Protein 9A7T (pdb70)

Foldseek 3Di:
DQADWDDFFDPAIFRFNFPFDQLDDFDQLLCLLVVLQVCLVPPLVVVLQVLPAWLAAPVRFKTKHWDDKDWDDWPDDLVVCLVQLHWRWTWIKTWMWMAGPVVRDIDIDIATLDTGWDQDPQSWTQHRNFTWHFFKAKAFAQAKFKDWDQDPVRDIWIKIWGGAPFFWIWIWTADPLLFIWIDTHPWDTAGLVLVVQQQFQFALVSVCVQFPDDDSSVSSVVRHPHRHNQSSLQVVCCRVCVPDDGDSVVSLVVVCQRFVPCSRFFRALRHLVRLQVQLPCLQLLEQFAFQAFWAQPPPRDTLGHHRDTCHPVSSVSCVVSLLVQTQWDWDQRHPHSDRDIAIKRWTKTFQPQDPVRPGIGIQIGRSSDDSVRGTDDPSSSSSSVSQSVSVVSVGHDGDDSLALVRIFIDGPSNVLSVLLSQLVVVQSVQLNVDCVPDDVPPDDPNVSGDSVSNVVSSSCCCPPWPSIGRALVQDLLSNSQSSQKYAQDTPNGDHLVPDDVVQQQDDLLLALFWANQADDPDSCRSRMTGGARQWDADPSRRIWGWWFFQDLVPLFGDSDIDTDGSVRQLVFKEFESPQDADPRRHGPDQWTFTDHNSDTDTDGSNRHGTYHSDPSSNHHLLLQFQFPSVQADSNLSNLLSVFLSQFHFAPDFDDALETASSFLSSQLSSPQFDFDAAWAFFADDDQFKTKGWHWDQDPNDTDTDDIDIDTWDDQDQHPLQFGWGKGAPDDGGDGDHGSRTGIGIGCDDNRGRGRADWFKEWADDDPCLQPDLAKEFACCCQVVSRFKTKGKDKDKDFWFADPQGTKAFALPAPPDDPVLSVQADRRQAGDAFDWAAFFRFHIWMKDFDDDDDDDPVVVVVCVVVVPDDDRIHTPTDTQAHLRTAGFHDKDKDAVVVVRDDDPGTGIMIMTMGMDTDGDDAQFKKAFSSSSIHGHRYYDHQLQAWAAPVGHGGGMYHHNVNPPVRSRCSQLLSFLLQQLSVLVVGRHHAGPPSGQDPVNSQVSCVVSVHDSVQWGWIAGSVPRHTDPDTIRMGIGGMGGGNDGCSQVDADDDDFDADPPQRFFDDDRRRSGDDDDDPVNLVVCVVVVVVVVSVCCQFLVTAPPVLVVQQVVCVVVVHDRDDTDDGSNVVVVVVVCVVVVDPDFDADPVRDTDDPDDPVVVPVPPPPPPVPPDPPCPPDDDDDDDDDDDDDDDD/DDDQDAWEFEPVLLVVLVVVLCCLVPPVLVVLVVQCVVQPVVPDDPPRPSNVVSVVSNVVSVVSNVVSVSNSVRYDYDDDPPDDQADDAQKKWWKAWPPDGDIDIAHEGDPSRADVVVRYHHCPDQVNVQRHGDGQQDWTWTDDPVGITIMGTHDMD

B-factor: mean 0.85, std 0.14, range [0.17, 0.98]

Secondary structure (DSSP, 8-state):
--SEEEEETTTEEEEE---S--SSPPPPTTHHHHHHHHHIIIIIHHHHHHHH--EE-TTS-EEEEEEEEEE---SS-HHHHHHTT---EEEEEEEEEEEETTT--EEEEEEEEEEEEPPPTTS-EEETTEEEEEPEEEEEPSEEEEEEEE-TTS-EEEEEEEE-SBS--EEEEE-TT--EEEEETTSPPEEHHHHHHHHT--SHHHHHHHH---HHHHHHHTT----SHHHHHHHHHHHH-TTS---HHHHHHHHHHHHT-TTT-B-HHHHHHHHHHHH-HHHHHTTPBBSS-EE-TTT--EEE-TT-B--HHHHHHHHHHHHTTTTEEEE---SSS--S-EEEEEEEEE-TT-SSS--EEEEEE-----TT--S--HHHHHHHHHHHHHHHTT-S----SSSTTTEEEE-HHHHHHHHHHHHHHHHHHHHHHHHHHS-TTT--HHHH---HHHHHHHHHHHHH-TTEEEP--SSHHHHHHHHTEEESBSTTSB-TTT--GGGTSPPGGGTTTB-SS---SSTTTTTEEEB-TT-EE-TTS-EEEEEEEEPTTT-BEEEEEEEE-HHHHTTS-EE-TTS-B-TTSBBSSSEEEEEETTEEEEEEGGG--EEES-GGGGS-TTGGGSTTGGGB-HHHHHHHHHHHTTBPPBSS-B--SEE-SHHHHHHHHTS-SEE-SS-EEEEEE-SSEEEEEEEEEETTEEEEEEEEEEE---SEEPTTSBEE--EE---TT-EE-TT-EEEE-TTEETTEE--BEEEEEEE---TTTT-TTEEEEETHHHHTTTT-EEEEEEEEEEEEEETTEE-EE-S--TT--HHHHTTB-TTSBBPTT-EE-TT-EEE-EEEE-------HHHHHHHHHHTPPPPSEEE--EEPPTT--EEEEEEEEEEGGGT----TTEEEEEEEEEEEEE---TT-EEEETTS-EEEEEEEE-GGGS-B-TTSPBPSEEE-GGGTGGGTBTHHHHHHHHHHHHHHHT-EEE--TTSS--HHHHHHHHHHTT--TT-EE--B-TTT-PBPSS-EEEEEEEEEEBS--HHHH----SS--B-TTT-SBPBSGGGT-B----HHHHHHHHHHT-HHHHHHHTTTTTT-HHHHHHHHHHHHHTPPPPPP---HHHHHHHHHHHHTT-----B-TTS-B-----GGGGTGGGGSGGG------------------------/------EEE-HHHHHHHHHHHHHIIIIIHHHHHHHHHHHHTT--STT-HHHHHHHHHHHHHHHHHHHHHHHHHTEEE-----S-SB--TT-EEEEEETTT--EEEEEEE-GGG-BGGGTEEETTSHHHHHHTT-BTT-EEEEEETTEEEEEEEEEE-

Radius of gyration: 45.9 Å; Cα contacts (8 Å, |Δi|>4): 2770; chains: 2; bounding box: 103×199×123 Å

Structure (mmCIF, N/CA/C/O backbone):
data_9A7T
#
_entry.id   9A7T
#
loop_
_entity.id
_entity.type
_entity.pdbx_description
1 POLYMER RPOB_BACSU
2 POLYMER GREA_BACSU
#
loop_
_atom_site.group_PDB
_atom_site.id
_atom_site.type_symbol
_atom_site.label_atom_id
_atom_site.label_alt_id
_atom_site.label_comp_id
_atom_site.label_asym_id
_atom_site.label_entity_id
_atom_site.label_seq_id
_atom_site.pdbx_PDB_ins_code
_atom_site.Cartn_x
_atom_site.Cartn_y
_atom_site.Cartn_z
_atom_site.occupancy
_atom_site.B_iso_or_equiv
_atom_site.auth_seq_id
_atom_site.auth_comp_id
_atom_site.auth_asym_id
_atom_site.auth_atom_id
_atom_site.pdbx_PDB_model_num
ATOM 1 N N . MET A 1 1 ? -21.471 -29.245 21.465 1.000 0.400 1 MET A N 1
ATOM 2 C CA . MET A 1 1 ? -21.105 -27.827 21.298 1.000 0.400 1 MET A CA 1
ATOM 3 C C . MET A 1 1 ? -19.999 -27.786 20.281 1.000 0.400 1 MET A C 1
ATOM 4 O O . MET A 1 1 ? -18.900 -28.241 20.577 1.000 0.400 1 MET A O 1
ATOM 20 N N . THR A 1 2 ? -20.328 -27.327 19.087 1.000 0.580 2 THR A N 1
ATOM 21 C CA . THR A 1 2 ? -19.381 -27.119 17.998 1.000 0.580 2 THR A CA 1
ATOM 22 C C . THR A 1 2 ? -18.776 -25.717 18.156 1.000 0.580 2 THR A C 1
ATOM 23 O O . THR A 1 2 ? -19.512 -24.751 18.349 1.000 0.580 2 THR A O 1
ATOM 34 N N . GLY A 1 3 ? -17.443 -25.602 18.153 1.000 0.670 3 GLY A N 1
ATOM 35 C CA . GLY A 1 3 ? -16.705 -24.345 18.373 1.000 0.670 3 GLY A CA 1
ATOM 36 C C . GLY A 1 3 ? -16.312 -24.046 19.834 1.000 0.670 3 GLY A C 1
ATOM 37 O O . GLY A 1 3 ? -16.837 -24.633 20.780 1.000 0.670 3 GLY A O 1
ATOM 41 N N . GLN A 1 4 ? -15.371 -23.113 20.015 1.000 0.830 4 GLN A N 1
ATOM 42 C CA . GLN A 1 4 ? -14.797 -22.689 21.301 1.000 0.830 4 GLN A CA 1
ATOM 43 C C . GLN A 1 4 ? -15.090 -21.210 21.600 1.000 0.830 4 GLN A C 1
ATOM 44 O O . GLN A 1 4 ? -15.041 -20.364 20.712 1.000 0.830 4 GLN A O 1
ATOM 58 N N . LEU A 1 5 ? -15.401 -20.872 22.854 1.000 0.880 5 LEU A N 1
ATOM 59 C CA . LEU A 1 5 ? -15.647 -19.484 23.267 1.000 0.880 5 LEU A CA 1
ATOM 60 C C . LEU A 1 5 ? -14.321 -18.747 23.479 1.000 0.880 5 LEU A C 1
ATOM 61 O O . LEU A 1 5 ? -13.562 -19.089 24.383 1.000 0.880 5 LEU A O 1
ATOM 77 N N . VAL A 1 6 ? -14.074 -17.714 22.671 1.000 0.890 6 VAL A N 1
ATOM 78 C CA . VAL A 1 6 ? -12.877 -16.865 22.746 1.000 0.890 6 VAL A CA 1
ATOM 79 C C . VAL A 1 6 ? -13.277 -15.451 23.158 1.000 0.890 6 VAL A C 1
ATOM 80 O O . VAL A 1 6 ? -14.223 -14.873 22.615 1.000 0.890 6 VAL A O 1
ATOM 93 N N . GLN A 1 7 ? -12.564 -14.908 24.144 1.000 0.890 7 GLN A N 1
ATOM 94 C CA . GLN A 1 7 ? -12.761 -13.555 24.656 1.000 0.890 7 GLN A CA 1
ATOM 95 C C . GLN A 1 7 ? -11.860 -12.567 23.900 1.000 0.890 7 GLN A C 1
ATOM 96 O O . GLN A 1 7 ? -10.642 -12.722 23.896 1.000 0.890 7 GLN A O 1
ATOM 110 N N . TYR A 1 8 ? -12.455 -11.534 23.301 1.000 0.880 8 TYR A N 1
ATOM 111 C CA . TYR A 1 8 ? -11.773 -10.459 22.578 1.000 0.880 8 TYR A CA 1
ATOM 112 C C . TYR A 1 8 ? -11.939 -9.138 23.342 1.000 0.880 8 TYR A C 1
ATOM 113 O O . TYR A 1 8 ? -13.004 -8.517 23.352 1.000 0.880 8 TYR A O 1
ATOM 131 N N . GLY A 1 9 ? -10.875 -8.717 24.030 1.000 0.840 9 GLY A N 1
ATOM 132 C CA . GLY A 1 9 ? -10.927 -7.568 24.937 1.000 0.840 9 GLY A CA 1
ATOM 133 C C . GLY A 1 9 ? -11.873 -7.795 26.120 1.000 0.840 9 GLY A C 1
ATOM 134 O O . GLY A 1 9 ? -12.095 -8.923 26.557 1.000 0.840 9 GLY A O 1
ATOM 138 N N . ARG A 1 10 ? -12.443 -6.715 26.661 1.000 0.830 10 ARG A N 1
ATOM 139 C CA . ARG A 1 10 ? -13.350 -6.777 27.820 1.000 0.830 10 ARG A CA 1
ATOM 140 C C . ARG A 1 10 ? -14.765 -7.226 27.461 1.000 0.830 10 ARG A C 1
ATOM 141 O O . ARG A 1 10 ? -15.385 -7.965 28.217 1.000 0.830 10 ARG A O 1
ATOM 162 N N . HIS A 1 11 ? -15.297 -6.731 26.350 1.000 0.860 11 HIS A N 1
ATOM 163 C CA . HIS A 1 11 ? -16.740 -6.747 26.112 1.000 0.860 11 HIS A CA 1
ATOM 164 C C . HIS A 1 11 ? -17.195 -7.839 25.151 1.000 0.860 11 HIS A C 1
ATOM 165 O O . HIS A 1 11 ? -18.321 -8.316 25.278 1.000 0.860 11 HIS A O 1
ATOM 179 N N . ARG A 1 12 ? -16.355 -8.237 24.189 1.000 0.890 12 ARG A N 1
ATOM 180 C CA . ARG A 1 12 ? -16.774 -9.166 23.142 1.000 0.890 12 ARG A CA 1
ATOM 181 C C . ARG A 1 12 ? -16.323 -10.584 23.442 1.000 0.890 12 ARG A C 1
ATOM 182 O O . ARG A 1 12 ? -15.144 -10.852 23.646 1.000 0.890 12 ARG A O 1
ATOM 203 N N . GLN A 1 13 ? -17.265 -11.509 23.340 1.000 0.930 13 GLN A N 1
ATOM 204 C CA . GLN A 1 13 ? -16.993 -12.935 23.292 1.000 0.930 13 GLN A CA 1
ATOM 205 C C . GLN A 1 13 ? -17.543 -13.494 21.978 1.000 0.930 13 GLN A C 1
ATOM 206 O O . GLN A 1 13 ? -18.654 -13.139 21.580 1.000 0.930 13 GLN A O 1
ATOM 220 N N . ARG A 1 14 ? -16.777 -14.347 21.291 1.000 0.940 14 ARG A N 1
ATOM 221 C CA . ARG A 1 14 ? -17.215 -15.003 20.050 1.000 0.940 14 ARG A CA 1
ATOM 222 C C . ARG A 1 14 ? -17.081 -16.517 20.156 1.000 0.940 14 ARG A C 1
ATOM 223 O O . ARG A 1 14 ? -16.132 -17.017 20.757 1.000 0.940 14 ARG A O 1
ATOM 244 N N . ARG A 1 15 ? -18.002 -17.253 19.533 1.000 0.940 15 ARG A N 1
ATOM 245 C CA . ARG A 1 15 ? -17.831 -18.684 19.256 1.000 0.940 15 ARG A CA 1
ATOM 246 C C . ARG A 1 15 ? -16.900 -18.818 18.052 1.000 0.940 15 ARG A C 1
ATOM 247 O O . ARG A 1 15 ? -17.303 -18.554 16.923 1.000 0.940 15 ARG A O 1
ATOM 268 N N . SER A 1 16 ? -15.648 -19.158 18.316 1.000 0.930 16 SER A N 1
ATOM 269 C CA . SER A 1 16 ? -14.633 -19.402 17.299 1.000 0.930 16 SER A CA 1
ATOM 270 C C . SER A 1 16 ? -14.701 -20.840 16.790 1.000 0.930 16 SER A C 1
ATOM 271 O O . SER A 1 16 ? -14.791 -21.774 17.589 1.000 0.930 16 SER A O 1
ATOM 279 N N . TYR A 1 17 ? -14.629 -21.019 15.472 1.000 0.920 17 TYR A N 1
ATOM 280 C CA . TYR A 1 17 ? -14.523 -22.333 14.819 1.000 0.920 17 TYR A CA 1
ATOM 281 C C . TYR A 1 17 ? -13.072 -22.741 14.523 1.000 0.920 17 TYR A C 1
ATOM 282 O O . TYR A 1 17 ? -12.850 -23.818 13.975 1.000 0.920 17 TYR A O 1
ATOM 300 N N . ALA A 1 18 ? -12.098 -21.922 14.947 1.000 0.860 18 ALA A N 1
ATOM 301 C CA . ALA A 1 18 ? -10.677 -22.253 14.863 1.000 0.860 18 ALA A CA 1
ATOM 302 C C . ALA A 1 18 ? -10.395 -23.589 15.555 1.000 0.860 18 ALA A C 1
ATOM 303 O O . ALA A 1 18 ? -10.785 -23.774 16.714 1.000 0.860 18 ALA A O 1
ATOM 310 N N . ARG A 1 19 ? -9.699 -24.498 14.871 1.000 0.800 19 ARG A N 1
ATOM 311 C CA . ARG A 1 19 ? -9.288 -25.803 15.418 1.000 0.800 19 ARG A CA 1
ATOM 312 C C . ARG A 1 19 ? -7.803 -25.830 15.747 1.000 0.800 19 ARG A C 1
ATOM 313 O O . ARG A 1 19 ? -7.381 -26.615 16.594 1.000 0.800 19 ARG A O 1
ATOM 334 N N . ILE A 1 20 ? -7.019 -24.985 15.090 1.000 0.760 20 ILE A N 1
ATOM 335 C CA . ILE A 1 20 ? -5.587 -24.861 15.328 1.000 0.760 20 ILE A CA 1
ATOM 336 C C . ILE A 1 20 ? -5.385 -23.897 16.501 1.000 0.760 20 ILE A C 1
ATOM 337 O O . ILE A 1 20 ? -5.868 -22.765 16.484 1.000 0.760 20 ILE A O 1
ATOM 353 N N . SER A 1 21 ? -4.667 -24.333 17.539 1.000 0.710 21 SER A N 1
ATOM 354 C CA . SER A 1 21 ? -4.279 -23.433 18.630 1.000 0.710 21 SER A CA 1
ATOM 355 C C . SER A 1 21 ? -3.281 -22.396 18.114 1.000 0.710 21 SER A C 1
ATOM 356 O O . SER A 1 21 ? -2.262 -22.770 17.526 1.000 0.710 21 SER A O 1
ATOM 364 N N . GLU A 1 22 ? -3.518 -21.112 18.372 1.000 0.720 22 GLU A N 1
ATOM 365 C CA . GLU A 1 22 ? -2.552 -20.062 18.043 1.000 0.720 22 GLU A CA 1
ATOM 366 C C . GLU A 1 22 ? -1.301 -20.191 18.920 1.000 0.720 22 GLU A C 1
ATOM 367 O O . GLU A 1 22 ? -1.303 -19.853 20.099 1.000 0.720 22 GLU A O 1
ATOM 379 N N . VAL A 1 23 ? -0.219 -20.701 18.329 1.000 0.770 23 VAL A N 1
ATOM 380 C CA . VAL A 1 23 ? 1.081 -20.873 19.007 1.000 0.770 23 VAL A CA 1
ATOM 381 C C . VAL A 1 23 ? 1.828 -19.544 19.133 1.000 0.770 23 VAL A C 1
ATOM 382 O O . VAL A 1 23 ? 2.713 -19.387 19.970 1.000 0.770 23 VAL A O 1
ATOM 395 N N . LEU A 1 24 ? 1.480 -18.588 18.274 1.000 0.850 24 LEU A N 1
ATOM 396 C CA . LEU A 1 24 ? 2.079 -17.270 18.216 1.000 0.850 24 LEU A CA 1
ATOM 397 C C . LEU A 1 24 ? 0.975 -16.221 18.144 1.000 0.850 24 LEU A C 1
ATOM 398 O O . LEU A 1 24 ? 0.171 -16.221 17.205 1.000 0.850 24 LEU A O 1
ATOM 414 N N . GLU A 1 25 ? 0.980 -15.305 19.108 1.000 0.830 25 GLU A N 1
ATOM 415 C CA . GLU A 1 25 ? 0.127 -14.123 19.060 1.000 0.830 25 GLU A CA 1
ATOM 416 C C . GLU A 1 25 ? 0.510 -13.225 17.882 1.000 0.830 25 GLU A C 1
ATOM 417 O O . GLU A 1 25 ? 1.672 -13.148 17.467 1.000 0.830 25 GLU A O 1
ATOM 429 N N . LEU A 1 26 ? -0.486 -12.525 17.345 1.000 0.870 26 LEU A N 1
ATOM 430 C CA . LEU A 1 26 ? -0.252 -11.523 16.316 1.000 0.870 26 LEU A CA 1
ATOM 431 C C . LEU A 1 26 ? 0.711 -10.442 16.836 1.000 0.870 26 LEU A C 1
ATOM 432 O O . LEU A 1 26 ? 0.516 -9.925 17.940 1.000 0.870 26 LEU A O 1
ATOM 448 N N . PRO A 1 27 ? 1.741 -10.073 16.055 1.000 0.840 27 PRO A N 1
ATOM 449 C CA . PRO A 1 27 ? 2.628 -8.981 16.426 1.000 0.840 27 PRO A CA 1
ATOM 450 C C . PRO A 1 27 ? 1.880 -7.644 16.366 1.000 0.840 27 PRO A C 1
ATOM 451 O O . PRO A 1 27 ? 0.840 -7.529 15.716 1.000 0.840 27 PRO A O 1
ATOM 462 N N . ASN A 1 28 ? 2.454 -6.608 16.985 1.000 0.880 28 ASN A N 1
ATOM 463 C CA . ASN A 1 28 ? 1.927 -5.251 16.868 1.000 0.880 28 ASN A CA 1
ATOM 464 C C . ASN A 1 28 ? 1.891 -4.834 15.388 1.000 0.880 28 ASN A C 1
ATOM 465 O O . ASN A 1 28 ? 2.924 -4.740 14.715 1.000 0.880 28 ASN A O 1
ATOM 476 N N . LEU A 1 29 ? 0.695 -4.547 14.875 1.000 0.940 29 LEU A N 1
ATOM 477 C CA . LEU A 1 29 ? 0.493 -4.313 13.451 1.000 0.940 29 LEU A CA 1
ATOM 478 C C . LEU A 1 29 ? 1.064 -2.970 12.951 1.000 0.940 29 LEU A C 1
ATOM 479 O O . LEU A 1 29 ? 1.156 -2.774 11.737 1.000 0.940 29 LEU A O 1
ATOM 495 N N . ILE A 1 30 ? 1.520 -2.074 13.831 1.000 0.930 30 ILE A N 1
ATOM 496 C CA . ILE A 1 30 ? 2.225 -0.831 13.457 1.000 0.930 30 ILE A CA 1
ATOM 497 C C . ILE A 1 30 ? 3.737 -0.873 13.716 1.000 0.930 30 ILE A C 1
ATOM 498 O O . ILE A 1 30 ? 4.421 0.125 13.483 1.000 0.930 30 ILE A O 1
ATOM 514 N N . GLU A 1 31 ? 4.281 -2.024 14.133 1.000 0.910 31 GLU A N 1
ATOM 515 C CA . GLU A 1 31 ? 5.714 -2.202 14.416 1.000 0.910 31 GLU A CA 1
ATOM 516 C C . GLU A 1 31 ? 6.601 -1.785 13.229 1.000 0.910 31 GLU A C 1
ATOM 517 O O . GLU A 1 31 ? 7.646 -1.181 13.448 1.000 0.910 31 GLU A O 1
ATOM 529 N N . ILE A 1 32 ? 6.176 -2.021 11.977 1.000 0.910 32 ILE A N 1
ATOM 530 C CA . ILE A 1 32 ? 6.920 -1.620 10.761 1.000 0.910 32 ILE A CA 1
ATOM 531 C C . ILE A 1 32 ? 7.243 -0.115 10.713 1.000 0.910 32 ILE A C 1
ATOM 532 O O . ILE A 1 32 ? 8.316 0.268 10.245 1.000 0.910 32 ILE A O 1
ATOM 548 N N . GLN A 1 33 ? 6.346 0.730 11.234 1.000 0.960 33 GLN A N 1
ATOM 549 C CA . GLN A 1 33 ? 6.555 2.175 11.319 1.000 0.960 33 GLN A CA 1
ATOM 550 C C . GLN A 1 33 ? 7.417 2.517 12.540 1.000 0.960 33 GLN A C 1
ATOM 551 O O . GLN A 1 33 ? 8.470 3.142 12.401 1.000 0.960 33 GLN A O 1
ATOM 565 N N . THR A 1 34 ? 6.985 2.084 13.731 1.000 0.950 34 THR A N 1
ATOM 566 C CA . THR A 1 34 ? 7.566 2.512 15.013 1.000 0.950 34 THR A CA 1
ATOM 567 C C . THR A 1 34 ? 8.988 1.997 15.222 1.000 0.950 34 THR A C 1
ATOM 568 O O . THR A 1 34 ? 9.861 2.779 15.588 1.000 0.950 34 THR A O 1
ATOM 579 N N . SER A 1 35 ? 9.259 0.721 14.928 1.000 0.930 35 SER A N 1
ATOM 580 C CA . SER A 1 35 ? 10.600 0.127 15.057 1.000 0.930 35 SER A CA 1
ATOM 581 C C . SER A 1 35 ? 11.612 0.770 14.110 1.000 0.930 35 SER A C 1
ATOM 582 O O . SER A 1 35 ? 12.720 1.103 14.523 1.000 0.930 35 SER A O 1
ATOM 590 N N . SER A 1 36 ? 11.224 1.012 12.854 1.000 0.940 36 SER A N 1
ATOM 591 C CA . SER A 1 36 ? 12.101 1.631 11.859 1.000 0.940 36 SER A CA 1
ATOM 592 C C . SER A 1 36 ? 12.410 3.088 12.201 1.000 0.940 36 SER A C 1
ATOM 593 O O . SER A 1 36 ? 13.547 3.528 12.032 1.000 0.940 36 SER A O 1
ATOM 601 N N . TYR A 1 37 ? 11.419 3.837 12.692 1.000 0.950 37 TYR A N 1
ATOM 602 C CA . TYR A 1 37 ? 11.633 5.213 13.130 1.000 0.950 37 TYR A CA 1
ATOM 603 C C . TYR A 1 37 ? 12.491 5.287 14.395 1.000 0.950 37 TYR A C 1
ATOM 604 O O . TYR A 1 37 ? 13.396 6.115 14.465 1.000 0.950 37 TYR A O 1
ATOM 622 N N . GLN A 1 38 ? 12.269 4.385 15.355 1.000 0.940 38 GLN A N 1
ATOM 623 C CA . GLN A 1 38 ? 13.093 4.299 16.558 1.000 0.940 38 GLN A CA 1
ATOM 624 C C . GLN A 1 38 ? 14.547 3.941 16.217 1.000 0.940 38 GLN A C 1
ATOM 625 O O . GLN A 1 38 ? 15.459 4.616 16.682 1.000 0.940 38 GLN A O 1
ATOM 639 N N . TRP A 1 39 ? 14.769 2.974 15.317 1.000 0.930 39 TRP A N 1
ATOM 640 C CA . TRP A 1 39 ? 16.102 2.665 14.785 1.000 0.930 39 TRP A CA 1
ATOM 641 C C . TRP A 1 39 ? 16.763 3.888 14.132 1.000 0.930 39 TRP A C 1
ATOM 642 O O . TRP A 1 39 ? 17.950 4.143 14.335 1.000 0.930 39 TRP A O 1
ATOM 663 N N . PHE A 1 40 ? 16.003 4.684 13.374 1.000 0.940 40 PHE A N 1
ATOM 664 C CA . PHE A 1 40 ? 16.529 5.903 12.761 1.000 0.940 40 PHE A CA 1
ATOM 665 C C . PHE A 1 40 ? 16.984 6.935 13.797 1.000 0.940 40 PHE A C 1
ATOM 666 O O . PHE A 1 40 ? 18.016 7.575 13.592 1.000 0.940 40 PHE A O 1
ATOM 683 N N . LEU A 1 41 ? 16.252 7.080 14.903 1.000 0.920 41 LEU A N 1
ATOM 684 C CA . LEU A 1 41 ? 16.690 7.923 16.007 1.000 0.920 41 LEU A CA 1
ATOM 685 C C . LEU A 1 41 ? 17.955 7.341 16.655 1.000 0.920 41 LEU A C 1
ATOM 686 O O . LEU A 1 41 ? 18.984 8.011 16.672 1.000 0.920 41 LEU A O 1
ATOM 702 N N . ASP A 1 42 ? 17.926 6.089 17.108 1.000 0.900 42 ASP A N 1
ATOM 703 C CA . ASP A 1 42 ? 18.994 5.506 17.933 1.000 0.900 42 ASP A CA 1
ATOM 704 C C . ASP A 1 42 ? 20.324 5.299 17.179 1.000 0.900 42 ASP A C 1
ATOM 705 O O . ASP A 1 42 ? 21.397 5.597 17.715 1.000 0.900 42 ASP A O 1
ATOM 714 N N . GLU A 1 43 ? 20.263 4.832 15.928 1.000 0.880 43 GLU A N 1
ATOM 715 C CA . GLU A 1 43 ? 21.435 4.518 15.097 1.000 0.880 43 GLU A CA 1
ATOM 716 C C . GLU A 1 43 ? 21.499 5.365 13.820 1.000 0.880 43 GLU A C 1
ATOM 717 O O . GLU A 1 43 ? 22.556 5.914 13.499 1.000 0.880 43 GLU A O 1
ATOM 729 N N . GLY A 1 44 ? 20.376 5.523 13.110 1.000 0.890 44 GLY A N 1
ATOM 730 C CA . GLY A 1 44 ? 20.364 6.097 11.758 1.000 0.890 44 GLY A CA 1
ATOM 731 C C . GLY A 1 44 ? 20.895 7.535 11.662 1.000 0.890 44 GLY A C 1
ATOM 732 O O . GLY A 1 44 ? 21.619 7.860 10.715 1.000 0.890 44 GLY A O 1
ATOM 736 N N . LEU A 1 45 ? 20.580 8.395 12.637 1.000 0.890 45 LEU A N 1
ATOM 737 C CA . LEU A 1 45 ? 21.118 9.759 12.742 1.000 0.890 45 LEU A CA 1
ATOM 738 C C . LEU A 1 45 ? 22.608 9.772 13.107 1.000 0.890 45 LEU A C 1
ATOM 739 O O . LEU A 1 45 ? 23.369 10.577 12.569 1.000 0.890 45 LEU A O 1
ATOM 755 N N . ARG A 1 46 ? 23.035 8.886 14.012 1.000 0.880 46 ARG A N 1
ATOM 756 C CA . ARG A 1 46 ? 24.408 8.853 14.535 1.000 0.880 46 ARG A CA 1
ATOM 757 C C . ARG A 1 46 ? 25.393 8.371 13.467 1.000 0.880 46 ARG A C 1
ATOM 758 O O . ARG A 1 46 ? 26.426 9.006 13.263 1.000 0.880 46 ARG A O 1
ATOM 779 N N . GLU A 1 47 ? 25.010 7.334 12.721 1.000 0.830 47 GLU A N 1
ATOM 780 C CA . GLU A 1 47 ? 25.744 6.835 11.550 1.000 0.830 47 GLU A CA 1
ATOM 781 C C . GLU A 1 47 ? 25.937 7.951 10.505 1.000 0.830 47 GLU A C 1
ATOM 782 O O . GLU A 1 47 ? 27.000 8.087 9.903 1.000 0.830 47 GLU A O 1
ATOM 794 N N . MET A 1 48 ? 24.948 8.839 10.350 1.000 0.860 48 MET A N 1
ATOM 795 C CA . MET A 1 48 ? 25.034 9.930 9.382 1.000 0.860 48 MET A CA 1
ATOM 796 C C . MET A 1 48 ? 25.999 11.051 9.750 1.000 0.860 48 MET A C 1
ATOM 797 O O . MET A 1 48 ? 26.669 11.605 8.875 1.000 0.860 48 MET A O 1
ATOM 811 N N . PHE A 1 49 ? 26.069 11.402 11.031 1.000 0.880 49 PHE A N 1
ATOM 812 C CA . PHE A 1 49 ? 27.052 12.370 11.501 1.000 0.880 49 PHE A CA 1
ATOM 813 C C . PHE A 1 49 ? 28.476 11.816 11.408 1.000 0.880 49 PHE A C 1
ATOM 814 O O . PHE A 1 49 ? 29.382 12.570 11.052 1.000 0.880 49 PHE A O 1
ATOM 831 N N . GLN A 1 50 ? 28.660 10.512 11.645 1.000 0.830 50 GLN A N 1
ATOM 832 C CA . GLN A 1 50 ? 29.946 9.836 11.463 1.000 0.830 50 GLN A CA 1
ATOM 833 C C . GLN A 1 50 ? 30.394 9.829 9.996 1.000 0.830 50 GLN A C 1
ATOM 834 O O . GLN A 1 50 ? 31.518 10.231 9.726 1.000 0.830 50 GLN A O 1
ATOM 848 N N . ASP A 1 51 ? 29.516 9.483 9.047 1.000 0.780 51 ASP A N 1
ATOM 849 C CA . ASP A 1 51 ? 29.846 9.436 7.607 1.000 0.780 51 ASP A CA 1
ATOM 850 C C . ASP A 1 51 ? 30.353 10.781 7.042 1.000 0.780 51 ASP A C 1
ATOM 851 O O . ASP A 1 51 ? 31.115 10.824 6.071 1.000 0.780 51 ASP A O 1
ATOM 860 N N . ILE A 1 52 ? 29.895 11.900 7.611 1.000 0.800 52 ILE A N 1
ATOM 861 C CA . ILE A 1 52 ? 30.241 13.256 7.153 1.000 0.800 52 ILE A CA 1
ATOM 862 C C . ILE A 1 52 ? 31.419 13.857 7.926 1.000 0.800 52 ILE A C 1
ATOM 863 O O . ILE A 1 52 ? 32.099 14.743 7.407 1.000 0.800 52 ILE A O 1
ATOM 879 N N . SER A 1 53 ? 31.682 13.385 9.142 1.000 0.850 53 SER A N 1
ATOM 880 C CA . SER A 1 53 ? 32.763 13.876 9.990 1.000 0.850 53 SER A CA 1
ATOM 881 C C . SER A 1 53 ? 34.102 13.192 9.653 1.000 0.850 53 SER A C 1
ATOM 882 O O . SER A 1 53 ? 34.134 11.973 9.517 1.000 0.850 53 SER A O 1
ATOM 890 N N . PRO A 1 54 ? 35.233 13.914 9.582 1.000 0.840 54 PRO A N 1
ATOM 891 C CA . PRO A 1 54 ? 35.343 15.366 9.591 1.000 0.840 54 PRO A CA 1
ATOM 892 C C . PRO A 1 54 ? 35.043 15.976 8.212 1.000 0.840 54 PRO A C 1
ATOM 893 O O . PRO A 1 54 ? 35.346 15.401 7.159 1.000 0.840 54 PRO A O 1
ATOM 904 N N . ILE A 1 55 ? 34.511 17.197 8.218 1.000 0.870 55 ILE A N 1
ATOM 905 C CA . ILE A 1 55 ? 34.518 18.068 7.040 1.000 0.870 55 ILE A CA 1
ATOM 906 C C . ILE A 1 55 ? 35.805 18.892 7.092 1.000 0.870 55 ILE A C 1
ATOM 907 O O . ILE A 1 55 ? 35.940 19.765 7.949 1.000 0.870 55 ILE A O 1
ATOM 923 N N . GLU A 1 56 ? 36.734 18.626 6.176 1.000 0.830 56 GLU A N 1
ATOM 924 C CA . GLU A 1 56 ? 37.995 19.367 6.048 1.000 0.830 56 GLU A CA 1
ATOM 925 C C . GLU A 1 56 ? 37.957 20.363 4.878 1.000 0.830 56 GLU A C 1
ATOM 926 O O . GLU A 1 56 ? 37.268 20.148 3.869 1.000 0.830 56 GLU A O 1
ATOM 938 N N . ASP A 1 57 ? 38.708 21.458 5.012 1.000 0.750 57 ASP A N 1
ATOM 939 C CA . ASP A 1 57 ? 38.956 22.385 3.906 1.000 0.750 57 ASP A CA 1
ATOM 940 C C . ASP A 1 57 ? 39.932 21.798 2.859 1.000 0.750 57 ASP A C 1
ATOM 941 O O . ASP A 1 57 ? 40.543 20.749 3.056 1.000 0.750 57 ASP A O 1
ATOM 950 N N . PHE A 1 58 ? 40.091 22.471 1.714 1.000 0.730 58 PHE A N 1
ATOM 951 C CA . PHE A 1 58 ? 40.990 22.013 0.639 1.000 0.730 58 PHE A CA 1
ATOM 952 C C . PHE A 1 58 ? 42.478 22.054 1.005 1.000 0.730 58 PHE A C 1
ATOM 953 O O . PHE A 1 58 ? 43.291 21.403 0.352 1.000 0.730 58 PHE A O 1
ATOM 970 N N . THR A 1 59 ? 42.830 22.852 2.007 1.000 0.720 59 THR A N 1
ATOM 971 C CA . THR A 1 59 ? 44.188 23.034 2.524 1.000 0.720 59 THR A CA 1
ATOM 972 C C . THR A 1 59 ? 44.523 22.091 3.689 1.000 0.720 59 THR A C 1
ATOM 973 O O . THR A 1 59 ? 45.689 21.979 4.046 1.000 0.720 59 THR A O 1
ATOM 984 N N . GLY A 1 60 ? 43.541 21.391 4.267 1.000 0.740 60 GLY A N 1
ATOM 985 C CA . GLY A 1 60 ? 43.660 20.569 5.471 1.000 0.740 60 GLY A CA 1
ATOM 986 C C . GLY A 1 60 ? 43.780 21.339 6.798 1.000 0.740 60 GLY A C 1
ATOM 987 O O . GLY A 1 60 ? 44.017 20.690 7.820 1.000 0.740 60 GLY A O 1
ATOM 991 N N . ASN A 1 61 ? 43.631 22.674 6.813 1.000 0.760 61 ASN A N 1
ATOM 992 C CA . ASN A 1 61 ? 43.909 23.536 7.977 1.000 0.760 61 ASN A CA 1
ATOM 993 C C . ASN A 1 61 ? 42.744 23.595 8.983 1.000 0.760 61 ASN A C 1
ATOM 994 O O . ASN A 1 61 ? 42.971 23.527 10.197 1.000 0.760 61 ASN A O 1
ATOM 1005 N N . LEU A 1 62 ? 41.504 23.703 8.493 1.000 0.830 62 LEU A N 1
ATOM 1006 C CA . LEU A 1 62 ? 40.278 23.646 9.297 1.000 0.830 62 LEU A CA 1
ATOM 1007 C C . LEU A 1 62 ? 39.606 22.271 9.178 1.000 0.830 62 LEU A C 1
ATOM 1008 O O . LEU A 1 62 ? 39.402 21.760 8.076 1.000 0.830 62 LEU A O 1
ATOM 1024 N N . SER A 1 63 ? 39.222 21.702 10.323 1.000 0.860 63 SER A N 1
ATOM 1025 C CA . SER A 1 63 ? 38.454 20.454 10.425 1.000 0.860 63 SER A CA 1
ATOM 1026 C C . SER A 1 63 ? 37.219 20.654 11.306 1.000 0.860 63 SER A C 1
ATOM 1027 O O . SER A 1 63 ? 37.317 21.226 12.394 1.000 0.860 63 SER A O 1
ATOM 1035 N N . LEU A 1 64 ? 36.050 20.212 10.833 1.000 0.880 64 LEU A N 1
ATOM 1036 C CA . LEU A 1 64 ? 34.777 20.279 11.555 1.000 0.880 64 LEU A CA 1
ATOM 1037 C C . LEU A 1 64 ? 34.230 18.877 11.831 1.000 0.880 64 LEU A C 1
ATOM 1038 O O . LEU A 1 64 ? 33.936 18.129 10.899 1.000 0.880 64 LEU A O 1
ATOM 1054 N N . GLU A 1 65 ? 34.030 18.564 13.106 1.000 0.890 65 GLU A N 1
ATOM 1055 C CA . GLU A 1 65 ? 33.578 17.260 13.583 1.000 0.890 65 GLU A CA 1
ATOM 1056 C C . GLU A 1 65 ? 32.190 17.319 14.214 1.000 0.890 65 GLU A C 1
ATOM 1057 O O . GLU A 1 65 ? 31.887 18.217 15.004 1.000 0.890 65 GLU A O 1
ATOM 1069 N N . PHE A 1 66 ? 31.366 16.318 13.913 1.000 0.900 66 PHE A N 1
ATOM 1070 C CA . PHE A 1 66 ? 30.058 16.121 14.534 1.000 0.900 66 PHE A CA 1
ATOM 1071 C C . PHE A 1 66 ? 30.173 15.032 15.602 1.000 0.900 66 PHE A C 1
ATOM 1072 O O . PHE A 1 66 ? 30.516 13.896 15.288 1.000 0.900 66 PHE A O 1
ATOM 1089 N N . ILE A 1 67 ? 29.915 15.384 16.865 1.000 0.830 67 ILE A N 1
ATOM 1090 C CA . ILE A 1 67 ? 30.172 14.502 18.013 1.000 0.830 67 ILE A CA 1
ATOM 1091 C C . ILE A 1 67 ? 28.912 13.740 18.415 1.000 0.830 67 ILE A C 1
ATOM 1092 O O . ILE A 1 67 ? 28.934 12.518 18.524 1.000 0.830 67 ILE A O 1
ATOM 1108 N N . ASP A 1 68 ? 27.831 14.467 18.690 1.000 0.860 68 ASP A N 1
ATOM 1109 C CA . ASP A 1 68 ? 26.592 13.890 19.211 1.000 0.860 68 ASP A CA 1
ATOM 1110 C C . ASP A 1 68 ? 25.402 14.796 18.897 1.000 0.860 68 ASP A C 1
ATOM 1111 O O . ASP A 1 68 ? 25.570 15.933 18.444 1.000 0.860 68 ASP A O 1
ATOM 1120 N N . TYR A 1 69 ? 24.194 14.316 19.159 1.000 0.890 69 TYR A N 1
ATOM 1121 C CA . TYR A 1 69 ? 22.976 15.085 18.966 1.000 0.890 69 TYR A CA 1
ATOM 1122 C C . TYR A 1 69 ? 22.018 14.928 20.151 1.000 0.890 69 TYR A C 1
ATOM 1123 O O . TYR A 1 69 ? 22.126 14.021 20.969 1.000 0.890 69 TYR A O 1
ATOM 1141 N N . SER A 1 70 ? 21.059 15.841 20.249 1.000 0.900 70 SER A N 1
ATOM 1142 C CA . SER A 1 70 ? 19.956 15.773 21.204 1.000 0.900 70 SER A CA 1
ATOM 1143 C C . SER A 1 70 ? 18.671 16.276 20.554 1.000 0.900 70 SER A C 1
ATOM 1144 O O . SER A 1 70 ? 18.686 17.225 19.763 1.000 0.900 70 SER A O 1
ATOM 1152 N N . LEU A 1 71 ? 17.562 15.618 20.887 1.000 0.910 71 LEU A N 1
ATOM 1153 C CA . LEU A 1 71 ? 16.208 16.041 20.546 1.000 0.910 71 LEU A CA 1
ATOM 1154 C C . LEU A 1 71 ? 15.583 16.689 21.777 1.000 0.910 71 LEU A C 1
ATOM 1155 O O . LEU A 1 71 ? 15.611 16.115 22.864 1.000 0.910 71 LEU A O 1
ATOM 1171 N N . GLY A 1 72 ? 15.066 17.903 21.610 1.000 0.910 72 GLY A N 1
ATOM 1172 C CA . GLY A 1 72 ? 14.293 18.558 22.661 1.000 0.910 72 GLY A CA 1
ATOM 1173 C C . GLY A 1 72 ? 12.856 18.045 22.746 1.000 0.910 72 GLY A C 1
ATOM 1174 O O . GLY A 1 72 ? 12.455 17.130 22.031 1.000 0.910 72 GLY A O 1
ATOM 1178 N N . GLU A 1 73 ? 12.073 18.687 23.609 1.000 0.910 73 GLU A N 1
ATOM 1179 C CA . GLU A 1 73 ? 10.631 18.448 23.710 1.000 0.910 73 GLU A CA 1
ATOM 1180 C C . GLU A 1 73 ? 9.880 19.059 22.507 1.000 0.910 73 GLU A C 1
ATOM 1181 O O . GLU A 1 73 ? 10.278 20.127 22.018 1.000 0.910 73 GLU A O 1
ATOM 1193 N N . PRO A 1 74 ? 8.788 18.430 22.030 1.000 0.910 74 PRO A N 1
ATOM 1194 C CA . PRO A 1 74 ? 7.942 18.988 20.978 1.000 0.910 74 PRO A CA 1
ATOM 1195 C C . PRO A 1 74 ? 7.326 20.335 21.382 1.000 0.910 74 PRO A C 1
ATOM 1196 O O . PRO A 1 74 ? 6.899 20.512 22.523 1.000 0.910 74 PRO A O 1
ATOM 1207 N N . LYS A 1 75 ? 7.224 21.276 20.432 1.000 0.840 75 LYS A N 1
ATOM 1208 C CA . LYS A 1 75 ? 6.687 22.630 20.688 1.000 0.840 75 LYS A CA 1
ATOM 1209 C C . LYS A 1 75 ? 5.196 22.621 21.053 1.000 0.840 75 LYS A C 1
ATOM 1210 O O . LYS A 1 75 ? 4.782 23.370 21.933 1.000 0.840 75 LYS A O 1
ATOM 1229 N N . TYR A 1 76 ? 4.414 21.774 20.384 1.000 0.880 76 TYR A N 1
ATOM 1230 C CA . TYR A 1 76 ? 2.974 21.613 20.589 1.000 0.880 76 TYR A CA 1
ATOM 1231 C C . TYR A 1 76 ? 2.623 20.123 20.669 1.000 0.880 76 TYR A C 1
ATOM 1232 O O . TYR A 1 76 ? 3.283 19.313 20.011 1.000 0.880 76 TYR A O 1
ATOM 1250 N N . PRO A 1 77 ? 1.586 19.728 21.429 1.000 0.890 77 PRO A N 1
ATOM 1251 C CA . PRO A 1 77 ? 1.049 18.376 21.350 1.000 0.890 77 PRO A CA 1
ATOM 1252 C C . PRO A 1 77 ? 0.446 18.104 19.960 1.000 0.890 77 PRO A C 1
ATOM 1253 O O . PRO A 1 77 ? 0.179 19.020 19.178 1.000 0.890 77 PRO A O 1
ATOM 1264 N N . VAL A 1 78 ? 0.210 16.826 19.653 1.000 0.910 78 VAL A N 1
ATOM 1265 C CA . VAL A 1 78 ? -0.315 16.369 18.350 1.000 0.910 78 VAL A CA 1
ATOM 1266 C C . VAL A 1 78 ? -1.641 17.055 17.992 1.000 0.910 78 VAL A C 1
ATOM 1267 O O . VAL A 1 78 ? -1.801 17.528 16.871 1.000 0.910 78 VAL A O 1
ATOM 1280 N N . GLU A 1 79 ? -2.574 17.142 18.944 1.000 0.870 79 GLU A N 1
ATOM 1281 C CA . GLU A 1 79 ? -3.904 17.745 18.748 1.000 0.870 79 GLU A CA 1
ATOM 1282 C C . GLU A 1 79 ? -3.815 19.237 18.396 1.000 0.870 79 GLU A C 1
ATOM 1283 O O . GLU A 1 79 ? -4.419 19.681 17.423 1.000 0.870 79 GLU A O 1
ATOM 1295 N N . GLU A 1 80 ? -2.997 19.997 19.128 1.000 0.870 80 GLU A N 1
ATOM 1296 C CA . GLU A 1 80 ? -2.816 21.434 18.890 1.000 0.870 80 GLU A CA 1
ATOM 1297 C C . GLU A 1 80 ? -2.033 21.697 17.594 1.000 0.870 80 GLU A C 1
ATOM 1298 O O . GLU A 1 80 ? -2.276 22.685 16.906 1.000 0.870 80 GLU A O 1
ATOM 1310 N N . SER A 1 81 ? -1.135 20.779 17.212 1.000 0.900 81 SER A N 1
ATOM 1311 C CA . SER A 1 81 ? -0.412 20.863 15.938 1.000 0.900 81 SER A CA 1
ATOM 1312 C C . SER A 1 81 ? -1.353 20.741 14.735 1.000 0.900 81 SER A C 1
ATOM 1313 O O . SER A 1 81 ? -1.183 21.460 13.752 1.000 0.900 81 SER A O 1
ATOM 1321 N N . LYS A 1 82 ? -2.358 19.855 14.836 1.000 0.890 82 LYS A N 1
ATOM 1322 C CA . LYS A 1 82 ? -3.436 19.717 13.846 1.000 0.890 82 LYS A CA 1
ATOM 1323 C C . LYS A 1 82 ? -4.302 20.970 13.784 1.000 0.890 82 LYS A C 1
ATOM 1324 O O . LYS A 1 82 ? -4.552 21.465 12.696 1.000 0.890 82 LYS A O 1
ATOM 1343 N N . GLU A 1 83 ? -4.726 21.502 14.933 1.000 0.840 83 GLU A N 1
ATOM 1344 C CA . GLU A 1 83 ? -5.562 22.712 14.962 1.000 0.840 83 GLU A CA 1
ATOM 1345 C C . GLU A 1 83 ? -4.841 23.946 14.393 1.000 0.840 83 GLU A C 1
ATOM 1346 O O . GLU A 1 83 ? -5.461 24.731 13.680 1.000 0.840 83 GLU A O 1
ATOM 1358 N N . ARG A 1 84 ? -3.543 24.121 14.674 1.000 0.840 84 ARG A N 1
ATOM 1359 C CA . ARG A 1 84 ? -2.757 25.299 14.255 1.000 0.840 84 ARG A CA 1
ATOM 1360 C C . ARG A 1 84 ? -2.114 25.188 12.863 1.000 0.840 84 ARG A C 1
ATOM 1361 O O . ARG A 1 84 ? -1.350 26.072 12.496 1.000 0.840 84 ARG A O 1
ATOM 1382 N N . ASP A 1 85 ? -2.342 24.108 12.116 1.000 0.860 85 ASP A N 1
ATOM 1383 C CA . ASP A 1 85 ? -1.626 23.792 10.865 1.000 0.860 85 ASP A CA 1
ATOM 1384 C C . ASP A 1 85 ? -0.095 23.828 10.963 1.000 0.860 85 ASP A C 1
ATOM 1385 O O . ASP A 1 85 ? 0.624 24.141 10.009 1.000 0.860 85 ASP A O 1
ATOM 1394 N N . VAL A 1 86 ? 0.436 23.444 12.119 1.000 0.890 86 VAL A N 1
ATOM 1395 C CA . VAL A 1 86 ? 1.880 23.348 12.321 1.000 0.890 86 VAL A CA 1
ATOM 1396 C C . VAL A 1 86 ? 2.345 21.908 12.188 1.000 0.890 86 VAL A C 1
ATOM 1397 O O . VAL A 1 86 ? 1.587 20.938 12.240 1.000 0.890 86 VAL A O 1
ATOM 1410 N N . THR A 1 87 ? 3.639 21.764 11.945 1.000 0.930 87 THR A N 1
ATOM 1411 C CA . THR A 1 87 ? 4.269 20.449 11.921 1.000 0.930 87 THR A CA 1
ATOM 1412 C C . THR A 1 87 ? 4.523 19.997 13.357 1.000 0.930 87 THR A C 1
ATOM 1413 O O . THR A 1 87 ? 5.070 20.759 14.154 1.000 0.930 87 THR A O 1
ATOM 1424 N N . TYR A 1 88 ? 4.152 18.760 13.692 1.000 0.960 88 TYR A N 1
ATOM 1425 C CA . TYR A 1 88 ? 4.533 18.157 14.967 1.000 0.960 88 TYR A CA 1
ATOM 1426 C C . TYR A 1 88 ? 6.010 17.763 14.905 1.000 0.960 88 TYR A C 1
ATOM 1427 O O . TYR A 1 88 ? 6.400 16.776 14.276 1.000 0.960 88 TYR A O 1
ATOM 1445 N N . SER A 1 89 ? 6.846 18.591 15.515 1.000 0.940 89 SER A N 1
ATOM 1446 C CA . SER A 1 89 ? 8.299 18.494 15.434 1.000 0.940 89 SER A CA 1
ATOM 1447 C C . SER A 1 89 ? 8.960 18.890 16.746 1.000 0.940 89 SER A C 1
ATOM 1448 O O . SER A 1 89 ? 8.389 19.657 17.526 1.000 0.940 89 SER A O 1
ATOM 1456 N N . ALA A 1 90 ? 10.187 18.415 16.955 1.000 0.940 90 ALA A N 1
ATOM 1457 C CA . ALA A 1 90 ? 11.019 18.816 18.080 1.000 0.940 90 ALA A CA 1
ATOM 1458 C C . ALA A 1 90 ? 12.385 19.345 17.623 1.000 0.940 90 ALA A C 1
ATOM 1459 O O . ALA A 1 90 ? 12.874 18.964 16.555 1.000 0.940 90 ALA A O 1
ATOM 1466 N N . PRO A 1 91 ? 13.021 20.218 18.417 1.000 0.930 91 PRO A N 1
ATOM 1467 C CA . PRO A 1 91 ? 14.253 20.871 18.014 1.000 0.930 91 PRO A CA 1
ATOM 1468 C C . PRO A 1 91 ? 15.429 19.890 18.036 1.000 0.930 91 PRO A C 1
ATOM 1469 O O . PRO A 1 91 ? 15.728 19.292 19.071 1.000 0.930 91 PRO A O 1
ATOM 1480 N N . LEU A 1 92 ? 16.135 19.775 16.908 1.000 0.920 92 LEU A N 1
ATOM 1481 C CA . LEU A 1 92 ? 17.359 18.984 16.788 1.000 0.920 92 LEU A CA 1
ATOM 1482 C C . LEU A 1 92 ? 18.581 19.871 17.061 1.000 0.920 92 LEU A C 1
ATOM 1483 O O . LEU A 1 92 ? 18.813 20.869 16.370 1.000 0.920 92 LEU A O 1
ATOM 1499 N N . ARG A 1 93 ? 19.388 19.506 18.060 1.000 0.930 93 ARG A N 1
ATOM 1500 C CA . ARG A 1 93 ? 20.678 20.147 18.356 1.000 0.930 93 ARG A CA 1
ATOM 1501 C C . ARG A 1 93 ? 21.810 19.159 18.171 1.000 0.930 93 ARG A C 1
ATOM 1502 O O . ARG A 1 93 ? 21.703 18.017 18.602 1.000 0.930 93 ARG A O 1
ATOM 1523 N N . VAL A 1 94 ? 22.893 19.614 17.559 1.000 0.910 94 VAL A N 1
ATOM 1524 C CA . VAL A 1 94 ? 24.067 18.790 17.271 1.000 0.910 94 VAL A CA 1
ATOM 1525 C C . VAL A 1 94 ? 25.293 19.447 17.884 1.000 0.910 94 VAL A C 1
ATOM 1526 O O . VAL A 1 94 ? 25.514 20.642 17.688 1.000 0.910 94 VAL A O 1
ATOM 1539 N N . LYS A 1 95 ? 26.084 18.674 18.626 1.000 0.920 95 LYS A N 1
ATOM 1540 C CA . LYS A 1 95 ? 27.333 19.121 19.235 1.000 0.920 95 LYS A CA 1
ATOM 1541 C C . LYS A 1 95 ? 28.454 19.010 18.214 1.000 0.920 95 LYS A C 1
ATOM 1542 O O . LYS A 1 95 ? 28.803 17.909 17.784 1.000 0.920 95 LYS A O 1
ATOM 1561 N N . VAL A 1 96 ? 29.002 20.153 17.820 1.000 0.910 96 VAL A N 1
ATOM 1562 C CA . VAL A 1 96 ? 29.993 20.268 16.748 1.000 0.910 96 VAL A CA 1
ATOM 1563 C C . VAL A 1 96 ? 31.297 20.824 17.311 1.000 0.910 96 VAL A C 1
ATOM 1564 O O . VAL A 1 96 ? 31.279 21.734 18.141 1.000 0.910 96 VAL A O 1
ATOM 1577 N N . ARG A 1 97 ? 32.430 20.301 16.847 1.000 0.890 97 ARG A N 1
ATOM 1578 C CA . ARG A 1 97 ? 33.779 20.738 17.217 1.000 0.890 97 ARG A CA 1
ATOM 1579 C C . ARG A 1 97 ? 34.529 21.244 15.994 1.000 0.890 97 ARG A C 1
ATOM 1580 O O . ARG A 1 97 ? 34.610 20.548 14.991 1.000 0.890 97 ARG A O 1
ATOM 1601 N N . LEU A 1 98 ? 35.092 22.445 16.083 1.000 0.880 98 LEU A N 1
ATOM 1602 C CA . LEU A 1 98 ? 35.988 23.010 15.073 1.000 0.880 98 LEU A CA 1
ATOM 1603 C C . LEU A 1 98 ? 37.431 22.943 15.577 1.000 0.880 98 LEU A C 1
ATOM 1604 O O . LEU A 1 98 ? 37.728 23.448 16.661 1.000 0.880 98 LEU A O 1
ATOM 1620 N N . ILE A 1 99 ? 38.314 22.353 14.779 1.000 0.870 99 ILE A N 1
ATOM 1621 C CA . ILE A 1 99 ? 39.742 22.204 15.060 1.000 0.870 99 ILE A CA 1
ATOM 1622 C C . ILE A 1 99 ? 40.515 23.014 14.026 1.000 0.870 99 ILE A C 1
ATOM 1623 O O . ILE A 1 99 ? 40.355 22.811 12.821 1.000 0.870 99 ILE A O 1
ATOM 1639 N N . ASN A 1 100 ? 41.378 23.906 14.502 1.000 0.830 100 ASN A N 1
ATOM 1640 C CA . ASN A 1 100 ? 42.341 24.608 13.667 1.000 0.830 100 ASN A CA 1
ATOM 1641 C C . ASN A 1 100 ? 43.735 23.990 13.861 1.000 0.830 100 ASN A C 1
ATOM 1642 O O . ASN A 1 100 ? 44.327 24.094 14.939 1.000 0.830 100 ASN A O 1
ATOM 1653 N N . LYS A 1 101 ? 44.267 23.337 12.822 1.000 0.780 101 LYS A N 1
ATOM 1654 C CA . LYS A 1 101 ? 45.554 22.625 12.896 1.000 0.780 101 LYS A CA 1
ATOM 1655 C C . LYS A 1 101 ? 46.771 23.565 12.911 1.000 0.780 101 LYS A C 1
ATOM 1656 O O . LYS A 1 101 ? 47.808 23.171 13.434 1.000 0.780 101 LYS A O 1
ATOM 1675 N N . GLU A 1 102 ? 46.664 24.793 12.394 1.000 0.750 102 GLU A N 1
ATOM 1676 C CA . GLU A 1 102 ? 47.773 25.767 12.402 1.000 0.750 102 GLU A CA 1
ATOM 1677 C C . GLU A 1 102 ? 47.983 26.402 13.781 1.000 0.750 102 GLU A C 1
ATOM 1678 O O . GLU A 1 102 ? 49.116 26.531 14.246 1.000 0.750 102 GLU A O 1
ATOM 1690 N N . THR A 1 103 ? 46.898 26.803 14.449 1.000 0.770 103 THR A N 1
ATOM 1691 C CA . THR A 1 103 ? 46.964 27.474 15.759 1.000 0.770 103 THR A CA 1
ATOM 1692 C C . THR A 1 103 ? 46.848 26.511 16.940 1.000 0.770 103 THR A C 1
ATOM 1693 O O . THR A 1 103 ? 47.158 26.893 18.068 1.000 0.770 103 THR A O 1
ATOM 1704 N N . GLY A 1 104 ? 46.406 25.270 16.708 1.000 0.780 104 GLY A N 1
ATOM 1705 C CA . GLY A 1 104 ? 46.098 24.296 17.758 1.000 0.780 104 GLY A CA 1
ATOM 1706 C C . GLY A 1 104 ? 44.830 24.620 18.563 1.000 0.780 104 GLY A C 1
ATOM 1707 O O . GLY A 1 104 ? 44.617 24.028 19.620 1.000 0.780 104 GLY A O 1
ATOM 1711 N N . GLU A 1 105 ? 43.998 25.566 18.110 1.000 0.810 105 GLU A N 1
ATOM 1712 C CA . GLU A 1 105 ? 42.778 25.995 18.806 1.000 0.810 105 GLU A CA 1
ATOM 1713 C C . GLU A 1 105 ? 41.597 25.049 18.515 1.000 0.810 105 GLU A C 1
ATOM 1714 O O . GLU A 1 105 ? 41.353 24.666 17.368 1.000 0.810 105 GLU A O 1
ATOM 1726 N N . VAL A 1 106 ? 40.833 24.693 19.555 1.000 0.830 106 VAL A N 1
ATOM 1727 C CA . VAL A 1 106 ? 39.656 23.810 19.469 1.000 0.830 106 VAL A CA 1
ATOM 1728 C C . VAL A 1 106 ? 38.431 24.528 20.045 1.000 0.830 106 VAL A C 1
ATOM 1729 O O . VAL A 1 106 ? 38.487 25.022 21.172 1.000 0.830 106 VAL A O 1
ATOM 1742 N N . LYS A 1 107 ? 37.318 24.585 19.297 1.000 0.860 107 LYS A N 1
ATOM 1743 C CA . LYS A 1 107 ? 36.049 25.217 19.716 1.000 0.860 107 LYS A CA 1
ATOM 1744 C C . LYS A 1 107 ? 34.875 24.243 19.601 1.000 0.860 107 LYS A C 1
ATOM 1745 O O . LYS A 1 107 ? 34.474 23.889 18.493 1.000 0.860 107 LYS A O 1
ATOM 1764 N N . ASP A 1 108 ? 34.284 23.890 20.739 1.000 0.880 108 ASP A N 1
ATOM 1765 C CA . ASP A 1 108 ? 33.062 23.080 20.815 1.000 0.880 108 ASP A CA 1
ATOM 1766 C C . ASP A 1 108 ? 31.831 23.990 20.923 1.000 0.880 108 ASP A C 1
ATOM 1767 O O . ASP A 1 108 ? 31.827 24.959 21.686 1.000 0.880 108 ASP A O 1
ATOM 1776 N N . GLN A 1 109 ? 30.769 23.672 20.184 1.000 0.890 109 GLN A N 1
ATOM 1777 C CA . GLN A 1 109 ? 29.521 24.427 20.222 1.000 0.890 109 GLN A CA 1
ATOM 1778 C C . GLN A 1 109 ? 28.314 23.541 19.892 1.000 0.890 109 GLN A C 1
ATOM 1779 O O . GLN A 1 109 ? 28.368 22.706 18.991 1.000 0.890 109 GLN A O 1
ATOM 1793 N N . ASP A 1 110 ? 27.198 23.769 20.583 1.000 0.890 110 ASP A N 1
ATOM 1794 C CA . ASP A 1 110 ? 25.915 23.173 20.211 1.000 0.890 110 ASP A CA 1
ATOM 1795 C C . ASP A 1 110 ? 25.240 24.013 19.127 1.000 0.890 110 ASP A C 1
ATOM 1796 O O . ASP A 1 110 ? 24.963 25.203 19.305 1.000 0.890 110 ASP A O 1
ATOM 1805 N N . VAL A 1 111 ? 24.947 23.377 17.999 1.000 0.890 111 VAL A N 1
ATOM 1806 C CA . VAL A 1 111 ? 24.352 24.008 16.826 1.000 0.890 111 VAL A CA 1
ATOM 1807 C C . VAL A 1 111 ? 22.922 23.511 16.663 1.000 0.890 111 VAL A C 1
ATOM 1808 O O . VAL A 1 111 ? 22.664 22.314 16.553 1.000 0.890 111 VAL A O 1
ATOM 1821 N N . PHE A 1 112 ? 21.972 24.446 16.652 1.000 0.880 112 PHE A N 1
ATOM 1822 C CA . PHE A 1 112 ? 20.572 24.154 16.353 1.000 0.880 112 PHE A CA 1
ATOM 1823 C C . PHE A 1 112 ? 20.397 23.899 14.852 1.000 0.880 112 PHE A C 1
ATOM 1824 O O . PHE A 1 112 ? 20.663 24.794 14.052 1.000 0.880 112 PHE A O 1
ATOM 1841 N N . MET A 1 113 ? 19.942 22.698 14.485 1.000 0.880 113 MET A N 1
ATOM 1842 C CA . MET A 1 113 ? 19.754 22.259 13.094 1.000 0.880 113 MET A CA 1
ATOM 1843 C C . MET A 1 113 ? 18.354 22.550 12.534 1.000 0.880 113 MET A C 1
ATOM 1844 O O . MET A 1 113 ? 18.144 22.417 11.328 1.000 0.880 113 MET A O 1
ATOM 1858 N N . GLY A 1 114 ? 17.409 22.964 13.380 1.000 0.860 114 GLY A N 1
ATOM 1859 C CA . GLY A 1 114 ? 16.006 23.168 13.022 1.000 0.860 114 GLY A CA 1
ATOM 1860 C C . GLY A 1 114 ? 15.066 22.225 13.768 1.000 0.860 114 GLY A C 1
ATOM 1861 O O . GLY A 1 114 ? 15.502 21.358 14.527 1.000 0.860 114 GLY A O 1
ATOM 1865 N N . ASP A 1 115 ? 13.771 22.400 13.533 1.000 0.890 115 ASP A N 1
ATOM 1866 C CA . ASP A 1 115 ? 12.742 21.515 14.070 1.000 0.890 115 ASP A CA 1
ATOM 1867 C C . ASP A 1 115 ? 12.573 20.291 13.165 1.000 0.890 115 ASP A C 1
ATOM 1868 O O . ASP A 1 115 ? 12.395 20.410 11.949 1.000 0.890 115 ASP A O 1
ATOM 1877 N N . PHE A 1 116 ? 12.657 19.106 13.763 1.000 0.920 116 PHE A N 1
ATOM 1878 C CA . PHE A 1 116 ? 12.613 17.829 13.068 1.000 0.920 116 PHE A CA 1
ATOM 1879 C C . PHE A 1 116 ? 11.270 17.120 13.315 1.000 0.920 116 PHE A C 1
ATOM 1880 O O . PHE A 1 116 ? 10.876 16.987 14.476 1.000 0.920 116 PHE A O 1
ATOM 1897 N N . PRO A 1 117 ? 10.546 16.669 12.269 1.000 0.940 117 PRO A N 1
ATOM 1898 C CA . PRO A 1 117 ? 9.256 15.996 12.424 1.000 0.940 117 PRO A CA 1
ATOM 1899 C C . PRO A 1 117 ? 9.357 14.718 13.259 1.000 0.940 117 PRO A C 1
ATOM 1900 O O . PRO A 1 117 ? 10.205 13.859 12.992 1.000 0.940 117 PRO A O 1
ATOM 1911 N N . ILE A 1 118 ? 8.460 14.581 14.236 1.000 0.940 118 ILE A N 1
ATOM 1912 C CA . ILE A 1 118 ? 8.398 13.410 15.113 1.000 0.940 118 ILE A CA 1
ATOM 1913 C C . ILE A 1 118 ? 7.250 12.488 14.714 1.000 0.940 118 ILE A C 1
ATOM 1914 O O . ILE A 1 118 ? 6.161 12.945 14.366 1.000 0.940 118 ILE A O 1
ATOM 1930 N N . MET A 1 119 ? 7.507 11.178 14.757 1.000 0.970 119 MET A N 1
ATOM 1931 C CA . MET A 1 119 ? 6.466 10.171 14.584 1.000 0.970 119 MET A CA 1
ATOM 1932 C C . MET A 1 119 ? 5.560 10.124 15.819 1.000 0.970 119 MET A C 1
ATOM 1933 O O . MET A 1 119 ? 6.033 10.057 16.949 1.000 0.970 119 MET A O 1
ATOM 1947 N N . THR A 1 120 ? 4.251 10.120 15.602 1.000 0.950 120 THR A N 1
ATOM 1948 C CA . THR A 1 120 ? 3.249 9.967 16.661 1.000 0.950 120 THR A CA 1
ATOM 1949 C C . THR A 1 120 ? 3.211 8.537 17.215 1.000 0.950 120 THR A C 1
ATOM 1950 O O . THR A 1 120 ? 3.591 7.585 16.530 1.000 0.950 120 THR A O 1
ATOM 1961 N N . ASP A 1 121 ? 2.615 8.357 18.402 1.000 0.880 121 ASP A N 1
ATOM 1962 C CA . ASP A 1 121 ? 2.321 7.043 19.011 1.000 0.880 121 ASP A CA 1
ATOM 1963 C C . ASP A 1 121 ? 1.543 6.096 18.060 1.000 0.880 121 ASP A C 1
ATOM 1964 O O . ASP A 1 121 ? 1.579 4.877 18.214 1.000 0.880 121 ASP A O 1
ATOM 1973 N N . THR A 1 122 ? 0.839 6.651 17.064 1.000 0.900 122 THR A N 1
ATOM 1974 C CA . THR A 1 122 ? 0.034 5.932 16.061 1.000 0.900 122 THR A CA 1
ATOM 1975 C C . THR A 1 122 ? 0.800 5.566 14.783 1.000 0.900 122 THR A C 1
ATOM 1976 O O . THR A 1 122 ? 0.197 5.013 13.859 1.000 0.900 122 THR A O 1
ATOM 1987 N N . GLY A 1 123 ? 2.101 5.866 14.694 1.000 0.950 123 GLY A N 1
ATOM 1988 C CA . GLY A 1 123 ? 2.939 5.552 13.531 1.000 0.950 123 GLY A CA 1
ATOM 1989 C C . GLY A 1 123 ? 2.766 6.504 12.338 1.000 0.950 123 GLY A C 1
ATOM 1990 O O . GLY A 1 123 ? 2.909 6.080 11.188 1.000 0.950 123 GLY A O 1
ATOM 1994 N N . THR A 1 124 ? 2.415 7.770 12.592 1.000 0.970 124 THR A N 1
ATOM 1995 C CA . THR A 1 124 ? 2.144 8.808 11.570 1.000 0.970 124 THR A CA 1
ATOM 1996 C C . THR A 1 124 ? 2.931 10.091 11.846 1.000 0.970 124 THR A C 1
ATOM 1997 O O . THR A 1 124 ? 3.637 10.177 12.846 1.000 0.970 124 THR A O 1
ATOM 2008 N N . PHE A 1 125 ? 2.822 11.097 10.980 1.000 0.970 125 PHE A N 1
ATOM 2009 C CA . PHE A 1 125 ? 3.418 12.423 11.165 1.000 0.970 125 PHE A CA 1
ATOM 2010 C C . PHE A 1 125 ? 2.358 13.499 10.963 1.000 0.970 125 PHE A C 1
ATOM 2011 O O . PHE A 1 125 ? 1.529 13.376 10.065 1.000 0.970 125 PHE A O 1
ATOM 2028 N N . ILE A 1 126 ? 2.413 14.582 11.736 1.000 0.970 126 ILE A N 1
ATOM 2029 C CA . ILE A 1 126 ? 1.587 15.768 11.474 1.000 0.970 126 ILE A CA 1
ATOM 2030 C C . ILE A 1 126 ? 2.452 16.784 10.741 1.000 0.970 126 ILE A C 1
ATOM 2031 O O . ILE A 1 126 ? 3.413 17.289 11.317 1.000 0.970 126 ILE A O 1
ATOM 2047 N N . ILE A 1 127 ? 2.138 17.061 9.476 1.000 0.950 127 ILE A N 1
ATOM 2048 C CA . ILE A 1 127 ? 2.877 18.006 8.632 1.000 0.950 127 ILE A CA 1
ATOM 2049 C C . ILE A 1 127 ? 1.914 19.084 8.157 1.000 0.950 127 ILE A C 1
ATOM 2050 O O . ILE A 1 127 ? 1.002 18.792 7.386 1.000 0.950 127 ILE A O 1
ATOM 2066 N N . ASN A 1 128 ? 2.167 20.327 8.565 1.000 0.900 128 ASN A N 1
ATOM 2067 C CA . ASN A 1 128 ? 1.291 21.468 8.289 1.000 0.900 128 ASN A CA 1
ATOM 2068 C C . ASN A 1 128 ? -0.180 21.156 8.641 1.000 0.900 128 ASN A C 1
ATOM 2069 O O . ASN A 1 128 ? -1.050 21.233 7.780 1.000 0.900 128 ASN A O 1
ATOM 2080 N N . GLY A 1 129 ? -0.434 20.660 9.856 1.000 0.890 129 GLY A N 1
ATOM 2081 C CA . GLY A 1 129 ? -1.774 20.267 10.316 1.000 0.890 129 GLY A CA 1
ATOM 2082 C C . GLY A 1 129 ? -2.298 18.927 9.802 1.000 0.890 129 GLY A C 1
ATOM 2083 O O . GLY A 1 129 ? -3.019 18.232 10.515 1.000 0.890 129 GLY A O 1
ATOM 2087 N N . ALA A 1 130 ? -1.897 18.508 8.604 1.000 0.920 130 ALA A N 1
ATOM 2088 C CA . ALA A 1 130 ? -2.383 17.276 8.001 1.000 0.920 130 ALA A CA 1
ATOM 2089 C C . ALA A 1 130 ? -1.661 16.035 8.549 1.000 0.920 130 ALA A C 1
ATOM 2090 O O . ALA A 1 130 ? -0.429 15.989 8.632 1.000 0.920 130 ALA A O 1
ATOM 2097 N N . GLU A 1 131 ? -2.425 14.985 8.857 1.000 0.950 131 GLU A N 1
ATOM 2098 C CA . GLU A 1 131 ? -1.865 13.684 9.222 1.000 0.950 131 GLU A CA 1
ATOM 2099 C C . GLU A 1 131 ? -1.382 12.952 7.966 1.000 0.950 131 GLU A C 1
ATOM 2100 O O . GLU A 1 131 ? -2.128 12.732 7.005 1.000 0.950 131 GLU A O 1
ATOM 2112 N N . ARG A 1 132 ? -0.102 12.590 7.956 1.000 0.970 132 ARG A N 1
ATOM 2113 C CA . ARG A 1 132 ? 0.587 11.947 6.838 1.000 0.970 132 ARG A CA 1
ATOM 2114 C C . ARG A 1 132 ? 1.249 10.658 7.291 1.000 0.970 132 ARG A C 1
ATOM 2115 O O . ARG A 1 132 ? 1.631 10.495 8.449 1.000 0.970 132 ARG A O 1
ATOM 2136 N N . VAL A 1 133 ? 1.423 9.747 6.347 1.000 0.980 133 VAL A N 1
ATOM 2137 C CA . VAL A 1 133 ? 2.099 8.470 6.552 1.000 0.980 133 VAL A CA 1
ATOM 2138 C C . VAL A 1 133 ? 3.197 8.306 5.510 1.000 0.980 133 VAL A C 1
ATOM 2139 O O . VAL A 1 133 ? 3.022 8.645 4.337 1.000 0.980 133 VAL A O 1
ATOM 2152 N N . ILE A 1 134 ? 4.349 7.804 5.948 1.000 0.980 134 ILE A N 1
ATOM 2153 C CA . ILE A 1 134 ? 5.418 7.393 5.041 1.000 0.980 134 ILE A CA 1
ATOM 2154 C C . ILE A 1 134 ? 5.197 5.915 4.733 1.000 0.980 134 ILE A C 1
ATOM 2155 O O . ILE A 1 134 ? 5.203 5.090 5.647 1.000 0.980 134 ILE A O 1
ATOM 2171 N N . VAL A 1 135 ? 4.977 5.591 3.461 1.000 0.970 135 VAL A N 1
ATOM 2172 C CA . VAL A 1 135 ? 4.826 4.203 2.999 1.000 0.970 135 VAL A CA 1
ATOM 2173 C C . VAL A 1 135 ? 6.186 3.558 2.747 1.000 0.970 135 VAL A C 1
ATOM 2174 O O . VAL A 1 135 ? 7.109 4.205 2.248 1.000 0.970 135 VAL A O 1
ATOM 2187 N N . SER A 1 136 ? 6.302 2.268 3.069 1.000 0.960 136 SER A N 1
ATOM 2188 C CA . SER A 1 136 ? 7.544 1.511 2.878 1.000 0.960 136 SER A CA 1
ATOM 2189 C C . SER A 1 136 ? 7.741 1.157 1.402 1.000 0.960 136 SER A C 1
ATOM 2190 O O . SER A 1 136 ? 6.802 0.748 0.713 1.000 0.960 136 SER A O 1
ATOM 2198 N N . GLN A 1 137 ? 8.964 1.313 0.895 1.000 0.950 137 GLN A N 1
ATOM 2199 C CA . GLN A 1 137 ? 9.249 1.154 -0.531 1.000 0.950 137 GLN A CA 1
ATOM 2200 C C . GLN A 1 137 ? 9.929 -0.184 -0.831 1.000 0.950 137 GLN A C 1
ATOM 2201 O O . GLN A 1 137 ? 11.003 -0.459 -0.303 1.000 0.950 137 GLN A O 1
ATOM 2215 N N . LEU A 1 138 ? 9.351 -0.986 -1.726 1.000 0.940 138 LEU A N 1
ATOM 2216 C CA . LEU A 1 138 ? 9.921 -2.247 -2.197 1.000 0.940 138 LEU A CA 1
ATOM 2217 C C . LEU A 1 138 ? 10.889 -1.995 -3.360 1.000 0.940 138 LEU A C 1
ATOM 2218 O O . LEU A 1 138 ? 10.486 -1.581 -4.447 1.000 0.940 138 LEU A O 1
ATOM 2234 N N . VAL A 1 139 ? 12.171 -2.284 -3.153 1.000 0.930 139 VAL A N 1
ATOM 2235 C CA . VAL A 1 139 ? 13.255 -1.993 -4.104 1.000 0.930 139 VAL A CA 1
ATOM 2236 C C . VAL A 1 139 ? 14.182 -3.192 -4.291 1.000 0.930 139 VAL A C 1
ATOM 2237 O O . VAL A 1 139 ? 14.198 -4.114 -3.480 1.000 0.930 139 VAL A O 1
ATOM 2250 N N . ARG A 1 140 ? 15.010 -3.163 -5.338 1.000 0.910 140 ARG A N 1
ATOM 2251 C CA . ARG A 1 140 ? 16.108 -4.130 -5.510 1.000 0.910 140 ARG A CA 1
ATOM 2252 C C . ARG A 1 140 ? 17.201 -3.857 -4.474 1.000 0.910 140 ARG A C 1
ATOM 2253 O O . ARG A 1 140 ? 17.581 -2.698 -4.298 1.000 0.910 140 ARG A O 1
ATOM 2274 N N . SER A 1 141 ? 17.702 -4.890 -3.794 1.000 0.940 141 SER A N 1
ATOM 2275 C CA . SER A 1 141 ? 18.833 -4.716 -2.874 1.000 0.940 141 SER A CA 1
ATOM 2276 C C . SER A 1 141 ? 20.141 -4.478 -3.639 1.000 0.940 141 SER A C 1
ATOM 2277 O O . SER A 1 141 ? 20.334 -5.066 -4.703 1.000 0.940 141 SER A O 1
ATOM 2285 N N . PRO A 1 142 ? 21.068 -3.665 -3.116 1.000 0.940 142 PRO A N 1
ATOM 2286 C CA . PRO A 1 142 ? 22.441 -3.633 -3.606 1.000 0.940 142 PRO A CA 1
ATOM 2287 C C . PRO A 1 142 ? 23.079 -5.030 -3.566 1.000 0.940 142 PRO A C 1
ATOM 2288 O O . PRO A 1 142 ? 22.996 -5.702 -2.540 1.000 0.940 142 PRO A O 1
ATOM 2299 N N . SER A 1 143 ? 23.661 -5.493 -4.675 1.000 0.940 143 SER A N 1
ATOM 2300 C CA . SER A 1 143 ? 24.420 -6.752 -4.773 1.000 0.940 143 SER A CA 1
ATOM 2301 C C . SER A 1 143 ? 24.968 -6.966 -6.194 1.000 0.940 143 SER A C 1
ATOM 2302 O O . SER A 1 143 ? 24.898 -6.070 -7.036 1.000 0.940 143 SER A O 1
ATOM 2310 N N . VAL A 1 144 ? 25.475 -8.171 -6.469 1.000 0.960 144 VAL A N 1
ATOM 2311 C CA . VAL A 1 144 ? 25.734 -8.687 -7.816 1.000 0.960 144 VAL A CA 1
ATOM 2312 C C . VAL A 1 144 ? 24.623 -9.661 -8.196 1.000 0.960 144 VAL A C 1
ATOM 2313 O O . VAL A 1 144 ? 24.369 -10.613 -7.463 1.000 0.960 144 VAL A O 1
ATOM 2326 N N . TYR A 1 145 ? 23.999 -9.448 -9.351 1.000 0.950 145 TYR A N 1
ATOM 2327 C CA . TYR A 1 145 ? 22.952 -10.328 -9.871 1.000 0.950 145 TYR A CA 1
ATOM 2328 C C . TYR A 1 145 ? 23.334 -10.882 -11.227 1.000 0.950 145 TYR A C 1
ATOM 2329 O O . TYR A 1 145 ? 23.803 -10.128 -12.080 1.000 0.950 145 TYR A O 1
ATOM 2347 N N . PHE A 1 146 ? 23.080 -12.169 -11.434 1.000 0.950 146 PHE A N 1
ATOM 2348 C CA . PHE A 1 146 ? 23.332 -12.877 -12.683 1.000 0.950 146 PHE A CA 1
ATOM 2349 C C . PHE A 1 146 ? 22.009 -13.312 -13.308 1.000 0.950 146 PHE A C 1
ATOM 2350 O O . PHE A 1 146 ? 21.110 -13.762 -12.618 1.000 0.950 146 PHE A O 1
ATOM 2367 N N . SER A 1 147 ? 21.871 -13.197 -14.622 1.000 0.910 147 SER A N 1
ATOM 2368 C CA . SER A 1 147 ? 20.617 -13.458 -15.336 1.000 0.910 147 SER A CA 1
ATOM 2369 C C . SER A 1 147 ? 20.888 -14.140 -16.670 1.000 0.910 147 SER A C 1
ATOM 2370 O O . SER A 1 147 ? 21.916 -13.896 -17.306 1.000 0.910 147 SER A O 1
ATOM 2378 N N . GLY A 1 148 ? 19.970 -15.012 -17.088 1.000 0.860 148 GLY A N 1
ATOM 2379 C CA . GLY A 1 148 ? 20.010 -15.640 -18.404 1.000 0.860 148 GLY A CA 1
ATOM 2380 C C . GLY A 1 148 ? 19.480 -14.701 -19.484 1.000 0.860 148 GLY A C 1
ATOM 2381 O O . GLY A 1 148 ? 18.520 -13.964 -19.271 1.000 0.860 148 GLY A O 1
ATOM 2385 N N . LYS A 1 149 ? 20.079 -14.753 -20.670 1.000 0.800 149 LYS A N 1
ATOM 2386 C CA . LYS A 1 149 ? 19.631 -14.010 -21.848 1.000 0.800 149 LYS A CA 1
ATOM 2387 C C . LYS A 1 149 ? 19.600 -14.943 -23.047 1.000 0.800 149 LYS A C 1
ATOM 2388 O O . LYS A 1 149 ? 20.539 -15.699 -23.274 1.000 0.800 149 LYS A O 1
ATOM 2407 N N . VAL A 1 150 ? 18.535 -14.878 -23.836 1.000 0.750 150 VAL A N 1
ATOM 2408 C CA . VAL A 1 150 ? 18.467 -15.572 -25.125 1.000 0.750 150 VAL A CA 1
ATOM 2409 C C . VAL A 1 150 ? 18.642 -14.526 -26.211 1.000 0.750 150 VAL A C 1
ATOM 2410 O O . VAL A 1 150 ? 17.860 -13.579 -26.298 1.000 0.750 150 VAL A O 1
ATOM 2423 N N . ASP A 1 151 ? 19.705 -14.651 -27.001 1.000 0.670 151 ASP A N 1
ATOM 2424 C CA . ASP A 1 151 ? 19.923 -13.740 -28.121 1.000 0.670 151 ASP A CA 1
ATOM 2425 C C . ASP A 1 151 ? 18.987 -14.087 -29.292 1.000 0.670 151 ASP A C 1
ATOM 2426 O O . ASP A 1 151 ? 18.372 -15.154 -29.337 1.000 0.670 151 ASP A O 1
ATOM 2435 N N . LYS A 1 152 ? 18.902 -13.208 -30.292 1.000 0.680 152 LYS A N 1
ATOM 2436 C CA . LYS A 1 152 ? 18.011 -13.366 -31.457 1.000 0.680 152 LYS A CA 1
ATOM 2437 C C . LYS A 1 152 ? 18.226 -14.666 -32.242 1.000 0.680 152 LYS A C 1
ATOM 2438 O O . LYS A 1 152 ? 17.310 -15.127 -32.913 1.000 0.680 152 LYS A O 1
ATOM 2457 N N . ASN A 1 153 ? 19.418 -15.256 -32.149 1.000 0.730 153 ASN A N 1
ATOM 2458 C CA . ASN A 1 153 ? 19.767 -16.525 -32.794 1.000 0.730 153 ASN A CA 1
ATOM 2459 C C . ASN A 1 153 ? 19.424 -17.762 -31.937 1.000 0.730 153 ASN A C 1
ATOM 2460 O O . ASN A 1 153 ? 19.830 -18.869 -32.279 1.000 0.730 153 ASN A O 1
ATOM 2471 N N . GLY A 1 154 ? 18.746 -17.594 -30.798 1.000 0.760 154 GLY A N 1
ATOM 2472 C CA . GLY A 1 154 ? 18.400 -18.682 -29.877 1.000 0.760 154 GLY A CA 1
ATOM 2473 C C . GLY A 1 154 ? 19.561 -19.177 -29.008 1.000 0.760 154 GLY A C 1
ATOM 2474 O O . GLY A 1 154 ? 19.379 -20.093 -28.206 1.000 0.760 154 GLY A O 1
ATOM 2478 N N . LYS A 1 155 ? 20.753 -18.581 -29.132 1.000 0.730 155 LYS A N 1
ATOM 2479 C CA . LYS A 1 155 ? 21.905 -18.915 -28.290 1.000 0.730 155 LYS A CA 1
ATOM 2480 C C . LYS A 1 155 ? 21.675 -18.377 -26.877 1.000 0.730 155 LYS A C 1
ATOM 2481 O O . LYS A 1 155 ? 21.307 -17.211 -26.709 1.000 0.730 155 LYS A O 1
ATOM 2500 N N . LYS A 1 156 ? 21.883 -19.232 -25.874 1.000 0.780 156 LYS A N 1
ATOM 2501 C CA . LYS A 1 156 ? 21.852 -18.838 -24.462 1.000 0.780 156 LYS A CA 1
ATOM 2502 C C . LYS A 1 156 ? 23.146 -18.113 -24.108 1.000 0.780 156 LYS A C 1
ATOM 2503 O O . LYS A 1 156 ? 24.225 -18.592 -24.438 1.000 0.780 156 LYS A O 1
ATOM 2522 N N . GLY A 1 157 ? 23.012 -16.990 -23.423 1.000 0.820 157 GLY A N 1
ATOM 2523 C CA . GLY A 1 157 ? 24.099 -16.236 -22.820 1.000 0.820 157 GLY A CA 1
ATOM 2524 C C . GLY A 1 157 ? 23.698 -15.741 -21.437 1.000 0.820 157 GLY A C 1
ATOM 2525 O O . GLY A 1 157 ? 22.611 -16.045 -20.935 1.000 0.820 157 GLY A O 1
ATOM 2529 N N . PHE A 1 158 ? 24.581 -14.950 -20.838 1.000 0.890 158 PHE A N 1
ATOM 2530 C CA . PHE A 1 158 ? 24.375 -14.391 -19.507 1.000 0.890 158 PHE A CA 1
ATOM 2531 C C . PHE A 1 158 ? 24.625 -12.888 -19.480 1.000 0.890 158 PHE A C 1
ATOM 2532 O O . PHE A 1 158 ? 25.398 -12.334 -20.271 1.000 0.890 158 PHE A O 1
ATOM 2549 N N . THR A 1 159 ? 23.960 -12.244 -18.531 1.000 0.920 159 THR A N 1
ATOM 2550 C CA . THR A 1 159 ? 24.149 -10.848 -18.152 1.000 0.920 159 THR A CA 1
ATOM 2551 C C . THR A 1 159 ? 24.284 -10.751 -16.648 1.000 0.920 159 THR A C 1
ATOM 2552 O O . THR A 1 159 ? 23.655 -11.510 -15.911 1.000 0.920 159 THR A O 1
ATOM 2563 N N . ALA A 1 160 ? 25.087 -9.810 -16.176 1.000 0.940 160 ALA A N 1
ATOM 2564 C CA . ALA A 1 160 ? 25.209 -9.557 -14.754 1.000 0.940 160 ALA A CA 1
ATOM 2565 C C . ALA A 1 160 ? 25.297 -8.071 -14.452 1.000 0.940 160 ALA A C 1
ATOM 2566 O O . ALA A 1 160 ? 25.717 -7.280 -15.291 1.000 0.940 160 ALA A O 1
ATOM 2573 N N . THR A 1 161 ? 24.872 -7.697 -13.250 1.000 0.930 161 THR A N 1
ATOM 2574 C CA . THR A 1 161 ? 24.799 -6.298 -12.825 1.000 0.930 161 THR A CA 1
ATOM 2575 C C . THR A 1 161 ? 25.286 -6.190 -11.388 1.000 0.930 161 THR A C 1
ATOM 2576 O O . THR A 1 161 ? 24.693 -6.798 -10.497 1.000 0.930 161 THR A O 1
ATOM 2587 N N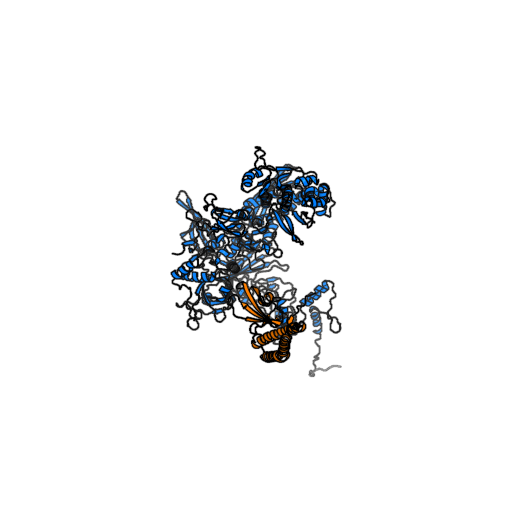 . VAL A 1 162 ? 26.343 -5.413 -11.156 1.000 0.950 162 VAL A N 1
ATOM 2588 C CA . VAL A 1 162 ? 26.773 -4.987 -9.821 1.000 0.950 162 VAL A CA 1
ATOM 2589 C C . VAL A 1 162 ? 26.092 -3.660 -9.513 1.000 0.950 162 VAL A C 1
ATOM 2590 O O . VAL A 1 162 ? 26.382 -2.635 -10.138 1.000 0.950 162 VAL A O 1
ATOM 2603 N N . ILE A 1 163 ? 25.163 -3.698 -8.563 1.000 0.920 163 ILE A N 1
ATOM 2604 C CA . ILE A 1 163 ? 24.301 -2.580 -8.192 1.000 0.920 163 ILE A CA 1
ATOM 2605 C C . ILE A 1 163 ? 24.702 -2.094 -6.795 1.000 0.920 163 ILE A C 1
ATOM 2606 O O . ILE A 1 163 ? 24.485 -2.820 -5.823 1.000 0.920 163 ILE A O 1
ATOM 2622 N N . PRO A 1 164 ? 25.246 -0.874 -6.658 1.000 0.920 164 PRO A N 1
ATOM 2623 C CA . PRO A 1 164 ? 25.454 -0.250 -5.358 1.000 0.920 164 PRO A CA 1
ATOM 2624 C C . PRO A 1 164 ? 24.181 0.392 -4.799 1.000 0.920 164 PRO A C 1
ATOM 2625 O O . PRO A 1 164 ? 23.199 0.592 -5.514 1.000 0.920 164 PRO A O 1
ATOM 2636 N N . ASN A 1 165 ? 24.216 0.785 -3.523 1.000 0.860 165 ASN A N 1
ATOM 2637 C CA . ASN A 1 165 ? 23.222 1.705 -2.964 1.000 0.860 165 ASN A CA 1
ATOM 2638 C C . ASN A 1 165 ? 23.400 3.104 -3.578 1.000 0.860 165 ASN A C 1
ATOM 2639 O O . ASN A 1 165 ? 22.439 3.770 -3.966 1.000 0.860 165 ASN A O 1
ATOM 2650 N N . ARG A 1 166 ? 24.663 3.518 -3.731 1.000 0.840 166 ARG A N 1
ATOM 2651 C CA . ARG A 1 166 ? 25.081 4.742 -4.410 1.000 0.840 166 ARG A CA 1
ATOM 2652 C C . ARG A 1 166 ? 26.445 4.528 -5.056 1.000 0.840 166 ARG A C 1
ATOM 2653 O O . ARG A 1 166 ? 27.382 4.120 -4.389 1.000 0.840 166 ARG A O 1
ATOM 2674 N N . GLY A 1 167 ? 26.576 4.835 -6.339 1.000 0.870 167 GLY A N 1
ATOM 2675 C CA . GLY A 1 167 ? 27.849 4.699 -7.045 1.000 0.870 167 GLY A CA 1
ATOM 2676 C C . GLY A 1 167 ? 27.661 4.331 -8.509 1.000 0.870 167 GLY A C 1
ATOM 2677 O O . GLY A 1 167 ? 26.537 4.279 -9.016 1.000 0.870 167 GLY A O 1
ATOM 2681 N N . ALA A 1 168 ? 28.780 4.085 -9.186 1.000 0.890 168 ALA A N 1
ATOM 2682 C CA . ALA A 1 168 ? 28.790 3.621 -10.565 1.000 0.890 168 ALA A CA 1
ATOM 2683 C C . ALA A 1 168 ? 28.372 2.147 -10.657 1.000 0.890 168 ALA A C 1
ATOM 2684 O O . ALA A 1 168 ? 28.698 1.333 -9.799 1.000 0.890 168 ALA A O 1
ATOM 2691 N N . TRP A 1 169 ? 27.655 1.794 -11.715 1.000 0.910 169 TRP A N 1
ATOM 2692 C CA . TRP A 1 169 ? 27.236 0.413 -11.946 1.000 0.910 169 TRP A CA 1
ATOM 2693 C C . TRP A 1 169 ? 28.290 -0.325 -12.771 1.000 0.910 169 TRP A C 1
ATOM 2694 O O . TRP A 1 169 ? 28.993 0.294 -13.575 1.000 0.910 169 TRP A O 1
ATOM 2715 N N . LEU A 1 170 ? 28.380 -1.641 -12.591 1.000 0.940 170 LEU A N 1
ATOM 2716 C CA . LEU A 1 170 ? 29.109 -2.518 -13.508 1.000 0.940 170 LEU A CA 1
ATOM 2717 C C . LEU A 1 170 ? 28.125 -3.493 -14.132 1.000 0.940 170 LEU A C 1
ATOM 2718 O O . LEU A 1 170 ? 27.400 -4.179 -13.417 1.000 0.940 170 LEU A O 1
ATOM 2734 N N . GLU A 1 171 ? 28.106 -3.559 -15.457 1.000 0.940 171 GLU A N 1
ATOM 2735 C CA . GLU A 1 171 ? 27.235 -4.475 -16.191 1.000 0.940 171 GLU A CA 1
ATOM 2736 C C . GLU A 1 171 ? 28.088 -5.382 -17.068 1.000 0.940 171 GLU A C 1
ATOM 2737 O O . GLU A 1 171 ? 28.842 -4.889 -17.907 1.000 0.940 171 GLU A O 1
ATOM 2749 N N . TYR A 1 172 ? 27.962 -6.693 -16.890 1.000 0.950 172 TYR A N 1
ATOM 2750 C CA . TYR A 1 172 ? 28.625 -7.694 -17.719 1.000 0.950 172 TYR A CA 1
ATOM 2751 C C . TYR A 1 172 ? 27.634 -8.272 -18.724 1.000 0.950 172 TYR A C 1
ATOM 2752 O O . TYR A 1 172 ? 26.476 -8.536 -18.392 1.000 0.950 172 TYR A O 1
ATOM 2770 N N . GLU A 1 173 ? 28.083 -8.497 -19.953 1.000 0.910 173 GLU A N 1
ATOM 2771 C CA . GLU A 1 173 ? 27.286 -9.168 -20.978 1.000 0.910 173 GLU A CA 1
ATOM 2772 C C . GLU A 1 173 ? 28.154 -10.018 -21.906 1.000 0.910 173 GLU A C 1
ATOM 2773 O O . GLU A 1 173 ? 29.346 -9.762 -22.075 1.000 0.910 173 GLU A O 1
ATOM 2785 N N . THR A 1 174 ? 27.530 -11.009 -22.543 1.000 0.880 174 THR A N 1
ATOM 2786 C CA . THR A 1 174 ? 28.121 -11.819 -23.620 1.000 0.880 174 THR A CA 1
ATOM 2787 C C . THR A 1 174 ? 27.548 -11.418 -24.978 1.000 0.880 174 THR A C 1
ATOM 2788 O O . THR A 1 174 ? 26.356 -11.114 -25.090 1.000 0.880 174 THR A O 1
ATOM 2799 N N . ASP A 1 175 ? 28.395 -11.389 -26.012 1.000 0.810 175 ASP A N 1
ATOM 2800 C CA . ASP A 1 175 ? 27.954 -11.239 -27.404 1.000 0.810 175 ASP A CA 1
ATOM 2801 C C . ASP A 1 175 ? 27.824 -12.595 -28.125 1.000 0.810 175 ASP A C 1
ATOM 2802 O O . ASP A 1 175 ? 28.128 -13.654 -27.580 1.000 0.810 175 ASP A O 1
ATOM 2811 N N . ALA A 1 176 ? 27.369 -12.570 -29.379 1.000 0.780 176 ALA A N 1
ATOM 2812 C CA . ALA A 1 176 ? 27.174 -13.777 -30.182 1.000 0.780 176 ALA A CA 1
ATOM 2813 C C . ALA A 1 176 ? 28.472 -14.542 -30.532 1.000 0.780 176 ALA A C 1
ATOM 2814 O O . ALA A 1 176 ? 28.395 -15.714 -30.909 1.000 0.780 176 ALA A O 1
ATOM 2821 N N . LYS A 1 177 ? 29.639 -13.890 -30.445 1.000 0.810 177 LYS A N 1
ATOM 2822 C CA . LYS A 1 177 ? 30.982 -14.457 -30.643 1.000 0.810 177 LYS A CA 1
ATOM 2823 C C . LYS A 1 177 ? 31.639 -14.881 -29.328 1.000 0.810 177 LYS A C 1
ATOM 2824 O O . LYS A 1 177 ? 32.846 -15.104 -29.310 1.000 0.810 177 LYS A O 1
ATOM 2843 N N . ASP A 1 178 ? 30.865 -14.987 -28.250 1.000 0.860 178 ASP A N 1
ATOM 2844 C CA . ASP A 1 178 ? 31.334 -15.458 -26.947 1.000 0.860 178 ASP A CA 1
ATOM 2845 C C . ASP A 1 178 ? 32.395 -14.546 -26.307 1.000 0.860 178 ASP A C 1
ATOM 2846 O O . ASP A 1 178 ? 33.191 -14.987 -25.480 1.000 0.860 178 ASP A O 1
ATOM 2855 N N . VAL A 1 179 ? 32.391 -13.255 -26.663 1.000 0.900 179 VAL A N 1
ATOM 2856 C CA . VAL A 1 179 ? 33.244 -12.236 -26.039 1.000 0.900 179 VAL A CA 1
ATOM 2857 C C . VAL A 1 179 ? 32.535 -11.636 -24.825 1.000 0.900 179 VAL A C 1
ATOM 2858 O O . VAL A 1 179 ? 31.365 -11.246 -24.908 1.000 0.900 179 VAL A O 1
ATOM 2871 N N . VAL A 1 180 ? 33.253 -11.525 -23.704 1.000 0.930 180 VAL A N 1
ATOM 2872 C CA . VAL A 1 180 ? 32.733 -10.944 -22.461 1.000 0.930 180 VAL A CA 1
ATOM 2873 C C . VAL A 1 180 ? 33.016 -9.445 -22.416 1.000 0.930 180 VAL A C 1
ATOM 2874 O O . VAL A 1 180 ? 34.166 -9.000 -22.426 1.000 0.930 180 VAL A O 1
ATOM 2887 N N . TYR A 1 181 ? 31.952 -8.652 -22.328 1.000 0.930 181 TYR A N 1
ATOM 2888 C CA . TYR A 1 181 ? 32.007 -7.197 -22.250 1.000 0.930 181 TYR A CA 1
ATOM 2889 C C . TYR A 1 181 ? 31.623 -6.688 -20.859 1.000 0.930 181 TYR A C 1
ATOM 2890 O O . TYR A 1 181 ? 30.798 -7.284 -20.174 1.000 0.930 181 TYR A O 1
ATOM 2908 N N . VAL A 1 182 ? 32.170 -5.531 -20.483 1.000 0.940 182 VAL A N 1
ATOM 2909 C CA . VAL A 1 182 ? 31.767 -4.721 -19.331 1.000 0.940 182 VAL A CA 1
ATOM 2910 C C . VAL A 1 182 ? 31.305 -3.333 -19.780 1.000 0.940 182 VAL A C 1
ATOM 2911 O O . VAL A 1 182 ? 31.923 -2.706 -20.647 1.000 0.940 182 VAL A O 1
ATOM 2924 N N . ARG A 1 183 ? 30.229 -2.820 -19.181 1.000 0.930 183 ARG A N 1
ATOM 2925 C CA . ARG A 1 183 ? 29.936 -1.383 -19.126 1.000 0.930 183 ARG A CA 1
ATOM 2926 C C . ARG A 1 183 ? 30.263 -0.850 -17.747 1.000 0.930 183 ARG A C 1
ATOM 2927 O O . ARG A 1 183 ? 29.808 -1.380 -16.737 1.000 0.930 183 ARG A O 1
ATOM 2948 N N . ILE A 1 184 ? 31.035 0.226 -17.743 1.000 0.880 184 ILE A N 1
ATOM 2949 C CA . ILE A 1 184 ? 31.352 0.999 -16.550 1.000 0.880 184 ILE A CA 1
ATOM 2950 C C . ILE A 1 184 ? 30.384 2.177 -16.545 1.000 0.880 184 ILE A C 1
ATOM 2951 O O . ILE A 1 184 ? 30.527 3.084 -17.368 1.000 0.880 184 ILE A O 1
ATOM 2967 N N . ASP A 1 185 ? 29.395 2.162 -15.651 1.000 0.770 185 ASP A N 1
ATOM 2968 C CA . ASP A 1 185 ? 28.306 3.145 -15.623 1.000 0.770 185 ASP A CA 1
ATOM 2969 C C . ASP A 1 185 ? 27.583 3.197 -16.993 1.000 0.770 185 ASP A C 1
ATOM 2970 O O . ASP A 1 185 ? 27.494 2.195 -17.702 1.000 0.770 185 ASP A O 1
ATOM 2979 N N . ARG A 1 186 ? 27.067 4.347 -17.427 1.000 0.730 186 ARG A N 1
ATOM 2980 C CA . ARG A 1 186 ? 26.329 4.489 -18.701 1.000 0.730 186 ARG A CA 1
ATOM 2981 C C . ARG A 1 186 ? 27.213 4.607 -19.952 1.000 0.730 186 ARG A C 1
ATOM 2982 O O . ARG A 1 186 ? 26.852 5.301 -20.904 1.000 0.730 186 ARG A O 1
ATOM 3003 N N . THR A 1 187 ? 28.379 3.966 -19.965 1.000 0.790 187 THR A N 1
ATOM 3004 C CA . THR A 1 187 ? 29.324 4.039 -21.091 1.000 0.790 187 THR A CA 1
ATOM 3005 C C . THR A 1 187 ? 29.083 2.960 -22.150 1.000 0.790 187 THR A C 1
ATOM 3006 O O . THR A 1 187 ? 28.269 2.045 -22.006 1.000 0.790 187 THR A O 1
ATOM 3017 N N . ARG A 1 188 ? 29.794 3.069 -23.280 1.000 0.800 188 ARG A N 1
ATOM 3018 C CA . ARG A 1 188 ? 29.870 1.983 -24.266 1.000 0.800 188 ARG A CA 1
ATOM 3019 C C . ARG A 1 188 ? 30.691 0.817 -23.698 1.000 0.800 188 ARG A C 1
ATOM 3020 O O . ARG A 1 188 ? 31.620 1.018 -22.927 1.000 0.800 188 ARG A O 1
ATOM 3041 N N . LYS A 1 189 ? 30.392 -0.385 -24.175 1.000 0.880 189 LYS A N 1
ATOM 3042 C CA . LYS A 1 189 ? 31.002 -1.666 -23.781 1.000 0.880 189 LYS A CA 1
ATOM 3043 C C . LYS A 1 189 ? 32.497 -1.787 -24.113 1.000 0.880 189 LYS A C 1
ATOM 3044 O O . LYS A 1 189 ? 32.907 -1.398 -25.209 1.000 0.880 189 LYS A O 1
ATOM 3063 N N . LEU A 1 190 ? 33.283 -2.345 -23.196 1.000 0.920 190 LEU A N 1
ATOM 3064 C CA . LEU A 1 190 ? 34.713 -2.674 -23.320 1.000 0.920 190 LEU A CA 1
ATOM 3065 C C . LEU A 1 190 ? 34.916 -4.173 -23.045 1.000 0.920 190 LEU A C 1
ATOM 3066 O O . LEU A 1 190 ? 34.111 -4.726 -22.299 1.000 0.920 190 LEU A O 1
ATOM 3082 N N . PRO A 1 191 ? 35.929 -4.847 -23.616 1.000 0.940 191 PRO A N 1
ATOM 3083 C CA . PRO A 1 191 ? 36.283 -6.201 -23.189 1.000 0.940 191 PRO A CA 1
ATOM 3084 C C . PRO A 1 191 ? 36.518 -6.237 -21.673 1.000 0.940 191 PRO A C 1
ATOM 3085 O O . PRO A 1 191 ? 37.127 -5.319 -21.121 1.000 0.940 191 PRO A O 1
ATOM 3096 N N . VAL A 1 192 ? 36.032 -7.272 -20.982 1.000 0.950 192 VAL A N 1
ATOM 3097 C CA . VAL A 1 192 ? 36.151 -7.368 -19.511 1.000 0.950 192 VAL A CA 1
ATOM 3098 C C . VAL A 1 192 ? 37.619 -7.373 -19.048 1.000 0.950 192 VAL A C 1
ATOM 3099 O O . VAL A 1 192 ? 37.924 -6.905 -17.953 1.000 0.950 192 VAL A O 1
ATOM 3112 N N . THR A 1 193 ? 38.539 -7.837 -19.903 1.000 0.950 193 THR A N 1
ATOM 3113 C CA . THR A 1 193 ? 39.992 -7.860 -19.667 1.000 0.950 193 THR A CA 1
ATOM 3114 C C . THR A 1 193 ? 40.594 -6.462 -19.552 1.000 0.950 193 THR A C 1
ATOM 3115 O O . THR A 1 193 ? 41.533 -6.290 -18.781 1.000 0.950 193 THR A O 1
ATOM 3126 N N . VAL A 1 194 ? 39.997 -5.443 -20.187 1.000 0.940 194 VAL A N 1
ATOM 3127 C CA . VAL A 1 194 ? 40.418 -4.038 -20.033 1.000 0.940 194 VAL A CA 1
ATOM 3128 C C . VAL A 1 194 ? 40.255 -3.591 -18.581 1.000 0.940 194 VAL A C 1
ATOM 3129 O O . VAL A 1 194 ? 41.109 -2.899 -18.034 1.000 0.940 194 VAL A O 1
ATOM 3142 N N . LEU A 1 195 ? 39.182 -4.027 -17.917 1.000 0.940 195 LEU A N 1
ATOM 3143 C CA . LEU A 1 195 ? 38.971 -3.715 -16.507 1.000 0.940 195 LEU A CA 1
ATOM 3144 C C . LEU A 1 195 ? 39.973 -4.457 -15.608 1.000 0.940 195 LEU A C 1
ATOM 3145 O O . LEU A 1 195 ? 40.513 -3.849 -14.690 1.000 0.940 195 LEU A O 1
ATOM 3161 N N . LEU A 1 196 ? 40.269 -5.732 -15.885 1.000 0.940 196 LEU A N 1
ATOM 3162 C CA . LEU A 1 196 ? 41.292 -6.492 -15.147 1.000 0.940 196 LEU A CA 1
ATOM 3163 C C . LEU A 1 196 ? 42.691 -5.878 -15.319 1.000 0.940 196 LEU A C 1
ATOM 3164 O O . LEU A 1 196 ? 43.423 -5.728 -14.338 1.000 0.940 196 LEU A O 1
ATOM 3180 N N . ARG A 1 197 ? 43.031 -5.425 -16.532 1.000 0.940 197 ARG A N 1
ATOM 3181 C CA . ARG A 1 197 ? 44.266 -4.668 -16.775 1.000 0.940 197 ARG A CA 1
ATOM 3182 C C . ARG A 1 197 ? 44.285 -3.353 -16.011 1.000 0.940 197 ARG A C 1
ATOM 3183 O O . ARG A 1 197 ? 45.287 -3.038 -15.378 1.000 0.940 197 ARG A O 1
ATOM 3204 N N . ALA A 1 198 ? 43.181 -2.608 -16.001 1.000 0.930 198 ALA A N 1
ATOM 3205 C CA . ALA A 1 198 ? 43.091 -1.356 -15.251 1.000 0.930 198 ALA A CA 1
ATOM 3206 C C . ALA A 1 198 ? 43.219 -1.552 -13.727 1.000 0.930 198 ALA A C 1
ATOM 3207 O O . ALA A 1 198 ? 43.713 -0.660 -13.035 1.000 0.930 198 ALA A O 1
ATOM 3214 N N . LEU A 1 199 ? 42.840 -2.725 -13.203 1.000 0.930 199 LEU A N 1
ATOM 3215 C CA . LEU A 1 199 ? 43.062 -3.101 -11.802 1.000 0.930 199 LEU A CA 1
ATOM 3216 C C . LEU A 1 199 ? 44.542 -3.402 -11.480 1.000 0.930 199 LEU A C 1
ATOM 3217 O O . LEU A 1 199 ? 44.922 -3.258 -10.325 1.000 0.930 199 LEU A O 1
ATOM 3233 N N . GLY A 1 200 ? 45.385 -3.752 -12.464 1.000 0.920 200 GLY A N 1
ATOM 3234 C CA . GLY A 1 200 ? 46.831 -3.986 -12.287 1.000 0.920 200 GLY A CA 1
ATOM 3235 C C . GLY A 1 200 ? 47.352 -5.351 -12.748 1.000 0.920 200 GLY A C 1
ATOM 3236 O O . GLY A 1 200 ? 48.509 -5.670 -12.485 1.000 0.920 200 GLY A O 1
ATOM 3240 N N . PHE A 1 201 ? 46.530 -6.148 -13.437 1.000 0.920 201 PHE A N 1
ATOM 3241 C CA . PHE A 1 201 ? 46.951 -7.398 -14.085 1.000 0.920 201 PHE A CA 1
ATOM 3242 C C . PHE A 1 201 ? 47.325 -7.108 -15.534 1.000 0.920 201 PHE A C 1
ATOM 3243 O O . PHE A 1 201 ? 46.490 -7.191 -16.431 1.000 0.920 201 PHE A O 1
ATOM 3260 N N . GLY A 1 202 ? 48.557 -6.655 -15.746 1.000 0.870 202 GLY A N 1
ATOM 3261 C CA . GLY A 1 202 ? 48.955 -6.016 -16.994 1.000 0.870 202 GLY A CA 1
ATOM 3262 C C . GLY A 1 202 ? 49.088 -6.971 -18.175 1.000 0.870 202 GLY A C 1
ATOM 3263 O O . GLY A 1 202 ? 48.768 -6.561 -19.289 1.000 0.870 202 GLY A O 1
ATOM 3267 N N . SER A 1 203 ? 49.560 -8.203 -17.962 1.000 0.890 203 SER A N 1
ATOM 3268 C CA . SER A 1 203 ? 49.818 -9.180 -19.032 1.000 0.890 203 SER A CA 1
ATOM 3269 C C . SER A 1 203 ? 48.697 -10.214 -19.188 1.000 0.890 203 SER A C 1
ATOM 3270 O O . SER A 1 203 ? 48.072 -10.625 -18.213 1.000 0.890 203 SER A O 1
ATOM 3278 N N . ASP A 1 204 ? 48.486 -10.706 -20.411 1.000 0.910 204 ASP A N 1
ATOM 3279 C CA . ASP A 1 204 ? 47.524 -11.776 -20.725 1.000 0.910 204 ASP A CA 1
ATOM 3280 C C . ASP A 1 204 ? 47.764 -13.018 -19.867 1.000 0.910 204 ASP A C 1
ATOM 3281 O O . ASP A 1 204 ? 46.817 -13.664 -19.424 1.000 0.910 204 ASP A O 1
ATOM 3290 N N . GLN A 1 205 ? 49.040 -13.321 -19.603 1.000 0.880 205 GLN A N 1
ATOM 3291 C CA . GLN A 1 205 ? 49.447 -14.472 -18.810 1.000 0.880 205 GLN A CA 1
ATOM 3292 C C . GLN A 1 205 ? 49.007 -14.340 -17.348 1.000 0.880 205 GLN A C 1
ATOM 3293 O O . GLN A 1 205 ? 48.453 -15.287 -16.803 1.000 0.880 205 GLN A O 1
ATOM 3307 N N . GLU A 1 206 ? 49.170 -13.163 -16.735 1.000 0.880 206 GLU A N 1
ATOM 3308 C CA . GLU A 1 206 ? 48.663 -12.898 -15.379 1.000 0.880 206 GLU A CA 1
ATOM 3309 C C . GLU A 1 206 ? 47.134 -13.035 -15.310 1.000 0.880 206 GLU A C 1
ATOM 3310 O O . GLU A 1 206 ? 46.605 -13.577 -14.340 1.000 0.880 206 GLU A O 1
ATOM 3322 N N . ILE A 1 207 ? 46.414 -12.583 -16.344 1.000 0.910 207 ILE A N 1
ATOM 3323 C CA . ILE A 1 207 ? 44.948 -12.694 -16.426 1.000 0.910 207 ILE A CA 1
ATOM 3324 C C . ILE A 1 207 ? 44.503 -14.159 -16.598 1.000 0.910 207 ILE A C 1
ATOM 3325 O O . ILE A 1 207 ? 43.540 -14.589 -15.953 1.000 0.910 207 ILE A O 1
ATOM 3341 N N . LEU A 1 208 ? 45.202 -14.931 -17.440 1.000 0.890 208 LEU A N 1
ATOM 3342 C CA . LEU A 1 208 ? 44.979 -16.367 -17.647 1.000 0.890 208 LEU A CA 1
ATOM 3343 C C . LEU A 1 208 ? 45.237 -17.169 -16.368 1.000 0.890 208 LEU A C 1
ATOM 3344 O O . LEU A 1 208 ? 44.441 -18.043 -16.030 1.000 0.890 208 LEU A O 1
ATOM 3360 N N . ASP A 1 209 ? 46.291 -16.840 -15.625 1.000 0.850 209 ASP A N 1
ATOM 3361 C CA . ASP A 1 209 ? 46.594 -17.479 -14.342 1.000 0.850 209 ASP A CA 1
ATOM 3362 C C . ASP A 1 209 ? 45.550 -17.137 -13.267 1.000 0.850 209 ASP A C 1
ATOM 3363 O O . ASP A 1 209 ? 45.244 -17.970 -12.406 1.000 0.850 209 ASP A O 1
ATOM 3372 N N . LEU A 1 210 ? 44.970 -15.932 -13.332 1.000 0.870 210 LEU A N 1
ATOM 3373 C CA . LEU A 1 210 ? 43.935 -15.469 -12.413 1.000 0.870 210 LEU A CA 1
ATOM 3374 C C . LEU A 1 210 ? 42.614 -16.232 -12.609 1.000 0.870 210 LEU A C 1
ATOM 3375 O O . LEU A 1 210 ? 42.188 -16.956 -11.709 1.000 0.870 210 LEU A O 1
ATOM 3391 N N . ILE A 1 211 ? 41.962 -16.092 -13.770 1.000 0.870 211 ILE A N 1
ATOM 3392 C CA . ILE A 1 211 ? 40.619 -16.656 -14.049 1.000 0.870 211 ILE A CA 1
ATOM 3393 C C . ILE A 1 211 ? 40.696 -18.152 -14.419 1.000 0.870 211 ILE A C 1
ATOM 3394 O O . ILE A 1 211 ? 39.731 -18.894 -14.211 1.000 0.870 211 ILE A O 1
ATOM 3410 N N . GLY A 1 212 ? 41.853 -18.612 -14.905 1.000 0.810 212 GLY A N 1
ATOM 3411 C CA . GLY A 1 212 ? 42.045 -19.926 -15.513 1.000 0.810 212 GLY A CA 1
ATOM 3412 C C . GLY A 1 212 ? 41.811 -19.890 -17.027 1.000 0.810 212 GLY A C 1
ATOM 3413 O O . GLY A 1 212 ? 40.996 -19.119 -17.537 1.000 0.810 212 GLY A O 1
ATOM 3417 N N . GLU A 1 213 ? 42.526 -20.739 -17.760 1.000 0.780 213 GLU A N 1
ATOM 3418 C CA . GLU A 1 213 ? 42.507 -20.757 -19.222 1.000 0.780 213 GLU A CA 1
ATOM 3419 C C . GLU A 1 213 ? 41.198 -21.347 -19.780 1.000 0.780 213 GLU A C 1
ATOM 3420 O O . GLU A 1 213 ? 40.837 -22.494 -19.511 1.000 0.780 213 GLU A O 1
ATOM 3432 N N . ASN A 1 214 ? 40.465 -20.555 -20.570 1.000 0.780 214 ASN A N 1
ATOM 3433 C CA . ASN A 1 214 ? 39.223 -20.975 -21.223 1.000 0.780 214 ASN A CA 1
ATOM 3434 C C . ASN A 1 214 ? 38.974 -20.218 -22.548 1.000 0.780 214 ASN A C 1
ATOM 3435 O O . ASN A 1 214 ? 39.611 -19.200 -22.830 1.000 0.780 214 ASN A O 1
ATOM 3446 N N . GLU A 1 215 ? 38.046 -20.724 -23.369 1.000 0.830 215 GLU A N 1
ATOM 3447 C CA . GLU A 1 215 ? 37.754 -20.198 -24.713 1.000 0.830 215 GLU A CA 1
ATOM 3448 C C . GLU A 1 215 ? 37.121 -18.795 -24.683 1.000 0.830 215 GLU A C 1
ATOM 3449 O O . GLU A 1 215 ? 37.564 -17.913 -25.419 1.000 0.830 215 GLU A O 1
ATOM 3461 N N . TYR A 1 216 ? 36.164 -18.546 -23.776 1.000 0.880 216 TYR A N 1
ATOM 3462 C CA . TYR A 1 216 ? 35.524 -17.232 -23.592 1.000 0.880 216 TYR A CA 1
ATOM 3463 C C . TYR A 1 216 ? 36.547 -16.141 -23.242 1.000 0.880 216 TYR A C 1
ATOM 3464 O O . TYR A 1 216 ? 36.461 -15.006 -23.715 1.000 0.880 216 TYR A O 1
ATOM 3482 N N . LEU A 1 217 ? 37.544 -16.481 -22.423 1.000 0.900 217 LEU A N 1
ATOM 3483 C CA . LEU A 1 217 ? 38.601 -15.573 -21.998 1.000 0.900 217 LEU A CA 1
ATOM 3484 C C . LEU A 1 217 ? 39.594 -15.295 -23.132 1.000 0.900 217 LEU A C 1
ATOM 3485 O O . LEU A 1 217 ? 39.905 -14.129 -23.357 1.000 0.900 217 LEU A O 1
ATOM 3501 N N . ARG A 1 218 ? 40.036 -16.315 -23.888 1.000 0.900 218 ARG A N 1
ATOM 3502 C CA . ARG A 1 218 ? 40.869 -16.112 -25.092 1.000 0.900 218 ARG A CA 1
ATOM 3503 C C . ARG A 1 218 ? 40.154 -15.254 -26.141 1.000 0.900 218 ARG A C 1
ATOM 3504 O O . ARG A 1 218 ? 40.735 -14.272 -26.587 1.000 0.900 218 ARG A O 1
ATOM 3525 N N . ASN A 1 219 ? 38.880 -15.539 -26.448 1.000 0.910 219 ASN A N 1
ATOM 3526 C CA . ASN A 1 219 ? 38.061 -14.722 -27.361 1.000 0.910 219 ASN A CA 1
ATOM 3527 C C . ASN A 1 219 ? 37.971 -13.259 -26.890 1.000 0.910 219 ASN A C 1
ATOM 3528 O O . ASN A 1 219 ? 37.916 -12.335 -27.704 1.000 0.910 219 ASN A O 1
ATOM 3539 N N . THR A 1 220 ? 37.965 -13.045 -25.569 1.000 0.930 220 THR A N 1
ATOM 3540 C CA . THR A 1 220 ? 37.955 -11.707 -24.970 1.000 0.930 220 THR A CA 1
ATOM 3541 C C . THR A 1 220 ? 39.325 -11.013 -25.044 1.000 0.930 220 THR A C 1
ATOM 3542 O O . THR A 1 220 ? 39.345 -9.843 -25.427 1.000 0.930 220 THR A O 1
ATOM 3553 N N . LEU A 1 221 ? 40.447 -11.707 -24.771 1.000 0.920 221 LEU A N 1
ATOM 3554 C CA . LEU A 1 221 ? 41.827 -11.194 -24.909 1.000 0.920 221 LEU A CA 1
ATOM 3555 C C . LEU A 1 221 ? 42.171 -10.837 -26.364 1.000 0.920 221 LEU A C 1
ATOM 3556 O O . LEU A 1 221 ? 42.704 -9.763 -26.608 1.000 0.920 221 LEU A O 1
ATOM 3572 N N . ASP A 1 222 ? 41.764 -11.651 -27.343 1.000 0.910 222 ASP A N 1
ATOM 3573 C CA . ASP A 1 222 ? 41.955 -11.365 -28.778 1.000 0.910 222 ASP A CA 1
ATOM 3574 C C . ASP A 1 222 ? 41.239 -10.080 -29.238 1.000 0.910 222 ASP A C 1
ATOM 3575 O O . ASP A 1 222 ? 41.583 -9.490 -30.271 1.000 0.910 222 ASP A O 1
ATOM 3584 N N . LYS A 1 223 ? 40.201 -9.654 -28.499 1.000 0.910 223 LYS A N 1
ATOM 3585 C CA . LYS A 1 223 ? 39.486 -8.392 -28.731 1.000 0.910 223 LYS A CA 1
ATOM 3586 C C . LYS A 1 223 ? 39.920 -7.225 -27.869 1.000 0.910 223 LYS A C 1
ATOM 3587 O O . LYS A 1 223 ? 39.449 -6.106 -28.104 1.000 0.910 223 LYS A O 1
ATOM 3606 N N . ASP A 1 224 ? 40.812 -7.469 -26.932 1.000 0.890 224 ASP A N 1
ATOM 3607 C CA . ASP A 1 224 ? 41.447 -6.446 -26.137 1.000 0.890 224 ASP A CA 1
ATOM 3608 C C . ASP A 1 224 ? 42.609 -5.831 -26.924 1.000 0.890 224 ASP A C 1
ATOM 3609 O O . ASP A 1 224 ? 43.620 -6.473 -27.184 1.000 0.890 224 ASP A O 1
ATOM 3618 N N . ASN A 1 225 ? 42.468 -4.568 -27.327 1.000 0.870 225 ASN A N 1
ATOM 3619 C CA . ASN A 1 225 ? 43.534 -3.858 -28.042 1.000 0.870 225 ASN A CA 1
ATOM 3620 C C . ASN A 1 225 ? 44.585 -3.259 -27.088 1.000 0.870 225 ASN A C 1
ATOM 3621 O O . ASN A 1 225 ? 45.519 -2.587 -27.537 1.000 0.870 225 ASN A O 1
ATOM 3632 N N . THR A 1 226 ? 44.419 -3.439 -25.778 1.000 0.860 226 THR A N 1
ATOM 3633 C CA . THR A 1 226 ? 45.328 -2.909 -24.765 1.000 0.860 226 THR A CA 1
ATOM 3634 C C . THR A 1 226 ? 46.352 -3.980 -24.394 1.000 0.860 226 THR A C 1
ATOM 3635 O O . THR A 1 226 ? 46.002 -5.116 -24.114 1.000 0.860 226 THR A O 1
ATOM 3646 N N . GLU A 1 227 ? 47.643 -3.636 -24.431 1.000 0.830 227 GLU A N 1
ATOM 3647 C CA . GLU A 1 227 ? 48.748 -4.587 -24.181 1.000 0.830 227 GLU A CA 1
ATOM 3648 C C . GLU A 1 227 ? 49.277 -4.521 -22.734 1.000 0.830 227 GLU A C 1
ATOM 3649 O O . GLU A 1 227 ? 50.056 -5.374 -22.317 1.000 0.830 227 GLU A O 1
ATOM 3661 N N . ASN A 1 228 ? 48.919 -3.473 -21.982 1.000 0.870 228 ASN A N 1
ATOM 3662 C CA . ASN A 1 228 ? 49.393 -3.207 -20.623 1.000 0.870 228 ASN A CA 1
ATOM 3663 C C . ASN A 1 228 ? 48.405 -2.325 -19.831 1.000 0.870 228 ASN A C 1
ATOM 3664 O O . ASN A 1 228 ? 47.479 -1.735 -20.394 1.000 0.870 228 ASN A O 1
ATOM 3675 N N . SER A 1 229 ? 48.621 -2.225 -18.517 1.000 0.910 229 SER A N 1
ATOM 3676 C CA . SER A 1 229 ? 47.766 -1.488 -17.572 1.000 0.910 229 SER A CA 1
ATOM 3677 C C . SER A 1 229 ? 47.598 -0.004 -17.942 1.000 0.910 229 SER A C 1
ATOM 3678 O O . SER A 1 229 ? 46.484 0.519 -17.886 1.000 0.910 229 SER A O 1
ATOM 3686 N N . ASP A 1 230 ? 48.675 0.654 -18.393 1.000 0.900 230 ASP A N 1
ATOM 3687 C CA . ASP A 1 230 ? 48.676 2.076 -18.780 1.000 0.900 230 ASP A CA 1
ATOM 3688 C C . ASP A 1 230 ? 47.716 2.352 -19.943 1.000 0.900 230 ASP A C 1
ATOM 3689 O O . ASP A 1 230 ? 46.915 3.291 -19.894 1.000 0.900 230 ASP A O 1
ATOM 3698 N N . LYS A 1 231 ? 47.757 1.507 -20.984 1.000 0.920 231 LYS A N 1
ATOM 3699 C CA . LYS A 1 231 ? 46.828 1.604 -22.117 1.000 0.920 231 LYS A CA 1
ATOM 3700 C C . LYS A 1 231 ? 45.383 1.339 -21.682 1.000 0.920 231 LYS A C 1
ATOM 3701 O O . LYS A 1 231 ? 44.496 2.075 -22.104 1.000 0.920 231 LYS A O 1
ATOM 3720 N N . ALA A 1 232 ? 45.138 0.351 -20.816 1.000 0.930 232 ALA A N 1
ATOM 3721 C CA . ALA A 1 232 ? 43.793 0.036 -20.322 1.000 0.930 232 ALA A CA 1
ATOM 3722 C C . ALA A 1 232 ? 43.168 1.183 -19.513 1.000 0.930 232 ALA A C 1
ATOM 3723 O O . ALA A 1 232 ? 41.989 1.502 -19.677 1.000 0.930 232 ALA A O 1
ATOM 3730 N N . LEU A 1 233 ? 43.973 1.852 -18.686 1.000 0.930 233 LEU A N 1
ATOM 3731 C CA . LEU A 1 233 ? 43.552 3.027 -17.929 1.000 0.930 233 LEU A CA 1
ATOM 3732 C C . LEU A 1 233 ? 43.174 4.196 -18.837 1.000 0.930 233 LEU A C 1
ATOM 3733 O O . LEU A 1 233 ? 42.106 4.789 -18.660 1.000 0.930 233 LEU A O 1
ATOM 3749 N N . LEU A 1 234 ? 44.024 4.502 -19.821 1.000 0.910 234 LEU A N 1
ATOM 3750 C CA . LEU A 1 234 ? 43.749 5.540 -20.815 1.000 0.910 234 LEU A CA 1
ATOM 3751 C C . LEU A 1 234 ? 42.455 5.242 -21.583 1.000 0.910 234 LEU A C 1
ATOM 3752 O O . LEU A 1 234 ? 41.618 6.132 -21.728 1.000 0.910 234 LEU A O 1
ATOM 3768 N N . GLU A 1 235 ? 42.245 3.991 -21.998 1.000 0.880 235 GLU A N 1
ATOM 3769 C CA . GLU A 1 235 ? 41.064 3.597 -22.771 1.000 0.880 235 GLU A CA 1
ATOM 3770 C C . GLU A 1 235 ? 39.752 3.683 -21.958 1.000 0.880 235 GLU A C 1
ATOM 3771 O O . GLU A 1 235 ? 38.721 4.118 -22.484 1.000 0.880 235 GLU A O 1
ATOM 3783 N N . ILE A 1 236 ? 39.767 3.363 -20.654 1.000 0.890 236 ILE A N 1
ATOM 3784 C CA . ILE A 1 236 ? 38.621 3.603 -19.753 1.000 0.890 236 ILE A CA 1
ATOM 3785 C C . ILE A 1 236 ? 38.404 5.108 -19.514 1.000 0.890 236 ILE A C 1
ATOM 3786 O O . ILE A 1 236 ? 37.255 5.567 -19.518 1.000 0.890 236 ILE A O 1
ATOM 3802 N N . TYR A 1 237 ? 39.475 5.890 -19.317 1.000 0.880 237 TYR A N 1
ATOM 3803 C CA . TYR A 1 237 ? 39.376 7.335 -19.078 1.000 0.880 237 TYR A CA 1
ATOM 3804 C C . TYR A 1 237 ? 38.778 8.073 -20.285 1.000 0.880 237 TYR A C 1
ATOM 3805 O O . TYR A 1 237 ? 37.824 8.832 -20.103 1.000 0.880 237 TYR A O 1
ATOM 3823 N N . GLU A 1 238 ? 39.226 7.782 -21.514 1.000 0.850 238 GLU A N 1
ATOM 3824 C CA . GLU A 1 238 ? 38.654 8.358 -22.746 1.000 0.850 238 GLU A CA 1
ATOM 3825 C C . GLU A 1 238 ? 37.152 8.062 -22.897 1.000 0.850 238 GLU A C 1
ATOM 3826 O O . GLU A 1 238 ? 36.384 8.905 -23.364 1.000 0.850 238 GLU A O 1
ATOM 3838 N N . ARG A 1 239 ? 36.689 6.882 -22.464 1.000 0.830 239 ARG A N 1
ATOM 3839 C CA . ARG A 1 239 ? 35.262 6.510 -22.488 1.000 0.830 239 ARG A CA 1
ATOM 3840 C C . ARG A 1 239 ? 34.431 7.266 -21.458 1.000 0.830 239 ARG A C 1
ATOM 3841 O O . ARG A 1 239 ? 33.267 7.565 -21.726 1.000 0.830 239 ARG A O 1
ATOM 3862 N N . LEU A 1 240 ? 34.997 7.516 -20.280 1.000 0.830 240 LEU A N 1
ATOM 3863 C CA . LEU A 1 240 ? 34.317 8.185 -19.171 1.000 0.830 240 LEU A CA 1
ATOM 3864 C C . LEU A 1 240 ? 34.302 9.708 -19.326 1.000 0.830 240 LEU A C 1
ATOM 3865 O O . LEU A 1 240 ? 33.312 10.343 -18.956 1.000 0.830 240 LEU A O 1
ATOM 3881 N N . ARG A 1 241 ? 35.386 10.294 -19.846 1.000 0.830 241 ARG A N 1
ATOM 3882 C CA . ARG A 1 241 ? 35.563 11.741 -20.032 1.000 0.830 241 ARG A CA 1
ATOM 3883 C C . ARG A 1 241 ? 36.118 12.065 -21.428 1.000 0.830 241 ARG A C 1
ATOM 3884 O O . ARG A 1 241 ? 37.258 12.501 -21.546 1.000 0.830 241 ARG A O 1
ATOM 3905 N N . PRO A 1 242 ? 35.307 11.955 -22.495 1.000 0.750 242 PRO A N 1
ATOM 3906 C CA . PRO A 1 242 ? 35.784 12.100 -23.876 1.000 0.750 242 PRO A CA 1
ATOM 3907 C C . PRO A 1 242 ? 36.299 13.502 -24.253 1.000 0.750 242 PRO A C 1
ATOM 3908 O O . PRO A 1 242 ? 36.862 13.670 -25.328 1.000 0.750 242 PRO A O 1
ATOM 3919 N N . GLY A 1 243 ? 36.072 14.522 -23.420 1.000 0.750 243 GLY A N 1
ATOM 3920 C CA . GLY A 1 243 ? 36.511 15.899 -23.674 1.000 0.750 243 GLY A CA 1
ATOM 3921 C C . GLY A 1 243 ? 37.792 16.320 -22.946 1.000 0.750 243 GLY A C 1
ATOM 3922 O O . GLY A 1 243 ? 38.261 17.429 -23.184 1.000 0.750 243 GLY A O 1
ATOM 3926 N N . GLU A 1 244 ? 38.342 15.490 -22.052 1.000 0.780 244 GLU A N 1
ATOM 3927 C CA . GLU A 1 244 ? 39.539 15.819 -21.268 1.000 0.780 244 GLU A CA 1
ATOM 3928 C C . GLU A 1 244 ? 40.764 15.075 -21.818 1.000 0.780 244 GLU A C 1
ATOM 3929 O O . GLU A 1 244 ? 40.664 13.901 -22.176 1.000 0.780 244 GLU A O 1
ATOM 3941 N N . PRO A 1 245 ? 41.932 15.732 -21.899 1.000 0.810 245 PRO A N 1
ATOM 3942 C CA . PRO A 1 245 ? 43.144 15.081 -22.371 1.000 0.810 245 PRO A CA 1
ATOM 3943 C C . PRO A 1 245 ? 43.530 13.920 -21.433 1.000 0.810 245 PRO A C 1
ATOM 3944 O O . PRO A 1 245 ? 43.572 14.117 -20.214 1.000 0.810 245 PRO A O 1
ATOM 3955 N N . PRO A 1 246 ? 43.832 12.723 -21.968 1.000 0.790 246 PRO A N 1
ATOM 3956 C CA . PRO A 1 246 ? 44.013 11.535 -21.148 1.000 0.790 246 PRO A CA 1
ATOM 3957 C C . PRO A 1 246 ? 45.457 11.434 -20.625 1.000 0.790 246 PRO A C 1
ATOM 3958 O O . PRO A 1 246 ? 46.419 11.381 -21.391 1.000 0.790 246 PRO A O 1
ATOM 3969 N N . THR A 1 247 ? 45.615 11.388 -19.300 1.000 0.890 247 THR A N 1
ATOM 3970 C CA . THR A 1 247 ? 46.875 11.056 -18.611 1.000 0.890 247 THR A CA 1
ATOM 3971 C C . THR A 1 247 ? 46.644 9.865 -17.682 1.000 0.890 247 THR A C 1
ATOM 3972 O O . THR A 1 247 ? 45.555 9.706 -17.130 1.000 0.890 247 THR A O 1
ATOM 3983 N N . VAL A 1 248 ? 47.661 9.019 -17.491 1.000 0.890 248 VAL A N 1
ATOM 3984 C CA . VAL A 1 248 ? 47.542 7.802 -16.664 1.000 0.890 248 VAL A CA 1
ATOM 3985 C C . VAL A 1 248 ? 47.218 8.139 -15.198 1.000 0.890 248 VAL A C 1
ATOM 3986 O O . VAL A 1 248 ? 46.414 7.448 -14.581 1.000 0.890 248 VAL A O 1
ATOM 3999 N N . GLU A 1 249 ? 47.753 9.240 -14.655 1.000 0.880 249 GLU A N 1
ATOM 4000 C CA . GLU A 1 249 ? 47.427 9.709 -13.295 1.000 0.880 249 GLU A CA 1
ATOM 4001 C C . GLU A 1 249 ? 45.954 10.121 -13.142 1.000 0.880 249 GLU A C 1
ATOM 4002 O O . GLU A 1 249 ? 45.290 9.689 -12.198 1.000 0.880 249 GLU A O 1
ATOM 4014 N N . ASN A 1 250 ? 45.404 10.899 -14.085 1.000 0.880 250 ASN A N 1
ATOM 4015 C CA . ASN A 1 250 ? 43.986 11.274 -14.048 1.000 0.880 250 ASN A CA 1
ATOM 4016 C C . ASN A 1 250 ? 43.083 10.053 -14.235 1.000 0.880 250 ASN A C 1
ATOM 4017 O O . ASN A 1 250 ? 42.025 9.970 -13.610 1.000 0.880 250 ASN A O 1
ATOM 4028 N N . ALA A 1 251 ? 43.507 9.099 -15.070 1.000 0.900 251 ALA A N 1
ATOM 4029 C CA . ALA A 1 251 ? 42.820 7.830 -15.241 1.000 0.900 251 ALA A CA 1
ATOM 4030 C C . ALA A 1 251 ? 42.775 7.031 -13.933 1.000 0.900 251 ALA A C 1
ATOM 4031 O O . ALA A 1 251 ? 41.683 6.627 -13.529 1.000 0.900 251 ALA A O 1
ATOM 4038 N N . LYS A 1 252 ? 43.915 6.881 -13.235 1.000 0.900 252 LYS A N 1
ATOM 4039 C CA . LYS A 1 252 ? 43.978 6.217 -11.924 1.000 0.900 252 LYS A CA 1
ATOM 4040 C C . LYS A 1 252 ? 43.077 6.903 -10.898 1.000 0.900 252 LYS A C 1
ATOM 4041 O O . LYS A 1 252 ? 42.204 6.257 -10.327 1.000 0.900 252 LYS A O 1
ATOM 4060 N N . SER A 1 253 ? 43.226 8.218 -10.728 1.000 0.880 253 SER A N 1
ATOM 4061 C CA . SER A 1 253 ? 42.452 9.000 -9.753 1.000 0.880 253 SER A CA 1
ATOM 4062 C C . SER A 1 253 ? 40.942 8.974 -10.036 1.000 0.880 253 SER A C 1
ATOM 4063 O O . SER A 1 253 ? 40.117 8.908 -9.120 1.000 0.880 253 SER A O 1
ATOM 4071 N N . LEU A 1 254 ? 40.542 8.979 -11.313 1.000 0.860 254 LEU A N 1
ATOM 4072 C CA . LEU A 1 254 ? 39.130 8.912 -11.685 1.000 0.860 254 LEU A CA 1
ATOM 4073 C C . LEU A 1 254 ? 38.511 7.551 -11.352 1.000 0.860 254 LEU A C 1
ATOM 4074 O O . LEU A 1 254 ? 37.376 7.514 -10.876 1.000 0.860 254 LEU A O 1
ATOM 4090 N N . LEU A 1 255 ? 39.219 6.457 -11.637 1.000 0.890 255 LEU A N 1
ATOM 4091 C CA . LEU A 1 255 ? 38.747 5.096 -11.373 1.000 0.890 255 LEU A CA 1
ATOM 4092 C C . LEU A 1 255 ? 38.664 4.826 -9.870 1.000 0.890 255 LEU A C 1
ATOM 4093 O O . LEU A 1 255 ? 37.638 4.334 -9.400 1.000 0.890 255 LEU A O 1
ATOM 4109 N N . ASP A 1 256 ? 39.694 5.236 -9.133 1.000 0.890 256 ASP A N 1
ATOM 4110 C CA . ASP A 1 256 ? 39.759 5.126 -7.679 1.000 0.890 256 ASP A CA 1
ATOM 4111 C C . ASP A 1 256 ? 38.609 5.883 -7.006 1.000 0.890 256 ASP A C 1
ATOM 4112 O O . ASP A 1 256 ? 37.758 5.292 -6.336 1.000 0.890 256 ASP A O 1
ATOM 4121 N N . SER A 1 257 ? 38.451 7.167 -7.346 1.000 0.860 257 SER A N 1
ATOM 4122 C CA . SER A 1 257 ? 37.338 7.971 -6.834 1.000 0.860 257 SER A CA 1
ATOM 4123 C C . SER A 1 257 ? 35.950 7.464 -7.258 1.000 0.860 257 SER A C 1
ATOM 4124 O O . SER A 1 257 ? 34.949 7.828 -6.646 1.000 0.860 257 SER A O 1
ATOM 4132 N N . ARG A 1 258 ? 35.826 6.656 -8.320 1.000 0.860 258 ARG A N 1
ATOM 4133 C CA . ARG A 1 258 ? 34.526 6.124 -8.768 1.000 0.860 258 ARG A CA 1
ATOM 4134 C C . ARG A 1 258 ? 34.100 4.859 -8.043 1.000 0.860 258 ARG A C 1
ATOM 4135 O O . ARG A 1 258 ? 32.893 4.673 -7.912 1.000 0.860 258 ARG A O 1
ATOM 4156 N N . PHE A 1 259 ? 35.037 3.997 -7.661 1.000 0.910 259 PHE A N 1
ATOM 4157 C CA . PHE A 1 259 ? 34.738 2.660 -7.138 1.000 0.910 259 PHE A CA 1
ATOM 4158 C C . PHE A 1 259 ? 35.261 2.434 -5.725 1.000 0.910 259 PHE A C 1
ATOM 4159 O O . PHE A 1 259 ? 34.568 1.819 -4.922 1.000 0.910 259 PHE A O 1
ATOM 4176 N N . PHE A 1 260 ? 36.448 2.942 -5.411 1.000 0.910 260 PHE A N 1
ATOM 4177 C CA . PHE A 1 260 ? 37.145 2.608 -4.174 1.000 0.910 260 PHE A CA 1
ATOM 4178 C C . PHE A 1 260 ? 37.051 3.716 -3.121 1.000 0.910 260 PHE A C 1
ATOM 4179 O O . PHE A 1 260 ? 37.218 3.421 -1.945 1.000 0.910 260 PHE A O 1
ATOM 4196 N N . ASP A 1 261 ? 36.673 4.942 -3.493 1.000 0.860 261 ASP A N 1
ATOM 4197 C CA . ASP A 1 261 ? 36.368 6.012 -2.532 1.000 0.860 261 ASP A CA 1
ATOM 4198 C C . ASP A 1 261 ? 35.043 5.742 -1.779 1.000 0.860 261 ASP A C 1
ATOM 4199 O O . ASP A 1 261 ? 33.966 5.813 -2.393 1.000 0.860 261 ASP A O 1
ATOM 4208 N N . PRO A 1 262 ? 35.078 5.525 -0.446 1.000 0.830 262 PRO A N 1
ATOM 4209 C CA . PRO A 1 262 ? 33.890 5.254 0.367 1.000 0.830 262 PRO A CA 1
ATOM 4210 C C . PRO A 1 262 ? 32.850 6.383 0.360 1.000 0.830 262 PRO A C 1
ATOM 4211 O O . PRO A 1 262 ? 31.659 6.145 0.561 1.000 0.830 262 PRO A O 1
ATOM 4222 N N . LYS A 1 263 ? 33.250 7.636 0.106 1.000 0.740 263 LYS A N 1
ATOM 4223 C CA . LYS A 1 263 ? 32.309 8.768 0.048 1.000 0.740 263 LYS A CA 1
ATOM 4224 C C . LYS A 1 263 ? 31.516 8.797 -1.255 1.000 0.740 263 LYS A C 1
ATOM 4225 O O . LYS A 1 263 ? 30.427 9.382 -1.295 1.000 0.740 263 LYS A O 1
ATOM 4244 N N . ARG A 1 264 ? 32.044 8.192 -2.322 1.000 0.800 264 ARG A N 1
ATOM 4245 C CA . ARG A 1 264 ? 31.430 8.183 -3.658 1.000 0.800 264 ARG A CA 1
ATOM 4246 C C . ARG A 1 264 ? 30.764 6.863 -4.005 1.000 0.800 264 ARG A C 1
ATOM 4247 O O . ARG A 1 264 ? 29.721 6.892 -4.663 1.000 0.800 264 ARG A O 1
ATOM 4268 N N . TYR A 1 265 ? 31.329 5.749 -3.554 1.000 0.900 265 TYR A N 1
ATOM 4269 C CA . TYR A 1 265 ? 30.783 4.418 -3.758 1.000 0.900 265 TYR A CA 1
ATOM 4270 C C . TYR A 1 265 ? 30.381 3.796 -2.423 1.000 0.900 265 TYR A C 1
ATOM 4271 O O . TYR A 1 265 ? 31.202 3.622 -1.532 1.000 0.900 265 TYR A O 1
ATOM 4289 N N . ASP A 1 266 ? 29.115 3.418 -2.311 1.000 0.880 266 ASP A N 1
ATOM 4290 C CA . ASP A 1 266 ? 28.532 2.850 -1.106 1.000 0.880 266 ASP A CA 1
ATOM 4291 C C . ASP A 1 266 ? 27.544 1.727 -1.466 1.000 0.880 266 ASP A C 1
ATOM 4292 O O . ASP A 1 266 ? 26.602 1.903 -2.247 1.000 0.880 266 ASP A O 1
ATOM 4301 N N . LEU A 1 267 ? 27.769 0.551 -0.892 1.000 0.920 267 LEU A N 1
ATOM 4302 C CA . LEU A 1 267 ? 26.920 -0.636 -0.948 1.000 0.920 267 LEU A CA 1
ATOM 4303 C C . LEU A 1 267 ? 25.890 -0.655 0.191 1.000 0.920 267 LEU A C 1
ATOM 4304 O O . LEU A 1 267 ? 24.920 -1.413 0.112 1.000 0.920 267 LEU A O 1
ATOM 4320 N N . ALA A 1 268 ? 26.088 0.163 1.228 1.000 0.860 268 ALA A N 1
ATOM 4321 C CA . ALA A 1 268 ? 25.479 0.037 2.547 1.000 0.860 268 ALA A CA 1
ATOM 4322 C C . ALA A 1 268 ? 25.728 -1.344 3.198 1.000 0.860 268 ALA A C 1
ATOM 4323 O O . ALA A 1 268 ? 26.264 -2.271 2.582 1.000 0.860 268 ALA A O 1
ATOM 4330 N N . ASN A 1 269 ? 25.280 -1.511 4.448 1.000 0.860 269 ASN A N 1
ATOM 4331 C CA . ASN A 1 269 ? 25.410 -2.780 5.188 1.000 0.860 269 ASN A CA 1
ATOM 4332 C C . ASN A 1 269 ? 24.766 -3.948 4.428 1.000 0.860 269 ASN A C 1
ATOM 4333 O O . ASN A 1 269 ? 25.296 -5.054 4.375 1.000 0.860 269 ASN A O 1
ATOM 4344 N N . VAL A 1 270 ? 23.634 -3.675 3.776 1.000 0.910 270 VAL A N 1
ATOM 4345 C CA . VAL A 1 270 ? 22.931 -4.639 2.926 1.000 0.910 270 VAL A CA 1
ATOM 4346 C C . VAL A 1 270 ? 23.790 -5.141 1.783 1.000 0.910 270 VAL A C 1
ATOM 4347 O O . VAL A 1 270 ? 23.827 -6.346 1.542 1.000 0.910 270 VAL A O 1
ATOM 4360 N N . GLY A 1 271 ? 24.426 -4.233 1.042 1.000 0.940 271 GLY A N 1
ATOM 4361 C CA . GLY A 1 271 ? 25.147 -4.625 -0.154 1.000 0.940 271 GLY A CA 1
ATOM 4362 C C . GLY A 1 271 ? 26.387 -5.425 0.194 1.000 0.940 271 GLY A C 1
ATOM 4363 O O . GLY A 1 271 ? 26.605 -6.460 -0.427 1.000 0.940 271 GLY A O 1
ATOM 4367 N N . ARG A 1 272 ? 27.128 -5.032 1.240 1.000 0.940 272 ARG A N 1
ATOM 4368 C CA . ARG A 1 272 ? 28.259 -5.817 1.763 1.000 0.940 272 ARG A CA 1
ATOM 4369 C C . ARG A 1 272 ? 27.815 -7.214 2.205 1.000 0.940 272 ARG A C 1
ATOM 4370 O O . ARG A 1 272 ? 28.370 -8.201 1.721 1.000 0.940 272 ARG A O 1
ATOM 4391 N N . TYR A 1 273 ? 26.758 -7.304 3.018 1.000 0.930 273 TYR A N 1
ATOM 4392 C CA . TYR A 1 273 ? 26.170 -8.578 3.447 1.000 0.930 273 TYR A CA 1
ATOM 4393 C C . TYR A 1 273 ? 25.798 -9.470 2.250 1.000 0.930 273 TYR A C 1
ATOM 4394 O O . TYR A 1 273 ? 26.202 -10.633 2.172 1.000 0.930 273 TYR A O 1
ATOM 4412 N N . LYS A 1 274 ? 25.074 -8.922 1.268 1.000 0.930 274 LYS A N 1
ATOM 4413 C CA . LYS A 1 274 ? 24.617 -9.671 0.090 1.000 0.930 274 LYS A CA 1
ATOM 4414 C C . LYS A 1 274 ? 25.759 -10.085 -0.830 1.000 0.930 274 LYS A C 1
ATOM 4415 O O . LYS A 1 274 ? 25.750 -11.216 -1.309 1.000 0.930 274 LYS A O 1
ATOM 4434 N N . ILE A 1 275 ? 26.714 -9.195 -1.098 1.000 0.940 275 ILE A N 1
ATOM 4435 C CA . ILE A 1 275 ? 27.867 -9.489 -1.957 1.000 0.940 275 ILE A CA 1
ATOM 4436 C C . ILE A 1 275 ? 28.704 -10.613 -1.350 1.000 0.940 275 ILE A C 1
ATOM 4437 O O . ILE A 1 275 ? 28.967 -11.590 -2.047 1.000 0.940 275 ILE A O 1
ATOM 4453 N N . ASN A 1 276 ? 29.041 -10.545 -0.058 1.000 0.930 276 ASN A N 1
ATOM 4454 C CA . ASN A 1 276 ? 29.779 -11.618 0.613 1.000 0.930 276 ASN A CA 1
ATOM 4455 C C . ASN A 1 276 ? 29.022 -12.948 0.538 1.000 0.930 276 ASN A C 1
ATOM 4456 O O . ASN A 1 276 ? 29.603 -13.967 0.174 1.000 0.930 276 ASN A O 1
ATOM 4467 N N . LYS A 1 277 ? 27.707 -12.936 0.798 1.000 0.890 277 LYS A N 1
ATOM 4468 C CA . LYS A 1 277 ? 26.866 -14.140 0.743 1.000 0.890 277 LYS A CA 1
ATOM 4469 C C . LYS A 1 277 ? 26.791 -14.737 -0.671 1.000 0.890 277 LYS A C 1
ATOM 4470 O O . LYS A 1 277 ? 26.898 -15.951 -0.819 1.000 0.890 277 LYS A O 1
ATOM 4489 N N . LYS A 1 278 ? 26.632 -13.910 -1.715 1.000 0.910 278 LYS A N 1
ATOM 4490 C CA . LYS A 1 278 ? 26.525 -14.359 -3.120 1.000 0.910 278 LYS A CA 1
ATOM 4491 C C . LYS A 1 278 ? 27.868 -14.801 -3.707 1.000 0.910 278 LYS A C 1
ATOM 4492 O O . LYS A 1 278 ? 27.909 -15.795 -4.430 1.000 0.910 278 LYS A O 1
ATOM 4511 N N . LEU A 1 279 ? 28.950 -14.073 -3.421 1.000 0.930 279 LEU A N 1
ATOM 4512 C CA . LEU A 1 279 ? 30.291 -14.374 -3.935 1.000 0.930 279 LEU A CA 1
ATOM 4513 C C . LEU A 1 279 ? 31.008 -15.467 -3.132 1.000 0.930 279 LEU A C 1
ATOM 4514 O O . LEU A 1 279 ? 32.019 -15.992 -3.612 1.000 0.930 279 LEU A O 1
ATOM 4530 N N . HIS A 1 280 ? 30.470 -15.869 -1.975 1.000 0.880 280 HIS A N 1
ATOM 4531 C CA . HIS A 1 280 ? 30.970 -17.006 -1.211 1.000 0.880 280 HIS A CA 1
ATOM 4532 C C . HIS A 1 280 ? 31.081 -18.256 -2.092 1.000 0.880 280 HIS A C 1
ATOM 4533 O O . HIS A 1 280 ? 30.166 -18.630 -2.830 1.000 0.880 280 HIS A O 1
ATOM 4547 N N . ILE A 1 281 ? 32.214 -18.942 -2.008 1.000 0.870 281 ILE A N 1
ATOM 4548 C CA . ILE A 1 281 ? 32.509 -20.076 -2.886 1.000 0.870 281 ILE A CA 1
ATOM 4549 C C . ILE A 1 281 ? 31.668 -21.325 -2.584 1.000 0.870 281 ILE A C 1
ATOM 4550 O O . ILE A 1 281 ? 31.438 -22.113 -3.498 1.000 0.870 281 ILE A O 1
ATOM 4566 N N . LYS A 1 282 ? 31.150 -21.501 -1.353 1.000 0.820 282 LYS A N 1
ATOM 4567 C CA . LYS A 1 282 ? 30.461 -22.746 -0.934 1.000 0.820 282 LYS A CA 1
ATOM 4568 C C . LYS A 1 282 ? 29.401 -23.241 -1.927 1.000 0.820 282 LYS A C 1
ATOM 4569 O O . LYS A 1 282 ? 29.403 -24.413 -2.279 1.000 0.820 282 LYS A O 1
ATOM 4588 N N . ASN A 1 283 ? 28.523 -22.351 -2.403 1.000 0.810 283 ASN A N 1
ATOM 4589 C CA . ASN A 1 283 ? 27.397 -22.733 -3.261 1.000 0.810 283 ASN A CA 1
ATOM 4590 C C . ASN A 1 283 ? 27.876 -23.110 -4.665 1.000 0.810 283 ASN A C 1
ATOM 4591 O O . ASN A 1 283 ? 27.324 -24.016 -5.274 1.000 0.810 283 ASN A O 1
ATOM 4602 N N . ARG A 1 284 ? 28.936 -22.453 -5.158 1.000 0.880 284 ARG A N 1
ATOM 4603 C CA . ARG A 1 284 ? 29.561 -22.792 -6.444 1.000 0.880 284 ARG A CA 1
ATOM 4604 C C . ARG A 1 284 ? 30.336 -24.106 -6.392 1.000 0.880 284 ARG A C 1
ATOM 4605 O O . ARG A 1 284 ? 30.452 -24.756 -7.419 1.000 0.880 284 ARG A O 1
ATOM 4626 N N . LEU A 1 285 ? 30.863 -24.493 -5.230 1.000 0.890 285 LEU A N 1
ATOM 4627 C CA . LEU A 1 285 ? 31.617 -25.741 -5.053 1.000 0.890 285 LEU A CA 1
ATOM 4628 C C . LEU A 1 285 ? 30.736 -26.973 -4.859 1.000 0.890 285 LEU A C 1
ATOM 4629 O O . LEU A 1 285 ? 31.199 -28.099 -5.037 1.000 0.890 285 LEU A O 1
ATOM 4645 N N . PHE A 1 286 ? 29.477 -26.773 -4.491 1.000 0.860 286 PHE A N 1
ATOM 4646 C CA . PHE A 1 286 ? 28.540 -27.860 -4.282 1.000 0.860 286 PHE A CA 1
ATOM 4647 C C . PHE A 1 286 ? 28.391 -28.729 -5.546 1.000 0.860 286 PHE A C 1
ATOM 4648 O O . PHE A 1 286 ? 28.193 -28.213 -6.646 1.000 0.860 286 PHE A O 1
ATOM 4665 N N . ASN A 1 287 ? 28.491 -30.055 -5.380 1.000 0.850 287 ASN A N 1
ATOM 4666 C CA . ASN A 1 287 ? 28.486 -31.066 -6.448 1.000 0.850 287 ASN A CA 1
ATOM 4667 C C . ASN A 1 287 ? 29.599 -30.921 -7.509 1.000 0.850 287 ASN A C 1
ATOM 4668 O O . ASN A 1 287 ? 29.539 -31.594 -8.538 1.000 0.850 287 ASN A O 1
ATOM 4679 N N . GLN A 1 288 ? 30.635 -30.109 -7.270 1.000 0.890 288 GLN A N 1
ATOM 4680 C CA . GLN A 1 288 ? 31.772 -29.980 -8.187 1.000 0.890 288 GLN A CA 1
ATOM 4681 C C . GLN A 1 288 ? 32.891 -30.974 -7.861 1.000 0.890 288 GLN A C 1
ATOM 4682 O O . GLN A 1 288 ? 33.099 -31.355 -6.705 1.000 0.890 288 GLN A O 1
ATOM 4696 N N . ARG A 1 289 ? 33.637 -31.386 -8.894 1.000 0.890 289 ARG A N 1
ATOM 4697 C CA . ARG A 1 289 ? 34.794 -32.283 -8.763 1.000 0.890 289 ARG A CA 1
ATOM 4698 C C . ARG A 1 289 ? 36.077 -31.474 -8.568 1.000 0.890 289 ARG A C 1
ATOM 4699 O O . ARG A 1 289 ? 36.454 -30.702 -9.449 1.000 0.890 289 ARG A O 1
ATOM 4720 N N . LEU A 1 290 ? 36.772 -31.686 -7.452 1.000 0.910 290 LEU A N 1
ATOM 4721 C CA . LEU A 1 290 ? 38.016 -30.984 -7.115 1.000 0.910 290 LEU A CA 1
ATOM 4722 C C . LEU A 1 290 ? 39.157 -31.316 -8.084 1.000 0.910 290 LEU A C 1
ATOM 4723 O O . LEU A 1 290 ? 39.415 -32.485 -8.375 1.000 0.910 290 LEU A O 1
ATOM 4739 N N . ALA A 1 291 ? 39.882 -30.293 -8.540 1.000 0.890 291 ALA A N 1
ATOM 4740 C CA . ALA A 1 291 ? 41.071 -30.441 -9.387 1.000 0.890 291 ALA A CA 1
ATOM 4741 C C . ALA A 1 291 ? 42.400 -30.314 -8.613 1.000 0.890 291 ALA A C 1
ATOM 4742 O O . ALA A 1 291 ? 43.471 -30.560 -9.176 1.000 0.890 291 ALA A O 1
ATOM 4749 N N . GLU A 1 292 ? 42.339 -30.000 -7.320 1.000 0.870 292 GLU A N 1
ATOM 4750 C CA . GLU A 1 292 ? 43.461 -29.968 -6.381 1.000 0.870 292 GLU A CA 1
ATOM 4751 C C . GLU A 1 292 ? 43.073 -30.627 -5.052 1.000 0.870 292 GLU A C 1
ATOM 4752 O O . GLU A 1 292 ? 41.902 -30.900 -4.804 1.000 0.870 292 GLU A O 1
ATOM 4764 N N . THR A 1 293 ? 44.059 -30.909 -4.209 1.000 0.870 293 THR A N 1
ATOM 4765 C CA . THR A 1 293 ? 43.828 -31.464 -2.873 1.000 0.870 293 THR A CA 1
ATOM 4766 C C . THR A 1 293 ? 43.669 -30.320 -1.881 1.000 0.870 293 THR A C 1
ATOM 4767 O O . THR A 1 293 ? 44.529 -29.441 -1.821 1.000 0.870 293 THR A O 1
ATOM 4778 N N . LEU A 1 294 ? 42.602 -30.347 -1.085 1.000 0.870 294 LEU A N 1
ATOM 4779 C CA . LEU A 1 294 ? 42.389 -29.387 -0.007 1.000 0.870 294 LEU A CA 1
ATOM 4780 C C . LEU A 1 294 ? 43.054 -29.903 1.268 1.000 0.870 294 LEU A C 1
ATOM 4781 O O . LEU A 1 294 ? 42.753 -31.002 1.741 1.000 0.870 294 LEU A O 1
ATOM 4797 N N . VAL A 1 295 ? 43.963 -29.100 1.810 1.000 0.820 295 VAL A N 1
ATOM 4798 C CA . VAL A 1 295 ? 44.774 -29.437 2.982 1.000 0.820 295 VAL A CA 1
ATOM 4799 C C . VAL A 1 295 ? 44.630 -28.326 4.013 1.000 0.820 295 VAL A C 1
ATOM 4800 O O . VAL A 1 295 ? 44.587 -27.149 3.650 1.000 0.820 295 VAL A O 1
ATOM 4813 N N . ASP A 1 296 ? 44.568 -28.701 5.286 1.000 0.770 296 ASP A N 1
ATOM 4814 C CA . ASP A 1 296 ? 44.618 -27.752 6.395 1.000 0.770 296 ASP A CA 1
ATOM 4815 C C . ASP A 1 296 ? 46.032 -27.134 6.511 1.000 0.770 296 ASP A C 1
ATOM 4816 O O . ASP A 1 296 ? 47.007 -27.881 6.657 1.000 0.770 296 ASP A O 1
ATOM 4825 N N . PRO A 1 297 ? 46.180 -25.795 6.459 1.000 0.690 297 PRO A N 1
ATOM 4826 C CA . PRO A 1 297 ? 47.477 -25.139 6.586 1.000 0.690 297 PRO A CA 1
ATOM 4827 C C . PRO A 1 297 ? 48.141 -25.338 7.955 1.000 0.690 297 PRO A C 1
ATOM 4828 O O . PRO A 1 297 ? 49.371 -25.305 8.028 1.000 0.690 297 PRO A O 1
ATOM 4839 N N . GLU A 1 298 ? 47.361 -25.507 9.031 1.000 0.710 298 GLU A N 1
ATOM 4840 C CA . GLU A 1 298 ? 47.892 -25.637 10.393 1.000 0.710 298 GLU A CA 1
ATOM 4841 C C . GLU A 1 298 ? 48.316 -27.073 10.717 1.000 0.710 298 GLU A C 1
ATOM 4842 O O . GLU A 1 298 ? 49.389 -27.287 11.287 1.000 0.710 298 GLU A O 1
ATOM 4854 N N . THR A 1 299 ? 47.500 -28.067 10.355 1.000 0.770 299 THR A N 1
ATOM 4855 C CA . THR A 1 299 ? 47.734 -29.475 10.734 1.000 0.770 299 THR A CA 1
ATOM 4856 C C . THR A 1 299 ? 48.351 -30.332 9.628 1.000 0.770 299 THR A C 1
ATOM 4857 O O . THR A 1 299 ? 48.926 -31.383 9.920 1.000 0.770 299 THR A O 1
ATOM 4868 N N . GLY A 1 300 ? 48.254 -29.913 8.362 1.000 0.770 300 GLY A N 1
ATOM 4869 C CA . GLY A 1 300 ? 48.631 -30.724 7.203 1.000 0.770 300 GLY A CA 1
ATOM 4870 C C . GLY A 1 300 ? 47.661 -31.874 6.895 1.000 0.770 300 GLY A C 1
ATOM 4871 O O . GLY A 1 300 ? 47.988 -32.730 6.070 1.000 0.770 300 GLY A O 1
ATOM 4875 N N . GLU A 1 301 ? 46.490 -31.930 7.546 1.000 0.780 301 GLU A N 1
ATOM 4876 C CA . GLU A 1 301 ? 45.484 -32.973 7.321 1.000 0.780 301 GLU A CA 1
ATOM 4877 C C . GLU A 1 301 ? 44.795 -32.808 5.952 1.000 0.780 301 GLU A C 1
ATOM 4878 O O . GLU A 1 301 ? 44.423 -31.704 5.543 1.000 0.780 301 GLU A O 1
ATOM 4890 N N . ILE A 1 302 ? 44.632 -33.922 5.224 1.000 0.790 302 ILE A N 1
ATOM 4891 C CA . ILE A 1 302 ? 43.945 -33.959 3.926 1.000 0.790 302 ILE A CA 1
ATOM 4892 C C . ILE A 1 302 ? 42.432 -33.982 4.177 1.000 0.790 302 ILE A C 1
ATOM 4893 O O . ILE A 1 302 ? 41.888 -34.999 4.601 1.000 0.790 302 ILE A O 1
ATOM 4909 N N . LEU A 1 303 ? 41.753 -32.870 3.888 1.000 0.800 303 LEU A N 1
ATOM 4910 C CA . LEU A 1 303 ? 40.303 -32.723 4.066 1.000 0.800 303 LEU A CA 1
ATOM 4911 C C . LEU A 1 303 ? 39.511 -33.283 2.877 1.000 0.800 303 LEU A C 1
ATOM 4912 O O . LEU A 1 303 ? 38.463 -33.901 3.067 1.000 0.800 303 LEU A O 1
ATOM 4928 N N . ALA A 1 304 ? 40.006 -33.052 1.657 1.000 0.860 304 ALA A N 1
ATOM 4929 C CA . ALA A 1 304 ? 39.417 -33.567 0.423 1.000 0.860 304 ALA A CA 1
ATOM 4930 C C . ALA A 1 304 ? 40.491 -33.796 -0.648 1.000 0.860 304 ALA A C 1
ATOM 4931 O O . ALA A 1 304 ? 41.341 -32.935 -0.888 1.000 0.860 304 ALA A O 1
ATOM 4938 N N . GLU A 1 305 ? 40.449 -34.952 -1.308 1.000 0.850 305 GLU A N 1
ATOM 4939 C CA . GLU A 1 305 ? 41.427 -35.325 -2.332 1.000 0.850 305 GLU A CA 1
ATOM 4940 C C . GLU A 1 305 ? 41.060 -34.815 -3.729 1.000 0.850 305 GLU A C 1
ATOM 4941 O O . GLU A 1 305 ? 39.891 -34.625 -4.085 1.000 0.850 305 GLU A O 1
ATOM 4953 N N . LYS A 1 306 ? 42.089 -34.661 -4.571 1.000 0.860 306 LYS A N 1
ATOM 4954 C CA . LYS A 1 306 ? 41.913 -34.395 -5.999 1.000 0.860 306 LYS A CA 1
ATOM 4955 C C . LYS A 1 306 ? 41.045 -35.482 -6.647 1.000 0.860 306 LYS A C 1
ATOM 4956 O O . LYS A 1 306 ? 41.345 -36.668 -6.558 1.000 0.860 306 LYS A O 1
ATOM 4975 N N . GLY A 1 307 ? 40.010 -35.063 -7.374 1.000 0.840 307 GLY A N 1
ATOM 4976 C CA . GLY A 1 307 ? 39.053 -35.940 -8.053 1.000 0.840 307 GLY A CA 1
ATOM 4977 C C . GLY A 1 307 ? 37.797 -36.257 -7.238 1.000 0.840 307 GLY A C 1
ATOM 4978 O O . GLY A 1 307 ? 36.860 -36.834 -7.791 1.000 0.840 307 GLY A O 1
ATOM 4982 N N . GLN A 1 308 ? 37.737 -35.854 -5.968 1.000 0.860 308 GLN A N 1
ATOM 4983 C CA . GLN A 1 308 ? 36.564 -36.040 -5.120 1.000 0.860 308 GLN A CA 1
ATOM 4984 C C . GLN A 1 308 ? 35.447 -35.053 -5.492 1.000 0.860 308 GLN A C 1
ATOM 4985 O O . GLN A 1 308 ? 35.708 -33.893 -5.818 1.000 0.860 308 GLN A O 1
ATOM 4999 N N . ILE A 1 309 ? 34.197 -35.523 -5.451 1.000 0.870 309 ILE A N 1
ATOM 5000 C CA . ILE A 1 309 ? 33.005 -34.684 -5.626 1.000 0.870 309 ILE A CA 1
ATOM 5001 C C . ILE A 1 309 ? 32.598 -34.131 -4.259 1.000 0.870 309 ILE A C 1
ATOM 5002 O O . ILE A 1 309 ? 32.416 -34.897 -3.310 1.000 0.870 309 ILE A O 1
ATOM 5018 N N . LEU A 1 310 ? 32.440 -32.810 -4.165 1.000 0.870 310 LEU A N 1
ATOM 5019 C CA . LEU A 1 310 ? 31.990 -32.125 -2.952 1.000 0.870 310 LEU A CA 1
ATOM 5020 C C . LEU A 1 310 ? 30.466 -32.234 -2.794 1.000 0.870 310 LEU A C 1
ATOM 5021 O O . LEU A 1 310 ? 29.712 -31.316 -3.122 1.000 0.870 310 LEU A O 1
ATOM 5037 N N . ASP A 1 311 ? 30.011 -33.380 -2.288 1.000 0.810 311 ASP A N 1
ATOM 5038 C CA . ASP A 1 311 ? 28.620 -33.570 -1.868 1.000 0.810 311 ASP A CA 1
ATOM 5039 C C . ASP A 1 311 ? 28.283 -32.747 -0.607 1.000 0.810 311 ASP A C 1
ATOM 5040 O O . ASP A 1 311 ? 29.153 -32.139 0.017 1.000 0.810 311 ASP A O 1
ATOM 5049 N N . ARG A 1 312 ? 27.010 -32.739 -0.190 1.000 0.760 312 ARG A N 1
ATOM 5050 C CA . ARG A 1 312 ? 26.549 -31.908 0.941 1.000 0.760 312 ARG A CA 1
ATOM 5051 C C . ARG A 1 312 ? 27.277 -32.234 2.255 1.000 0.760 312 ARG A C 1
ATOM 5052 O O . ARG A 1 312 ? 27.656 -31.321 2.975 1.000 0.760 312 ARG A O 1
ATOM 5073 N N . ARG A 1 313 ? 27.545 -33.518 2.537 1.000 0.730 313 ARG A N 1
ATOM 5074 C CA . ARG A 1 313 ? 28.239 -33.959 3.766 1.000 0.730 313 ARG A CA 1
ATOM 5075 C C . ARG A 1 313 ? 29.713 -33.570 3.774 1.000 0.730 313 ARG A C 1
ATOM 5076 O O . ARG A 1 313 ? 30.239 -33.163 4.808 1.000 0.730 313 ARG A O 1
ATOM 5097 N N . THR A 1 314 ? 30.382 -33.744 2.640 1.000 0.810 314 THR A N 1
ATOM 5098 C CA . THR A 1 314 ? 31.798 -33.415 2.477 1.000 0.810 314 THR A CA 1
ATOM 5099 C C . THR A 1 314 ? 31.974 -31.902 2.524 1.000 0.810 314 THR A C 1
ATOM 5100 O O . THR A 1 314 ? 32.851 -31.419 3.230 1.000 0.810 314 THR A O 1
ATOM 5111 N N . LEU A 1 315 ? 31.092 -31.148 1.857 1.000 0.810 315 LEU A N 1
ATOM 5112 C CA . LEU A 1 315 ? 31.104 -29.687 1.870 1.000 0.810 315 LEU A CA 1
ATOM 5113 C C . LEU A 1 315 ? 30.885 -29.125 3.285 1.000 0.810 315 LEU A C 1
ATOM 5114 O O . LEU A 1 315 ? 31.652 -28.262 3.695 1.000 0.810 315 LEU A O 1
ATOM 5130 N N . ASP A 1 316 ? 29.919 -29.646 4.053 1.000 0.770 316 ASP A N 1
ATOM 5131 C CA . ASP A 1 316 ? 29.676 -29.221 5.444 1.000 0.770 316 ASP A CA 1
ATOM 5132 C C . ASP A 1 316 ? 30.870 -29.523 6.363 1.000 0.770 316 ASP A C 1
ATOM 5133 O O . ASP A 1 316 ? 31.195 -28.726 7.240 1.000 0.770 316 ASP A O 1
ATOM 5142 N N . LYS A 1 317 ? 31.566 -30.650 6.146 1.000 0.780 317 LYS A N 1
ATOM 5143 C CA . LYS A 1 317 ? 32.816 -30.958 6.861 1.000 0.780 317 LYS A CA 1
ATOM 5144 C C . LYS A 1 317 ? 33.938 -29.968 6.540 1.000 0.780 317 LYS A C 1
ATOM 5145 O O . LYS A 1 317 ? 34.725 -29.653 7.424 1.000 0.780 317 LYS A O 1
ATOM 5164 N N . VAL A 1 318 ? 34.034 -29.511 5.291 1.000 0.820 318 VAL A N 1
ATOM 5165 C CA . VAL A 1 318 ? 35.114 -28.638 4.801 1.000 0.820 318 VAL A CA 1
ATOM 5166 C C . VAL A 1 318 ? 34.789 -27.143 4.999 1.000 0.820 318 VAL A C 1
ATOM 5167 O O . VAL A 1 318 ? 35.710 -26.332 5.061 1.000 0.820 318 VAL A O 1
ATOM 5180 N N . LEU A 1 319 ? 33.512 -26.764 5.169 1.000 0.820 319 LEU A N 1
ATOM 5181 C CA . LEU A 1 319 ? 33.030 -25.378 5.323 1.000 0.820 319 LEU A CA 1
ATOM 5182 C C . LEU A 1 319 ? 33.771 -24.554 6.388 1.000 0.820 319 LEU A C 1
ATOM 5183 O O . LEU A 1 319 ? 34.247 -23.472 6.045 1.000 0.820 319 LEU A O 1
ATOM 5199 N N . PRO A 1 320 ? 33.936 -25.049 7.634 1.000 0.820 320 PRO A N 1
ATOM 5200 C CA . PRO A 1 320 ? 34.614 -24.289 8.682 1.000 0.820 320 PRO A CA 1
ATOM 5201 C C . PRO A 1 320 ? 36.066 -23.979 8.310 1.000 0.820 320 PRO A C 1
ATOM 5202 O O . PRO A 1 320 ? 36.591 -22.938 8.678 1.000 0.820 320 PRO A O 1
ATOM 5213 N N . TYR A 1 321 ? 36.711 -24.867 7.546 1.000 0.820 321 TYR A N 1
ATOM 5214 C CA . TYR A 1 321 ? 38.086 -24.696 7.079 1.000 0.820 321 TYR A CA 1
ATOM 5215 C C . TYR A 1 321 ? 38.185 -23.768 5.855 1.000 0.820 321 TYR A C 1
ATOM 5216 O O . TYR A 1 321 ? 39.196 -23.086 5.682 1.000 0.820 321 TYR A O 1
ATOM 5234 N N . LEU A 1 322 ? 37.137 -23.702 5.018 1.000 0.820 322 LEU A N 1
ATOM 5235 C CA . LEU A 1 322 ? 37.030 -22.706 3.942 1.000 0.820 322 LEU A CA 1
ATOM 5236 C C . LEU A 1 322 ? 36.929 -21.294 4.513 1.000 0.820 322 LEU A C 1
ATOM 5237 O O . LEU A 1 322 ? 37.571 -20.388 3.989 1.000 0.820 322 LEU A O 1
ATOM 5253 N N . GLU A 1 323 ? 36.169 -21.117 5.591 1.000 0.790 323 GLU A N 1
ATOM 5254 C CA . GLU A 1 323 ? 36.051 -19.835 6.294 1.000 0.790 323 GLU A CA 1
ATOM 5255 C C . GLU A 1 323 ? 37.343 -19.471 7.066 1.000 0.790 323 GLU A C 1
ATOM 5256 O O . GLU A 1 323 ? 37.598 -18.291 7.285 1.000 0.790 323 GLU A O 1
ATOM 5268 N N . ASN A 1 324 ? 38.212 -20.447 7.384 1.000 0.770 324 ASN A N 1
ATOM 5269 C CA . ASN A 1 324 ? 39.472 -20.270 8.135 1.000 0.770 324 ASN A CA 1
ATOM 5270 C C . ASN A 1 324 ? 40.763 -20.158 7.283 1.000 0.770 324 ASN A C 1
ATOM 5271 O O . ASN A 1 324 ? 41.861 -20.304 7.817 1.000 0.770 324 ASN A O 1
ATOM 5282 N N . GLY A 1 325 ? 40.679 -19.907 5.969 1.000 0.780 325 GLY A N 1
ATOM 5283 C CA . GLY A 1 325 ? 41.857 -19.546 5.156 1.000 0.780 325 GLY A CA 1
ATOM 5284 C C . GLY A 1 325 ? 42.273 -20.523 4.045 1.000 0.780 325 GLY A C 1
ATOM 5285 O O . GLY A 1 325 ? 43.230 -20.242 3.316 1.000 0.780 325 GLY A O 1
ATOM 5289 N N . ILE A 1 326 ? 41.579 -21.650 3.842 1.000 0.820 326 ILE A N 1
ATOM 5290 C CA . ILE A 1 326 ? 41.885 -22.552 2.713 1.000 0.820 326 ILE A CA 1
ATOM 5291 C C . ILE A 1 326 ? 41.653 -21.845 1.376 1.000 0.820 326 ILE A C 1
ATOM 5292 O O . ILE A 1 326 ? 40.596 -21.266 1.129 1.000 0.820 326 ILE A O 1
ATOM 5308 N N . GLY A 1 327 ? 42.636 -21.933 0.481 1.000 0.840 327 GLY A N 1
ATOM 5309 C CA . GLY A 1 327 ? 42.574 -21.309 -0.842 1.000 0.840 327 GLY A CA 1
ATOM 5310 C C . GLY A 1 327 ? 42.820 -19.798 -0.828 1.000 0.840 327 GLY A C 1
ATOM 5311 O O . GLY A 1 327 ? 42.748 -19.176 -1.888 1.000 0.840 327 GLY A O 1
ATOM 5315 N N . PHE A 1 328 ? 43.128 -19.196 0.328 1.000 0.890 328 PHE A N 1
ATOM 5316 C CA . PHE A 1 328 ? 43.429 -17.769 0.413 1.000 0.890 328 PHE A CA 1
ATOM 5317 C C . PHE A 1 328 ? 44.780 -17.479 -0.240 1.000 0.890 328 PHE A C 1
ATOM 5318 O O . PHE A 1 328 ? 45.792 -18.124 0.039 1.000 0.890 328 PHE A O 1
ATOM 5335 N N . ARG A 1 329 ? 44.797 -16.491 -1.131 1.000 0.870 329 ARG A N 1
ATOM 5336 C CA . ARG A 1 329 ? 45.986 -16.022 -1.835 1.000 0.870 329 ARG A CA 1
ATOM 5337 C C . ARG A 1 329 ? 46.034 -14.510 -1.793 1.000 0.870 329 ARG A C 1
ATOM 5338 O O . ARG A 1 329 ? 45.036 -13.837 -2.049 1.000 0.870 329 ARG A O 1
ATOM 5359 N N . LYS A 1 330 ? 47.230 -14.004 -1.519 1.000 0.900 330 LYS A N 1
ATOM 5360 C CA . LYS A 1 330 ? 47.551 -12.589 -1.632 1.000 0.900 330 LYS A CA 1
ATOM 5361 C C . LYS A 1 330 ? 48.121 -12.323 -3.014 1.000 0.900 330 LYS A C 1
ATOM 5362 O O . LYS A 1 330 ? 49.113 -12.939 -3.409 1.000 0.900 330 LYS A O 1
ATOM 5381 N N . LEU A 1 331 ? 47.457 -11.441 -3.743 1.000 0.880 331 LEU A N 1
ATOM 5382 C CA . LEU A 1 331 ? 47.877 -10.957 -5.047 1.000 0.880 331 LEU A CA 1
ATOM 5383 C C . LEU A 1 331 ? 48.399 -9.531 -4.915 1.000 0.880 331 LEU A C 1
ATOM 5384 O O . LEU A 1 331 ? 47.897 -8.750 -4.109 1.000 0.880 331 LEU A O 1
ATOM 5400 N N . TYR A 1 332 ? 49.389 -9.211 -5.744 1.000 0.880 332 TYR A N 1
ATOM 5401 C CA . TYR A 1 332 ? 50.064 -7.916 -5.776 1.000 0.880 332 TYR A CA 1
ATOM 5402 C C . TYR A 1 332 ? 49.956 -7.343 -7.194 1.000 0.880 332 TYR A C 1
ATOM 5403 O O . TYR A 1 332 ? 50.859 -7.567 -8.006 1.000 0.880 332 TYR A O 1
ATOM 5421 N N . PRO A 1 333 ? 48.829 -6.687 -7.530 1.000 0.850 333 PRO A N 1
ATOM 5422 C CA . PRO A 1 333 ? 48.661 -6.021 -8.817 1.000 0.850 333 PRO A CA 1
ATOM 5423 C C . PRO A 1 333 ? 49.737 -4.946 -8.987 1.000 0.850 333 PRO A C 1
ATOM 5424 O O . PRO A 1 333 ? 50.199 -4.367 -8.006 1.000 0.850 333 PRO A O 1
ATOM 5435 N N . ASN A 1 334 ? 50.153 -4.667 -10.223 1.000 0.820 334 ASN A N 1
ATOM 5436 C CA . ASN A 1 334 ? 51.212 -3.693 -10.472 1.000 0.820 334 ASN A CA 1
ATOM 5437 C C . ASN A 1 334 ? 50.898 -2.788 -11.666 1.000 0.820 334 ASN A C 1
ATOM 5438 O O . ASN A 1 334 ? 50.382 -3.216 -12.698 1.000 0.820 334 ASN A O 1
ATOM 5449 N N . GLY A 1 335 ? 51.202 -1.498 -11.520 1.000 0.780 335 GLY A N 1
ATOM 5450 C CA . GLY A 1 335 ? 50.962 -0.475 -12.548 1.000 0.780 335 GLY A CA 1
ATOM 5451 C C . GLY A 1 335 ? 49.493 -0.065 -12.747 1.000 0.780 335 GLY A C 1
ATOM 5452 O O . GLY A 1 335 ? 49.234 0.946 -13.391 1.000 0.780 335 GLY A O 1
ATOM 5456 N N . GLY A 1 336 ? 48.527 -0.790 -12.176 1.000 0.870 336 GLY A N 1
ATOM 5457 C CA . GLY A 1 336 ? 47.101 -0.444 -12.226 1.000 0.870 336 GLY A CA 1
ATOM 5458 C C . GLY A 1 336 ? 46.666 0.566 -11.163 1.000 0.870 336 GLY A C 1
ATOM 5459 O O . GLY A 1 336 ? 47.492 1.205 -10.514 1.000 0.870 336 GLY A O 1
ATOM 5463 N N . VAL A 1 337 ? 45.350 0.713 -10.989 1.000 0.870 337 VAL A N 1
ATOM 5464 C CA . VAL A 1 337 ? 44.741 1.552 -9.933 1.000 0.870 337 VAL A CA 1
ATOM 5465 C C . VAL A 1 337 ? 45.014 1.012 -8.533 1.000 0.870 337 VAL A C 1
ATOM 5466 O O . VAL A 1 337 ? 45.171 1.796 -7.606 1.000 0.870 337 VAL A O 1
ATOM 5479 N N . VAL A 1 338 ? 45.070 -0.310 -8.379 1.000 0.840 338 VAL A N 1
ATOM 5480 C CA . VAL A 1 338 ? 45.263 -0.950 -7.079 1.000 0.840 338 VAL A CA 1
ATOM 5481 C C . VAL A 1 338 ? 46.758 -1.038 -6.789 1.000 0.840 338 VAL A C 1
ATOM 5482 O O . VAL A 1 338 ? 47.488 -1.707 -7.518 1.000 0.840 338 VAL A O 1
ATOM 5495 N N . GLU A 1 339 ? 47.204 -0.347 -5.743 1.000 0.760 339 GLU A N 1
ATOM 5496 C CA . GLU A 1 339 ? 48.592 -0.408 -5.255 1.000 0.760 339 GLU A CA 1
ATOM 5497 C C . GLU A 1 339 ? 48.737 -1.328 -4.031 1.000 0.760 339 GLU A C 1
ATOM 5498 O O . GLU A 1 339 ? 49.830 -1.828 -3.761 1.000 0.760 339 GLU A O 1
ATOM 5510 N N . ASP A 1 340 ? 47.628 -1.594 -3.333 1.000 0.800 340 ASP A N 1
ATOM 5511 C CA . ASP A 1 340 ? 47.580 -2.431 -2.135 1.000 0.800 340 ASP A CA 1
ATOM 5512 C C . ASP A 1 340 ? 47.429 -3.927 -2.444 1.000 0.800 340 ASP A C 1
ATOM 5513 O O . ASP A 1 340 ? 47.044 -4.350 -3.540 1.000 0.800 340 ASP A O 1
ATOM 5522 N N . GLU A 1 341 ? 47.715 -4.755 -1.438 1.000 0.870 341 GLU A N 1
ATOM 5523 C CA . GLU A 1 341 ? 47.526 -6.199 -1.542 1.000 0.870 341 GLU A CA 1
ATOM 5524 C C . GLU A 1 341 ? 46.044 -6.580 -1.678 1.000 0.870 341 GLU A C 1
ATOM 5525 O O . GLU A 1 341 ? 45.169 -6.056 -0.989 1.000 0.870 341 GLU A O 1
ATOM 5537 N N . VAL A 1 342 ? 45.761 -7.548 -2.552 1.000 0.900 342 VAL A N 1
ATOM 5538 C CA . VAL A 1 342 ? 44.405 -8.061 -2.773 1.000 0.900 342 VAL A CA 1
ATOM 5539 C C . VAL A 1 342 ? 44.312 -9.492 -2.266 1.000 0.900 342 VAL A C 1
ATOM 5540 O O . VAL A 1 342 ? 45.026 -10.376 -2.746 1.000 0.900 342 VAL A O 1
ATOM 5553 N N . THR A 1 343 ? 43.398 -9.735 -1.323 1.000 0.920 343 THR A N 1
ATOM 5554 C CA . THR A 1 343 ? 43.128 -11.079 -0.796 1.000 0.920 343 THR A CA 1
ATOM 5555 C C . THR A 1 343 ? 41.952 -11.702 -1.532 1.000 0.920 343 THR A C 1
ATOM 5556 O O . THR A 1 343 ? 40.852 -11.154 -1.557 1.000 0.920 343 THR A O 1
ATOM 5567 N N . LEU A 1 344 ? 42.194 -12.863 -2.132 1.000 0.930 344 LEU A N 1
ATOM 5568 C CA . LEU A 1 344 ? 41.178 -13.671 -2.796 1.000 0.930 344 LEU A CA 1
ATOM 5569 C C . LEU A 1 344 ? 41.196 -15.084 -2.239 1.000 0.930 344 LEU A C 1
ATOM 5570 O O . LEU A 1 344 ? 42.238 -15.576 -1.812 1.000 0.930 344 LEU A O 1
ATOM 5586 N N . GLN A 1 345 ? 40.060 -15.763 -2.326 1.000 0.920 345 GLN A N 1
ATOM 5587 C CA . GLN A 1 345 ? 39.976 -17.196 -2.090 1.000 0.920 345 GLN A CA 1
ATOM 5588 C C . GLN A 1 345 ? 39.752 -17.897 -3.423 1.000 0.920 345 GLN A C 1
ATOM 5589 O O . GLN A 1 345 ? 38.783 -17.591 -4.110 1.000 0.920 345 GLN A O 1
ATOM 5603 N N . SER A 1 346 ? 40.628 -18.818 -3.806 1.000 0.920 346 SER A N 1
ATOM 5604 C CA . SER A 1 346 ? 40.543 -19.524 -5.085 1.000 0.920 346 SER A CA 1
ATOM 5605 C C . SER A 1 346 ? 40.661 -21.027 -4.878 1.000 0.920 346 SER A C 1
ATOM 5606 O O . SER A 1 346 ? 41.567 -21.477 -4.177 1.000 0.920 346 SER A O 1
ATOM 5614 N N . ILE A 1 347 ? 39.749 -21.788 -5.487 1.000 0.910 347 ILE A N 1
ATOM 5615 C CA . ILE A 1 347 ? 39.763 -23.255 -5.502 1.000 0.910 347 ILE A CA 1
ATOM 5616 C C . ILE A 1 347 ? 39.560 -23.758 -6.928 1.000 0.910 347 ILE A C 1
ATOM 5617 O O . ILE A 1 347 ? 38.688 -23.280 -7.658 1.000 0.910 347 ILE A O 1
ATOM 5633 N N . LYS A 1 348 ? 40.362 -24.745 -7.325 1.000 0.910 348 LYS A N 1
ATOM 5634 C CA . LYS A 1 348 ? 40.333 -25.350 -8.656 1.000 0.910 348 LYS A CA 1
ATOM 5635 C C . LYS A 1 348 ? 39.381 -26.534 -8.726 1.000 0.910 348 LYS A C 1
ATOM 5636 O O . LYS A 1 348 ? 39.453 -27.469 -7.925 1.000 0.910 348 LYS A O 1
ATOM 5655 N N . ILE A 1 349 ? 38.560 -26.554 -9.766 1.000 0.910 349 ILE A N 1
ATOM 5656 C CA . ILE A 1 349 ? 37.642 -27.658 -10.068 1.000 0.910 349 ILE A CA 1
ATOM 5657 C C . ILE A 1 349 ? 37.762 -28.074 -11.536 1.000 0.910 349 ILE A C 1
ATOM 5658 O O . ILE A 1 349 ? 38.274 -27.320 -12.367 1.000 0.910 349 ILE A O 1
ATOM 5674 N N . PHE A 1 350 ? 37.288 -29.277 -11.852 1.000 0.880 350 PHE A N 1
ATOM 5675 C CA . PHE A 1 350 ? 37.114 -29.719 -13.236 1.000 0.880 350 PHE A CA 1
ATOM 5676 C C . PHE A 1 350 ? 35.821 -29.141 -13.812 1.000 0.880 350 PHE A C 1
ATOM 5677 O O . PHE A 1 350 ? 34.781 -29.191 -13.154 1.000 0.880 350 PHE A O 1
ATOM 5694 N N . ALA A 1 351 ? 35.883 -28.610 -15.032 1.000 0.850 351 ALA A N 1
ATOM 5695 C CA . ALA A 1 351 ? 34.719 -28.038 -15.694 1.000 0.850 351 ALA A CA 1
ATOM 5696 C C . ALA A 1 351 ? 33.664 -29.129 -15.987 1.000 0.850 351 ALA A C 1
ATOM 5697 O O . ALA A 1 351 ? 33.995 -30.134 -16.617 1.000 0.850 351 ALA A O 1
ATOM 5704 N N . PRO A 1 352 ? 32.391 -28.950 -15.587 1.000 0.820 352 PRO A N 1
ATOM 5705 C CA . PRO A 1 352 ? 31.357 -29.966 -15.794 1.000 0.820 352 PRO A CA 1
ATOM 5706 C C . PRO A 1 352 ? 30.852 -30.021 -17.246 1.000 0.820 352 PRO A C 1
ATOM 5707 O O . PRO A 1 352 ? 30.304 -31.038 -17.661 1.000 0.820 352 PRO A O 1
ATOM 5718 N N . THR A 1 353 ? 31.031 -28.946 -18.026 1.000 0.740 353 THR A N 1
ATOM 5719 C CA . THR A 1 353 ? 30.710 -28.902 -19.467 1.000 0.740 353 THR A CA 1
ATOM 5720 C C . THR A 1 353 ? 31.760 -29.565 -20.360 1.000 0.740 353 THR A C 1
ATOM 5721 O O . THR A 1 353 ? 31.486 -29.769 -21.541 1.000 0.740 353 THR A O 1
ATOM 5732 N N . ASP A 1 354 ? 32.948 -29.878 -19.836 1.000 0.710 354 ASP A N 1
ATOM 5733 C CA . ASP A 1 354 ? 34.015 -30.516 -20.607 1.000 0.710 354 ASP A CA 1
ATOM 5734 C C . ASP A 1 354 ? 33.821 -32.041 -20.657 1.000 0.710 354 ASP A C 1
ATOM 5735 O O . ASP A 1 354 ? 33.709 -32.707 -19.627 1.000 0.710 354 ASP A O 1
ATOM 5744 N N . GLN A 1 355 ? 33.782 -32.604 -21.865 1.000 0.630 355 GLN A N 1
ATOM 5745 C CA . GLN A 1 355 ? 33.578 -34.039 -22.077 1.000 0.630 355 GLN A CA 1
ATOM 5746 C C . GLN A 1 355 ? 34.845 -34.865 -21.847 1.000 0.630 355 GLN A C 1
ATOM 5747 O O . GLN A 1 355 ? 34.735 -36.019 -21.432 1.000 0.630 355 GLN A O 1
ATOM 5761 N N . GLU A 1 356 ? 36.031 -34.308 -22.111 1.000 0.630 356 GLU A N 1
ATOM 5762 C CA . GLU A 1 356 ? 37.304 -35.004 -21.865 1.000 0.630 356 GLU A CA 1
ATOM 5763 C C . GLU A 1 356 ? 37.667 -34.986 -20.370 1.000 0.630 356 GLU A C 1
ATOM 5764 O O . GLU A 1 356 ? 38.395 -35.853 -19.884 1.000 0.630 356 GLU A O 1
ATOM 5776 N N . GLY A 1 357 ? 37.066 -34.062 -19.610 1.000 0.660 357 GLY A N 1
ATOM 5777 C CA . GLY A 1 357 ? 37.171 -33.979 -18.157 1.000 0.660 357 GLY A CA 1
ATOM 5778 C C . GLY A 1 357 ? 38.548 -33.527 -17.676 1.000 0.660 357 GLY A C 1
ATOM 5779 O O . GLY A 1 357 ? 38.913 -33.821 -16.531 1.000 0.660 357 GLY A O 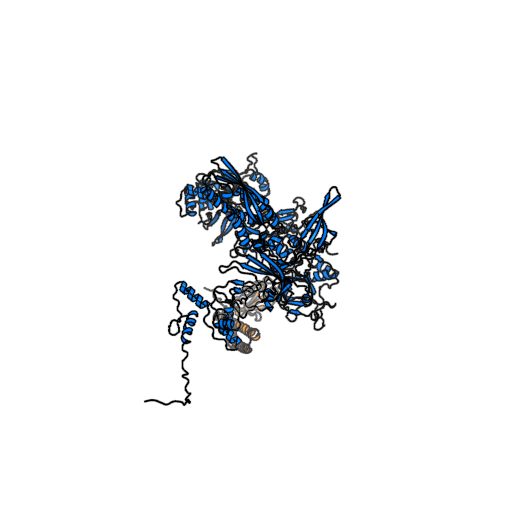1
ATOM 5783 N N . GLU A 1 358 ? 39.298 -32.841 -18.539 1.000 0.680 358 GLU A N 1
ATOM 5784 C CA . GLU A 1 358 ? 40.653 -32.354 -18.280 1.000 0.680 358 GLU A CA 1
ATOM 5785 C C . GLU A 1 358 ? 40.696 -30.846 -18.033 1.000 0.680 358 GLU A C 1
ATOM 5786 O O . GLU A 1 358 ? 41.612 -30.366 -17.361 1.000 0.680 358 GLU A O 1
ATOM 5798 N N . GLN A 1 359 ? 39.708 -30.090 -18.510 1.000 0.790 359 GLN A N 1
ATOM 5799 C CA . GLN A 1 359 ? 39.710 -28.644 -18.366 1.000 0.790 359 GLN A CA 1
ATOM 5800 C C . GLN A 1 359 ? 39.534 -28.223 -16.898 1.000 0.790 359 GLN A C 1
ATOM 5801 O O . GLN A 1 359 ? 38.553 -28.568 -16.232 1.000 0.790 359 GLN A O 1
ATOM 5815 N N . VAL A 1 360 ? 40.495 -27.440 -16.397 1.000 0.840 360 VAL A N 1
ATOM 5816 C CA . VAL A 1 360 ? 40.523 -26.909 -15.027 1.000 0.840 360 VAL A CA 1
ATOM 5817 C C . VAL A 1 360 ? 40.110 -25.443 -15.030 1.000 0.840 360 VAL A C 1
ATOM 5818 O O . VAL A 1 360 ? 40.649 -24.641 -15.787 1.000 0.840 360 VAL A O 1
ATOM 5831 N N . ILE A 1 361 ? 39.198 -25.083 -14.135 1.000 0.860 361 ILE A N 1
ATOM 5832 C CA . ILE A 1 361 ? 38.719 -23.710 -13.946 1.000 0.860 361 ILE A CA 1
ATOM 5833 C C . ILE A 1 361 ? 38.921 -23.270 -12.491 1.000 0.860 361 ILE A C 1
ATOM 5834 O O . ILE A 1 361 ? 38.894 -24.097 -11.573 1.000 0.860 361 ILE A O 1
ATOM 5850 N N . ASN A 1 362 ? 39.122 -21.965 -12.277 1.000 0.910 362 ASN A N 1
ATOM 5851 C CA . ASN A 1 362 ? 39.271 -21.377 -10.946 1.000 0.910 362 ASN A CA 1
ATOM 5852 C C . ASN A 1 362 ? 37.916 -20.839 -10.453 1.000 0.910 362 ASN A C 1
ATOM 5853 O O . ASN A 1 362 ? 37.273 -20.018 -11.116 1.000 0.910 362 ASN A O 1
ATOM 5864 N N . VAL A 1 363 ? 37.492 -21.266 -9.264 1.000 0.930 363 VAL A N 1
ATOM 5865 C CA . VAL A 1 363 ? 36.350 -20.687 -8.545 1.000 0.930 363 VAL A CA 1
ATOM 5866 C C . VAL A 1 363 ? 36.888 -19.694 -7.524 1.000 0.930 363 VAL A C 1
ATOM 5867 O O . VAL A 1 363 ? 37.512 -20.099 -6.544 1.000 0.930 363 VAL A O 1
ATOM 5880 N N . ILE A 1 364 ? 36.652 -18.399 -7.757 1.000 0.940 364 ILE A N 1
ATOM 5881 C CA . ILE A 1 364 ? 37.220 -17.313 -6.944 1.000 0.940 364 ILE A CA 1
ATOM 5882 C C . ILE A 1 364 ? 36.131 -16.598 -6.145 1.000 0.940 364 ILE A C 1
ATOM 5883 O O . ILE A 1 364 ? 35.154 -16.123 -6.728 1.000 0.940 364 ILE A O 1
ATOM 5899 N N . GLY A 1 365 ? 36.305 -16.492 -4.831 1.000 0.930 365 GLY A N 1
ATOM 5900 C CA . GLY A 1 365 ? 35.521 -15.650 -3.926 1.000 0.930 365 GLY A CA 1
ATOM 5901 C C . GLY A 1 365 ? 36.336 -14.488 -3.356 1.000 0.930 365 GLY A C 1
ATOM 5902 O O . GLY A 1 365 ? 37.568 -14.471 -3.410 1.000 0.930 365 GLY A O 1
ATOM 5906 N N . ASN A 1 366 ? 35.635 -13.526 -2.761 1.000 0.930 366 ASN A N 1
ATOM 5907 C CA . ASN A 1 366 ? 36.188 -12.252 -2.293 1.000 0.930 366 ASN A CA 1
ATOM 5908 C C . ASN A 1 366 ? 36.838 -12.317 -0.895 1.000 0.930 366 ASN A C 1
ATOM 5909 O O . ASN A 1 366 ? 37.029 -11.275 -0.281 1.000 0.930 366 ASN A O 1
ATOM 5920 N N . ALA A 1 367 ? 37.139 -13.516 -0.381 1.000 0.910 367 ALA A N 1
ATOM 5921 C CA . ALA A 1 367 ? 37.765 -13.737 0.929 1.000 0.910 367 ALA A CA 1
ATOM 5922 C C . ALA A 1 367 ? 37.021 -13.124 2.145 1.000 0.910 367 ALA A C 1
ATOM 5923 O O . ALA A 1 367 ? 37.653 -12.785 3.137 1.000 0.910 367 ALA A O 1
ATOM 5930 N N . TYR A 1 368 ? 35.684 -13.022 2.077 1.000 0.840 368 TYR A N 1
ATOM 5931 C CA . TYR A 1 368 ? 34.792 -12.616 3.180 1.000 0.840 368 TYR A CA 1
ATOM 5932 C C . TYR A 1 368 ? 35.150 -11.273 3.843 1.000 0.840 368 TYR A C 1
ATOM 5933 O O . TYR A 1 368 ? 35.516 -11.193 5.012 1.000 0.840 368 TYR A O 1
ATOM 5951 N N . ILE A 1 369 ? 35.013 -10.199 3.068 1.000 0.880 369 ILE A N 1
ATOM 5952 C CA . ILE A 1 369 ? 35.339 -8.829 3.486 1.000 0.880 369 ILE A CA 1
ATOM 5953 C C . ILE A 1 369 ? 34.527 -8.398 4.714 1.000 0.880 369 ILE A C 1
ATOM 5954 O O . ILE A 1 369 ? 33.326 -8.651 4.784 1.000 0.880 369 ILE A O 1
ATOM 5970 N N . GLU A 1 370 ? 35.163 -7.697 5.650 1.000 0.870 370 GLU A N 1
ATOM 5971 C CA . GLU A 1 370 ? 34.532 -7.206 6.879 1.000 0.870 370 GLU A CA 1
ATOM 5972 C C . GLU A 1 370 ? 33.309 -6.309 6.611 1.000 0.870 370 GLU A C 1
ATOM 5973 O O . GLU A 1 370 ? 33.234 -5.588 5.612 1.000 0.870 370 GLU A O 1
ATOM 5985 N N . GLU A 1 371 ? 32.335 -6.338 7.527 1.000 0.850 371 GLU A N 1
ATOM 5986 C CA . GLU A 1 371 ? 31.083 -5.576 7.388 1.000 0.850 371 GLU A CA 1
ATOM 5987 C C . GLU A 1 371 ? 31.301 -4.052 7.377 1.000 0.850 371 GLU A C 1
ATOM 5988 O O . GLU A 1 371 ? 30.493 -3.322 6.805 1.000 0.850 371 GLU A O 1
ATOM 6000 N N . GLU A 1 372 ? 32.400 -3.572 7.963 1.000 0.830 372 GLU A N 1
ATOM 6001 C CA . GLU A 1 372 ? 32.745 -2.148 8.046 1.000 0.830 372 GLU A CA 1
ATOM 6002 C C . GLU A 1 372 ? 33.091 -1.541 6.673 1.000 0.830 372 GLU A C 1
ATOM 6003 O O . GLU A 1 372 ? 32.864 -0.351 6.440 1.000 0.830 372 GLU A O 1
ATOM 6015 N N . ILE A 1 373 ? 33.584 -2.355 5.730 1.000 0.890 373 ILE A N 1
ATOM 6016 C CA . ILE A 1 373 ? 33.975 -1.913 4.386 1.000 0.890 373 ILE A CA 1
ATOM 6017 C C . ILE A 1 373 ? 32.738 -1.870 3.481 1.000 0.890 373 ILE A C 1
ATOM 6018 O O . ILE A 1 373 ? 32.311 -2.878 2.912 1.000 0.890 373 ILE A O 1
ATOM 6034 N N . LYS A 1 374 ? 32.154 -0.680 3.312 1.000 0.870 374 LYS A N 1
ATOM 6035 C CA . LYS A 1 374 ? 30.901 -0.486 2.555 1.000 0.870 374 LYS A CA 1
ATOM 6036 C C . LYS A 1 374 ? 31.089 -0.109 1.084 1.000 0.870 374 LYS A C 1
ATOM 6037 O O . LYS A 1 374 ? 30.125 -0.111 0.332 1.000 0.870 374 LYS A O 1
ATOM 6056 N N . ASN A 1 375 ? 32.289 0.201 0.628 1.000 0.890 375 ASN A N 1
ATOM 6057 C CA . ASN A 1 375 ? 32.608 0.391 -0.789 1.000 0.890 375 ASN A CA 1
ATOM 6058 C C . ASN A 1 375 ? 32.877 -0.955 -1.479 1.000 0.890 375 ASN A C 1
ATOM 6059 O O . ASN A 1 375 ? 33.158 -1.957 -0.819 1.000 0.890 375 ASN A O 1
ATOM 6070 N N . ILE A 1 376 ? 32.790 -0.994 -2.811 1.000 0.940 376 ILE A N 1
ATOM 6071 C CA . ILE A 1 376 ? 33.226 -2.169 -3.574 1.000 0.940 376 ILE A CA 1
ATOM 6072 C C . ILE A 1 376 ? 34.749 -2.266 -3.520 1.000 0.940 376 ILE A C 1
ATOM 6073 O O . ILE A 1 376 ? 35.441 -1.256 -3.571 1.000 0.940 376 ILE A O 1
ATOM 6089 N N . THR A 1 377 ? 35.277 -3.479 -3.434 1.000 0.940 377 THR A N 1
ATOM 6090 C CA . THR A 1 377 ? 36.723 -3.726 -3.397 1.000 0.940 377 THR A CA 1
ATOM 6091 C C . THR A 1 377 ? 37.210 -4.363 -4.701 1.000 0.940 377 THR A C 1
ATOM 6092 O O . THR A 1 377 ? 36.411 -4.942 -5.448 1.000 0.940 377 THR A O 1
ATOM 6103 N N . PRO A 1 378 ? 38.525 -4.343 -4.985 1.000 0.930 378 PRO A N 1
ATOM 6104 C CA . PRO A 1 378 ? 39.087 -5.099 -6.105 1.000 0.930 378 PRO A CA 1
ATOM 6105 C C . PRO A 1 378 ? 38.732 -6.593 -6.045 1.000 0.930 378 PRO A C 1
ATOM 6106 O O . PRO A 1 378 ? 38.474 -7.211 -7.078 1.000 0.930 378 PRO A O 1
ATOM 6117 N N . ALA A 1 379 ? 38.647 -7.159 -4.836 1.000 0.940 379 ALA A N 1
ATOM 6118 C CA . ALA A 1 379 ? 38.282 -8.553 -4.615 1.000 0.940 379 ALA A CA 1
ATOM 6119 C C . ALA A 1 379 ? 36.831 -8.861 -5.021 1.000 0.940 379 ALA A C 1
ATOM 6120 O O . ALA A 1 379 ? 36.578 -9.896 -5.643 1.000 0.940 379 ALA A O 1
ATOM 6127 N N . ASP A 1 380 ? 35.891 -7.953 -4.741 1.000 0.960 380 ASP A N 1
ATOM 6128 C CA . ASP A 1 380 ? 34.498 -8.068 -5.189 1.000 0.960 380 ASP A CA 1
ATOM 6129 C C . ASP A 1 380 ? 34.402 -8.051 -6.725 1.000 0.960 380 ASP A C 1
ATOM 6130 O O . ASP A 1 380 ? 33.680 -8.862 -7.311 1.000 0.960 380 ASP A O 1
ATOM 6139 N N . ILE A 1 381 ? 35.173 -7.173 -7.388 1.000 0.950 381 ILE A N 1
ATOM 6140 C CA . ILE A 1 381 ? 35.193 -7.063 -8.856 1.000 0.950 381 ILE A CA 1
ATOM 6141 C C . ILE A 1 381 ? 35.736 -8.352 -9.476 1.000 0.950 381 ILE A C 1
ATOM 6142 O O . ILE A 1 381 ? 35.043 -8.970 -10.285 1.000 0.950 381 ILE A O 1
ATOM 6158 N N . ILE A 1 382 ? 36.925 -8.805 -9.067 1.000 0.950 382 ILE A N 1
ATOM 6159 C CA . ILE A 1 382 ? 37.550 -10.025 -9.609 1.000 0.950 382 ILE A CA 1
ATOM 6160 C C . ILE A 1 382 ? 36.644 -11.241 -9.379 1.000 0.950 382 ILE A C 1
ATOM 6161 O O . ILE A 1 382 ? 36.416 -12.037 -10.292 1.000 0.950 382 ILE A O 1
ATOM 6177 N N . SER A 1 383 ? 36.066 -11.360 -8.185 1.000 0.950 383 SER A N 1
ATOM 6178 C CA . SER A 1 383 ? 35.192 -12.481 -7.832 1.000 0.950 383 SER A CA 1
ATOM 6179 C C . SER A 1 383 ? 33.874 -12.468 -8.612 1.000 0.950 383 SER A C 1
ATOM 6180 O O . SER A 1 383 ? 33.407 -13.527 -9.028 1.000 0.950 383 SER A O 1
ATOM 6188 N N . SER A 1 384 ? 33.286 -11.293 -8.871 1.000 0.960 384 SER A N 1
ATOM 6189 C CA . SER A 1 384 ? 32.081 -11.169 -9.707 1.000 0.960 384 SER A CA 1
ATOM 6190 C C . SER A 1 384 ? 32.337 -11.536 -11.176 1.000 0.960 384 SER A C 1
ATOM 6191 O O . SER A 1 384 ? 31.512 -12.225 -11.781 1.000 0.960 384 SER A O 1
ATOM 6199 N N . ILE A 1 385 ? 33.506 -11.168 -11.724 1.000 0.950 385 ILE A N 1
ATOM 6200 C CA . ILE A 1 385 ? 33.947 -11.570 -13.069 1.000 0.950 385 ILE A CA 1
ATOM 6201 C C . ILE A 1 385 ? 34.195 -13.085 -13.107 1.000 0.950 385 ILE A C 1
ATOM 6202 O O . ILE A 1 385 ? 33.746 -13.756 -14.034 1.000 0.950 385 ILE A O 1
ATOM 6218 N N . SER A 1 386 ? 34.838 -13.652 -12.081 1.000 0.940 386 SER A N 1
ATOM 6219 C CA . SER A 1 386 ? 35.027 -15.104 -11.958 1.000 0.940 386 SER A CA 1
ATOM 6220 C C . SER A 1 386 ? 33.694 -15.854 -11.919 1.000 0.940 386 SER A C 1
ATOM 6221 O O . SER A 1 386 ? 33.532 -16.817 -12.663 1.000 0.940 386 SER A O 1
ATOM 6229 N N . TYR A 1 387 ? 32.718 -15.395 -11.126 1.000 0.960 387 TYR A N 1
ATOM 6230 C CA . TYR A 1 387 ? 31.377 -15.993 -11.077 1.000 0.960 387 TYR A CA 1
ATOM 6231 C C . TYR A 1 387 ? 30.712 -15.970 -12.460 1.000 0.960 387 TYR A C 1
ATOM 6232 O O . TYR A 1 387 ? 30.129 -16.965 -12.886 1.000 0.960 387 TYR A O 1
ATOM 6250 N N . PHE A 1 388 ? 30.852 -14.860 -13.191 1.000 0.940 388 PHE A N 1
ATOM 6251 C CA . PHE A 1 388 ? 30.335 -14.737 -14.551 1.000 0.940 388 PHE A CA 1
ATOM 6252 C C . PHE A 1 388 ? 30.960 -15.766 -15.514 1.000 0.940 388 PHE A C 1
ATOM 6253 O O . PHE A 1 388 ? 30.225 -16.442 -16.231 1.000 0.940 388 PHE A O 1
ATOM 6270 N N . PHE A 1 389 ? 32.290 -15.951 -15.500 1.000 0.920 389 PHE A N 1
ATOM 6271 C CA . PHE A 1 389 ? 32.949 -17.007 -16.288 1.000 0.920 389 PHE A CA 1
ATOM 6272 C C . PHE A 1 389 ? 32.569 -18.418 -15.821 1.000 0.920 389 PHE A C 1
ATOM 6273 O O . PHE A 1 389 ? 32.391 -19.305 -16.649 1.000 0.920 389 PHE A O 1
ATOM 6290 N N . ASN A 1 390 ? 32.399 -18.643 -14.515 1.000 0.920 390 ASN A N 1
ATOM 6291 C CA . ASN A 1 390 ? 31.960 -19.935 -13.982 1.000 0.920 390 ASN A CA 1
ATOM 6292 C C . ASN A 1 390 ? 30.561 -20.323 -14.510 1.000 0.920 390 ASN A C 1
ATOM 6293 O O . ASN A 1 390 ? 30.376 -21.465 -14.933 1.000 0.920 390 ASN A O 1
ATOM 6304 N N . LEU A 1 391 ? 29.616 -19.377 -14.588 1.000 0.910 391 LEU A N 1
ATOM 6305 C CA . LEU A 1 391 ? 28.276 -19.590 -15.163 1.000 0.910 391 LEU A CA 1
ATOM 6306 C C . LEU A 1 391 ? 28.326 -20.069 -16.623 1.000 0.910 391 LEU A C 1
ATOM 6307 O O . LEU A 1 391 ? 27.529 -20.922 -17.014 1.000 0.910 391 LEU A O 1
ATOM 6323 N N . LEU A 1 392 ? 29.293 -19.583 -17.415 1.000 0.870 392 LEU A N 1
ATOM 6324 C CA . LEU A 1 392 ? 29.505 -20.011 -18.808 1.000 0.870 392 LEU A CA 1
ATOM 6325 C C . LEU A 1 392 ? 29.955 -21.480 -18.931 1.000 0.870 392 LEU A C 1
ATOM 6326 O O . LEU A 1 392 ? 29.761 -22.093 -19.979 1.000 0.870 392 LEU A O 1
ATOM 6342 N N . HIS A 1 393 ? 30.495 -22.053 -17.853 1.000 0.870 393 HIS A N 1
ATOM 6343 C CA . HIS A 1 393 ? 30.836 -23.473 -17.719 1.000 0.870 393 HIS A CA 1
ATOM 6344 C C . HIS A 1 393 ? 29.788 -24.266 -16.918 1.000 0.870 393 HIS A C 1
ATOM 6345 O O . HIS A 1 393 ? 30.030 -25.416 -16.559 1.000 0.870 393 HIS A O 1
ATOM 6359 N N . GLY A 1 394 ? 28.631 -23.665 -16.613 1.000 0.860 394 GLY A N 1
ATOM 6360 C CA . GLY A 1 394 ? 27.557 -24.306 -15.850 1.000 0.860 394 GLY A CA 1
ATOM 6361 C C . GLY A 1 394 ? 27.829 -24.432 -14.347 1.000 0.860 394 GLY A C 1
ATOM 6362 O O . GLY A 1 394 ? 27.257 -25.308 -13.704 1.000 0.860 394 GLY A O 1
ATOM 6366 N N . VAL A 1 395 ? 28.704 -23.593 -13.784 1.000 0.900 395 VAL A N 1
ATOM 6367 C CA . VAL A 1 395 ? 29.010 -23.558 -12.346 1.000 0.900 395 VAL A CA 1
ATOM 6368 C C . VAL A 1 395 ? 28.455 -22.275 -11.724 1.000 0.900 395 VAL A C 1
ATOM 6369 O O . VAL A 1 395 ? 28.868 -21.173 -12.080 1.000 0.900 395 VAL A O 1
ATOM 6382 N N . GLY A 1 396 ? 27.567 -22.416 -10.740 1.000 0.890 396 GLY A N 1
ATOM 6383 C CA . GLY A 1 396 ? 26.832 -21.303 -10.128 1.000 0.890 396 GLY A CA 1
ATOM 6384 C C . GLY A 1 396 ? 25.440 -21.111 -10.733 1.000 0.890 396 GLY A C 1
ATOM 6385 O O . GLY A 1 396 ? 25.092 -21.752 -11.720 1.000 0.890 396 GLY A O 1
ATOM 6389 N N . ASP A 1 397 ? 24.654 -20.218 -10.130 1.000 0.890 397 ASP A N 1
ATOM 6390 C CA . ASP A 1 397 ? 23.230 -20.046 -10.429 1.000 0.890 397 ASP A CA 1
ATOM 6391 C C . ASP A 1 397 ? 22.900 -18.599 -10.808 1.000 0.890 397 ASP A C 1
ATOM 6392 O O . ASP A 1 397 ? 23.487 -17.634 -10.295 1.000 0.890 397 ASP A O 1
ATOM 6401 N N . THR A 1 398 ? 21.910 -18.458 -11.686 1.000 0.920 398 THR A N 1
ATOM 6402 C CA . THR A 1 398 ? 21.262 -17.176 -11.964 1.000 0.920 398 THR A CA 1
ATOM 6403 C C . THR A 1 398 ? 20.364 -16.758 -10.804 1.000 0.920 398 THR A C 1
ATOM 6404 O O . THR A 1 398 ? 19.908 -17.586 -10.021 1.000 0.920 398 THR A O 1
ATOM 6415 N N . ASP A 1 399 ? 20.084 -15.467 -10.718 1.000 0.930 399 ASP A N 1
ATOM 6416 C CA . ASP A 1 399 ? 19.278 -14.849 -9.679 1.000 0.930 399 ASP A CA 1
ATOM 6417 C C . ASP A 1 399 ? 17.940 -14.383 -10.244 1.000 0.930 399 ASP A C 1
ATOM 6418 O O . ASP A 1 399 ? 17.880 -13.743 -11.296 1.000 0.930 399 ASP A O 1
ATOM 6427 N N . ASP A 1 400 ? 16.874 -14.651 -9.498 1.000 0.910 400 ASP A N 1
ATOM 6428 C CA . ASP A 1 400 ? 15.571 -14.048 -9.741 1.000 0.910 400 ASP A CA 1
ATOM 6429 C C . ASP A 1 400 ? 15.471 -12.713 -8.991 1.000 0.910 400 ASP A C 1
ATOM 6430 O O . ASP A 1 400 ? 15.624 -12.643 -7.768 1.000 0.910 400 ASP A O 1
ATOM 6439 N N . ILE A 1 401 ? 15.237 -11.634 -9.730 1.000 0.890 401 ILE A N 1
ATOM 6440 C CA . ILE A 1 401 ? 15.120 -10.282 -9.183 1.000 0.890 401 ILE A CA 1
ATOM 6441 C C . ILE A 1 401 ? 13.837 -10.107 -8.370 1.000 0.890 401 ILE A C 1
ATOM 6442 O O . ILE A 1 401 ? 13.827 -9.272 -7.466 1.000 0.890 401 ILE A O 1
ATOM 6458 N N . ASP A 1 402 ? 12.776 -10.850 -8.678 1.000 0.910 402 ASP A N 1
ATOM 6459 C CA . ASP A 1 402 ? 11.480 -10.721 -8.017 1.000 0.910 402 ASP A CA 1
ATOM 6460 C C . ASP A 1 402 ? 11.384 -11.541 -6.728 1.000 0.910 402 ASP A C 1
ATOM 6461 O O . ASP A 1 402 ? 10.564 -11.238 -5.857 1.000 0.910 402 ASP A O 1
ATOM 6470 N N . HIS A 1 403 ? 12.319 -12.471 -6.522 1.000 0.950 403 HIS A N 1
ATOM 6471 C CA . HIS A 1 403 ? 12.481 -13.182 -5.262 1.000 0.950 403 HIS A CA 1
ATOM 6472 C C . HIS A 1 403 ? 12.710 -12.208 -4.088 1.000 0.950 403 HIS A C 1
ATOM 6473 O O . HIS A 1 403 ? 13.624 -11.376 -4.104 1.000 0.950 403 HIS A O 1
ATOM 6487 N N . LEU A 1 404 ? 11.932 -12.337 -3.004 1.000 0.960 404 LEU A N 1
ATOM 6488 C CA . LEU A 1 404 ? 12.023 -11.446 -1.830 1.000 0.960 404 LEU A CA 1
ATOM 6489 C C . LEU A 1 404 ? 13.334 -11.576 -1.034 1.000 0.960 404 LEU A C 1
ATOM 6490 O O . LEU A 1 404 ? 13.591 -10.775 -0.144 1.000 0.960 404 LEU A O 1
ATOM 6506 N N . GLY A 1 405 ? 14.202 -12.530 -1.372 1.000 0.950 405 GLY A N 1
ATOM 6507 C CA . GLY A 1 405 ? 15.595 -12.559 -0.903 1.000 0.950 405 GLY A CA 1
ATOM 6508 C C . GLY A 1 405 ? 16.513 -11.561 -1.632 1.000 0.950 405 GLY A C 1
ATOM 6509 O O . GLY A 1 405 ? 17.645 -11.335 -1.207 1.000 0.950 405 GLY A O 1
ATOM 6513 N N . ASN A 1 406 ? 16.046 -10.970 -2.737 1.000 0.950 406 ASN A N 1
ATOM 6514 C CA . ASN A 1 406 ? 16.753 -9.995 -3.582 1.000 0.950 406 ASN A CA 1
ATOM 6515 C C . ASN A 1 406 ? 16.034 -8.632 -3.653 1.000 0.950 406 ASN A C 1
ATOM 6516 O O . ASN A 1 406 ? 16.603 -7.638 -4.123 1.000 0.950 406 ASN A O 1
ATOM 6527 N N . ARG A 1 407 ? 14.795 -8.559 -3.151 1.000 0.940 407 ARG A N 1
ATOM 6528 C CA . ARG A 1 407 ? 14.055 -7.307 -2.943 1.000 0.940 407 ARG A CA 1
ATOM 6529 C C . ARG A 1 407 ? 13.956 -7.003 -1.459 1.000 0.940 407 ARG A C 1
ATOM 6530 O O . ARG A 1 407 ? 13.563 -7.850 -0.669 1.000 0.940 407 ARG A O 1
ATOM 6551 N N . ARG A 1 408 ? 14.278 -5.768 -1.094 1.000 0.930 408 ARG A N 1
ATOM 6552 C CA . ARG A 1 408 ? 14.189 -5.266 0.280 1.000 0.930 408 ARG A CA 1
ATOM 6553 C C . ARG A 1 408 ? 13.197 -4.116 0.371 1.000 0.930 408 ARG A C 1
ATOM 6554 O O . ARG A 1 408 ? 12.937 -3.428 -0.617 1.000 0.930 408 ARG A O 1
ATOM 6575 N N . LEU A 1 409 ? 12.690 -3.881 1.568 1.000 0.940 409 LEU A N 1
ATOM 6576 C CA . LEU A 1 409 ? 11.946 -2.693 1.938 1.000 0.940 409 LEU A CA 1
ATOM 6577 C C . LEU A 1 409 ? 12.891 -1.618 2.468 1.000 0.940 409 LEU A C 1
ATOM 6578 O O . LEU A 1 409 ? 13.687 -1.866 3.372 1.000 0.940 409 LEU A O 1
ATOM 6594 N N . ARG A 1 410 ? 12.754 -0.405 1.932 1.000 0.940 410 ARG A N 1
ATOM 6595 C CA . ARG A 1 410 ? 13.195 0.811 2.616 1.000 0.940 410 ARG A CA 1
ATOM 6596 C C . ARG A 1 410 ? 12.035 1.312 3.456 1.000 0.940 410 ARG A C 1
ATOM 6597 O O . ARG A 1 410 ? 11.063 1.855 2.922 1.000 0.940 410 ARG A O 1
ATOM 6618 N N . SER A 1 411 ? 12.135 1.073 4.753 1.000 0.940 411 SER A N 1
ATOM 6619 C CA . SER A 1 411 ? 11.148 1.506 5.739 1.000 0.940 411 SER A CA 1
ATOM 6620 C C . SER A 1 411 ? 11.319 2.993 6.077 1.000 0.940 411 SER A C 1
ATOM 6621 O O . SER A 1 411 ? 12.240 3.662 5.598 1.000 0.940 411 SER A O 1
ATOM 6629 N N . VAL A 1 412 ? 10.421 3.527 6.908 1.000 0.950 412 VAL A N 1
ATOM 6630 C CA . VAL A 1 412 ? 10.332 4.963 7.231 1.000 0.950 412 VAL A CA 1
ATOM 6631 C C . VAL A 1 412 ? 11.659 5.566 7.684 1.000 0.950 412 VAL A C 1
ATOM 6632 O O . VAL A 1 412 ? 12.046 6.626 7.189 1.000 0.950 412 VAL A O 1
ATOM 6645 N N . GLY A 1 413 ? 12.365 4.888 8.589 1.000 0.940 413 GLY A N 1
ATOM 6646 C CA . GLY A 1 413 ? 13.629 5.368 9.136 1.000 0.940 413 GLY A CA 1
ATOM 6647 C C . GLY A 1 413 ? 14.704 5.549 8.068 1.000 0.940 413 GLY A C 1
ATOM 6648 O O . GLY A 1 413 ? 15.349 6.589 8.010 1.000 0.940 413 GLY A O 1
ATOM 6652 N N . GLU A 1 414 ? 14.842 4.589 7.154 1.000 0.920 414 GLU A N 1
ATOM 6653 C CA . GLU A 1 414 ? 15.819 4.658 6.063 1.000 0.920 414 GLU A CA 1
ATOM 6654 C C . GLU A 1 414 ? 15.433 5.692 4.994 1.000 0.920 414 GLU A C 1
ATOM 6655 O O . GLU A 1 414 ? 16.294 6.376 4.435 1.000 0.920 414 GLU A O 1
ATOM 6667 N N . LEU A 1 415 ? 14.139 5.840 4.692 1.000 0.940 415 LEU A N 1
ATOM 6668 C CA . LEU A 1 415 ? 13.669 6.874 3.766 1.000 0.940 415 LEU A CA 1
ATOM 6669 C C . LEU A 1 415 ? 13.980 8.280 4.302 1.000 0.940 415 LEU A C 1
ATOM 6670 O O . LEU A 1 415 ? 14.448 9.129 3.540 1.000 0.940 415 LEU A O 1
ATOM 6686 N N . LEU A 1 416 ? 13.795 8.505 5.608 1.000 0.950 416 LEU A N 1
ATOM 6687 C CA . LEU A 1 416 ? 14.186 9.750 6.274 1.000 0.950 416 LEU A CA 1
ATOM 6688 C C . LEU A 1 416 ? 15.705 9.913 6.339 1.000 0.950 416 LEU A C 1
ATOM 6689 O O . LEU A 1 416 ? 16.206 10.988 6.011 1.000 0.950 416 LEU A O 1
ATOM 6705 N N . GLN A 1 417 ? 16.442 8.853 6.679 1.000 0.910 417 GLN A N 1
ATOM 6706 C CA . GLN A 1 417 ? 17.905 8.861 6.709 1.000 0.910 417 GLN A CA 1
ATOM 6707 C C . GLN A 1 417 ? 18.488 9.278 5.356 1.000 0.910 417 GLN A C 1
ATOM 6708 O O . GLN A 1 417 ? 19.366 10.135 5.301 1.000 0.910 417 GLN A O 1
ATOM 6722 N N . ASN A 1 418 ? 17.964 8.738 4.253 1.000 0.890 418 ASN A N 1
ATOM 6723 C CA . ASN A 1 418 ? 18.395 9.098 2.903 1.000 0.890 418 ASN A CA 1
ATOM 6724 C C . ASN A 1 418 ? 18.154 10.578 2.580 1.000 0.890 418 ASN A C 1
ATOM 6725 O O . ASN A 1 418 ? 18.997 11.217 1.950 1.000 0.890 418 ASN A O 1
ATOM 6736 N N . GLN A 1 419 ? 17.032 11.149 3.017 1.000 0.910 419 GLN A N 1
ATOM 6737 C CA . GLN A 1 419 ? 16.767 12.573 2.797 1.000 0.910 419 GLN A CA 1
ATOM 6738 C C . GLN A 1 419 ? 17.644 13.458 3.668 1.000 0.910 419 GLN A C 1
ATOM 6739 O O . GLN A 1 419 ? 18.223 14.426 3.174 1.000 0.910 419 GLN A O 1
ATOM 6753 N N . PHE A 1 420 ? 17.829 13.075 4.930 1.000 0.910 420 PHE A N 1
ATOM 6754 C CA . PHE A 1 420 ? 18.742 13.759 5.833 1.000 0.910 420 PHE A CA 1
ATOM 6755 C C . PHE A 1 420 ? 20.177 13.746 5.283 1.000 0.910 420 PHE A C 1
ATOM 6756 O O . PHE A 1 420 ? 20.821 14.793 5.241 1.000 0.910 420 PHE A O 1
ATOM 6773 N N . ARG A 1 421 ? 20.634 12.609 4.732 1.000 0.890 421 ARG A N 1
ATOM 6774 C CA . ARG A 1 421 ? 21.917 12.456 4.022 1.000 0.890 421 ARG A CA 1
ATOM 6775 C C . ARG A 1 421 ? 22.076 13.475 2.900 1.000 0.890 421 ARG A C 1
ATOM 6776 O O . ARG A 1 421 ? 23.087 14.167 2.832 1.000 0.890 421 ARG A O 1
ATOM 6797 N N . ILE A 1 422 ? 21.072 13.593 2.029 1.000 0.880 422 ILE A N 1
ATOM 6798 C CA . ILE A 1 422 ? 21.080 14.553 0.915 1.000 0.880 422 ILE A CA 1
ATOM 6799 C C . ILE A 1 422 ? 21.178 15.988 1.446 1.000 0.880 422 ILE A C 1
ATOM 6800 O O . ILE A 1 422 ? 21.971 16.783 0.934 1.000 0.880 422 ILE A O 1
ATOM 6816 N N . GLY A 1 423 ? 20.399 16.317 2.478 1.000 0.920 423 GLY A N 1
ATOM 6817 C CA . GLY A 1 423 ? 20.435 17.612 3.147 1.000 0.920 423 GLY A CA 1
ATOM 6818 C C . GLY A 1 423 ? 21.813 17.951 3.720 1.000 0.920 423 GLY A C 1
ATOM 6819 O O . GLY A 1 423 ? 22.330 19.046 3.479 1.000 0.920 423 GLY A O 1
ATOM 6823 N N . LEU A 1 424 ? 22.438 16.998 4.416 1.000 0.900 424 LEU A N 1
ATOM 6824 C CA . LEU A 1 424 ? 23.769 17.165 4.993 1.000 0.900 424 LEU A CA 1
ATOM 6825 C C . LEU A 1 424 ? 24.869 17.243 3.920 1.000 0.900 424 LEU A C 1
ATOM 6826 O O . LEU A 1 424 ? 25.729 18.111 4.021 1.000 0.900 424 LEU A O 1
ATOM 6842 N N . SER A 1 425 ? 24.829 16.436 2.851 1.000 0.860 425 SER A N 1
ATOM 6843 C CA . SER A 1 425 ? 25.789 16.552 1.736 1.000 0.860 425 SER A CA 1
ATOM 6844 C C . SER A 1 425 ? 25.688 17.905 1.017 1.000 0.860 425 SER A C 1
ATOM 6845 O O . SER A 1 425 ? 26.698 18.470 0.594 1.000 0.860 425 SER A O 1
ATOM 6853 N N . ARG A 1 426 ? 24.478 18.477 0.894 1.000 0.900 426 ARG A N 1
ATOM 6854 C CA . ARG A 1 426 ? 24.300 19.850 0.382 1.000 0.900 426 ARG A CA 1
ATOM 6855 C C . ARG A 1 426 ? 24.882 20.888 1.352 1.000 0.900 426 ARG A C 1
ATOM 6856 O O . ARG A 1 426 ? 25.472 21.865 0.899 1.000 0.900 426 ARG A O 1
ATOM 6877 N N . MET A 1 427 ? 24.730 20.678 2.661 1.000 0.910 427 MET A N 1
ATOM 6878 C CA . MET A 1 427 ? 25.306 21.541 3.698 1.000 0.910 427 MET A CA 1
ATOM 6879 C C . MET A 1 427 ? 26.842 21.476 3.727 1.000 0.910 427 MET A C 1
ATOM 6880 O O . MET A 1 427 ? 27.472 22.527 3.798 1.000 0.910 427 MET A O 1
ATOM 6894 N N . GLU A 1 428 ? 27.450 20.291 3.611 1.000 0.880 428 GLU A N 1
ATOM 6895 C CA . GLU A 1 428 ? 28.910 20.093 3.586 1.000 0.880 428 GLU A CA 1
ATOM 6896 C C . GLU A 1 428 ? 29.582 20.975 2.530 1.000 0.880 428 GLU A C 1
ATOM 6897 O O . GLU A 1 428 ? 30.580 21.643 2.803 1.000 0.880 428 GLU A O 1
ATOM 6909 N N . ARG A 1 429 ? 29.002 21.028 1.326 1.000 0.860 429 ARG A N 1
ATOM 6910 C CA . ARG A 1 429 ? 29.531 21.831 0.220 1.000 0.860 429 ARG A CA 1
ATOM 6911 C C . ARG A 1 429 ? 29.616 23.318 0.579 1.000 0.860 429 ARG A C 1
ATOM 6912 O O . ARG A 1 429 ? 30.604 23.967 0.250 1.000 0.860 429 ARG A O 1
ATOM 6933 N N . VAL A 1 430 ? 28.620 23.824 1.309 1.000 0.870 430 VAL A N 1
ATOM 6934 C CA . VAL A 1 430 ? 28.582 25.208 1.810 1.000 0.870 430 VAL A CA 1
ATOM 6935 C C . VAL A 1 430 ? 29.591 25.419 2.937 1.000 0.870 430 VAL A C 1
ATOM 6936 O O . VAL A 1 430 ? 30.242 26.460 2.978 1.000 0.870 430 VAL A O 1
ATOM 6949 N N . VAL A 1 431 ? 29.740 24.445 3.840 1.000 0.890 431 VAL A N 1
ATOM 6950 C CA . VAL A 1 431 ? 30.732 24.501 4.925 1.000 0.890 431 VAL A CA 1
ATOM 6951 C C . VAL A 1 431 ? 32.146 24.622 4.343 1.000 0.890 431 VAL A C 1
ATOM 6952 O O . VAL A 1 431 ? 32.873 25.532 4.738 1.000 0.890 431 VAL A O 1
ATOM 6965 N N . ARG A 1 432 ? 32.507 23.803 3.342 1.000 0.840 432 ARG A N 1
ATOM 6966 C CA . ARG A 1 432 ? 33.817 23.879 2.662 1.000 0.840 432 ARG A CA 1
ATOM 6967 C C . ARG A 1 432 ? 34.031 25.199 1.918 1.000 0.840 432 ARG A C 1
ATOM 6968 O O . ARG A 1 432 ? 35.108 25.790 2.008 1.000 0.840 432 ARG A O 1
ATOM 6989 N N . GLU A 1 433 ? 33.008 25.686 1.209 1.000 0.820 433 GLU A N 1
ATOM 6990 C CA . GLU A 1 433 ? 33.068 27.002 0.552 1.000 0.820 433 GLU A CA 1
ATOM 6991 C C . GLU A 1 433 ? 33.335 28.121 1.569 1.000 0.820 433 GLU A C 1
ATOM 6992 O O . GLU A 1 433 ? 34.146 29.009 1.317 1.000 0.820 433 GLU A O 1
ATOM 7004 N N . ARG A 1 434 ? 32.714 28.062 2.753 1.000 0.830 434 ARG A N 1
ATOM 7005 C CA . ARG A 1 434 ? 32.891 29.075 3.804 1.000 0.830 434 ARG A CA 1
ATOM 7006 C C . ARG A 1 434 ? 34.236 29.005 4.505 1.000 0.830 434 ARG A C 1
ATOM 7007 O O . ARG A 1 434 ? 34.799 30.061 4.783 1.000 0.830 434 ARG A O 1
ATOM 7028 N N . MET A 1 435 ? 34.755 27.803 4.747 1.000 0.830 435 MET A N 1
ATOM 7029 C CA . MET A 1 435 ? 36.105 27.624 5.290 1.000 0.830 435 MET A CA 1
ATOM 7030 C C . MET A 1 435 ? 37.174 28.263 4.389 1.000 0.830 435 MET A C 1
ATOM 7031 O O . MET A 1 435 ? 38.184 28.727 4.895 1.000 0.830 435 MET A O 1
ATOM 7045 N N . SER A 1 436 ? 36.927 28.352 3.076 1.000 0.770 436 SER A N 1
ATOM 7046 C CA . SER A 1 436 ? 37.877 28.907 2.099 1.000 0.770 436 SER A CA 1
ATOM 7047 C C . SER A 1 436 ? 37.849 30.446 1.979 1.000 0.770 436 SER A C 1
ATOM 7048 O O . SER A 1 436 ? 38.807 31.027 1.477 1.000 0.770 436 SER A O 1
ATOM 7056 N N . ILE A 1 437 ? 36.752 31.117 2.376 1.000 0.730 437 ILE A N 1
ATOM 7057 C CA . ILE A 1 437 ? 36.530 32.573 2.178 1.000 0.730 437 ILE A CA 1
ATOM 7058 C C . ILE A 1 437 ? 36.720 33.373 3.477 1.000 0.730 437 ILE A C 1
ATOM 7059 O O . ILE A 1 437 ? 37.051 34.559 3.433 1.000 0.730 437 ILE A O 1
ATOM 7075 N N . GLN A 1 438 ? 36.453 32.761 4.632 1.000 0.680 438 GLN A N 1
ATOM 7076 C CA . GLN A 1 438 ? 36.475 33.456 5.917 1.000 0.680 438 GLN A CA 1
ATOM 7077 C C . GLN A 1 438 ? 37.869 33.515 6.545 1.000 0.680 438 GLN A C 1
ATOM 7078 O O . GLN A 1 438 ? 38.731 32.681 6.295 1.000 0.680 438 GLN A O 1
ATOM 7092 N N . ASP A 1 439 ? 38.062 34.521 7.393 1.000 0.660 439 ASP A N 1
ATOM 7093 C CA . ASP A 1 439 ? 39.321 34.788 8.083 1.000 0.660 439 ASP A CA 1
ATOM 7094 C C . ASP A 1 439 ? 39.573 33.737 9.184 1.000 0.660 439 ASP A C 1
ATOM 7095 O O . ASP A 1 439 ? 38.776 33.609 10.121 1.000 0.660 439 ASP A O 1
ATOM 7104 N N . THR A 1 440 ? 40.676 32.984 9.091 1.000 0.640 440 THR A N 1
ATOM 7105 C CA . THR A 1 440 ? 40.938 31.762 9.888 1.000 0.640 440 THR A CA 1
ATOM 7106 C C . THR A 1 440 ? 40.902 31.980 11.401 1.000 0.640 440 THR A C 1
ATOM 7107 O O . THR A 1 440 ? 40.586 31.055 12.149 1.000 0.640 440 THR A O 1
ATOM 7118 N N . ASN A 1 441 ? 41.170 33.200 11.871 1.000 0.640 441 ASN A N 1
ATOM 7119 C CA . ASN A 1 441 ? 41.249 33.515 13.299 1.000 0.640 441 ASN A CA 1
ATOM 7120 C C . ASN A 1 441 ? 39.891 33.808 13.971 1.000 0.640 441 ASN A C 1
ATOM 7121 O O . ASN A 1 441 ? 39.796 33.726 15.195 1.000 0.640 441 ASN A O 1
ATOM 7132 N N . THR A 1 442 ? 38.833 34.163 13.226 1.000 0.680 442 THR A N 1
ATOM 7133 C CA . THR A 1 442 ? 37.531 34.570 13.817 1.000 0.680 442 THR A CA 1
ATOM 7134 C C . THR A 1 442 ? 36.382 33.589 13.585 1.000 0.680 442 THR A C 1
ATOM 7135 O O . THR A 1 442 ? 35.279 33.820 14.078 1.000 0.680 442 THR A O 1
ATOM 7146 N N . ILE A 1 443 ? 36.628 32.467 12.911 1.000 0.740 443 ILE A N 1
ATOM 7147 C CA . ILE A 1 443 ? 35.592 31.491 12.566 1.000 0.740 443 ILE A CA 1
ATOM 7148 C C . ILE A 1 443 ? 35.036 30.772 13.803 1.000 0.740 443 ILE A C 1
ATOM 7149 O O . ILE A 1 443 ? 35.755 30.372 14.727 1.000 0.740 443 ILE A O 1
ATOM 7165 N N . THR A 1 444 ? 33.720 30.570 13.779 1.000 0.810 444 THR A N 1
ATOM 7166 C CA . THR A 1 444 ? 32.966 29.737 14.722 1.000 0.810 444 THR A CA 1
ATOM 7167 C C . THR A 1 444 ? 32.169 28.666 13.964 1.000 0.810 444 THR A C 1
ATOM 7168 O O . THR A 1 444 ? 31.762 28.914 12.823 1.000 0.810 444 THR A O 1
ATOM 7179 N N . PRO A 1 445 ? 31.880 27.495 14.570 1.000 0.830 445 PRO A N 1
ATOM 7180 C CA . PRO A 1 445 ? 31.058 26.450 13.944 1.000 0.830 445 PRO A CA 1
ATOM 7181 C C . PRO A 1 445 ? 29.717 26.979 13.408 1.000 0.830 445 PRO A C 1
ATOM 7182 O O . PRO A 1 445 ? 29.311 26.669 12.287 1.000 0.830 445 PRO A O 1
ATOM 7193 N N . GLN A 1 446 ? 29.055 27.846 14.180 1.000 0.820 446 GLN A N 1
ATOM 7194 C CA . GLN A 1 446 ? 27.747 28.413 13.844 1.000 0.820 446 GLN A CA 1
ATOM 7195 C C . GLN A 1 446 ? 27.769 29.339 12.614 1.000 0.820 446 GLN A C 1
ATOM 7196 O O . GLN A 1 446 ? 26.762 29.472 11.923 1.000 0.820 446 GLN A O 1
ATOM 7210 N N . GLN A 1 447 ? 28.909 29.967 12.312 1.000 0.810 447 GLN A N 1
ATOM 7211 C CA . GLN A 1 447 ? 29.081 30.766 11.095 1.000 0.810 447 GLN A CA 1
ATOM 7212 C C . GLN A 1 447 ? 29.355 29.900 9.860 1.000 0.810 447 GLN A C 1
ATOM 7213 O O . GLN A 1 447 ? 28.988 30.291 8.750 1.000 0.810 447 GLN A O 1
ATOM 7227 N N . LEU A 1 448 ? 29.967 28.724 10.025 1.000 0.850 448 LEU A N 1
ATOM 7228 C CA . LEU A 1 448 ? 30.200 27.784 8.924 1.000 0.850 448 LEU A CA 1
ATOM 7229 C C . LEU A 1 448 ? 28.922 27.036 8.537 1.000 0.850 448 LEU A C 1
ATOM 7230 O O . LEU A 1 448 ? 28.679 26.790 7.356 1.000 0.850 448 LEU A O 1
ATOM 7246 N N . ILE A 1 449 ? 28.081 26.714 9.518 1.000 0.860 449 ILE A N 1
ATOM 7247 C CA . ILE A 1 449 ? 26.895 25.889 9.302 1.000 0.860 449 ILE A CA 1
ATOM 7248 C C . ILE A 1 449 ? 25.725 26.729 8.784 1.000 0.860 449 ILE A C 1
ATOM 7249 O O . ILE A 1 449 ? 25.295 27.711 9.387 1.000 0.860 449 ILE A O 1
ATOM 7265 N N . ASN A 1 450 ? 25.171 26.302 7.650 1.000 0.840 450 ASN A N 1
ATOM 7266 C CA . ASN A 1 450 ? 23.895 26.785 7.142 1.000 0.840 450 ASN A CA 1
ATOM 7267 C C . ASN A 1 450 ? 22.894 25.634 7.146 1.000 0.840 450 ASN A C 1
ATOM 7268 O O . ASN A 1 450 ? 23.033 24.688 6.379 1.000 0.840 450 ASN A O 1
ATOM 7279 N N . ILE A 1 451 ? 21.863 25.752 7.973 1.000 0.870 451 ILE A N 1
ATOM 7280 C CA . ILE A 1 451 ? 20.859 24.706 8.195 1.000 0.870 451 ILE A CA 1
ATOM 7281 C C . ILE A 1 451 ? 19.831 24.572 7.061 1.000 0.870 451 ILE A C 1
ATOM 7282 O O . ILE A 1 451 ? 19.168 23.542 6.948 1.000 0.870 451 ILE A O 1
ATOM 7298 N N . ARG A 1 452 ? 19.687 25.590 6.192 1.000 0.900 452 ARG A N 1
ATOM 7299 C CA . ARG A 1 452 ? 18.664 25.607 5.124 1.000 0.900 452 ARG A CA 1
ATOM 7300 C C . ARG A 1 452 ? 18.642 24.343 4.245 1.000 0.900 452 ARG A C 1
ATOM 7301 O O . ARG A 1 452 ? 17.538 23.872 3.989 1.000 0.900 452 ARG A O 1
ATOM 7322 N N . PRO A 1 453 ? 19.775 23.776 3.780 1.000 0.920 453 PRO A N 1
ATOM 7323 C CA . PRO A 1 453 ? 19.764 22.595 2.915 1.000 0.920 453 PRO A CA 1
ATOM 7324 C C . PRO A 1 453 ? 19.197 21.341 3.590 1.000 0.920 453 PRO A C 1
ATOM 7325 O O . PRO A 1 453 ? 18.493 20.570 2.938 1.000 0.920 453 PRO A O 1
ATOM 7336 N N . VAL A 1 454 ? 19.460 21.165 4.890 1.000 0.910 454 VAL A N 1
ATOM 7337 C CA . VAL A 1 454 ? 18.959 20.033 5.683 1.000 0.910 454 VAL A CA 1
ATOM 7338 C C . VAL A 1 454 ? 17.446 20.146 5.842 1.000 0.910 454 VAL A C 1
ATOM 7339 O O . VAL A 1 454 ? 16.716 19.248 5.425 1.000 0.910 454 VAL A O 1
ATOM 7352 N N . ILE A 1 455 ? 16.955 21.294 6.319 1.000 0.900 455 ILE A N 1
ATOM 7353 C CA . ILE A 1 455 ? 15.514 21.538 6.494 1.000 0.900 455 ILE A CA 1
ATOM 7354 C C . ILE A 1 455 ? 14.768 21.440 5.158 1.000 0.900 455 ILE A C 1
ATOM 7355 O O . ILE A 1 455 ? 13.698 20.835 5.091 1.000 0.900 455 ILE A O 1
ATOM 7371 N N . ALA A 1 456 ? 15.332 22.008 4.087 1.000 0.920 456 ALA A N 1
ATOM 7372 C CA . ALA A 1 456 ? 14.729 21.959 2.761 1.000 0.920 456 ALA A CA 1
ATOM 7373 C C . ALA A 1 456 ? 14.528 20.514 2.286 1.000 0.920 456 ALA A C 1
ATOM 7374 O O . ALA A 1 456 ? 13.439 20.204 1.823 1.000 0.920 456 ALA A O 1
ATOM 7381 N N . SER A 1 457 ? 15.515 19.624 2.467 1.000 0.930 457 SER A N 1
ATOM 7382 C CA . SER A 1 457 ? 15.398 18.213 2.053 1.000 0.930 457 SER A CA 1
ATOM 7383 C C . SER A 1 457 ? 14.251 17.469 2.750 1.000 0.930 457 SER A C 1
ATOM 7384 O O . SER A 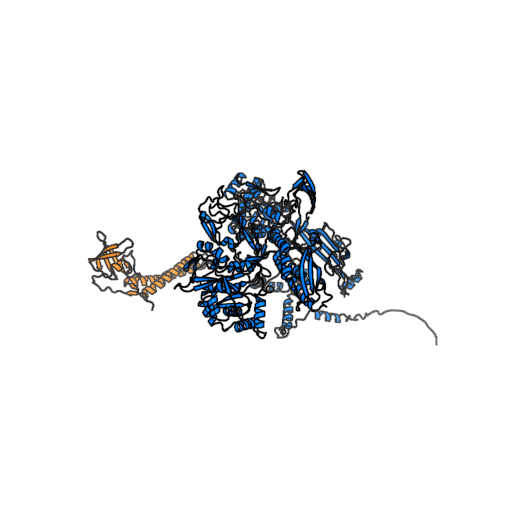1 457 ? 13.508 16.728 2.109 1.000 0.930 457 SER A O 1
ATOM 7392 N N . ILE A 1 458 ? 14.045 17.727 4.045 1.000 0.940 458 ILE A N 1
ATOM 7393 C CA . ILE A 1 458 ? 12.973 17.103 4.828 1.000 0.940 458 ILE A CA 1
ATOM 7394 C C . ILE A 1 458 ? 11.605 17.685 4.450 1.000 0.940 458 ILE A C 1
ATOM 7395 O O . ILE A 1 458 ? 10.662 16.929 4.211 1.000 0.940 458 ILE A O 1
ATOM 7411 N N . LYS A 1 459 ? 11.490 19.016 4.322 1.000 0.920 459 LYS A N 1
ATOM 7412 C CA . LYS A 1 459 ? 10.250 19.664 3.855 1.000 0.920 459 LYS A CA 1
ATOM 7413 C C . LYS A 1 459 ? 9.865 19.222 2.443 1.000 0.920 459 LYS A C 1
ATOM 7414 O O . LYS A 1 459 ? 8.692 18.969 2.184 1.000 0.920 459 LYS A O 1
ATOM 7433 N N . GLU A 1 460 ? 10.838 19.116 1.544 1.000 0.920 460 GLU A N 1
ATOM 7434 C CA . GLU A 1 460 ? 10.638 18.687 0.159 1.000 0.920 460 GLU A CA 1
ATOM 7435 C C . GLU A 1 460 ? 10.183 17.221 0.103 1.000 0.920 460 GLU A C 1
ATOM 7436 O O . GLU A 1 460 ? 9.239 16.905 -0.625 1.000 0.920 460 GLU A O 1
ATOM 7448 N N . PHE A 1 461 ? 10.750 16.346 0.943 1.000 0.950 461 PHE A N 1
ATOM 7449 C CA . PHE A 1 461 ? 10.298 14.960 1.069 1.000 0.950 461 PHE A CA 1
ATOM 7450 C C . PHE A 1 461 ? 8.834 14.870 1.499 1.000 0.950 461 PHE A C 1
ATOM 7451 O O . PHE A 1 461 ? 8.034 14.264 0.789 1.000 0.950 461 PHE A O 1
ATOM 7468 N N . PHE A 1 462 ? 8.449 15.506 2.608 1.000 0.950 462 PHE A N 1
ATOM 7469 C CA . PHE A 1 462 ? 7.058 15.431 3.048 1.000 0.950 462 PHE A CA 1
ATOM 7470 C C . PHE A 1 462 ? 6.098 16.117 2.070 1.000 0.950 462 PHE A C 1
ATOM 7471 O O . PHE A 1 462 ? 4.995 15.615 1.878 1.000 0.950 462 PHE A O 1
ATOM 7488 N N . GLY A 1 463 ? 6.507 17.221 1.435 1.000 0.900 463 GLY A N 1
ATOM 7489 C CA . GLY A 1 463 ? 5.665 18.009 0.536 1.000 0.900 463 GLY A CA 1
ATOM 7490 C C . GLY A 1 463 ? 5.449 17.402 -0.853 1.000 0.900 463 GLY A C 1
ATOM 7491 O O . GLY A 1 463 ? 4.344 17.507 -1.378 1.000 0.900 463 GLY A O 1
ATOM 7495 N N . SER A 1 464 ? 6.470 16.767 -1.442 1.000 0.840 464 SER A N 1
ATOM 7496 C CA . SER A 1 464 ? 6.473 16.380 -2.867 1.000 0.840 464 SER A CA 1
ATOM 7497 C C . SER A 1 464 ? 6.769 14.901 -3.145 1.000 0.840 464 SER A C 1
ATOM 7498 O O . SER A 1 464 ? 6.573 14.434 -4.269 1.000 0.840 464 SER A O 1
ATOM 7506 N N . SER A 1 465 ? 7.208 14.128 -2.146 1.000 0.900 465 SER A N 1
ATOM 7507 C CA . SER A 1 465 ? 7.483 12.702 -2.339 1.000 0.900 465 SER A CA 1
ATOM 7508 C C . SER A 1 465 ? 6.196 11.891 -2.460 1.000 0.900 465 SER A C 1
ATOM 7509 O O . SER A 1 465 ? 5.327 11.949 -1.596 1.000 0.900 465 SER A O 1
ATOM 7517 N N . GLN A 1 466 ? 6.134 11.016 -3.466 1.000 0.930 466 GLN A N 1
ATOM 7518 C CA . GLN A 1 466 ? 5.069 10.013 -3.614 1.000 0.930 466 GLN A CA 1
ATOM 7519 C C . GLN A 1 466 ? 5.027 9.001 -2.452 1.000 0.930 466 GLN A C 1
ATOM 7520 O O . GLN A 1 466 ? 4.026 8.305 -2.275 1.000 0.930 466 GLN A O 1
ATOM 7534 N N . LEU A 1 467 ? 6.112 8.906 -1.672 1.000 0.950 467 LEU A N 1
ATOM 7535 C CA . LEU A 1 467 ? 6.200 8.055 -0.483 1.000 0.950 467 LEU A CA 1
ATOM 7536 C C . LEU A 1 467 ? 5.638 8.734 0.778 1.000 0.950 467 LEU A C 1
ATOM 7537 O O . LEU A 1 467 ? 5.392 8.044 1.759 1.000 0.950 467 LEU A O 1
ATOM 7553 N N . SER A 1 468 ? 5.417 10.056 0.759 1.000 0.960 468 SER A N 1
ATOM 7554 C CA . SER A 1 468 ? 4.772 10.819 1.839 1.000 0.960 468 SER A CA 1
ATOM 7555 C C . SER A 1 468 ? 3.317 11.112 1.469 1.000 0.960 468 SER A C 1
ATOM 7556 O O . SER A 1 468 ? 3.003 12.084 0.771 1.000 0.960 468 SER A O 1
ATOM 7564 N N . GLN A 1 469 ? 2.409 10.258 1.931 1.000 0.970 469 GLN A N 1
ATOM 7565 C CA . GLN A 1 469 ? 1.000 10.287 1.537 1.000 0.970 469 GLN A CA 1
ATOM 7566 C C . GLN A 1 469 ? 0.139 10.907 2.642 1.000 0.970 469 GLN A C 1
ATOM 7567 O O . GLN A 1 469 ? 0.471 10.813 3.823 1.000 0.970 469 GLN A O 1
ATOM 7581 N N . PHE A 1 470 ? -0.968 11.553 2.268 1.000 0.970 470 PHE A N 1
ATOM 7582 C CA . PHE A 1 470 ? -2.013 11.895 3.236 1.000 0.970 470 PHE A CA 1
ATOM 7583 C C . PHE A 1 470 ? -2.598 10.603 3.805 1.000 0.970 470 PHE A C 1
ATOM 7584 O O . PHE A 1 470 ? -2.892 9.675 3.050 1.000 0.970 470 PHE A O 1
ATOM 7601 N N . MET A 1 471 ? -2.739 10.534 5.127 1.000 0.970 471 MET A N 1
ATOM 7602 C CA . MET A 1 471 ? -3.269 9.355 5.802 1.000 0.970 471 MET A CA 1
ATOM 7603 C C . MET A 1 471 ? -4.688 9.038 5.307 1.000 0.970 471 MET A C 1
ATOM 7604 O O . MET A 1 471 ? -5.515 9.941 5.175 1.000 0.970 471 MET A O 1
ATOM 7618 N N . ASP A 1 472 ? -4.969 7.757 5.048 1.000 0.960 472 ASP A N 1
ATOM 7619 C CA . ASP A 1 472 ? -6.282 7.294 4.569 1.000 0.960 472 ASP A CA 1
ATOM 7620 C C . ASP A 1 472 ? -7.180 7.080 5.786 1.000 0.960 472 ASP A C 1
ATOM 7621 O O . ASP A 1 472 ? -7.252 5.984 6.331 1.000 0.960 472 ASP A O 1
ATOM 7630 N N . GLN A 1 473 ? -7.806 8.164 6.242 1.000 0.950 473 GLN A N 1
ATOM 7631 C CA . GLN A 1 473 ? -8.651 8.192 7.439 1.000 0.950 473 GLN A CA 1
ATOM 7632 C C . GLN A 1 473 ? -10.132 7.984 7.119 1.000 0.950 473 GLN A C 1
ATOM 7633 O O . GLN A 1 473 ? -11.012 8.554 7.763 1.000 0.950 473 GLN A O 1
ATOM 7647 N N . THR A 1 474 ? -10.425 7.180 6.094 1.000 0.950 474 THR A N 1
ATOM 7648 C CA . THR A 1 474 ? -11.810 6.805 5.792 1.000 0.950 474 THR A CA 1
ATOM 7649 C C . THR A 1 474 ? -12.395 6.007 6.962 1.000 0.950 474 THR A C 1
ATOM 7650 O O . THR A 1 474 ? -13.486 6.317 7.434 1.000 0.950 474 THR A O 1
ATOM 7661 N N . ASN A 1 475 ? -11.639 5.033 7.482 1.000 0.970 475 ASN A N 1
ATOM 7662 C CA . ASN A 1 475 ? -11.959 4.245 8.673 1.000 0.970 475 ASN A CA 1
ATOM 7663 C C . ASN A 1 475 ? -10.675 3.640 9.298 1.000 0.970 475 ASN A C 1
ATOM 7664 O O . ASN A 1 475 ? -9.622 3.663 8.655 1.000 0.970 475 ASN A O 1
ATOM 7675 N N . PRO A 1 476 ? -10.735 3.046 10.507 1.000 0.970 476 PRO A N 1
ATOM 7676 C CA . PRO A 1 476 ? -9.555 2.500 11.188 1.000 0.970 476 PRO A CA 1
ATOM 7677 C C . PRO A 1 476 ? -8.802 1.422 10.397 1.000 0.970 476 PRO A C 1
ATOM 7678 O O . PRO A 1 476 ? -7.577 1.325 10.474 1.000 0.970 476 PRO A O 1
ATOM 7689 N N . LEU A 1 477 ? -9.514 0.605 9.614 1.000 0.970 477 LEU A N 1
ATOM 7690 C CA . LEU A 1 477 ? -8.890 -0.428 8.788 1.000 0.970 477 LEU A CA 1
ATOM 7691 C C . LEU A 1 477 ? -8.124 0.190 7.611 1.000 0.970 477 LEU A C 1
ATOM 7692 O O . LEU A 1 477 ? -7.038 -0.279 7.263 1.000 0.970 477 LEU A O 1
ATOM 7708 N N . ALA A 1 478 ? -8.667 1.255 7.014 1.000 0.970 478 ALA A N 1
ATOM 7709 C CA . ALA A 1 478 ? -8.002 2.040 5.981 1.000 0.970 478 ALA A CA 1
ATOM 7710 C C . ALA A 1 478 ? -6.702 2.664 6.514 1.000 0.970 478 ALA A C 1
ATOM 7711 O O . ALA A 1 478 ? -5.661 2.544 5.870 1.000 0.970 478 ALA A O 1
ATOM 7718 N N . GLU A 1 479 ? -6.724 3.208 7.733 1.000 0.960 479 GLU A N 1
ATOM 7719 C CA . GLU A 1 479 ? -5.540 3.756 8.402 1.000 0.960 479 GLU A CA 1
ATOM 7720 C C . GLU A 1 479 ? -4.470 2.688 8.659 1.000 0.960 479 GLU A C 1
ATOM 7721 O O . GLU A 1 479 ? -3.288 2.884 8.355 1.000 0.960 479 GLU A O 1
ATOM 7733 N N . LEU A 1 480 ? -4.877 1.537 9.200 1.000 0.970 480 LEU A N 1
ATOM 7734 C CA . LEU A 1 480 ? -3.973 0.433 9.513 1.000 0.970 480 LEU A CA 1
ATOM 7735 C C . LEU A 1 480 ? -3.309 -0.140 8.254 1.000 0.970 480 LEU A C 1
ATOM 7736 O O . LEU A 1 480 ? -2.088 -0.296 8.199 1.000 0.970 480 LEU A O 1
ATOM 7752 N N . THR A 1 481 ? -4.106 -0.428 7.224 1.000 0.970 481 THR A N 1
ATOM 7753 C CA . THR A 1 481 ? -3.593 -0.920 5.936 1.000 0.970 481 THR A CA 1
ATOM 7754 C C . THR A 1 481 ? -2.691 0.103 5.258 1.000 0.970 481 THR A C 1
ATOM 7755 O O . THR A 1 481 ? -1.680 -0.281 4.675 1.000 0.970 481 THR A O 1
ATOM 7766 N N . HIS A 1 482 ? -2.976 1.403 5.385 1.000 0.970 482 HIS A N 1
ATOM 7767 C CA . HIS A 1 482 ? -2.108 2.445 4.839 1.000 0.970 482 HIS A CA 1
ATOM 7768 C C . HIS A 1 482 ? -0.731 2.469 5.525 1.000 0.970 482 HIS A C 1
ATOM 7769 O O . HIS A 1 482 ? 0.285 2.572 4.841 1.000 0.970 482 HIS A O 1
ATOM 7783 N N . LYS A 1 483 ? -0.672 2.268 6.850 1.000 0.970 483 LYS A N 1
ATOM 7784 C CA . LYS A 1 483 ? 0.586 2.134 7.614 1.000 0.970 483 LYS A CA 1
ATOM 7785 C C . LYS A 1 483 ? 1.384 0.866 7.282 1.000 0.970 483 LYS A C 1
ATOM 7786 O O . LYS A 1 483 ? 2.598 0.855 7.458 1.000 0.970 483 LYS A O 1
ATOM 7805 N N . ARG A 1 484 ? 0.727 -0.184 6.775 1.000 0.970 484 ARG A N 1
ATOM 7806 C CA . ARG A 1 484 ? 1.346 -1.460 6.351 1.000 0.970 484 ARG A CA 1
ATOM 7807 C C . ARG A 1 484 ? 1.517 -1.592 4.833 1.000 0.970 484 ARG A C 1
ATOM 7808 O O . ARG A 1 484 ? 1.833 -2.679 4.343 1.000 0.970 484 ARG A O 1
ATOM 7829 N N . ARG A 1 485 ? 1.292 -0.513 4.080 1.000 0.970 485 ARG A N 1
ATOM 7830 C CA . ARG A 1 485 ? 1.362 -0.510 2.616 1.000 0.970 485 ARG A CA 1
ATOM 7831 C C . ARG A 1 485 ? 2.810 -0.537 2.131 1.000 0.970 485 ARG A C 1
ATOM 7832 O O . ARG A 1 485 ? 3.656 0.232 2.590 1.000 0.970 485 ARG A O 1
ATOM 7853 N N . LEU A 1 486 ? 3.052 -1.385 1.139 1.000 0.970 486 LEU A N 1
ATOM 7854 C CA . LEU A 1 486 ? 4.311 -1.553 0.428 1.000 0.970 486 LEU A CA 1
ATOM 7855 C C . LEU A 1 486 ? 4.138 -1.053 -1.009 1.000 0.970 486 LEU A C 1
ATOM 7856 O O . LEU A 1 486 ? 3.154 -1.386 -1.670 1.000 0.970 486 LEU A O 1
ATOM 7872 N N . SER A 1 487 ? 5.080 -0.252 -1.502 1.000 0.950 487 SER A N 1
ATOM 7873 C CA . SER A 1 487 ? 5.021 0.320 -2.854 1.000 0.950 487 SER A CA 1
ATOM 7874 C C . SER A 1 487 ? 6.301 0.040 -3.631 1.000 0.950 487 SER A C 1
ATOM 7875 O O . SER A 1 487 ? 7.385 0.399 -3.180 1.000 0.950 487 SER A O 1
ATOM 7883 N N . ALA A 1 488 ? 6.189 -0.524 -4.834 1.000 0.940 488 ALA A N 1
ATOM 7884 C CA . ALA A 1 488 ? 7.313 -0.655 -5.770 1.000 0.940 488 ALA A CA 1
ATOM 7885 C C . ALA A 1 488 ? 7.646 0.660 -6.514 1.000 0.940 488 ALA A C 1
ATOM 7886 O O . ALA A 1 488 ? 8.631 0.747 -7.255 1.000 0.940 488 ALA A O 1
ATOM 7893 N N . LEU A 1 489 ? 6.801 1.680 -6.343 1.000 0.910 489 LEU A N 1
ATOM 7894 C CA . LEU A 1 489 ? 6.865 2.961 -7.041 1.000 0.910 489 LEU A CA 1
ATOM 7895 C C . LEU A 1 489 ? 7.592 4.037 -6.226 1.000 0.910 489 LEU A C 1
ATOM 7896 O O . LEU A 1 489 ? 7.866 3.879 -5.035 1.000 0.910 489 LEU A O 1
ATOM 7912 N N . GLY A 1 490 ? 7.858 5.166 -6.877 1.000 0.870 490 GLY A N 1
ATOM 7913 C CA . GLY A 1 490 ? 8.435 6.361 -6.265 1.000 0.870 490 GLY A CA 1
ATOM 7914 C C . GLY A 1 490 ? 9.934 6.523 -6.533 1.000 0.870 490 GLY A C 1
ATOM 7915 O O . GLY A 1 490 ? 10.545 5.701 -7.222 1.000 0.870 490 GLY A O 1
ATOM 7919 N N . PRO A 1 491 ? 10.553 7.598 -6.012 1.000 0.830 491 PRO A N 1
ATOM 7920 C CA . PRO A 1 491 ? 11.968 7.887 -6.235 1.000 0.830 491 PRO A CA 1
ATOM 7921 C C . PRO A 1 491 ? 12.860 6.729 -5.773 1.000 0.830 491 PRO A C 1
ATOM 7922 O O . PRO A 1 491 ? 12.687 6.219 -4.672 1.000 0.830 491 PRO A O 1
ATOM 7933 N N . GLY A 1 492 ? 13.802 6.294 -6.614 1.000 0.760 492 GLY A N 1
ATOM 7934 C CA . GLY A 1 492 ? 14.665 5.136 -6.333 1.000 0.760 492 GLY A CA 1
ATOM 7935 C C . GLY A 1 492 ? 14.017 3.763 -6.562 1.000 0.760 492 GLY A C 1
ATOM 7936 O O . GLY A 1 492 ? 14.724 2.759 -6.470 1.000 0.760 492 GLY A O 1
ATOM 7940 N N . GLY A 1 493 ? 12.719 3.723 -6.873 1.000 0.800 493 GLY A N 1
ATOM 7941 C CA . GLY A 1 493 ? 11.993 2.549 -7.348 1.000 0.800 493 GLY A CA 1
ATOM 7942 C C . GLY A 1 493 ? 11.743 2.611 -8.856 1.000 0.800 493 GLY A C 1
ATOM 7943 O O . GLY A 1 493 ? 12.485 3.246 -9.611 1.000 0.800 493 GLY A O 1
ATOM 7947 N N . LEU A 1 494 ? 10.682 1.944 -9.305 1.000 0.820 494 LEU A N 1
ATOM 7948 C CA . LEU A 1 494 ? 10.267 1.957 -10.706 1.000 0.820 494 LEU A CA 1
ATOM 7949 C C . LEU A 1 494 ? 9.254 3.076 -10.970 1.000 0.820 494 LEU A C 1
ATOM 7950 O O . LEU A 1 494 ? 8.500 3.488 -10.088 1.000 0.820 494 LEU A O 1
ATOM 7966 N N . THR A 1 495 ? 9.194 3.547 -12.217 1.000 0.810 495 THR A N 1
ATOM 7967 C CA . THR A 1 495 ? 8.038 4.323 -12.679 1.000 0.810 495 THR A CA 1
ATOM 7968 C C . THR A 1 495 ? 6.926 3.370 -13.104 1.000 0.810 495 THR A C 1
ATOM 7969 O O . THR A 1 495 ? 7.188 2.287 -13.628 1.000 0.810 495 THR A O 1
ATOM 7980 N N . ARG A 1 496 ? 5.670 3.785 -12.912 1.000 0.840 496 ARG A N 1
ATOM 7981 C CA . ARG A 1 496 ? 4.487 2.958 -13.201 1.000 0.840 496 ARG A CA 1
ATOM 7982 C C . ARG A 1 496 ? 4.439 2.453 -14.647 1.000 0.840 496 ARG A C 1
ATOM 7983 O O . ARG A 1 496 ? 4.057 1.312 -14.872 1.000 0.840 496 ARG A O 1
ATOM 8004 N N . GLU A 1 497 ? 4.833 3.292 -15.604 1.000 0.790 497 GLU A N 1
ATOM 8005 C CA . GLU A 1 497 ? 4.855 2.960 -17.039 1.000 0.790 497 GLU A CA 1
ATOM 8006 C C . GLU A 1 497 ? 6.004 2.022 -17.423 1.000 0.790 497 GLU A C 1
ATOM 8007 O O . GLU A 1 497 ? 5.875 1.257 -18.371 1.000 0.790 497 GLU A O 1
ATOM 8019 N N . ARG A 1 498 ? 7.131 2.062 -16.697 1.000 0.780 498 ARG A N 1
ATOM 8020 C CA . ARG A 1 498 ? 8.282 1.183 -16.963 1.000 0.780 498 ARG A CA 1
ATOM 8021 C C . ARG A 1 498 ? 8.174 -0.181 -16.293 1.000 0.780 498 ARG A C 1
ATOM 8022 O O . ARG A 1 498 ? 8.898 -1.090 -16.686 1.000 0.780 498 ARG A O 1
ATOM 8043 N N . ALA A 1 499 ? 7.338 -0.317 -15.267 1.000 0.790 499 ALA A N 1
ATOM 8044 C CA . ALA A 1 499 ? 7.148 -1.580 -14.571 1.000 0.790 499 ALA A CA 1
ATOM 8045 C C . ALA A 1 499 ? 6.288 -2.536 -15.418 1.000 0.790 499 ALA A C 1
ATOM 8046 O O . ALA A 1 499 ? 5.068 -2.360 -15.519 1.000 0.790 499 ALA A O 1
ATOM 8053 N N . GLY A 1 500 ? 6.945 -3.531 -16.024 1.000 0.810 500 GLY A N 1
ATOM 8054 C CA . GLY A 1 500 ? 6.300 -4.610 -16.777 1.000 0.810 500 GLY A CA 1
ATOM 8055 C C . GLY A 1 500 ? 5.417 -5.509 -15.905 1.000 0.810 500 GLY A C 1
ATOM 8056 O O . GLY A 1 500 ? 5.365 -5.343 -14.686 1.000 0.810 500 GLY A O 1
ATOM 8060 N N . MET A 1 501 ? 4.720 -6.461 -16.533 1.000 0.830 501 MET A N 1
ATOM 8061 C CA . MET A 1 501 ? 3.807 -7.378 -15.830 1.000 0.830 501 MET A CA 1
ATOM 8062 C C . MET A 1 501 ? 4.525 -8.329 -14.865 1.000 0.830 501 MET A C 1
ATOM 8063 O O . MET A 1 501 ? 3.986 -8.616 -13.808 1.000 0.830 501 MET A O 1
ATOM 8077 N N . GLU A 1 502 ? 5.769 -8.706 -15.160 1.000 0.830 502 GLU A N 1
ATOM 8078 C CA . GLU A 1 502 ? 6.588 -9.622 -14.343 1.000 0.830 502 GLU A CA 1
ATOM 8079 C C . GLU A 1 502 ? 6.710 -9.152 -12.882 1.000 0.830 502 GLU A C 1
ATOM 8080 O O . GLU A 1 502 ? 6.568 -9.928 -11.947 1.000 0.830 502 GLU A O 1
ATOM 8092 N N . VAL A 1 503 ? 6.859 -7.837 -12.684 1.000 0.860 503 VAL A N 1
ATOM 8093 C CA . VAL A 1 503 ? 6.991 -7.212 -11.356 1.000 0.860 503 VAL A CA 1
ATOM 8094 C C . VAL A 1 503 ? 5.646 -7.110 -10.623 1.000 0.860 503 VAL A C 1
ATOM 8095 O O . VAL A 1 503 ? 5.624 -6.873 -9.415 1.000 0.860 503 VAL A O 1
ATOM 8108 N N . ARG A 1 504 ? 4.529 -7.203 -11.357 1.000 0.900 504 ARG A N 1
ATOM 8109 C CA . ARG A 1 504 ? 3.157 -7.079 -10.837 1.000 0.900 504 ARG A CA 1
ATOM 8110 C C . ARG A 1 504 ? 2.586 -8.426 -10.409 1.000 0.900 504 ARG A C 1
ATOM 8111 O O . ARG A 1 504 ? 1.702 -8.455 -9.554 1.000 0.900 504 ARG A O 1
ATOM 8132 N N . ASP A 1 505 ? 3.064 -9.504 -11.014 1.000 0.910 505 ASP A N 1
ATOM 8133 C CA . ASP A 1 505 ? 2.618 -10.851 -10.701 1.000 0.910 505 ASP A CA 1
ATOM 8134 C C . ASP A 1 505 ? 3.042 -11.272 -9.287 1.000 0.910 505 ASP A C 1
ATOM 8135 O O . ASP A 1 505 ? 4.018 -10.792 -8.702 1.000 0.910 505 ASP A O 1
ATOM 8144 N N . VAL A 1 506 ? 2.264 -12.181 -8.700 1.000 0.920 506 VAL A N 1
ATOM 8145 C CA . VAL A 1 506 ? 2.553 -12.719 -7.371 1.000 0.920 506 VAL A CA 1
ATOM 8146 C C . VAL A 1 506 ? 3.666 -13.756 -7.482 1.000 0.920 506 VAL A C 1
ATOM 8147 O O . VAL A 1 506 ? 3.486 -14.811 -8.085 1.000 0.920 506 VAL A O 1
ATOM 8160 N N . HIS A 1 507 ? 4.794 -13.485 -6.833 1.000 0.930 507 HIS A N 1
ATOM 8161 C CA . HIS A 1 507 ? 5.898 -14.426 -6.715 1.000 0.930 507 HIS A CA 1
ATOM 8162 C C . HIS A 1 507 ? 5.682 -15.397 -5.536 1.000 0.930 507 HIS A C 1
ATOM 8163 O O . HIS A 1 507 ? 5.133 -15.001 -4.505 1.000 0.930 507 HIS A O 1
ATOM 8177 N N . TYR A 1 508 ? 6.142 -16.656 -5.624 1.000 0.930 508 TYR A N 1
ATOM 8178 C CA . TYR A 1 508 ? 5.914 -17.657 -4.562 1.000 0.930 508 TYR A CA 1
ATOM 8179 C C . TYR A 1 508 ? 6.492 -17.224 -3.204 1.000 0.930 508 TYR A C 1
ATOM 8180 O O . TYR A 1 508 ? 5.903 -17.490 -2.156 1.000 0.930 508 TYR A O 1
ATOM 8198 N N . SER A 1 509 ? 7.605 -16.481 -3.218 1.000 0.950 509 SER A N 1
ATOM 8199 C CA . SER A 1 509 ? 8.242 -15.954 -2.007 1.000 0.950 509 SER A CA 1
ATOM 8200 C C . SER A 1 509 ? 7.395 -14.904 -1.279 1.000 0.950 509 SER A C 1
ATOM 8201 O O . SER A 1 509 ? 7.726 -14.546 -0.151 1.000 0.950 509 SER A O 1
ATOM 8209 N N . HIS A 1 510 ? 6.330 -14.372 -1.901 1.000 0.960 510 HIS A N 1
ATOM 8210 C CA . HIS A 1 510 ? 5.388 -13.455 -1.246 1.000 0.960 510 HIS A CA 1
ATOM 8211 C C . HIS A 1 510 ? 4.633 -14.129 -0.096 1.000 0.960 510 HIS A C 1
ATOM 8212 O O . HIS A 1 510 ? 4.159 -13.427 0.798 1.000 0.960 510 HIS A O 1
ATOM 8226 N N . TYR A 1 511 ? 4.543 -15.464 -0.090 1.000 0.950 511 TYR A N 1
ATOM 8227 C CA . TYR A 1 511 ? 3.880 -16.218 0.967 1.000 0.950 511 TYR A CA 1
ATOM 8228 C C . TYR A 1 511 ? 4.384 -15.793 2.349 1.000 0.950 511 TYR A C 1
ATOM 8229 O O . TYR A 1 511 ? 5.587 -15.699 2.586 1.000 0.950 511 TYR A O 1
ATOM 8247 N N . GLY A 1 512 ? 3.454 -15.494 3.257 1.000 0.950 512 GLY A N 1
ATOM 8248 C CA . GLY A 1 512 ? 3.798 -15.090 4.618 1.000 0.950 512 GLY A CA 1
ATOM 8249 C C . GLY A 1 512 ? 4.381 -13.679 4.763 1.000 0.950 512 GLY A C 1
ATOM 8250 O O . GLY A 1 512 ? 4.618 -13.258 5.895 1.000 0.950 512 GLY A O 1
ATOM 8254 N N . ARG A 1 513 ? 4.630 -12.961 3.656 1.000 0.970 513 ARG A N 1
ATOM 8255 C CA . ARG A 1 513 ? 5.393 -11.699 3.604 1.000 0.970 513 ARG A CA 1
ATOM 8256 C C . ARG A 1 513 ? 4.580 -10.547 3.021 1.000 0.970 513 ARG A C 1
ATOM 8257 O O . ARG A 1 513 ? 4.444 -9.505 3.661 1.000 0.970 513 ARG A O 1
ATOM 8278 N N . MET A 1 514 ? 4.030 -10.728 1.823 1.000 0.970 514 MET A N 1
ATOM 8279 C CA . MET A 1 514 ? 3.148 -9.766 1.160 1.000 0.970 514 MET A CA 1
ATOM 8280 C C . MET A 1 514 ? 1.825 -10.433 0.803 1.000 0.970 514 MET A C 1
ATOM 8281 O O . MET A 1 514 ? 1.812 -11.527 0.242 1.000 0.970 514 MET A O 1
ATOM 8295 N N . CYS A 1 515 ? 0.712 -9.750 1.069 1.000 0.970 515 CYS A N 1
ATOM 8296 C CA . CYS A 1 515 ? -0.604 -10.277 0.740 1.000 0.970 515 CYS A CA 1
ATOM 8297 C C . CYS A 1 515 ? -0.764 -10.396 -0.789 1.000 0.970 515 CYS A C 1
ATOM 8298 O O . CYS A 1 515 ? -0.649 -9.379 -1.483 1.000 0.970 515 CYS A O 1
ATOM 8306 N N . PRO A 1 516 ? -1.057 -11.598 -1.323 1.000 0.960 516 PRO A N 1
ATOM 8307 C CA . PRO A 1 516 ? -1.240 -11.808 -2.759 1.000 0.960 516 PRO A CA 1
ATOM 8308 C C . PRO A 1 516 ? -2.617 -11.348 -3.269 1.000 0.960 516 PRO A C 1
ATOM 8309 O O . PRO A 1 516 ? -2.842 -11.332 -4.473 1.000 0.960 516 PRO A O 1
ATOM 8320 N N . ILE A 1 517 ? -3.537 -10.989 -2.367 1.000 0.960 517 ILE A N 1
ATOM 8321 C CA . ILE A 1 517 ? -4.921 -10.607 -2.689 1.000 0.960 517 ILE A CA 1
ATOM 8322 C C . ILE A 1 517 ? -5.089 -9.082 -2.679 1.000 0.960 517 ILE A C 1
ATOM 8323 O O . ILE A 1 517 ? -5.695 -8.508 -3.578 1.000 0.960 517 ILE A O 1
ATOM 8339 N N . GLU A 1 518 ? -4.568 -8.402 -1.655 1.000 0.960 518 GLU A N 1
ATOM 8340 C CA . GLU A 1 518 ? -4.800 -6.967 -1.470 1.000 0.960 518 GLU A CA 1
ATOM 8341 C C . GLU A 1 518 ? -3.882 -6.121 -2.364 1.000 0.960 518 GLU A C 1
ATOM 8342 O O . GLU A 1 518 ? -2.693 -5.952 -2.089 1.000 0.960 518 GLU A O 1
ATOM 8354 N N . THR A 1 519 ? -4.460 -5.534 -3.412 1.000 0.950 519 THR A N 1
ATOM 8355 C CA . THR A 1 519 ? -3.803 -4.568 -4.300 1.000 0.950 519 THR A CA 1
ATOM 8356 C C . THR A 1 519 ? -4.855 -3.646 -4.954 1.000 0.950 519 THR A C 1
ATOM 8357 O O . THR A 1 519 ? -6.031 -4.018 -5.026 1.000 0.950 519 THR A O 1
ATOM 8368 N N . PRO A 1 520 ? -4.516 -2.419 -5.402 1.000 0.930 520 PRO A N 1
ATOM 8369 C CA . PRO A 1 520 ? -5.482 -1.538 -6.060 1.000 0.930 520 PRO A CA 1
ATOM 8370 C C . PRO A 1 520 ? -6.016 -2.111 -7.383 1.000 0.930 520 PRO A C 1
ATOM 8371 O O . PRO A 1 520 ? -5.246 -2.617 -8.190 1.000 0.930 520 PRO A O 1
ATOM 8382 N N . GLU A 1 521 ? -7.309 -1.914 -7.662 1.000 0.900 521 GLU A N 1
ATOM 8383 C CA . GLU A 1 521 ? -7.956 -2.327 -8.930 1.000 0.900 521 GLU A CA 1
ATOM 8384 C C . GLU A 1 521 ? -7.484 -1.525 -10.163 1.000 0.900 521 GLU A C 1
ATOM 8385 O O . GLU A 1 521 ? -7.728 -1.914 -11.300 1.000 0.900 521 GLU A O 1
ATOM 8397 N N . GLY A 1 522 ? -6.849 -0.369 -9.955 1.000 0.860 522 GLY A N 1
ATOM 8398 C CA . GLY A 1 522 ? -6.422 0.530 -11.029 1.000 0.860 522 GLY A CA 1
ATOM 8399 C C . GLY A 1 522 ? -5.085 0.144 -11.685 1.000 0.860 522 GLY A C 1
ATOM 8400 O O . GLY A 1 522 ? -4.567 -0.954 -11.500 1.000 0.860 522 GLY A O 1
ATOM 8404 N N . PRO A 1 523 ? -4.418 1.084 -12.382 1.000 0.880 523 PRO A N 1
ATOM 8405 C CA . PRO A 1 523 ? -3.155 0.824 -13.085 1.000 0.880 523 PRO A CA 1
ATOM 8406 C C . PRO A 1 523 ? -1.966 0.501 -12.159 1.000 0.880 523 PRO A C 1
ATOM 8407 O O . PRO A 1 523 ? -0.866 0.244 -12.649 1.000 0.880 523 PRO A O 1
ATOM 8418 N N . ASN A 1 524 ? -2.171 0.523 -10.839 1.000 0.920 524 ASN A N 1
ATOM 8419 C CA . ASN A 1 524 ? -1.189 0.160 -9.817 1.000 0.920 524 ASN A CA 1
ATOM 8420 C C . ASN A 1 524 ? -1.341 -1.294 -9.328 1.000 0.920 524 ASN A C 1
ATOM 8421 O O . ASN A 1 524 ? -0.677 -1.654 -8.357 1.000 0.920 524 ASN A O 1
ATOM 8432 N N . ILE A 1 525 ? -2.193 -2.108 -9.963 1.000 0.930 525 ILE A N 1
ATOM 8433 C CA . ILE A 1 525 ? -2.353 -3.529 -9.633 1.000 0.930 525 ILE A CA 1
ATOM 8434 C C . ILE A 1 525 ? -0.989 -4.238 -9.626 1.000 0.930 525 ILE A C 1
ATOM 8435 O O . ILE A 1 525 ? -0.180 -4.039 -10.541 1.000 0.930 525 ILE A O 1
ATOM 8451 N N . GLY A 1 526 ? -0.705 -4.964 -8.544 1.000 0.930 526 GLY A N 1
ATOM 8452 C CA . GLY A 1 526 ? 0.568 -5.652 -8.297 1.000 0.930 526 GLY A CA 1
ATOM 8453 C C . GLY A 1 526 ? 1.763 -4.751 -7.947 1.000 0.930 526 GLY A C 1
ATOM 8454 O O . GLY A 1 526 ? 2.802 -5.244 -7.530 1.000 0.930 526 GLY A O 1
ATOM 8458 N N . LEU A 1 527 ? 1.650 -3.423 -8.094 1.000 0.940 527 LEU A N 1
ATOM 8459 C CA . LEU A 1 527 ? 2.718 -2.465 -7.752 1.000 0.940 527 LEU A CA 1
ATOM 8460 C C . LEU A 1 527 ? 2.599 -1.918 -6.327 1.000 0.940 527 LEU A C 1
ATOM 8461 O O . LEU A 1 527 ? 3.554 -1.339 -5.800 1.000 0.940 527 LEU A O 1
ATOM 8477 N N . ILE A 1 528 ? 1.409 -2.038 -5.744 1.000 0.960 528 ILE A N 1
ATOM 8478 C CA . ILE A 1 528 ? 1.098 -1.653 -4.372 1.000 0.960 528 ILE A CA 1
ATOM 8479 C C . ILE A 1 528 ? 0.472 -2.864 -3.691 1.000 0.960 528 ILE A C 1
ATOM 8480 O O . ILE A 1 528 ? -0.531 -3.392 -4.175 1.000 0.960 528 ILE A O 1
ATOM 8496 N N . ASN A 1 529 ? 1.036 -3.252 -2.554 1.000 0.940 529 ASN A N 1
ATOM 8497 C CA . ASN A 1 529 ? 0.619 -4.410 -1.769 1.000 0.940 529 ASN A CA 1
ATOM 8498 C C . ASN A 1 529 ? 0.547 -4.030 -0.287 1.000 0.940 529 ASN A C 1
ATOM 8499 O O . ASN A 1 529 ? 0.975 -2.945 0.116 1.000 0.940 529 ASN A O 1
ATOM 8510 N N . SER A 1 530 ? 0.042 -4.944 0.532 1.000 0.960 530 SER A N 1
ATOM 8511 C CA . SER A 1 530 ? 0.007 -4.799 1.988 1.000 0.960 530 SER A CA 1
ATOM 8512 C C . SER A 1 530 ? 0.835 -5.897 2.650 1.000 0.960 530 SER A C 1
ATOM 8513 O O . SER A 1 530 ? 0.795 -7.057 2.231 1.000 0.960 530 SER A O 1
ATOM 8521 N N . LEU A 1 531 ? 1.593 -5.530 3.686 1.000 0.970 531 LEU A N 1
ATOM 8522 C CA . LEU A 1 531 ? 2.394 -6.467 4.470 1.000 0.970 531 LEU A CA 1
ATOM 8523 C C . LEU A 1 531 ? 1.486 -7.507 5.146 1.000 0.970 531 LEU A C 1
ATOM 8524 O O . LEU A 1 531 ? 0.482 -7.144 5.774 1.000 0.970 531 LEU A O 1
ATOM 8540 N N . SER A 1 532 ? 1.852 -8.786 5.049 1.000 0.960 532 SER A N 1
ATOM 8541 C CA . SER A 1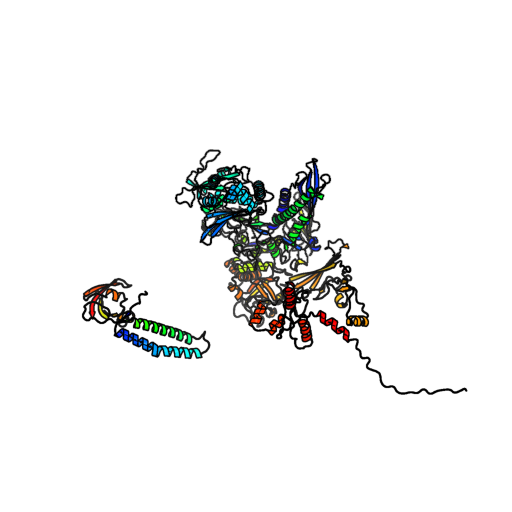 532 ? 1.098 -9.876 5.676 1.000 0.960 532 SER A CA 1
ATOM 8542 C C . SER A 1 532 ? 1.099 -9.761 7.202 1.000 0.960 532 SER A C 1
ATOM 8543 O O . SER A 1 532 ? 1.968 -9.125 7.796 1.000 0.960 532 SER A O 1
ATOM 8551 N N . SER A 1 533 ? 0.094 -10.337 7.855 1.000 0.920 533 SER A N 1
ATOM 8552 C CA . SER A 1 533 ? -0.225 -10.099 9.272 1.000 0.920 533 SER A CA 1
ATOM 8553 C C . SER A 1 533 ? 0.908 -10.446 10.255 1.000 0.920 533 SER A C 1
ATOM 8554 O O . SER A 1 533 ? 1.190 -9.647 11.144 1.000 0.920 533 SER A O 1
ATOM 8562 N N . TYR A 1 534 ? 1.614 -11.564 10.058 1.000 0.940 534 TYR A N 1
ATOM 8563 C CA . TYR A 1 534 ? 2.728 -12.005 10.921 1.000 0.940 534 TYR A CA 1
ATOM 8564 C C . TYR A 1 534 ? 4.123 -11.565 10.452 1.000 0.940 534 TYR A C 1
ATOM 8565 O O . TYR A 1 534 ? 5.113 -11.827 11.135 1.000 0.940 534 TYR A O 1
ATOM 8583 N N . ALA A 1 535 ? 4.219 -10.944 9.277 1.000 0.960 535 ALA A N 1
ATOM 8584 C CA . ALA A 1 535 ? 5.498 -10.586 8.686 1.000 0.960 535 ALA A CA 1
ATOM 8585 C C . ALA A 1 535 ? 6.193 -9.464 9.470 1.000 0.960 535 ALA A C 1
ATOM 8586 O O . ALA A 1 535 ? 5.545 -8.526 9.952 1.000 0.960 535 ALA A O 1
ATOM 8593 N N . LYS A 1 536 ? 7.523 -9.534 9.530 1.000 0.940 536 LYS A N 1
ATOM 8594 C CA . LYS A 1 536 ? 8.398 -8.508 10.109 1.000 0.940 536 LYS A CA 1
ATOM 8595 C C . LYS A 1 536 ? 9.455 -8.071 9.107 1.000 0.940 536 LYS A C 1
ATOM 8596 O O . LYS A 1 536 ? 9.678 -8.737 8.104 1.000 0.940 536 LYS A O 1
ATOM 8615 N N . VAL A 1 537 ? 10.088 -6.933 9.366 1.000 0.940 537 VAL A N 1
ATOM 8616 C CA . VAL A 1 537 ? 11.186 -6.417 8.542 1.000 0.940 537 VAL A CA 1
ATOM 8617 C C . VAL A 1 537 ? 12.447 -6.413 9.389 1.000 0.940 537 VAL A C 1
ATOM 8618 O O . VAL A 1 537 ? 12.447 -5.854 10.484 1.000 0.940 537 VAL A O 1
ATOM 8631 N N . ASN A 1 538 ? 13.511 -7.039 8.899 1.000 0.900 538 ASN A N 1
ATOM 8632 C CA . ASN A 1 538 ? 14.772 -7.108 9.629 1.000 0.900 538 ASN A CA 1
ATOM 8633 C C . ASN A 1 538 ? 15.642 -5.861 9.432 1.000 0.900 538 ASN A C 1
ATOM 8634 O O . ASN A 1 538 ? 15.315 -4.966 8.650 1.000 0.900 538 ASN A O 1
ATOM 8645 N N . ARG A 1 539 ? 16.802 -5.823 10.103 1.000 0.860 539 ARG A N 1
ATOM 8646 C CA . ARG A 1 539 ? 17.755 -4.696 10.036 1.000 0.860 539 ARG A CA 1
ATOM 8647 C C . ARG A 1 539 ? 18.259 -4.375 8.623 1.000 0.860 539 ARG A C 1
ATOM 8648 O O . ARG A 1 539 ? 18.673 -3.257 8.348 1.000 0.860 539 ARG A O 1
ATOM 8669 N N . PHE A 1 540 ? 18.236 -5.357 7.724 1.000 0.920 540 PHE A N 1
ATOM 8670 C CA . PHE A 1 540 ? 18.651 -5.219 6.329 1.000 0.920 540 PHE A CA 1
ATOM 8671 C C . PHE A 1 540 ? 17.477 -4.833 5.408 1.000 0.920 540 PHE A C 1
ATOM 8672 O O . PHE A 1 540 ? 17.664 -4.601 4.215 1.000 0.920 540 PHE A O 1
ATOM 8689 N N . GLY A 1 541 ? 16.254 -4.729 5.930 1.000 0.940 541 GLY A N 1
ATOM 8690 C CA . GLY A 1 541 ? 15.052 -4.426 5.158 1.000 0.940 541 GLY A CA 1
ATOM 8691 C C . GLY A 1 541 ? 14.425 -5.635 4.458 1.000 0.940 541 GLY A C 1
ATOM 8692 O O . GLY A 1 541 ? 13.519 -5.450 3.653 1.000 0.940 541 GLY A O 1
ATOM 8696 N N . PHE A 1 542 ? 14.873 -6.866 4.707 1.000 0.970 542 PHE A N 1
ATOM 8697 C CA . PHE A 1 542 ? 14.208 -8.052 4.159 1.000 0.970 542 PHE A CA 1
ATOM 8698 C C . PHE A 1 542 ? 12.995 -8.426 5.006 1.000 0.970 542 PHE A C 1
ATOM 8699 O O . PHE A 1 542 ? 12.994 -8.244 6.225 1.000 0.970 542 PHE A O 1
ATOM 8716 N N . ILE A 1 543 ? 11.956 -8.932 4.341 1.000 0.970 543 ILE A N 1
ATOM 8717 C CA . ILE A 1 543 ? 10.736 -9.368 5.014 1.000 0.970 543 ILE A CA 1
ATOM 8718 C C . ILE A 1 543 ? 10.945 -10.794 5.521 1.000 0.970 543 ILE A C 1
ATOM 8719 O O . ILE A 1 543 ? 11.254 -11.707 4.751 1.000 0.970 543 ILE A O 1
ATOM 8735 N N . GLU A 1 544 ? 10.745 -10.975 6.814 1.000 0.970 544 GLU A N 1
ATOM 8736 C CA . GLU A 1 544 ? 10.829 -12.252 7.502 1.000 0.970 544 GLU A CA 1
ATOM 8737 C C . GLU A 1 544 ? 9.442 -12.739 7.898 1.000 0.970 544 GLU A C 1
ATOM 8738 O O . GLU A 1 544 ? 8.546 -11.956 8.233 1.000 0.970 544 GLU A O 1
ATOM 8750 N N . THR A 1 545 ? 9.294 -14.057 7.898 1.000 0.960 545 THR A N 1
ATOM 8751 C CA . THR A 1 545 ? 8.064 -14.746 8.278 1.000 0.960 545 THR A CA 1
ATOM 8752 C C . THR A 1 545 ? 8.394 -15.775 9.357 1.000 0.960 545 THR A C 1
ATOM 8753 O O . THR A 1 545 ? 9.411 -16.461 9.235 1.000 0.960 545 THR A O 1
ATOM 8764 N N . PRO A 1 546 ? 7.581 -15.888 10.420 1.000 0.960 546 PRO A N 1
ATOM 8765 C CA . PRO A 1 546 ? 7.825 -16.851 11.487 1.000 0.960 546 PRO A CA 1
ATOM 8766 C C . PRO A 1 546 ? 7.468 -18.275 11.060 1.000 0.960 546 PRO A C 1
ATOM 8767 O O . PRO A 1 546 ? 6.421 -18.497 10.462 1.000 0.960 546 PRO A O 1
ATOM 8778 N N . TYR A 1 547 ? 8.279 -19.251 11.450 1.000 0.960 547 TYR A N 1
ATOM 8779 C CA . TYR A 1 547 ? 8.004 -20.672 11.244 1.000 0.960 547 TYR A CA 1
ATOM 8780 C C . TYR A 1 547 ? 8.341 -21.473 12.506 1.000 0.960 547 TYR A C 1
ATOM 8781 O O . TYR A 1 547 ? 9.267 -21.126 13.240 1.000 0.960 547 TYR A O 1
ATOM 8799 N N . ARG A 1 548 ? 7.607 -22.560 12.776 1.000 0.930 548 ARG A N 1
ATOM 8800 C CA . ARG A 1 548 ? 7.931 -23.503 13.861 1.000 0.930 548 ARG A CA 1
ATOM 8801 C C . ARG A 1 548 ? 8.959 -24.506 13.380 1.000 0.930 548 ARG A C 1
ATOM 8802 O O . ARG A 1 548 ? 8.729 -25.179 12.377 1.000 0.930 548 ARG A O 1
ATOM 8823 N N . ARG A 1 549 ? 10.062 -24.648 14.109 1.000 0.930 549 ARG A N 1
ATOM 8824 C CA . ARG A 1 549 ? 11.114 -25.603 13.757 1.000 0.930 549 ARG A CA 1
ATOM 8825 C C . ARG A 1 549 ? 10.697 -27.032 14.091 1.000 0.930 549 ARG A C 1
ATOM 8826 O O . ARG A 1 549 ? 10.225 -27.289 15.202 1.000 0.930 549 ARG A O 1
ATOM 8847 N N . VAL A 1 550 ? 10.922 -27.958 13.167 1.000 0.910 550 VAL A N 1
ATOM 8848 C CA . VAL A 1 550 ? 10.812 -29.403 13.393 1.000 0.910 550 VAL A CA 1
ATOM 8849 C C . VAL A 1 550 ? 12.186 -29.942 13.790 1.000 0.910 550 VAL A C 1
ATOM 8850 O O . VAL A 1 550 ? 13.210 -29.570 13.218 1.000 0.910 550 VAL A O 1
ATOM 8863 N N . ASP A 1 551 ? 12.228 -30.779 14.820 1.000 0.880 551 ASP A N 1
ATOM 8864 C CA . ASP A 1 551 ? 13.456 -31.427 15.268 1.000 0.880 551 ASP A CA 1
ATOM 8865 C C . ASP A 1 551 ? 13.859 -32.551 14.285 1.000 0.880 551 ASP A C 1
ATOM 8866 O O . ASP A 1 551 ? 13.048 -33.450 14.046 1.000 0.880 551 ASP A O 1
ATOM 8875 N N . PRO A 1 552 ? 15.085 -32.553 13.725 1.000 0.790 552 PRO A N 1
ATOM 8876 C CA . PRO A 1 552 ? 15.488 -33.527 12.712 1.000 0.790 552 PRO A CA 1
ATOM 8877 C C . PRO A 1 552 ? 15.715 -34.951 13.246 1.000 0.790 552 PRO A C 1
ATOM 8878 O O . PRO A 1 552 ? 15.655 -35.898 12.462 1.000 0.790 552 PRO A O 1
ATOM 8889 N N . GLU A 1 553 ? 15.984 -35.141 14.544 1.000 0.800 553 GLU A N 1
ATOM 8890 C CA . GLU A 1 553 ? 16.215 -36.482 15.111 1.000 0.800 553 GLU A CA 1
ATOM 8891 C C . GLU A 1 553 ? 14.906 -37.187 15.466 1.000 0.800 553 GLU A C 1
ATOM 8892 O O . GLU A 1 553 ? 14.763 -38.397 15.278 1.000 0.800 553 GLU A O 1
ATOM 8904 N N . THR A 1 554 ? 13.943 -36.425 15.986 1.000 0.810 554 THR A N 1
ATOM 8905 C CA . THR A 1 554 ? 12.658 -36.971 16.441 1.000 0.810 554 THR A CA 1
ATOM 8906 C C . THR A 1 554 ? 11.522 -36.767 15.437 1.000 0.810 554 THR A C 1
ATOM 8907 O O . THR A 1 554 ? 10.519 -37.476 15.518 1.000 0.810 554 THR A O 1
ATOM 8918 N N . GLY A 1 555 ? 11.657 -35.826 14.493 1.000 0.800 555 GLY A N 1
ATOM 8919 C CA . GLY A 1 555 ? 10.605 -35.417 13.554 1.000 0.800 555 GLY A CA 1
ATOM 8920 C C . GLY A 1 555 ? 9.458 -34.638 14.208 1.000 0.800 555 GLY A C 1
ATOM 8921 O O . GLY A 1 555 ? 8.383 -34.525 13.619 1.000 0.800 555 GLY A O 1
ATOM 8925 N N . LYS A 1 556 ? 9.650 -34.154 15.444 1.000 0.870 556 LYS A N 1
ATOM 8926 C CA . LYS A 1 556 ? 8.620 -33.469 16.240 1.000 0.870 556 LYS A CA 1
ATOM 8927 C C . LYS A 1 556 ? 8.657 -31.963 16.032 1.000 0.870 556 LYS A C 1
ATOM 8928 O O . LYS A 1 556 ? 9.725 -31.352 16.037 1.000 0.870 556 LYS A O 1
ATOM 8947 N N . VAL A 1 557 ? 7.486 -31.345 15.913 1.000 0.900 557 VAL A N 1
ATOM 8948 C CA . VAL A 1 557 ? 7.347 -29.890 15.824 1.000 0.900 557 VAL A CA 1
ATOM 8949 C C . VAL A 1 557 ? 7.598 -29.273 17.197 1.000 0.900 557 VAL A C 1
ATOM 8950 O O . VAL A 1 557 ? 6.865 -29.511 18.157 1.000 0.900 557 VAL A O 1
ATOM 8963 N N . THR A 1 558 ? 8.628 -28.439 17.300 1.000 0.870 558 THR A N 1
ATOM 8964 C CA . THR A 1 558 ? 9.029 -27.825 18.570 1.000 0.870 558 THR A CA 1
ATOM 8965 C C . THR A 1 558 ? 8.189 -26.586 18.902 1.000 0.870 558 THR A C 1
ATOM 8966 O O . THR A 1 558 ? 7.410 -26.081 18.085 1.000 0.870 558 THR A O 1
ATOM 8977 N N . GLY A 1 559 ? 8.339 -26.078 20.128 1.000 0.850 559 GLY A N 1
ATOM 8978 C CA . GLY A 1 559 ? 7.825 -24.761 20.521 1.000 0.850 559 GLY A CA 1
ATOM 8979 C C . GLY A 1 559 ? 8.702 -23.590 20.054 1.000 0.850 559 GLY A C 1
ATOM 8980 O O . GLY A 1 559 ? 8.384 -22.444 20.353 1.000 0.850 559 GLY A O 1
ATOM 8984 N N . ARG A 1 560 ? 9.819 -23.853 19.357 1.000 0.900 560 ARG A N 1
ATOM 8985 C CA . ARG A 1 560 ? 10.741 -22.820 18.880 1.000 0.900 560 ARG A CA 1
ATOM 8986 C C . ARG A 1 560 ? 10.239 -22.228 17.567 1.000 0.900 560 ARG A C 1
ATOM 8987 O O . ARG A 1 560 ? 9.931 -22.959 16.625 1.000 0.900 560 ARG A O 1
ATOM 9008 N N . ILE A 1 561 ? 10.216 -20.901 17.517 1.000 0.940 561 ILE A N 1
ATOM 9009 C CA . ILE A 1 561 ? 9.820 -20.127 16.346 1.000 0.940 561 ILE A CA 1
ATOM 9010 C C . ILE A 1 561 ? 11.049 -19.384 15.839 1.000 0.940 561 ILE A C 1
ATOM 9011 O O . ILE A 1 561 ? 11.641 -18.604 16.582 1.000 0.940 561 ILE A O 1
ATOM 9027 N N . ASP A 1 562 ? 11.418 -19.629 14.587 1.000 0.950 562 ASP A N 1
ATOM 9028 C CA . ASP A 1 562 ? 12.496 -18.920 13.904 1.000 0.950 562 ASP A CA 1
ATOM 9029 C C . ASP A 1 562 ? 11.871 -18.046 12.797 1.000 0.950 562 ASP A C 1
ATOM 9030 O O . ASP A 1 562 ? 10.993 -18.492 12.056 1.000 0.950 562 ASP A O 1
ATOM 9039 N N . TYR A 1 563 ? 12.276 -16.777 12.718 1.000 0.960 563 TYR A N 1
ATOM 9040 C CA . TYR A 1 563 ? 11.892 -15.876 11.629 1.000 0.960 563 TYR A CA 1
ATOM 9041 C C . TYR A 1 563 ? 12.878 -16.065 10.480 1.000 0.960 563 TYR A C 1
ATOM 9042 O O . TYR A 1 563 ? 14.075 -15.888 10.681 1.000 0.960 563 TYR A O 1
ATOM 9060 N N . LEU A 1 564 ? 12.378 -16.443 9.302 1.000 0.970 564 LEU A N 1
ATOM 9061 C CA . LEU A 1 564 ? 13.216 -16.751 8.143 1.000 0.970 564 LEU A CA 1
ATOM 9062 C C . LEU A 1 564 ? 13.019 -15.728 7.027 1.000 0.970 564 LEU A C 1
ATOM 9063 O O . LEU A 1 564 ? 11.884 -15.387 6.653 1.000 0.970 564 LEU A O 1
ATOM 9079 N N . THR A 1 565 ? 14.126 -15.290 6.431 1.000 0.960 565 THR A N 1
ATOM 9080 C CA . THR A 1 565 ? 14.093 -14.564 5.158 1.000 0.960 565 THR A CA 1
ATOM 9081 C C . THR A 1 565 ? 13.741 -15.519 4.011 1.000 0.960 565 THR A C 1
ATOM 9082 O O . THR A 1 565 ? 13.834 -16.741 4.139 1.000 0.960 565 THR A O 1
ATOM 9093 N N . ALA A 1 566 ? 13.302 -14.980 2.870 1.000 0.960 566 ALA A N 1
ATOM 9094 C CA . ALA A 1 566 ? 12.871 -15.808 1.738 1.000 0.960 566 ALA A CA 1
ATOM 9095 C C . ALA A 1 566 ? 13.995 -16.715 1.195 1.000 0.960 566 ALA A C 1
ATOM 9096 O O . ALA A 1 566 ? 13.751 -17.852 0.816 1.000 0.960 566 ALA A O 1
ATOM 9103 N N . ASP A 1 567 ? 15.238 -16.234 1.183 1.000 0.900 567 ASP A N 1
ATOM 9104 C CA . ASP A 1 567 ? 16.413 -16.998 0.748 1.000 0.900 567 ASP A CA 1
ATOM 9105 C C . ASP A 1 567 ? 16.830 -18.097 1.736 1.000 0.900 567 ASP A C 1
ATOM 9106 O O . ASP A 1 567 ? 17.434 -19.092 1.336 1.000 0.900 567 ASP A O 1
ATOM 9115 N N . GLU A 1 568 ? 16.517 -17.934 3.022 1.000 0.900 568 GLU A N 1
ATOM 9116 C CA . GLU A 1 568 ? 16.709 -18.983 4.021 1.000 0.900 568 GLU A CA 1
ATOM 9117 C C . GLU A 1 568 ? 15.634 -20.062 3.895 1.000 0.900 568 GLU A C 1
ATOM 9118 O O . GLU A 1 568 ? 15.987 -21.241 3.855 1.000 0.900 568 GLU A O 1
ATOM 9130 N N . GLU A 1 569 ? 14.362 -19.663 3.761 1.000 0.930 569 GLU A N 1
ATOM 9131 C CA . GLU A 1 569 ? 13.216 -20.559 3.540 1.000 0.930 569 GLU A CA 1
ATOM 9132 C C . GLU A 1 569 ? 13.433 -21.495 2.344 1.000 0.930 569 GLU A C 1
ATOM 9133 O O . GLU A 1 569 ? 13.148 -22.683 2.447 1.000 0.930 569 GLU A O 1
ATOM 9145 N N . ASP A 1 570 ? 14.023 -21.002 1.252 1.000 0.910 570 ASP A N 1
ATOM 9146 C CA . ASP A 1 570 ? 14.317 -21.775 0.035 1.000 0.910 570 ASP A CA 1
ATOM 9147 C C . ASP A 1 570 ? 15.242 -22.995 0.240 1.000 0.910 570 ASP A C 1
ATOM 9148 O O . ASP A 1 570 ? 15.401 -23.821 -0.670 1.000 0.910 570 ASP A O 1
ATOM 9157 N N . ASN A 1 571 ? 15.877 -23.118 1.411 1.000 0.840 571 ASN A N 1
ATOM 9158 C CA . ASN A 1 571 ? 16.706 -24.269 1.780 1.000 0.840 571 ASN A CA 1
ATOM 9159 C C . ASN A 1 571 ? 15.943 -25.349 2.552 1.000 0.840 571 ASN A C 1
ATOM 9160 O O . ASN A 1 571 ? 16.500 -26.433 2.742 1.000 0.840 571 ASN A O 1
ATOM 9171 N N . TYR A 1 572 ? 14.722 -25.051 2.996 1.000 0.890 572 TYR A N 1
ATOM 9172 C CA . TYR A 1 572 ? 13.947 -25.864 3.922 1.000 0.890 572 TYR A CA 1
ATOM 9173 C C . TYR A 1 572 ? 12.612 -26.290 3.319 1.000 0.890 572 TYR A C 1
ATOM 9174 O O . TYR A 1 572 ? 12.037 -25.623 2.459 1.000 0.890 572 TYR A O 1
ATOM 9192 N N . VAL A 1 573 ? 12.103 -27.421 3.798 1.000 0.930 573 VAL A N 1
ATOM 9193 C CA . VAL A 1 573 ? 10.761 -27.896 3.462 1.000 0.930 573 VAL A CA 1
ATOM 9194 C C . VAL A 1 573 ? 9.788 -27.457 4.549 1.000 0.930 573 VAL A C 1
ATOM 9195 O O . VAL A 1 573 ? 9.941 -27.826 5.718 1.000 0.930 573 VAL A O 1
ATOM 9208 N N . VAL A 1 574 ? 8.771 -26.690 4.155 1.000 0.940 574 VAL A N 1
ATOM 9209 C CA . VAL A 1 574 ? 7.805 -26.088 5.082 1.000 0.940 574 VAL A CA 1
ATOM 9210 C C . VAL A 1 574 ? 6.455 -26.791 4.972 1.000 0.940 574 VAL A C 1
ATOM 9211 O O . VAL A 1 574 ? 5.802 -26.730 3.930 1.000 0.940 574 VAL A O 1
ATOM 9224 N N . ALA A 1 575 ? 6.021 -27.457 6.040 1.000 0.930 575 ALA A N 1
ATOM 9225 C CA . ALA A 1 575 ? 4.687 -28.040 6.148 1.000 0.930 575 ALA A CA 1
ATOM 9226 C C . ALA A 1 575 ? 3.614 -26.968 6.381 1.000 0.930 575 ALA A C 1
ATOM 9227 O O . ALA A 1 575 ? 3.839 -25.973 7.073 1.000 0.930 575 ALA A O 1
ATOM 9234 N N . GLN A 1 576 ? 2.418 -27.205 5.846 1.000 0.880 576 GLN A N 1
ATOM 9235 C CA . GLN A 1 576 ? 1.273 -26.326 6.078 1.000 0.880 576 GLN A CA 1
ATOM 9236 C C . GLN A 1 576 ? 0.798 -26.363 7.540 1.000 0.880 576 GLN A C 1
ATOM 9237 O O . GLN A 1 576 ? 0.875 -27.396 8.207 1.000 0.880 576 GLN A O 1
ATOM 9251 N N . ALA A 1 577 ? 0.224 -25.253 8.014 1.000 0.850 577 ALA A N 1
ATOM 9252 C CA . ALA A 1 577 ? -0.242 -25.090 9.398 1.000 0.850 577 ALA A CA 1
ATOM 9253 C C . ALA A 1 577 ? -1.340 -26.095 9.803 1.000 0.850 577 ALA A C 1
ATOM 9254 O O . ALA A 1 577 ? -1.521 -26.404 10.975 1.000 0.850 577 ALA A O 1
ATOM 9261 N N . ASN A 1 578 ? -2.072 -26.603 8.818 1.000 0.790 578 ASN A N 1
ATOM 9262 C CA . ASN A 1 578 ? -3.200 -27.520 8.931 1.000 0.790 578 ASN A CA 1
ATOM 9263 C C . ASN A 1 578 ? -2.787 -29.012 8.930 1.000 0.790 578 ASN A C 1
ATOM 9264 O O . ASN A 1 578 ? -3.660 -29.883 8.989 1.000 0.790 578 ASN A O 1
ATOM 9275 N N . ALA A 1 579 ? -1.485 -29.331 8.902 1.000 0.850 579 ALA A N 1
ATOM 9276 C CA . ALA A 1 579 ? -0.987 -30.687 9.145 1.000 0.850 579 ALA A CA 1
ATOM 9277 C C . ALA A 1 579 ? -1.292 -31.130 10.589 1.000 0.850 579 ALA A C 1
ATOM 9278 O O . ALA A 1 579 ? -1.063 -30.387 11.542 1.000 0.850 579 ALA A O 1
ATOM 9285 N N . ARG A 1 580 ? -1.820 -32.347 10.768 1.000 0.830 580 ARG A N 1
ATOM 9286 C CA . ARG A 1 580 ? -2.267 -32.818 12.087 1.000 0.830 580 ARG A CA 1
ATOM 9287 C C . ARG A 1 580 ? -1.086 -33.247 12.952 1.000 0.830 580 ARG A C 1
ATOM 9288 O O . ARG A 1 580 ? -0.270 -34.069 12.529 1.000 0.830 580 ARG A O 1
ATOM 9309 N N . LEU A 1 581 ? -1.058 -32.737 14.178 1.000 0.850 581 LEU A N 1
ATOM 9310 C CA . LEU A 1 581 ? -0.068 -33.064 15.200 1.000 0.850 581 LEU A CA 1
ATOM 9311 C C . LEU A 1 581 ? -0.726 -33.840 16.347 1.000 0.850 581 LEU A C 1
ATOM 9312 O O . LEU A 1 581 ? -1.889 -33.589 16.665 1.000 0.850 581 LEU A O 1
ATOM 9328 N N . ASP A 1 582 ? 0.007 -34.775 16.947 1.000 0.820 582 ASP A N 1
ATOM 9329 C CA . ASP A 1 582 ? -0.371 -35.423 18.205 1.000 0.820 582 ASP A CA 1
ATOM 9330 C C . ASP A 1 582 ? -0.053 -34.539 19.430 1.000 0.820 582 ASP A C 1
ATOM 9331 O O . ASP A 1 582 ? 0.530 -33.458 19.304 1.000 0.820 582 ASP A O 1
ATOM 9340 N N . ASP A 1 583 ? -0.416 -35.005 20.630 1.000 0.790 583 ASP A N 1
ATOM 9341 C CA . ASP A 1 583 ? -0.185 -34.282 21.893 1.000 0.790 583 ASP A CA 1
ATOM 9342 C C . ASP A 1 583 ? 1.313 -34.058 22.202 1.000 0.790 583 ASP A C 1
ATOM 9343 O O . ASP A 1 583 ? 1.663 -33.160 22.970 1.000 0.790 583 ASP A O 1
ATOM 9352 N N . GLU A 1 584 ? 2.213 -34.855 21.609 1.000 0.810 584 GLU A N 1
ATOM 9353 C CA . GLU A 1 584 ? 3.669 -34.719 21.741 1.000 0.810 584 GLU A CA 1
ATOM 9354 C C . GLU A 1 584 ? 4.305 -33.879 20.612 1.000 0.810 584 GLU A C 1
ATOM 9355 O O . GLU A 1 584 ? 5.531 -33.723 20.583 1.000 0.810 584 GLU A O 1
ATOM 9367 N N . GLY A 1 585 ? 3.503 -33.330 19.691 1.000 0.830 585 GLY A N 1
ATOM 9368 C CA . GLY A 1 585 ? 3.944 -32.519 18.556 1.000 0.830 585 GLY A CA 1
ATOM 9369 C C . GLY A 1 585 ? 4.474 -33.312 17.357 1.000 0.830 585 GLY A C 1
ATOM 9370 O O . GLY A 1 585 ? 5.087 -32.716 16.470 1.000 0.830 585 GLY A O 1
ATOM 9374 N N . ALA A 1 586 ? 4.284 -34.631 17.299 1.000 0.850 586 ALA A N 1
ATOM 9375 C CA . ALA A 1 586 ? 4.630 -35.438 16.134 1.000 0.850 586 ALA A CA 1
ATOM 9376 C C . ALA A 1 586 ? 3.514 -35.399 15.083 1.000 0.850 586 ALA A C 1
ATOM 9377 O O . ALA A 1 586 ? 2.326 -35.379 15.403 1.000 0.850 586 ALA A O 1
ATOM 9384 N N . PHE A 1 587 ? 3.894 -35.418 13.808 1.000 0.880 587 PHE A N 1
ATOM 9385 C CA . PHE A 1 587 ? 2.929 -35.521 12.717 1.000 0.880 587 PHE A CA 1
ATOM 9386 C C . PHE A 1 587 ? 2.210 -36.874 12.741 1.000 0.880 587 PHE A C 1
ATOM 9387 O O . PHE A 1 587 ? 2.856 -37.925 12.790 1.000 0.880 587 PHE A O 1
ATOM 9404 N N . ILE A 1 588 ? 0.877 -36.838 12.676 1.000 0.850 588 ILE A N 1
ATOM 9405 C CA . ILE A 1 588 ? 0.027 -38.040 12.667 1.000 0.850 588 ILE A CA 1
ATOM 9406 C C . ILE A 1 588 ? 0.052 -38.708 11.290 1.000 0.850 588 ILE A C 1
ATOM 9407 O O . ILE A 1 588 ? 0.152 -39.931 11.182 1.000 0.850 588 ILE A O 1
ATOM 9423 N N . ASP A 1 589 ? -0.049 -37.898 10.238 1.000 0.850 589 ASP A N 1
ATOM 9424 C CA . ASP A 1 589 ? -0.055 -38.365 8.859 1.000 0.850 589 ASP A CA 1
ATOM 9425 C C . ASP A 1 589 ? 1.382 -38.593 8.371 1.000 0.850 589 ASP A C 1
ATOM 9426 O O . ASP A 1 589 ? 2.270 -37.763 8.565 1.000 0.850 589 ASP A O 1
ATOM 9435 N N . ASP A 1 590 ? 1.616 -39.716 7.693 1.000 0.830 590 ASP A N 1
ATOM 9436 C CA . ASP A 1 590 ? 2.946 -40.049 7.165 1.000 0.830 590 ASP A CA 1
ATOM 9437 C C . ASP A 1 590 ? 3.318 -39.183 5.950 1.000 0.830 590 ASP A C 1
ATOM 9438 O O . ASP A 1 590 ? 4.489 -38.876 5.711 1.000 0.830 590 ASP A O 1
ATOM 9447 N N . SER A 1 591 ? 2.298 -38.806 5.174 1.000 0.870 591 SER A N 1
ATOM 9448 C CA . SER A 1 591 ? 2.398 -37.997 3.960 1.000 0.870 591 SER A CA 1
ATOM 9449 C C . SER A 1 591 ? 1.890 -36.588 4.235 1.000 0.870 591 SER A C 1
ATOM 9450 O O . SER A 1 591 ? 0.692 -36.381 4.418 1.000 0.870 591 SER A O 1
ATOM 9458 N N . ILE A 1 592 ? 2.803 -35.621 4.246 1.000 0.880 592 ILE A N 1
ATOM 9459 C CA . ILE A 1 592 ? 2.525 -34.237 4.633 1.000 0.880 592 ILE A CA 1
ATOM 9460 C C . ILE A 1 592 ? 2.594 -33.345 3.399 1.000 0.880 592 ILE A C 1
ATOM 9461 O O . ILE A 1 592 ? 3.545 -33.417 2.618 1.000 0.880 592 ILE A O 1
ATOM 9477 N N . VAL A 1 593 ? 1.589 -32.485 3.236 1.000 0.880 593 VAL A N 1
ATOM 9478 C CA . VAL A 1 593 ? 1.601 -31.427 2.222 1.000 0.880 593 VAL A CA 1
ATOM 9479 C C . VAL A 1 593 ? 2.566 -30.333 2.671 1.000 0.880 593 VAL A C 1
ATOM 9480 O O . VAL A 1 593 ? 2.384 -29.724 3.729 1.000 0.880 593 VAL A O 1
ATOM 9493 N N . ALA A 1 594 ? 3.586 -30.086 1.860 1.000 0.900 594 ALA A N 1
ATOM 9494 C CA . ALA A 1 594 ? 4.631 -29.117 2.140 1.000 0.900 594 ALA A CA 1
ATOM 9495 C C . ALA A 1 594 ? 4.950 -28.256 0.911 1.000 0.900 594 ALA A C 1
ATOM 9496 O O . ALA A 1 594 ? 4.598 -28.591 -0.222 1.000 0.900 594 ALA A O 1
ATOM 9503 N N . ARG A 1 595 ? 5.639 -27.139 1.144 1.000 0.910 595 ARG A N 1
ATOM 9504 C CA . ARG A 1 595 ? 6.245 -26.303 0.106 1.000 0.910 595 ARG A CA 1
ATOM 9505 C C . ARG A 1 595 ? 7.756 -26.460 0.101 1.000 0.910 595 ARG A C 1
ATOM 9506 O O . ARG A 1 595 ? 8.384 -26.512 1.158 1.000 0.910 595 ARG A O 1
ATOM 9527 N N . PHE A 1 596 ? 8.323 -26.459 -1.099 1.000 0.880 596 PHE A N 1
ATOM 9528 C CA . PHE A 1 596 ? 9.758 -26.339 -1.328 1.000 0.880 596 PHE A CA 1
ATOM 9529 C C . PHE A 1 596 ? 9.992 -25.510 -2.596 1.000 0.880 596 PHE A C 1
ATOM 9530 O O . PHE A 1 596 ? 9.512 -25.886 -3.662 1.000 0.880 596 PHE A O 1
ATOM 9547 N N . ARG A 1 597 ? 10.688 -24.368 -2.483 1.000 0.820 597 ARG A N 1
ATOM 9548 C CA . ARG A 1 597 ? 10.963 -23.437 -3.604 1.000 0.820 597 ARG A CA 1
ATOM 9549 C C . ARG A 1 597 ? 9.730 -23.102 -4.461 1.000 0.820 597 ARG A C 1
ATOM 9550 O O . ARG A 1 597 ? 9.769 -23.137 -5.687 1.000 0.820 597 ARG A O 1
ATOM 9571 N N . GLY A 1 598 ? 8.605 -22.837 -3.798 1.000 0.760 598 GLY A N 1
ATOM 9572 C CA . GLY A 1 598 ? 7.341 -22.474 -4.444 1.000 0.760 598 GLY A CA 1
ATOM 9573 C C . GLY A 1 598 ? 6.492 -23.638 -4.964 1.000 0.760 598 GLY A C 1
ATOM 9574 O O . GLY A 1 598 ? 5.306 -23.435 -5.216 1.000 0.760 598 GLY A O 1
ATOM 9578 N N . GLU A 1 599 ? 7.031 -24.856 -5.061 1.000 0.840 599 GLU A N 1
ATOM 9579 C CA . GLU A 1 599 ? 6.250 -26.029 -5.460 1.000 0.840 599 GLU A CA 1
ATOM 9580 C C . GLU A 1 599 ? 5.560 -26.684 -4.257 1.000 0.840 599 GLU A C 1
ATOM 9581 O O . GLU A 1 599 ? 6.189 -27.013 -3.245 1.000 0.840 599 GLU A O 1
ATOM 9593 N N . ASN A 1 600 ? 4.250 -26.914 -4.386 1.000 0.830 600 ASN A N 1
ATOM 9594 C CA . ASN A 1 600 ? 3.486 -27.726 -3.442 1.000 0.830 600 ASN A CA 1
ATOM 9595 C C . ASN A 1 600 ? 3.755 -29.208 -3.724 1.000 0.830 600 ASN A C 1
ATOM 9596 O O . ASN A 1 600 ? 3.398 -29.721 -4.785 1.000 0.830 600 ASN A O 1
ATOM 9607 N N . THR A 1 601 ? 4.356 -29.908 -2.766 1.000 0.840 601 THR A N 1
ATOM 9608 C CA . THR A 1 601 ? 4.700 -31.330 -2.874 1.000 0.840 601 THR A CA 1
ATOM 9609 C C . THR A 1 601 ? 4.221 -32.103 -1.650 1.000 0.840 601 THR A C 1
ATOM 9610 O O . THR A 1 601 ? 3.963 -31.543 -0.587 1.000 0.840 601 THR A O 1
ATOM 9621 N N . VAL A 1 602 ? 4.068 -33.417 -1.801 1.000 0.880 602 VAL A N 1
ATOM 9622 C CA . VAL A 1 602 ? 3.763 -34.315 -0.684 1.000 0.880 602 VAL A CA 1
ATOM 9623 C C . VAL A 1 602 ? 5.042 -35.050 -0.314 1.000 0.880 602 VAL A C 1
ATOM 9624 O O . VAL A 1 602 ? 5.635 -35.727 -1.155 1.000 0.880 602 VAL A O 1
ATOM 9637 N N . VAL A 1 603 ? 5.479 -34.915 0.934 1.000 0.860 603 VAL A N 1
ATOM 9638 C CA . VAL A 1 603 ? 6.723 -35.514 1.433 1.000 0.860 603 VAL A CA 1
ATOM 9639 C C . VAL A 1 603 ? 6.460 -36.395 2.647 1.000 0.860 603 VAL A C 1
ATOM 9640 O O . VAL A 1 603 ? 5.483 -36.212 3.369 1.000 0.860 603 VAL A O 1
ATOM 9653 N N . SER A 1 604 ? 7.355 -37.355 2.890 1.000 0.860 604 SER A N 1
ATOM 9654 C CA . SER A 1 604 ? 7.334 -38.114 4.142 1.000 0.860 604 SER A CA 1
ATOM 9655 C C . SER A 1 604 ? 7.638 -37.193 5.321 1.000 0.860 604 SER A C 1
ATOM 9656 O O . SER A 1 604 ? 8.533 -36.351 5.193 1.000 0.860 604 SER A O 1
ATOM 9664 N N . ARG A 1 605 ? 7.042 -37.448 6.488 1.000 0.800 605 ARG A N 1
ATOM 9665 C CA . ARG A 1 605 ? 7.293 -36.690 7.732 1.000 0.800 605 ARG A CA 1
ATOM 9666 C C . ARG A 1 605 ? 8.774 -36.443 8.065 1.000 0.800 605 ARG A C 1
ATOM 9667 O O . ARG A 1 605 ? 9.128 -35.403 8.600 1.000 0.800 605 ARG A O 1
ATOM 9688 N N . ASN A 1 606 ? 9.653 -37.366 7.675 1.000 0.800 606 ASN A N 1
ATOM 9689 C CA . ASN A 1 606 ? 11.096 -37.332 7.947 1.000 0.800 606 ASN A CA 1
ATOM 9690 C C . ASN A 1 606 ? 11.861 -36.266 7.139 1.000 0.800 606 ASN A C 1
ATOM 9691 O O . ASN A 1 606 ? 13.068 -36.127 7.314 1.000 0.800 606 ASN A O 1
ATOM 9702 N N . ARG A 1 607 ? 11.202 -35.606 6.178 1.000 0.860 607 ARG A N 1
ATOM 9703 C CA . ARG A 1 607 ? 11.796 -34.580 5.306 1.000 0.860 607 ARG A CA 1
ATOM 9704 C C . ARG A 1 607 ? 11.319 -33.159 5.618 1.000 0.860 607 ARG A C 1
ATOM 9705 O O . ARG A 1 607 ? 11.719 -32.251 4.905 1.000 0.860 607 ARG A O 1
ATOM 9726 N N . VAL A 1 608 ? 10.444 -32.969 6.604 1.000 0.920 608 VAL A N 1
ATOM 9727 C CA . VAL A 1 608 ? 9.912 -31.646 6.961 1.000 0.920 608 VAL A CA 1
ATOM 9728 C C . VAL A 1 608 ? 10.858 -30.962 7.951 1.000 0.920 608 VAL A C 1
ATOM 9729 O O . VAL A 1 608 ? 11.169 -31.544 8.987 1.000 0.920 608 VAL A O 1
ATOM 9742 N N . ASP A 1 609 ? 11.276 -29.729 7.657 1.000 0.920 609 ASP A N 1
ATOM 9743 C CA . ASP A 1 609 ? 12.197 -28.950 8.503 1.000 0.920 609 ASP A CA 1
ATOM 9744 C C . ASP A 1 609 ? 11.464 -27.896 9.346 1.000 0.920 609 ASP A C 1
ATOM 9745 O O . ASP A 1 609 ? 11.841 -27.607 10.484 1.000 0.920 609 ASP A O 1
ATOM 9754 N N . TYR A 1 610 ? 10.405 -27.316 8.781 1.000 0.940 610 TYR A N 1
ATOM 9755 C CA . TYR A 1 610 ? 9.611 -26.258 9.396 1.000 0.940 610 TYR A CA 1
ATOM 9756 C C . TYR A 1 610 ? 8.120 -26.470 9.156 1.000 0.940 610 TYR A C 1
ATOM 9757 O O . TYR A 1 610 ? 7.708 -27.214 8.270 1.000 0.940 610 TYR A O 1
ATOM 9775 N N . MET A 1 611 ? 7.303 -25.784 9.943 1.000 0.930 611 MET A N 1
ATOM 9776 C CA . MET A 1 611 ? 5.856 -25.733 9.785 1.000 0.930 611 MET A CA 1
ATOM 9777 C C . MET A 1 611 ? 5.372 -24.286 9.909 1.000 0.930 611 MET A C 1
ATOM 9778 O O . MET A 1 611 ? 5.876 -23.535 10.749 1.000 0.930 611 MET A O 1
ATOM 9792 N N . ASP A 1 612 ? 4.391 -23.901 9.092 1.000 0.930 612 ASP A N 1
ATOM 9793 C CA . ASP A 1 612 ? 3.700 -22.611 9.213 1.000 0.930 612 ASP A CA 1
ATOM 9794 C C . ASP A 1 612 ? 3.143 -22.445 10.649 1.000 0.930 612 ASP A C 1
ATOM 9795 O O . ASP A 1 612 ? 2.566 -23.375 11.219 1.000 0.930 612 ASP A O 1
ATOM 9804 N N . VAL A 1 613 ? 3.291 -21.262 11.259 1.000 0.910 613 VAL A N 1
ATOM 9805 C CA . VAL A 1 613 ? 2.729 -20.997 12.606 1.000 0.910 613 VAL A CA 1
ATOM 9806 C C . VAL A 1 613 ? 1.214 -20.813 12.572 1.000 0.910 613 VAL A C 1
ATOM 9807 O O . VAL A 1 613 ? 0.553 -21.037 13.585 1.000 0.910 613 VAL A O 1
ATOM 9820 N N . SER A 1 614 ? 0.663 -20.357 11.442 1.000 0.870 614 SER A N 1
ATOM 9821 C CA . SER A 1 614 ? -0.764 -20.067 11.310 1.000 0.870 614 SER A CA 1
ATOM 9822 C C . SER A 1 614 ? -1.210 -20.030 9.842 1.000 0.870 614 SER A C 1
ATOM 9823 O O . SER A 1 614 ? -0.491 -19.476 9.009 1.000 0.870 614 SER A O 1
ATOM 9831 N N . PRO A 1 615 ? -2.434 -20.487 9.514 1.000 0.860 615 PRO A N 1
ATOM 9832 C CA . PRO A 1 615 ? -3.019 -20.320 8.176 1.000 0.860 615 PRO A CA 1
ATOM 9833 C C . PRO A 1 615 ? -3.152 -18.848 7.758 1.000 0.860 615 PRO A C 1
ATOM 9834 O O . PRO A 1 615 ? -3.092 -18.499 6.580 1.000 0.860 615 PRO A O 1
ATOM 9845 N N . LYS A 1 616 ? -3.283 -17.950 8.742 1.000 0.830 616 LYS A N 1
ATOM 9846 C CA . LYS A 1 616 ? -3.476 -16.511 8.532 1.000 0.830 616 LYS A CA 1
ATOM 9847 C C . LYS A 1 616 ? -2.218 -15.805 8.019 1.000 0.830 616 LYS A C 1
ATOM 9848 O O . LYS A 1 616 ? -2.302 -14.654 7.601 1.000 0.830 616 LYS A O 1
ATOM 9867 N N . GLN A 1 617 ? -1.052 -16.459 8.036 1.000 0.880 617 GLN A N 1
ATOM 9868 C CA . GLN A 1 617 ? 0.219 -15.832 7.656 1.000 0.880 617 GLN A CA 1
ATOM 9869 C C . GLN A 1 617 ? 0.220 -15.245 6.244 1.000 0.880 617 GLN A C 1
ATOM 9870 O O . GLN A 1 617 ? 0.941 -14.285 6.001 1.000 0.880 617 GLN A O 1
ATOM 9884 N N . VAL A 1 618 ? -0.583 -15.775 5.319 1.000 0.890 618 VAL A N 1
ATOM 9885 C CA . VAL A 1 618 ? -0.624 -15.309 3.922 1.000 0.890 618 VAL A CA 1
ATOM 9886 C C . VAL A 1 618 ? -1.300 -13.948 3.771 1.000 0.890 618 VAL A C 1
ATOM 9887 O O . VAL A 1 618 ? -0.938 -13.178 2.882 1.000 0.890 618 VAL A O 1
ATOM 9900 N N . VAL A 1 619 ? -2.265 -13.625 4.629 1.000 0.950 619 VAL A N 1
ATOM 9901 C CA . VAL A 1 619 ? -3.192 -12.508 4.414 1.000 0.950 619 VAL A CA 1
ATOM 9902 C C . VAL A 1 619 ? -2.783 -11.234 5.156 1.000 0.950 619 VAL A C 1
ATOM 9903 O O . VAL A 1 619 ? -2.165 -11.264 6.225 1.000 0.950 619 VAL A O 1
ATOM 9916 N N . SER A 1 620 ? -3.149 -10.085 4.585 1.000 0.960 620 SER A N 1
ATOM 9917 C CA . SER A 1 620 ? -3.085 -8.772 5.240 1.000 0.960 620 SER A CA 1
ATOM 9918 C C . SER A 1 620 ? -4.209 -8.592 6.267 1.000 0.960 620 SER A C 1
ATOM 9919 O O . SER A 1 620 ? -5.155 -9.375 6.298 1.000 0.960 620 SER A O 1
ATOM 9927 N N . ALA A 1 621 ? -4.158 -7.517 7.062 1.000 0.950 621 ALA A N 1
ATOM 9928 C CA . ALA A 1 621 ? -5.195 -7.207 8.051 1.000 0.950 621 ALA A CA 1
ATOM 9929 C C . ALA A 1 621 ? -6.607 -7.070 7.438 1.000 0.950 621 ALA A C 1
ATOM 9930 O O . ALA A 1 621 ? -7.545 -7.656 7.963 1.000 0.950 621 ALA A O 1
ATOM 9937 N N . ALA A 1 622 ? -6.771 -6.365 6.308 1.000 0.970 622 ALA A N 1
ATOM 9938 C CA . ALA A 1 622 ? -8.090 -6.205 5.678 1.000 0.970 622 ALA A CA 1
ATOM 9939 C C . ALA A 1 622 ? -8.611 -7.494 5.035 1.000 0.970 622 ALA A C 1
ATOM 9940 O O . ALA A 1 622 ? -9.796 -7.806 5.144 1.000 0.970 622 ALA A O 1
ATOM 9947 N N . THR A 1 623 ? -7.722 -8.261 4.402 1.000 0.970 623 THR A N 1
ATOM 9948 C CA . THR A 1 623 ? -8.090 -9.553 3.808 1.000 0.970 623 THR A CA 1
ATOM 9949 C C . THR A 1 623 ? -8.447 -10.571 4.897 1.000 0.970 623 THR A C 1
ATOM 9950 O O . THR A 1 623 ? -9.389 -11.338 4.739 1.000 0.970 623 THR A O 1
ATOM 9961 N N . ALA A 1 624 ? -7.766 -10.523 6.047 1.000 0.960 624 ALA A N 1
ATOM 9962 C CA . ALA A 1 624 ? -8.059 -11.355 7.212 1.000 0.960 624 ALA A CA 1
ATOM 9963 C C . ALA A 1 624 ? -9.410 -11.044 7.885 1.000 0.960 624 ALA A C 1
ATOM 9964 O O . ALA A 1 624 ? -9.863 -11.848 8.693 1.000 0.960 624 ALA A O 1
ATOM 9971 N N . CYS A 1 625 ? -10.059 -9.915 7.575 1.000 0.970 625 CYS A N 1
ATOM 9972 C CA . CYS A 1 625 ? -11.391 -9.550 8.082 1.000 0.970 625 CYS A CA 1
ATOM 9973 C C . CYS A 1 625 ? -12.553 -10.062 7.203 1.000 0.970 625 CYS A C 1
ATOM 9974 O O . CYS A 1 625 ? -13.716 -9.775 7.495 1.000 0.970 625 CYS A O 1
ATOM 9982 N N . ILE A 1 626 ? -12.261 -10.795 6.121 1.000 0.980 626 ILE A N 1
ATOM 9983 C CA . ILE A 1 626 ? -13.267 -11.413 5.246 1.000 0.980 626 ILE A CA 1
ATOM 9984 C C . ILE A 1 626 ? -13.546 -12.835 5.768 1.000 0.980 626 ILE A C 1
ATOM 9985 O O . ILE A 1 626 ? -12.706 -13.708 5.562 1.000 0.980 626 ILE A O 1
ATOM 10001 N N . PRO A 1 627 ? -14.665 -13.109 6.471 1.000 0.970 627 PRO A N 1
ATOM 10002 C CA . PRO A 1 627 ? -15.017 -14.484 6.842 1.000 0.970 627 PRO A CA 1
ATOM 10003 C C . PRO A 1 627 ? -15.247 -15.316 5.574 1.000 0.970 627 PRO A C 1
ATOM 10004 O O . PRO A 1 627 ? -15.659 -14.759 4.570 1.000 0.970 627 PRO A O 1
ATOM 10015 N N . PHE A 1 628 ? -14.991 -16.628 5.592 1.000 0.960 628 PHE A N 1
ATOM 10016 C CA . PHE A 1 628 ? -15.153 -17.512 4.416 1.000 0.960 628 PHE A CA 1
ATOM 10017 C C . PHE A 1 628 ? -14.378 -17.071 3.161 1.000 0.960 628 PHE A C 1
ATOM 10018 O O . PHE A 1 628 ? -14.813 -17.325 2.038 1.000 0.960 628 PHE A O 1
ATOM 10035 N N . LEU A 1 629 ? -13.227 -16.415 3.340 1.000 0.960 629 LEU A N 1
ATOM 10036 C CA . LEU A 1 629 ? -12.353 -15.972 2.248 1.000 0.960 629 LEU A CA 1
ATOM 10037 C C . LEU A 1 629 ? -12.003 -17.113 1.282 1.000 0.960 629 LEU A C 1
ATOM 10038 O O . LEU A 1 629 ? -11.984 -16.919 0.074 1.000 0.960 629 LEU A O 1
ATOM 10054 N N . GLU A 1 630 ? -11.744 -18.307 1.811 1.000 0.920 630 GLU A N 1
ATOM 10055 C CA . GLU A 1 630 ? -11.445 -19.525 1.056 1.000 0.920 630 GLU A CA 1
ATOM 10056 C C . GLU A 1 630 ? -12.573 -19.986 0.111 1.000 0.920 630 GLU A C 1
ATOM 10057 O O . GLU A 1 630 ? -12.325 -20.803 -0.775 1.000 0.920 630 GLU A O 1
ATOM 10069 N N . ASN A 1 631 ? -13.797 -19.469 0.275 1.000 0.940 631 ASN A N 1
ATOM 10070 C CA . ASN A 1 631 ? -14.953 -19.741 -0.585 1.000 0.940 631 ASN A CA 1
ATOM 10071 C C . ASN A 1 631 ? -15.192 -18.651 -1.648 1.000 0.940 631 ASN A C 1
ATOM 10072 O O . ASN A 1 631 ? -16.165 -18.749 -2.407 1.000 0.940 631 ASN A O 1
ATOM 10083 N N . ASP A 1 632 ? -14.330 -17.633 -1.705 1.000 0.940 632 ASP A N 1
ATOM 10084 C CA . ASP A 1 632 ? -14.364 -16.568 -2.701 1.000 0.940 632 ASP A CA 1
ATOM 10085 C C . ASP A 1 632 ? -13.199 -16.671 -3.686 1.000 0.940 632 ASP A C 1
ATOM 10086 O O . ASP A 1 632 ? -12.059 -16.954 -3.317 1.000 0.940 632 ASP A O 1
ATOM 10095 N N . ASP A 1 633 ? -13.464 -16.345 -4.952 1.000 0.940 633 ASP A N 1
ATOM 10096 C CA . ASP A 1 633 ? -12.400 -16.119 -5.926 1.000 0.940 633 ASP A CA 1
ATOM 10097 C C . ASP A 1 633 ? -11.519 -14.923 -5.535 1.000 0.940 633 ASP A C 1
ATOM 10098 O O . ASP A 1 633 ? -11.994 -13.896 -5.034 1.000 0.940 633 ASP A O 1
ATOM 10107 N N . SER A 1 634 ? -10.227 -15.018 -5.849 1.000 0.910 634 SER A N 1
ATOM 10108 C CA . SER A 1 634 ? -9.226 -14.007 -5.503 1.000 0.910 634 SER A CA 1
ATOM 10109 C C . SER A 1 634 ? -9.554 -12.621 -6.069 1.000 0.910 634 SER A C 1
ATOM 10110 O O . SER A 1 634 ? -9.323 -11.622 -5.386 1.000 0.910 634 SER A O 1
ATOM 10118 N N . ASN A 1 635 ? -10.178 -12.527 -7.251 1.000 0.920 635 ASN A N 1
ATOM 10119 C CA . ASN A 1 635 ? -10.617 -11.240 -7.802 1.000 0.920 635 ASN A CA 1
ATOM 10120 C C . ASN A 1 635 ? -11.691 -10.575 -6.930 1.000 0.920 635 ASN A C 1
ATOM 10121 O O . ASN A 1 635 ? -11.690 -9.354 -6.743 1.000 0.920 635 ASN A O 1
ATOM 10132 N N . ARG A 1 636 ? -12.625 -11.363 -6.385 1.000 0.940 636 ARG A N 1
ATOM 10133 C CA . ARG A 1 636 ? -13.690 -10.855 -5.512 1.000 0.940 636 ARG A CA 1
ATOM 10134 C C . ARG A 1 636 ? -13.190 -10.572 -4.109 1.000 0.940 636 ARG A C 1
ATOM 10135 O O . ARG A 1 636 ? -13.563 -9.538 -3.556 1.000 0.940 636 ARG A O 1
ATOM 10156 N N . ALA A 1 637 ? -12.293 -11.403 -3.594 1.000 0.960 637 ALA A N 1
ATOM 10157 C CA . ALA A 1 637 ? -11.596 -11.156 -2.341 1.000 0.960 637 ALA A CA 1
ATOM 10158 C C . ALA A 1 637 ? -10.790 -9.842 -2.378 1.000 0.960 637 ALA A C 1
ATOM 10159 O O . ALA A 1 637 ? -10.862 -9.044 -1.442 1.000 0.960 637 ALA A O 1
ATOM 10166 N N . LEU A 1 638 ? -10.098 -9.559 -3.491 1.000 0.960 638 LEU A N 1
ATOM 10167 C CA . LEU A 1 638 ? -9.392 -8.293 -3.727 1.000 0.960 638 LEU A CA 1
ATOM 10168 C C . LEU A 1 638 ? -10.352 -7.103 -3.651 1.000 0.960 638 LEU A C 1
ATOM 10169 O O . LEU A 1 638 ? -10.087 -6.128 -2.941 1.000 0.960 638 LEU A O 1
ATOM 10185 N N . MET A 1 639 ? -11.492 -7.185 -4.349 1.000 0.960 639 MET A N 1
ATOM 10186 C CA . MET A 1 639 ? -12.525 -6.146 -4.280 1.000 0.960 639 MET A CA 1
ATOM 10187 C C . MET A 1 639 ? -13.070 -5.998 -2.855 1.000 0.960 639 MET A C 1
ATOM 10188 O O . MET A 1 639 ? -13.218 -4.878 -2.375 1.000 0.960 639 MET A O 1
ATOM 10202 N N . GLY A 1 640 ? -13.319 -7.106 -2.156 1.000 0.970 640 GLY A N 1
ATOM 10203 C CA . GLY A 1 640 ? -13.773 -7.133 -0.768 1.000 0.970 640 GLY A CA 1
ATOM 10204 C C . GLY A 1 640 ? -12.838 -6.387 0.185 1.000 0.970 640 GLY A C 1
ATOM 10205 O O . GLY A 1 640 ? -13.279 -5.519 0.942 1.000 0.970 640 GLY A O 1
ATOM 10209 N N . ALA A 1 641 ? -11.531 -6.647 0.098 1.000 0.970 641 ALA A N 1
ATOM 10210 C CA . ALA A 1 641 ? -10.517 -5.948 0.887 1.000 0.970 641 ALA A CA 1
ATOM 10211 C C . ALA A 1 641 ? -10.466 -4.446 0.550 1.000 0.970 641 ALA A C 1
ATOM 10212 O O . ALA A 1 641 ? -10.459 -3.605 1.452 1.000 0.970 641 ALA A O 1
ATOM 10219 N N . ASN A 1 642 ? -10.501 -4.083 -0.740 1.000 0.960 642 ASN A N 1
ATOM 10220 C CA . ASN A 1 642 ? -10.505 -2.680 -1.169 1.000 0.960 642 ASN A CA 1
ATOM 10221 C C . ASN A 1 642 ? -11.752 -1.916 -0.707 1.000 0.960 642 ASN A C 1
ATOM 10222 O O . ASN A 1 642 ? -11.648 -0.738 -0.361 1.000 0.960 642 ASN A O 1
ATOM 10233 N N . MET A 1 643 ? -12.912 -2.569 -0.684 1.000 0.960 643 MET A N 1
ATOM 10234 C CA . MET A 1 643 ? -14.181 -1.955 -0.301 1.000 0.960 643 MET A CA 1
ATOM 10235 C C . MET A 1 643 ? -14.335 -1.770 1.203 1.000 0.960 643 MET A C 1
ATOM 10236 O O . MET A 1 643 ? -14.833 -0.730 1.625 1.000 0.960 643 MET A O 1
ATOM 10250 N N . GLN A 1 644 ? -13.827 -2.694 2.021 1.000 0.980 644 GLN A N 1
ATOM 10251 C CA . GLN A 1 644 ? -13.779 -2.500 3.474 1.000 0.980 644 GLN A CA 1
ATOM 10252 C C . GLN A 1 644 ? -13.008 -1.225 3.859 1.000 0.980 644 GLN A C 1
ATOM 10253 O O . GLN A 1 644 ? -13.436 -0.474 4.731 1.000 0.980 644 GLN A O 1
ATOM 10267 N N . ARG A 1 645 ? -11.915 -0.911 3.156 1.000 0.960 645 ARG A N 1
ATOM 10268 C CA . ARG A 1 645 ? -11.150 0.334 3.364 1.000 0.960 645 ARG A CA 1
ATOM 10269 C C . ARG A 1 645 ? -11.905 1.595 2.910 1.000 0.960 645 ARG A C 1
ATOM 10270 O O . ARG A 1 645 ? -11.584 2.687 3.355 1.000 0.960 645 ARG A O 1
ATOM 10291 N N . GLN A 1 646 ? -12.899 1.455 2.033 1.000 0.960 646 GLN A N 1
ATOM 10292 C CA . GLN A 1 646 ? -13.736 2.555 1.533 1.000 0.960 646 GLN A CA 1
ATOM 10293 C C . GLN A 1 646 ? -15.036 2.731 2.336 1.000 0.960 646 GLN A C 1
ATOM 10294 O O . GLN A 1 646 ? -15.848 3.592 1.992 1.000 0.960 646 GLN A O 1
ATOM 10308 N N . ALA A 1 647 ? -15.263 1.913 3.369 1.000 0.980 647 ALA A N 1
ATOM 10309 C CA . ALA A 1 647 ? -16.453 1.998 4.204 1.000 0.980 647 ALA A CA 1
ATOM 10310 C C . ALA A 1 647 ? -16.445 3.279 5.053 1.000 0.980 647 ALA A C 1
ATOM 10311 O O . ALA A 1 647 ? -15.448 3.578 5.714 1.000 0.980 647 ALA A O 1
ATOM 10318 N N . VAL A 1 648 ? -17.549 4.024 5.036 1.000 0.970 648 VAL A N 1
ATOM 10319 C CA . VAL A 1 648 ? -17.690 5.298 5.758 1.000 0.970 648 VAL A CA 1
ATOM 10320 C C . VAL A 1 648 ? -18.189 5.047 7.188 1.000 0.970 648 VAL A C 1
ATOM 10321 O O . VAL A 1 648 ? -19.097 4.233 7.367 1.000 0.970 648 VAL A O 1
ATOM 10334 N N . PRO A 1 649 ? -17.688 5.772 8.210 1.000 0.980 649 PRO A N 1
ATOM 10335 C CA . PRO A 1 649 ? -18.154 5.622 9.583 1.000 0.980 649 PRO A CA 1
ATOM 10336 C C . PRO A 1 649 ? -19.633 5.993 9.736 1.000 0.980 649 PRO A C 1
ATOM 10337 O O . PRO A 1 649 ? -20.067 7.087 9.361 1.000 0.980 649 PRO A O 1
ATOM 10348 N N . LEU A 1 650 ? -20.403 5.088 10.335 1.000 0.980 650 LEU A N 1
ATOM 10349 C CA . LEU A 1 650 ? -21.821 5.289 10.634 1.000 0.980 650 LEU A CA 1
ATOM 10350 C C . LEU A 1 650 ? -22.012 6.001 11.982 1.000 0.980 650 LEU A C 1
ATOM 10351 O O . LEU A 1 650 ? -21.146 5.954 12.856 1.000 0.980 650 LEU A O 1
ATOM 10367 N N . MET A 1 651 ? -23.169 6.640 12.196 1.000 0.950 651 MET A N 1
ATOM 10368 C CA . MET A 1 651 ? -23.506 7.217 13.510 1.000 0.950 651 MET A CA 1
ATOM 10369 C C . MET A 1 651 ? -23.616 6.151 14.607 1.000 0.950 651 MET A C 1
ATOM 10370 O O . MET A 1 651 ? -23.230 6.397 15.755 1.000 0.950 651 MET A O 1
ATOM 10384 N N . GLN A 1 652 ? -24.160 4.988 14.264 1.000 0.940 652 GLN A N 1
ATOM 10385 C CA . GLN A 1 652 ? -24.260 3.822 15.133 1.000 0.940 652 GLN A CA 1
ATOM 10386 C C . GLN A 1 652 ? -23.704 2.614 14.378 1.000 0.940 652 GLN A C 1
ATOM 10387 O O . GLN A 1 652 ? -24.472 1.896 13.744 1.000 0.940 652 GLN A O 1
ATOM 10401 N N . PRO A 1 653 ? -22.375 2.437 14.360 1.000 0.950 653 PRO A N 1
ATOM 10402 C CA . PRO A 1 653 ? -21.777 1.232 13.810 1.000 0.950 653 PRO A CA 1
ATOM 10403 C C . PRO A 1 653 ? -22.066 0.043 14.736 1.000 0.950 653 PRO A C 1
ATOM 10404 O O . PRO A 1 653 ? -22.233 0.223 15.940 1.000 0.950 653 PRO A O 1
ATOM 10415 N N . GLU A 1 654 ? -22.100 -1.161 14.175 1.000 0.960 654 GLU A N 1
ATOM 10416 C CA . GLU A 1 654 ? -22.273 -2.411 14.922 1.000 0.960 654 GLU A CA 1
ATOM 10417 C C . GLU A 1 654 ? -21.197 -3.400 14.489 1.000 0.960 654 GLU A C 1
ATOM 10418 O O . GLU A 1 654 ? -20.897 -3.498 13.299 1.000 0.960 654 GLU A O 1
ATOM 10430 N N . ALA A 1 655 ? -20.620 -4.147 15.427 1.000 0.970 655 ALA A N 1
ATOM 10431 C CA . ALA A 1 655 ? -19.671 -5.194 15.082 1.000 0.970 655 ALA A CA 1
ATOM 10432 C C . ALA A 1 655 ? -20.370 -6.326 14.299 1.000 0.970 655 ALA A C 1
ATOM 10433 O O . ALA A 1 655 ? -21.554 -6.608 14.519 1.000 0.970 655 ALA A O 1
ATOM 10440 N N . PRO A 1 656 ? -19.657 -7.023 13.398 1.000 0.980 656 PRO A N 1
ATOM 10441 C CA . PRO A 1 656 ? -20.260 -8.086 12.603 1.000 0.980 656 PRO A CA 1
ATOM 10442 C C . PRO A 1 656 ? -20.650 -9.285 13.481 1.000 0.980 656 PRO A C 1
ATOM 10443 O O . PRO A 1 656 ? -19.820 -9.772 14.258 1.000 0.980 656 PRO A O 1
ATOM 10454 N N . PHE A 1 657 ? -21.869 -9.822 13.325 1.000 0.970 657 PHE A N 1
ATOM 10455 C CA . PHE A 1 657 ? -22.284 -11.070 13.987 1.000 0.970 657 PHE A CA 1
ATOM 10456 C C . PHE A 1 657 ? -21.383 -12.235 13.574 1.000 0.970 657 PHE A C 1
ATOM 10457 O O . PHE A 1 657 ? -20.989 -13.024 14.426 1.000 0.970 657 PHE A O 1
ATOM 10474 N N . VAL A 1 658 ? -20.971 -12.293 12.304 1.000 0.980 658 VAL A N 1
ATOM 10475 C CA . VAL A 1 658 ? -19.975 -13.246 11.794 1.000 0.980 658 VAL A CA 1
ATOM 10476 C C . VAL A 1 658 ? -18.696 -12.489 11.455 1.000 0.980 658 VAL A C 1
ATOM 10477 O O . VAL A 1 658 ? -18.642 -11.759 10.470 1.000 0.980 658 VAL A O 1
ATOM 10490 N N . GLY A 1 659 ? -17.672 -12.621 12.288 1.000 0.970 659 GLY A N 1
ATOM 10491 C CA . GLY A 1 659 ? -16.348 -12.033 12.071 1.000 0.970 659 GLY A CA 1
ATOM 10492 C C . GLY A 1 659 ? -15.279 -13.100 11.876 1.000 0.970 659 GLY A C 1
ATOM 10493 O O . GLY A 1 659 ? -15.595 -14.281 11.733 1.000 0.970 659 GLY A O 1
ATOM 10497 N N . THR A 1 660 ? -14.012 -12.706 11.933 1.000 0.950 660 THR A N 1
ATOM 10498 C CA . THR A 1 660 ? -12.862 -13.629 11.860 1.000 0.950 660 THR A CA 1
ATOM 10499 C C . THR A 1 660 ? -12.038 -13.667 13.147 1.000 0.950 660 THR A C 1
ATOM 10500 O O . THR A 1 660 ? -11.207 -14.557 13.327 1.000 0.950 660 THR A O 1
ATOM 10511 N N . GLY A 1 661 ? -12.271 -12.714 14.054 1.000 0.900 661 GLY A N 1
ATOM 10512 C CA . GLY A 1 661 ? -11.466 -12.475 15.252 1.000 0.900 661 GLY A CA 1
ATOM 10513 C C . GLY A 1 661 ? -10.338 -11.464 15.023 1.000 0.900 661 GLY A C 1
ATOM 10514 O O . GLY A 1 661 ? -9.696 -11.031 15.979 1.000 0.900 661 GLY A O 1
ATOM 10518 N N . MET A 1 662 ? -10.108 -11.049 13.774 1.000 0.930 662 MET A N 1
ATOM 10519 C CA . MET A 1 662 ? -9.125 -10.018 13.438 1.000 0.930 662 MET A CA 1
ATOM 10520 C C . MET A 1 662 ? -9.633 -8.603 13.761 1.000 0.930 662 MET A C 1
ATOM 10521 O O . MET A 1 662 ? -8.839 -7.662 13.856 1.000 0.930 662 MET A O 1
ATOM 10535 N N . GLU A 1 663 ? -10.947 -8.439 13.949 1.000 0.950 663 GLU A N 1
ATOM 10536 C CA . GLU A 1 663 ? -11.610 -7.153 14.158 1.000 0.950 663 GLU A CA 1
ATOM 10537 C C . GLU A 1 663 ? -11.127 -6.435 15.431 1.000 0.950 663 GLU A C 1
ATOM 10538 O O . GLU A 1 663 ? -10.936 -5.220 15.404 1.000 0.950 663 GLU A O 1
ATOM 10550 N N . TYR A 1 664 ? -10.869 -7.153 16.531 1.000 0.930 664 TYR A N 1
ATOM 10551 C CA . TYR A 1 664 ? -10.372 -6.547 17.777 1.000 0.930 664 TYR A CA 1
ATOM 10552 C C . TYR A 1 664 ? -8.945 -6.002 17.632 1.000 0.930 664 TYR A C 1
ATOM 10553 O O . TYR A 1 664 ? -8.685 -4.832 17.913 1.000 0.930 664 TYR A O 1
ATOM 10571 N N . VAL A 1 665 ? -8.015 -6.834 17.146 1.000 0.930 665 VAL A N 1
ATOM 10572 C CA . VAL A 1 665 ? -6.601 -6.448 16.981 1.000 0.930 665 VAL A CA 1
ATOM 10573 C C . VAL A 1 665 ? -6.471 -5.326 15.954 1.000 0.930 665 VAL A C 1
ATOM 10574 O O . VAL A 1 665 ? -5.762 -4.352 16.193 1.000 0.930 665 VAL A O 1
ATOM 10587 N N . SER A 1 666 ? -7.216 -5.407 14.847 1.000 0.940 666 SER A N 1
ATOM 10588 C CA . SER A 1 666 ? -7.215 -4.357 13.825 1.000 0.940 666 SER A CA 1
ATOM 10589 C C . SER A 1 666 ? -7.773 -3.036 14.360 1.000 0.940 666 SER A C 1
ATOM 10590 O O . SER A 1 666 ? -7.237 -1.977 14.044 1.000 0.940 666 SER A O 1
ATOM 10598 N N . GLY A 1 667 ? -8.828 -3.082 15.185 1.000 0.940 667 GLY A N 1
ATOM 10599 C CA . GLY A 1 667 ? -9.399 -1.894 15.822 1.000 0.940 667 GLY A CA 1
ATOM 10600 C C . GLY A 1 667 ? -8.406 -1.244 16.784 1.000 0.940 667 GLY A C 1
ATOM 10601 O O . GLY A 1 667 ? -8.137 -0.046 16.686 1.000 0.940 667 GLY A O 1
ATOM 10605 N N . LYS A 1 668 ? -7.791 -2.054 17.648 1.000 0.920 668 LYS A N 1
ATOM 10606 C CA . LYS A 1 668 ? -6.779 -1.624 18.616 1.000 0.920 668 LYS A CA 1
ATOM 10607 C C . LYS A 1 668 ? -5.548 -0.997 17.951 1.000 0.920 668 LYS A C 1
ATOM 10608 O O . LYS A 1 668 ? -5.203 0.141 18.258 1.000 0.920 668 LYS A O 1
ATOM 10627 N N . ASP A 1 669 ? -4.905 -1.708 17.029 1.000 0.940 669 ASP A N 1
ATOM 10628 C CA . ASP A 1 669 ? -3.606 -1.305 16.472 1.000 0.940 669 ASP A CA 1
ATOM 10629 C C . ASP A 1 669 ? -3.722 -0.233 15.376 1.000 0.940 669 ASP A C 1
ATOM 10630 O O . ASP A 1 669 ? -2.725 0.382 14.998 1.000 0.940 669 ASP A O 1
ATOM 10639 N N . SER A 1 670 ? -4.932 0.049 14.879 1.000 0.930 670 SER A N 1
ATOM 10640 C CA . SER A 1 670 ? -5.172 1.143 13.926 1.000 0.930 670 SER A CA 1
ATOM 10641 C C . SER A 1 670 ? -4.720 2.514 14.442 1.000 0.930 670 SER A C 1
ATOM 10642 O O . SER A 1 670 ? -4.396 3.388 13.639 1.000 0.930 670 SER A O 1
ATOM 10650 N N . GLY A 1 671 ? -4.684 2.711 15.767 1.000 0.910 671 GLY A N 1
ATOM 10651 C CA . GLY A 1 671 ? -4.471 4.007 16.412 1.000 0.910 671 GLY A CA 1
ATOM 10652 C C . GLY A 1 671 ? -5.732 4.872 16.520 1.000 0.910 671 GLY A C 1
ATOM 10653 O O . GLY A 1 671 ? -5.649 5.971 17.061 1.000 0.910 671 GLY A O 1
ATOM 10657 N N . ALA A 1 672 ? -6.884 4.386 16.038 1.000 0.920 672 ALA A N 1
ATOM 10658 C CA . ALA A 1 672 ? -8.145 5.120 16.102 1.000 0.920 672 ALA A CA 1
ATOM 10659 C C . ALA A 1 672 ? -8.859 5.010 17.456 1.000 0.920 672 ALA A C 1
ATOM 10660 O O . ALA A 1 672 ? -9.583 5.927 17.862 1.000 0.920 672 ALA A O 1
ATOM 10667 N N . ALA A 1 673 ? -8.638 3.902 18.164 1.000 0.950 673 ALA A N 1
ATOM 10668 C CA . ALA A 1 673 ? -9.097 3.698 19.531 1.000 0.950 673 ALA A CA 1
ATOM 10669 C C . ALA A 1 673 ? -8.171 4.402 20.538 1.000 0.950 673 ALA A C 1
ATOM 10670 O O . ALA A 1 673 ? -6.976 4.578 20.295 1.000 0.950 673 ALA A O 1
ATOM 10677 N N . VAL A 1 674 ? -8.702 4.753 21.710 1.000 0.960 674 VAL A N 1
ATOM 10678 C CA . VAL A 1 674 ? -7.885 5.274 22.818 1.000 0.960 674 VAL A CA 1
ATOM 10679 C C . VAL A 1 674 ? -7.456 4.134 23.727 1.000 0.960 674 VAL A C 1
ATOM 10680 O O . VAL A 1 674 ? -8.294 3.409 24.261 1.000 0.960 674 VAL A O 1
ATOM 10693 N N . ILE A 1 675 ? -6.146 4.008 23.935 1.000 0.940 675 ILE A N 1
ATOM 10694 C CA . ILE A 1 675 ? -5.529 2.891 24.653 1.000 0.940 675 ILE A CA 1
ATOM 10695 C C . ILE A 1 675 ? -4.999 3.342 26.015 1.000 0.940 675 ILE A C 1
ATOM 10696 O O . ILE A 1 675 ? -4.370 4.393 26.152 1.000 0.940 675 ILE A O 1
ATOM 10712 N N . CYS A 1 676 ? -5.204 2.506 27.029 1.000 0.940 676 CYS A N 1
ATOM 10713 C CA . CYS A 1 676 ? -4.680 2.728 28.366 1.000 0.940 676 CYS A CA 1
ATOM 10714 C C . CYS A 1 676 ? -3.149 2.548 28.412 1.000 0.940 676 CYS A C 1
ATOM 10715 O O . CYS A 1 676 ? -2.629 1.463 28.137 1.000 0.940 676 CYS A O 1
ATOM 10723 N N . LYS A 1 677 ? -2.404 3.599 28.785 1.000 0.910 677 LYS A N 1
ATOM 10724 C CA . LYS A 1 677 ? -0.928 3.587 28.852 1.000 0.910 677 LYS A CA 1
ATOM 10725 C C . LYS A 1 677 ? -0.387 2.841 30.081 1.000 0.910 677 LYS A C 1
ATOM 10726 O O . LYS A 1 677 ? 0.655 2.192 29.985 1.000 0.910 677 LYS A O 1
ATOM 10745 N N . HIS A 1 678 ? -1.089 2.904 31.213 1.000 0.920 678 HIS A N 1
ATOM 10746 C CA . HIS A 1 678 ? -0.686 2.298 32.489 1.000 0.920 678 HIS A CA 1
ATOM 10747 C C . HIS A 1 678 ? -1.879 1.612 33.158 1.000 0.920 678 HIS A C 1
ATOM 10748 O O . HIS A 1 678 ? -2.983 2.146 33.078 1.000 0.920 678 HIS A O 1
ATOM 10762 N N . PRO A 1 679 ? -1.676 0.477 33.850 1.000 0.910 679 PRO A N 1
ATOM 10763 C CA . PRO A 1 679 ? -2.758 -0.186 34.567 1.000 0.910 679 PRO A CA 1
ATOM 10764 C C . PRO A 1 679 ? -3.308 0.710 35.687 1.000 0.910 679 PRO A C 1
ATOM 10765 O O . PRO A 1 679 ? -2.576 1.504 36.290 1.000 0.910 679 PRO A O 1
ATOM 10776 N N . GLY A 1 680 ? -4.601 0.587 35.980 1.000 0.940 680 GLY A N 1
ATOM 10777 C CA . GLY A 1 680 ? -5.261 1.455 36.948 1.000 0.940 680 GLY A CA 1
ATOM 10778 C C . GLY A 1 680 ? -6.763 1.231 37.060 1.000 0.940 680 GLY A C 1
ATOM 10779 O O . GLY A 1 680 ? -7.289 0.218 36.615 1.000 0.940 680 GLY A O 1
ATOM 10783 N N . ILE A 1 681 ? -7.462 2.190 37.667 1.000 0.950 681 ILE A N 1
ATOM 10784 C CA . ILE A 1 681 ? -8.922 2.155 37.832 1.000 0.950 681 ILE A CA 1
ATOM 10785 C C . ILE A 1 681 ? -9.535 3.423 37.247 1.000 0.950 681 ILE A C 1
ATOM 10786 O O . ILE A 1 681 ? -9.048 4.531 37.490 1.000 0.950 681 ILE A O 1
ATOM 10802 N N . VAL A 1 682 ? -10.621 3.262 36.497 1.000 0.960 682 VAL A N 1
ATOM 10803 C CA . VAL A 1 682 ? -11.388 4.363 35.913 1.000 0.960 682 VAL A CA 1
ATOM 10804 C C . VAL A 1 682 ? -12.133 5.112 37.016 1.000 0.960 682 VAL A C 1
ATOM 10805 O O . VAL A 1 682 ? -13.035 4.578 37.658 1.000 0.960 682 VAL A O 1
ATOM 10818 N N . GLU A 1 683 ? -11.773 6.371 37.240 1.000 0.950 683 GLU A N 1
ATOM 10819 C CA . GLU A 1 683 ? -12.326 7.176 38.336 1.000 0.950 683 GLU A CA 1
ATOM 10820 C C . GLU A 1 683 ? -13.440 8.116 37.860 1.000 0.950 683 GLU A C 1
ATOM 10821 O O . GLU A 1 683 ? -14.359 8.440 38.612 1.000 0.950 683 GLU A O 1
ATOM 10833 N N . ARG A 1 684 ? -13.375 8.551 36.597 1.000 0.960 684 ARG A N 1
ATOM 10834 C CA . ARG A 1 684 ? -14.371 9.429 35.980 1.000 0.960 684 ARG A CA 1
ATOM 10835 C C . ARG A 1 684 ? -14.416 9.203 34.472 1.000 0.960 684 ARG A C 1
ATOM 10836 O O . ARG A 1 684 ? -13.373 9.061 33.834 1.000 0.960 684 ARG A O 1
ATOM 10857 N N . VAL A 1 685 ? -15.624 9.221 33.915 1.000 0.970 685 VAL A N 1
ATOM 10858 C CA . VAL A 1 685 ? -15.892 9.067 32.480 1.000 0.970 685 VAL A CA 1
ATOM 10859 C C . VAL A 1 685 ? -16.811 10.196 32.030 1.000 0.970 685 VAL A C 1
ATOM 10860 O O . VAL A 1 685 ? -17.853 10.434 32.634 1.000 0.970 685 VAL A O 1
ATOM 10873 N N . GLU A 1 686 ? -16.423 10.895 30.971 1.000 0.950 686 GLU A N 1
ATOM 10874 C CA . GLU A 1 686 ? -17.210 11.919 30.289 1.000 0.950 686 GLU A CA 1
ATOM 10875 C C . GLU A 1 686 ? -17.185 11.678 28.782 1.000 0.950 686 GLU A C 1
ATOM 10876 O O . GLU A 1 686 ? -16.368 10.924 28.262 1.000 0.950 686 GLU A O 1
ATOM 10888 N N . ALA A 1 687 ? -18.023 12.407 28.047 1.000 0.940 687 ALA A N 1
ATOM 10889 C CA . ALA A 1 687 ? -18.003 12.352 26.591 1.000 0.940 687 ALA A CA 1
ATOM 10890 C C . ALA A 1 687 ? -16.665 12.815 25.980 1.000 0.940 687 ALA A C 1
ATOM 10891 O O . ALA A 1 687 ? -16.325 12.354 24.896 1.000 0.940 687 ALA A O 1
ATOM 10898 N N . LYS A 1 688 ? -15.939 13.734 26.637 1.000 0.930 688 LYS A N 1
ATOM 10899 C CA . LYS A 1 688 ? -14.677 14.317 26.142 1.000 0.930 688 LYS A CA 1
ATOM 10900 C C . LYS A 1 688 ? -13.421 13.776 26.827 1.000 0.930 688 LYS A C 1
ATOM 10901 O O . LYS A 1 688 ? -12.338 14.005 26.309 1.000 0.930 688 LYS A O 1
ATOM 10920 N N . ASN A 1 689 ? -13.534 13.136 27.993 1.000 0.950 689 ASN A N 1
ATOM 10921 C CA . ASN A 1 689 ? -12.373 12.747 28.794 1.000 0.950 689 ASN A CA 1
ATOM 10922 C C . ASN A 1 689 ? -12.629 11.464 29.589 1.000 0.950 689 ASN A C 1
ATOM 10923 O O . ASN A 1 689 ? -13.710 11.279 30.151 1.000 0.950 689 ASN A O 1
ATOM 10934 N N . VAL A 1 690 ? -11.594 10.642 29.725 1.000 0.970 690 VAL A N 1
ATOM 10935 C CA . VAL A 1 690 ? -11.550 9.508 30.657 1.000 0.970 690 VAL A CA 1
ATOM 10936 C C . VAL A 1 690 ? -10.381 9.712 31.616 1.000 0.970 690 VAL A C 1
ATOM 10937 O O . VAL A 1 690 ? -9.273 10.034 31.185 1.000 0.970 690 VAL A O 1
ATOM 10950 N N . TRP A 1 691 ? -10.616 9.539 32.918 1.000 0.970 691 TRP A N 1
ATOM 10951 C CA . TRP A 1 691 ? -9.571 9.611 33.940 1.000 0.970 691 TRP A CA 1
ATOM 10952 C C . TRP A 1 691 ? -9.316 8.234 34.532 1.000 0.970 691 TRP A C 1
ATOM 10953 O O . TRP A 1 691 ? -10.208 7.638 35.140 1.000 0.970 691 TRP A O 1
ATOM 10974 N N . VAL A 1 692 ? -8.080 7.762 34.390 1.000 0.960 692 VAL A N 1
ATOM 10975 C CA . VAL A 1 692 ? -7.622 6.493 34.958 1.000 0.960 692 VAL A CA 1
ATOM 10976 C C . VAL A 1 692 ? -6.583 6.784 36.024 1.000 0.960 692 VAL A C 1
ATOM 10977 O O . VAL A 1 692 ? -5.570 7.437 35.774 1.000 0.960 692 VAL A O 1
ATOM 10990 N N . ARG A 1 693 ? -6.829 6.301 37.237 1.000 0.940 693 ARG A N 1
ATOM 10991 C CA . ARG A 1 693 ? -5.883 6.413 38.341 1.000 0.940 693 ARG A CA 1
ATOM 10992 C C . ARG A 1 693 ? -4.931 5.230 38.320 1.000 0.940 693 ARG A C 1
ATOM 10993 O O . ARG A 1 693 ? -5.378 4.094 38.470 1.000 0.940 693 ARG A O 1
ATOM 11014 N N . ARG A 1 694 ? -3.632 5.501 38.187 1.000 0.910 694 ARG A N 1
ATOM 11015 C CA . ARG A 1 694 ? -2.595 4.464 38.233 1.000 0.910 694 ARG A CA 1
ATOM 11016 C C . ARG A 1 694 ? -2.522 3.838 39.626 1.000 0.910 694 ARG A C 1
ATOM 11017 O O . ARG A 1 694 ? -2.639 4.544 40.632 1.000 0.910 694 ARG A O 1
ATOM 11038 N N . TYR A 1 695 ? -2.277 2.534 39.672 1.000 0.820 695 TYR A N 1
ATOM 11039 C CA . TYR A 1 695 ? -1.946 1.802 40.892 1.000 0.820 695 TYR A CA 1
ATOM 11040 C C . TYR A 1 695 ? -0.608 1.103 40.697 1.000 0.820 695 TYR A C 1
ATOM 11041 O O . TYR A 1 695 ? -0.449 0.325 39.763 1.000 0.820 695 TYR A O 1
ATOM 11059 N N . GLU A 1 696 ? 0.338 1.375 41.584 1.000 0.760 696 GLU A N 1
ATOM 11060 C CA . GLU A 1 696 ? 1.606 0.651 41.653 1.000 0.760 696 GLU A CA 1
ATOM 11061 C C . GLU A 1 696 ? 1.619 -0.192 42.933 1.000 0.760 696 GLU A C 1
ATOM 11062 O O . GLU A 1 696 ? 1.015 0.176 43.947 1.000 0.760 696 GLU A O 1
ATOM 11074 N N . GLU A 1 697 ? 2.268 -1.353 42.880 1.000 0.760 697 GLU A N 1
ATOM 11075 C CA . GLU A 1 697 ? 2.398 -2.261 44.018 1.000 0.760 697 GLU A CA 1
ATOM 11076 C C . GLU A 1 697 ? 3.728 -1.973 44.727 1.000 0.760 697 GLU A C 1
ATOM 11077 O O . GLU A 1 697 ? 4.801 -2.265 44.201 1.000 0.760 697 GLU A O 1
ATOM 11089 N N . VAL A 1 698 ? 3.666 -1.349 45.908 1.000 0.760 698 VAL A N 1
ATOM 11090 C CA . VAL A 1 698 ? 4.845 -0.979 46.711 1.000 0.760 698 VAL A CA 1
ATOM 11091 C C . VAL A 1 698 ? 4.717 -1.644 48.083 1.000 0.760 698 VAL A C 1
ATOM 11092 O O . VAL A 1 698 ? 3.686 -1.504 48.735 1.000 0.760 698 VAL A O 1
ATOM 11105 N N . ASP A 1 699 ? 5.729 -2.407 48.517 1.000 0.770 699 ASP A N 1
ATOM 11106 C CA . ASP A 1 699 ? 5.740 -3.188 49.776 1.000 0.770 699 ASP A CA 1
ATOM 11107 C C . ASP A 1 699 ? 4.497 -4.087 49.996 1.000 0.770 699 ASP A C 1
ATOM 11108 O O . ASP A 1 699 ? 4.026 -4.283 51.118 1.000 0.770 699 ASP A O 1
ATOM 11117 N N . GLY A 1 700 ? 3.935 -4.639 48.911 1.000 0.790 700 GLY A N 1
ATOM 11118 C CA . GLY A 1 700 ? 2.736 -5.491 48.949 1.000 0.790 700 GLY A CA 1
ATOM 11119 C C . GLY A 1 700 ? 1.431 -4.743 49.260 1.000 0.790 700 GLY A C 1
ATOM 11120 O O . GLY A 1 700 ? 0.392 -5.374 49.457 1.000 0.790 700 GLY A O 1
ATOM 11124 N N . GLN A 1 701 ? 1.454 -3.406 49.312 1.000 0.780 701 GLN A N 1
ATOM 11125 C CA . GLN A 1 701 ? 0.257 -2.569 49.374 1.000 0.780 701 GLN A CA 1
ATOM 11126 C C . GLN A 1 701 ? 0.028 -1.870 48.025 1.000 0.780 701 GLN A C 1
ATOM 11127 O O . GLN A 1 701 ? 0.940 -1.295 47.434 1.000 0.780 701 GLN A O 1
ATOM 11141 N N . LYS A 1 702 ? -1.220 -1.889 47.533 1.000 0.760 702 LYS A N 1
ATOM 11142 C CA . LYS A 1 702 ? -1.644 -1.105 46.359 1.000 0.760 702 LYS A CA 1
ATOM 11143 C C . LYS A 1 702 ? -1.624 0.389 46.717 1.000 0.760 702 LYS A C 1
ATOM 11144 O O . LYS A 1 702 ? -2.500 0.854 47.451 1.000 0.760 702 LYS A O 1
ATOM 11163 N N . VAL A 1 703 ? -0.665 1.150 46.186 1.000 0.800 703 VAL A N 1
ATOM 11164 C CA . VAL A 1 703 ? -0.532 2.596 46.434 1.000 0.800 703 VAL A CA 1
ATOM 11165 C C . VAL A 1 703 ? -1.161 3.389 45.288 1.000 0.800 703 VAL A C 1
ATOM 11166 O O . VAL A 1 703 ? -1.003 3.059 44.112 1.000 0.800 703 VAL A O 1
ATOM 11179 N N . LYS A 1 704 ? -1.899 4.454 45.631 1.000 0.810 704 LYS A N 1
ATOM 11180 C CA . LYS A 1 704 ? -2.472 5.379 44.643 1.000 0.810 704 LYS A CA 1
ATOM 11181 C C . LYS A 1 704 ? -1.362 6.207 43.992 1.000 0.810 704 LYS A C 1
ATOM 11182 O O . LYS A 1 704 ? -0.709 6.987 44.680 1.000 0.810 704 LYS A O 1
ATOM 11201 N N . GLY A 1 705 ? -1.214 6.079 42.676 1.000 0.820 705 GLY A N 1
ATOM 11202 C CA . GLY A 1 705 ? -0.292 6.877 41.870 1.000 0.820 705 GLY A CA 1
ATOM 11203 C C . GLY A 1 705 ? -0.948 8.098 41.210 1.000 0.820 705 GLY A C 1
ATOM 11204 O O . GLY A 1 705 ? -1.978 8.616 41.662 1.000 0.820 705 GLY A O 1
ATOM 11208 N N . ASN A 1 706 ? -0.335 8.542 40.108 1.000 0.880 706 ASN A N 1
ATOM 11209 C CA . ASN A 1 706 ? -0.783 9.673 39.290 1.000 0.880 706 ASN A CA 1
ATOM 11210 C C . ASN A 1 706 ? -2.114 9.397 38.563 1.000 0.880 706 ASN A C 1
ATOM 11211 O O . ASN A 1 706 ? -2.516 8.249 38.361 1.000 0.880 706 ASN A O 1
ATOM 11222 N N . LEU A 1 707 ? -2.799 10.472 38.167 1.000 0.910 707 LEU A N 1
ATOM 11223 C CA . LEU A 1 707 ? -4.057 10.424 37.421 1.000 0.910 707 LEU A CA 1
ATOM 11224 C C . LEU A 1 707 ? -3.799 10.705 35.933 1.000 0.910 707 LEU A C 1
ATOM 11225 O O . LEU A 1 707 ? -3.441 11.829 35.584 1.000 0.910 707 LEU A O 1
ATOM 11241 N N . ASP A 1 708 ? -4.014 9.712 35.068 1.000 0.940 708 ASP A N 1
ATOM 11242 C CA . ASP A 1 708 ? -3.895 9.859 33.616 1.000 0.940 708 ASP A CA 1
ATOM 11243 C C . ASP A 1 708 ? -5.209 10.365 33.032 1.000 0.940 708 ASP A C 1
ATOM 11244 O O . ASP A 1 708 ? -6.255 9.721 33.144 1.000 0.940 708 ASP A O 1
ATOM 11253 N N . LYS A 1 709 ? -5.146 11.533 32.395 1.000 0.940 709 LYS A N 1
ATOM 11254 C CA . LYS A 1 709 ? -6.261 12.107 31.650 1.000 0.940 709 LYS A CA 1
ATOM 11255 C C . LYS A 1 709 ? -6.110 11.752 30.169 1.000 0.940 709 LYS A C 1
ATOM 11256 O O . LYS A 1 709 ? -5.130 12.156 29.550 1.000 0.940 709 LYS A O 1
ATOM 11275 N N . TYR A 1 710 ? -7.101 11.066 29.608 1.000 0.950 710 TYR A N 1
ATOM 11276 C CA . TYR A 1 710 ? -7.209 10.768 28.179 1.000 0.950 710 TYR A CA 1
ATOM 11277 C C . TYR A 1 710 ? -8.296 11.651 27.565 1.000 0.950 710 TYR A C 1
ATOM 11278 O O . TYR A 1 710 ? -9.475 11.486 27.886 1.000 0.950 710 TYR A O 1
ATOM 11296 N N . SER A 1 711 ? -7.900 12.604 26.723 1.000 0.930 711 SER A N 1
ATOM 11297 C CA . SER A 1 711 ? -8.826 13.429 25.940 1.000 0.930 711 SER A CA 1
ATOM 11298 C C . SER A 1 711 ? -9.353 12.628 24.743 1.000 0.930 711 SER A C 1
ATOM 11299 O O . SER A 1 711 ? -8.603 11.876 24.129 1.000 0.930 711 SER A O 1
ATOM 11307 N N . LEU A 1 712 ? -10.641 12.769 24.424 1.000 0.950 712 LEU A N 1
ATOM 11308 C CA . LEU A 1 712 ? -11.308 12.095 23.307 1.000 0.950 712 LEU A CA 1
ATOM 11309 C C . LEU A 1 712 ? -11.622 13.087 22.189 1.000 0.950 712 LEU A C 1
ATOM 11310 O O . LEU A 1 712 ? -12.172 14.162 22.441 1.000 0.950 712 LEU A O 1
ATOM 11326 N N . LEU A 1 713 ? -11.373 12.682 20.948 1.000 0.930 713 LEU A N 1
ATOM 11327 C CA . LEU A 1 713 ? -11.733 13.453 19.762 1.000 0.930 713 LEU A CA 1
ATOM 11328 C C . LEU A 1 713 ? -13.245 13.393 19.535 1.000 0.930 713 LEU A C 1
ATOM 11329 O O . LEU A 1 713 ? -13.836 12.313 19.463 1.000 0.930 713 LEU A O 1
ATOM 11345 N N . LYS A 1 714 ? -13.890 14.556 19.406 1.000 0.930 714 LYS A N 1
ATOM 11346 C CA . LYS A 1 714 ? -15.342 14.660 19.202 1.000 0.930 714 LYS A CA 1
ATOM 11347 C C . LYS A 1 714 ? -15.645 15.413 17.922 1.000 0.930 714 LYS A C 1
ATOM 11348 O O . LYS A 1 714 ? -15.448 16.617 17.879 1.000 0.930 714 LYS A O 1
ATOM 11367 N N . PHE A 1 715 ? -16.190 14.690 16.944 1.000 0.930 715 PHE A N 1
ATOM 11368 C CA . PHE A 1 715 ? -16.641 15.232 15.659 1.000 0.930 715 PHE A CA 1
ATOM 11369 C C . PHE A 1 715 ? -15.550 16.007 14.909 1.000 0.930 715 PHE A C 1
ATOM 11370 O O . PHE A 1 715 ? -15.810 17.039 14.304 1.000 0.930 715 PHE A O 1
ATOM 11387 N N . VAL A 1 716 ? -14.322 15.489 14.936 1.000 0.920 716 VAL A N 1
ATOM 11388 C CA . VAL A 1 716 ? -13.195 16.074 14.206 1.000 0.920 716 VAL A CA 1
ATOM 11389 C C . VAL A 1 716 ? -13.263 15.634 12.747 1.000 0.920 716 VAL A C 1
ATOM 11390 O O . VAL A 1 716 ? -13.650 14.503 12.447 1.000 0.920 716 VAL A O 1
ATOM 11403 N N . ARG A 1 717 ? -12.908 16.526 11.826 1.000 0.930 717 ARG A N 1
ATOM 11404 C CA . ARG A 1 717 ? -12.813 16.210 10.401 1.000 0.930 717 ARG A CA 1
ATOM 11405 C C . ARG A 1 717 ? -11.614 15.288 10.146 1.000 0.930 717 ARG A C 1
ATOM 11406 O O . ARG A 1 717 ? -10.509 15.581 10.589 1.000 0.930 717 ARG A O 1
ATOM 11427 N N . SER A 1 718 ? -11.824 14.182 9.435 1.000 0.930 718 SER A N 1
ATOM 11428 C CA . SER A 1 718 ? -10.730 13.349 8.923 1.000 0.930 718 SER A CA 1
ATOM 11429 C C . SER A 1 718 ? -10.153 13.931 7.627 1.000 0.930 718 SER A C 1
ATOM 11430 O O . SER A 1 718 ? -10.811 14.736 6.963 1.000 0.930 718 SER A O 1
ATOM 11438 N N . ASN A 1 719 ? -8.973 13.466 7.195 1.000 0.930 719 ASN A N 1
ATOM 11439 C CA . ASN A 1 719 ? -8.413 13.852 5.888 1.000 0.930 719 ASN A CA 1
ATOM 11440 C C . ASN A 1 719 ? -9.418 13.696 4.726 1.000 0.930 719 ASN A C 1
ATOM 11441 O O . ASN A 1 719 ? -9.422 14.520 3.812 1.000 0.930 719 ASN A O 1
ATOM 11452 N N . GLN A 1 720 ? -10.293 12.681 4.791 1.000 0.900 720 GLN A N 1
ATOM 11453 C CA . GLN A 1 720 ? -11.241 12.345 3.720 1.000 0.900 720 GLN A CA 1
ATOM 11454 C C . GLN A 1 720 ? -12.639 12.949 3.928 1.000 0.900 720 GLN A C 1
ATOM 11455 O O . GLN A 1 720 ? -13.590 12.529 3.275 1.000 0.900 720 GLN A O 1
ATOM 11469 N N . GLY A 1 721 ? -12.792 13.900 4.857 1.000 0.910 721 GLY A N 1
ATOM 11470 C CA . GLY A 1 721 ? -14.074 14.560 5.138 1.000 0.910 721 GLY A CA 1
ATOM 11471 C C . GLY A 1 721 ? -15.085 13.691 5.894 1.000 0.910 721 GLY A C 1
ATOM 11472 O O . GLY A 1 721 ? -16.244 14.075 6.053 1.000 0.910 721 GLY A O 1
ATOM 11476 N N . THR A 1 722 ? -14.673 12.519 6.383 1.000 0.930 722 THR A N 1
ATOM 11477 C CA . THR A 1 722 ? -15.491 11.694 7.280 1.000 0.930 722 THR A CA 1
ATOM 11478 C C . THR A 1 722 ? -15.387 12.201 8.721 1.000 0.930 722 THR A C 1
ATOM 11479 O O . THR A 1 722 ? -14.478 12.951 9.085 1.000 0.930 722 THR A O 1
ATOM 11490 N N . CYS A 1 723 ? -16.343 11.809 9.563 1.000 0.940 723 CYS A N 1
ATOM 11491 C CA . CYS A 1 723 ? -16.373 12.209 10.965 1.000 0.940 723 CYS A CA 1
ATOM 11492 C C . CYS A 1 723 ? -15.518 11.292 11.854 1.000 0.940 723 CYS A C 1
ATOM 11493 O O . CYS A 1 723 ? -15.792 10.099 11.994 1.000 0.940 723 CYS A O 1
ATOM 11501 N N . TYR A 1 724 ? -14.543 11.883 12.538 1.000 0.930 724 TYR A N 1
ATOM 11502 C CA . TYR A 1 724 ? -13.741 11.254 13.580 1.000 0.930 724 TYR A CA 1
ATOM 11503 C C . TYR A 1 724 ? -14.355 11.538 14.960 1.000 0.930 724 TYR A C 1
ATOM 11504 O O . TYR A 1 724 ? -14.222 12.629 15.521 1.000 0.930 724 TYR A O 1
ATOM 11522 N N . ASN A 1 725 ? -15.073 10.565 15.523 1.000 0.950 725 ASN A N 1
ATOM 11523 C CA . ASN A 1 725 ? -15.752 10.710 16.813 1.000 0.950 725 ASN A CA 1
ATOM 11524 C C . ASN A 1 725 ? -15.487 9.496 17.698 1.000 0.950 725 ASN A C 1
ATOM 11525 O O . ASN A 1 725 ? -15.965 8.404 17.406 1.000 0.950 725 ASN A O 1
ATOM 11536 N N . GLN A 1 726 ? -14.778 9.720 18.800 1.000 0.960 726 GLN A N 1
ATOM 11537 C CA . GLN A 1 726 ? -14.462 8.696 19.783 1.000 0.960 726 GLN A CA 1
ATOM 11538 C C . GLN A 1 726 ? -15.507 8.644 20.902 1.000 0.960 726 GLN A C 1
ATOM 11539 O O . GLN A 1 726 ? -16.079 9.670 21.295 1.000 0.960 726 GLN A O 1
ATOM 11553 N N . ARG A 1 727 ? -15.777 7.456 21.450 1.000 0.970 727 ARG A N 1
ATOM 11554 C CA . ARG A 1 727 ? -16.762 7.256 22.533 1.000 0.970 727 ARG A CA 1
ATOM 11555 C C . ARG A 1 727 ? -16.204 6.338 23.620 1.000 0.970 727 ARG A C 1
ATOM 11556 O O . ARG A 1 727 ? -15.679 5.285 23.275 1.000 0.970 727 ARG A O 1
ATOM 11577 N N . PRO A 1 728 ? -16.318 6.699 24.913 1.000 0.970 728 PRO A N 1
ATOM 11578 C CA . PRO A 1 728 ? -15.839 5.841 25.991 1.000 0.970 728 PRO A CA 1
ATOM 11579 C C . PRO A 1 728 ? -16.670 4.556 26.060 1.000 0.970 728 PRO A C 1
ATOM 11580 O O . PRO A 1 728 ? -17.898 4.620 26.004 1.000 0.970 728 PRO A O 1
ATOM 11591 N N . ILE A 1 729 ? -15.996 3.414 26.203 1.000 0.960 729 ILE A N 1
ATOM 11592 C CA . ILE A 1 729 ? -16.628 2.092 26.384 1.000 0.960 729 ILE A CA 1
ATOM 11593 C C . ILE A 1 729 ? -16.480 1.554 27.811 1.000 0.960 729 ILE A C 1
ATOM 11594 O O . ILE A 1 729 ? -17.094 0.555 28.173 1.000 0.960 729 ILE A O 1
ATOM 11610 N N . VAL A 1 730 ? -15.695 2.244 28.637 1.000 0.960 730 VAL A N 1
ATOM 11611 C CA . VAL A 1 730 ? -15.473 1.917 30.048 1.000 0.960 730 VAL A CA 1
ATOM 11612 C C . VAL A 1 730 ? -16.414 2.685 30.970 1.000 0.960 730 VAL A C 1
ATOM 11613 O O . VAL A 1 730 ? -16.916 3.761 30.638 1.000 0.960 730 VAL A O 1
ATOM 11626 N N . SER A 1 731 ? -16.612 2.147 32.168 1.000 0.960 731 SER A N 1
ATOM 11627 C CA . SER A 1 731 ? -17.427 2.727 33.231 1.000 0.960 731 SER A CA 1
ATOM 11628 C C . SER A 1 731 ? -16.591 3.096 34.453 1.000 0.960 731 SER A C 1
ATOM 11629 O O . SER A 1 731 ? -15.483 2.607 34.667 1.000 0.960 731 SER A O 1
ATOM 11637 N N . VAL A 1 732 ? -17.130 3.983 35.290 1.000 0.960 732 VAL A N 1
ATOM 11638 C CA . VAL A 1 732 ? -16.497 4.329 36.569 1.000 0.960 732 VAL A CA 1
ATOM 11639 C C . VAL A 1 732 ? -16.420 3.085 37.455 1.000 0.960 732 VAL A C 1
ATOM 11640 O O . VAL A 1 732 ? -17.422 2.402 37.650 1.000 0.960 732 VAL A O 1
ATOM 11653 N N . GLY A 1 733 ? -15.241 2.825 38.017 1.000 0.940 733 GLY A N 1
ATOM 11654 C CA . GLY A 1 733 ? -14.953 1.656 38.847 1.000 0.940 733 GLY A CA 1
ATOM 11655 C C . GLY A 1 733 ? -14.295 0.493 38.101 1.000 0.940 733 GLY A C 1
ATOM 11656 O O . GLY A 1 733 ? -13.821 -0.429 38.759 1.000 0.940 733 GLY A O 1
ATOM 11660 N N . ASP A 1 734 ? -14.207 0.543 36.771 1.000 0.940 734 ASP A N 1
ATOM 11661 C CA . ASP A 1 734 ? -13.534 -0.494 35.988 1.000 0.940 734 ASP A CA 1
ATOM 11662 C C . ASP A 1 734 ? -12.019 -0.523 36.273 1.000 0.940 734 ASP A C 1
ATOM 11663 O O . ASP A 1 734 ? -11.342 0.502 36.176 1.000 0.940 734 ASP A O 1
ATOM 11672 N N . GLU A 1 735 ? -11.471 -1.699 36.604 1.000 0.930 735 GLU A N 1
ATOM 11673 C CA . GLU A 1 735 ? -10.020 -1.944 36.669 1.000 0.930 735 GLU A CA 1
ATOM 11674 C C . GLU A 1 735 ? -9.512 -2.260 35.260 1.000 0.930 735 GLU A C 1
ATOM 11675 O O . GLU A 1 735 ? -9.951 -3.240 34.663 1.000 0.930 735 GLU A O 1
ATOM 11687 N N . VAL A 1 736 ? -8.638 -1.414 34.717 1.000 0.930 736 VAL A N 1
ATOM 11688 C CA . VAL A 1 736 ? -8.133 -1.484 33.338 1.000 0.930 736 VAL A CA 1
ATOM 11689 C C . VAL A 1 736 ? -6.649 -1.839 33.317 1.000 0.930 736 VAL A C 1
ATOM 11690 O O . VAL A 1 736 ? -5.875 -1.395 34.172 1.000 0.930 736 VAL A O 1
ATOM 11703 N N . VAL A 1 737 ? -6.227 -2.624 32.326 1.000 0.920 737 VAL A N 1
ATOM 11704 C CA . VAL A 1 737 ? -4.823 -3.029 32.141 1.000 0.920 737 VAL A CA 1
ATOM 11705 C C . VAL A 1 737 ? -4.114 -2.190 31.075 1.000 0.920 737 VAL A C 1
ATOM 11706 O O . VAL A 1 737 ? -4.735 -1.532 30.239 1.000 0.920 737 VAL A O 1
ATOM 11719 N N . LYS A 1 738 ? -2.775 -2.221 31.069 1.000 0.900 738 LYS A N 1
ATOM 11720 C CA . LYS A 1 738 ? -1.982 -1.585 30.007 1.000 0.900 738 LYS A CA 1
ATOM 11721 C C . LYS A 1 738 ? -2.338 -2.192 28.648 1.000 0.900 738 LYS A C 1
ATOM 11722 O O . LYS A 1 738 ? -2.309 -3.407 28.481 1.000 0.900 738 LYS A O 1
ATOM 11741 N N . GLY A 1 739 ? -2.604 -1.342 27.662 1.000 0.900 739 GLY A N 1
ATOM 11742 C CA . GLY A 1 739 ? -2.953 -1.773 26.312 1.000 0.900 739 GLY A CA 1
ATOM 11743 C C . GLY A 1 739 ? -4.439 -2.088 26.101 1.000 0.900 739 GLY A C 1
ATOM 11744 O O . GLY A 1 739 ? -4.793 -2.534 25.011 1.000 0.900 739 GLY A O 1
ATOM 11748 N N . GLU A 1 740 ? -5.300 -1.890 27.100 1.000 0.930 740 GLU A N 1
ATOM 11749 C CA . GLU A 1 740 ? -6.756 -2.037 26.968 1.000 0.930 740 GLU A CA 1
ATOM 11750 C C . GLU A 1 740 ? -7.388 -0.818 26.277 1.000 0.930 740 GLU A C 1
ATOM 11751 O O . GLU A 1 740 ? -6.883 0.302 26.399 1.000 0.930 740 GLU A O 1
ATOM 11763 N N . ILE A 1 741 ? -8.494 -1.028 25.557 1.000 0.960 741 ILE A N 1
ATOM 11764 C CA . ILE A 1 741 ? -9.243 0.037 24.876 1.000 0.960 741 ILE A CA 1
ATOM 11765 C C . ILE A 1 741 ? -10.164 0.734 25.888 1.000 0.960 741 ILE A C 1
ATOM 11766 O O . ILE A 1 741 ? -11.029 0.105 26.489 1.000 0.960 741 ILE A O 1
ATOM 11782 N N . LEU A 1 742 ? -9.989 2.046 26.060 1.000 0.970 742 LEU A N 1
ATOM 11783 C CA . LEU A 1 742 ? -10.835 2.896 26.909 1.000 0.970 742 LEU A CA 1
ATOM 11784 C C . LEU A 1 742 ? -12.002 3.509 26.127 1.000 0.970 742 LEU A C 1
ATOM 11785 O O . LEU A 1 742 ? -13.070 3.772 26.687 1.000 0.970 742 LEU A O 1
ATOM 11801 N N . ALA A 1 743 ? -11.780 3.774 24.839 1.000 0.970 743 ALA A N 1
ATOM 11802 C CA . ALA A 1 743 ? -12.760 4.383 23.959 1.000 0.970 743 ALA A CA 1
ATOM 11803 C C . ALA A 1 743 ? -12.610 3.896 22.523 1.000 0.970 743 ALA A C 1
ATOM 11804 O O . ALA A 1 743 ? -11.499 3.794 21.995 1.000 0.970 743 ALA A O 1
ATOM 11811 N N . ASP A 1 744 ? -13.754 3.670 21.898 1.000 0.970 744 ASP A N 1
ATOM 11812 C CA . ASP A 1 744 ? -13.857 3.333 20.490 1.000 0.970 744 ASP A CA 1
ATOM 11813 C C . ASP A 1 744 ? -13.534 4.537 19.613 1.000 0.970 744 ASP A C 1
ATOM 11814 O O . ASP A 1 744 ? -13.884 5.673 19.950 1.000 0.970 744 ASP A O 1
ATOM 11823 N N . GLY A 1 745 ? -12.888 4.262 18.478 1.000 0.950 745 GLY A N 1
ATOM 11824 C CA . GLY A 1 745 ? -12.718 5.183 17.360 1.000 0.950 745 GLY A CA 1
ATOM 11825 C C . GLY A 1 745 ? -13.941 5.249 16.436 1.000 0.950 745 GLY A C 1
ATOM 11826 O O . GLY A 1 745 ? -14.969 4.619 16.696 1.000 0.950 745 GLY A O 1
ATOM 11830 N N . PRO A 1 746 ? -13.849 5.994 15.321 1.000 0.960 746 PRO A N 1
ATOM 11831 C CA . PRO A 1 746 ? -14.827 5.880 14.241 1.000 0.960 746 PRO A CA 1
ATOM 11832 C C . PRO A 1 746 ? -14.893 4.433 13.730 1.000 0.960 746 PRO A C 1
ATOM 11833 O O . PRO A 1 746 ? -13.872 3.764 13.663 1.000 0.960 746 PRO A O 1
ATOM 11844 N N . SER A 1 747 ? -16.065 3.947 13.315 1.000 0.970 747 SER A N 1
ATOM 11845 C CA . SER A 1 747 ? -16.248 2.559 12.833 1.000 0.970 747 SER A CA 1
ATOM 11846 C C . SER A 1 747 ? -15.738 1.483 13.806 1.000 0.970 747 SER A C 1
ATOM 11847 O O . SER A 1 747 ? -15.103 0.513 13.389 1.000 0.970 747 SER A O 1
ATOM 11855 N N . MET A 1 748 ? -15.972 1.666 15.104 1.000 0.970 748 MET A N 1
ATOM 11856 C CA . MET A 1 748 ? -15.691 0.670 16.137 1.000 0.970 748 MET A CA 1
ATOM 11857 C C . MET A 1 748 ? -16.892 0.505 17.070 1.000 0.970 748 MET A C 1
ATOM 11858 O O . MET A 1 748 ? -17.670 1.444 17.253 1.000 0.970 748 MET A O 1
ATOM 11872 N N . GLU A 1 749 ? -17.033 -0.686 17.645 1.000 0.970 749 GLU A N 1
ATOM 11873 C CA . GLU A 1 749 ? -18.035 -0.995 18.664 1.000 0.970 749 GLU A CA 1
ATOM 11874 C C . GLU A 1 749 ? -17.469 -1.966 19.715 1.000 0.970 749 GLU A C 1
ATOM 11875 O O . GLU A 1 749 ? -17.105 -3.105 19.403 1.000 0.970 749 GLU A O 1
ATOM 11887 N N . LEU A 1 750 ? -17.452 -1.528 20.978 1.000 0.950 750 LEU A N 1
ATOM 11888 C CA . LEU A 1 750 ? -17.003 -2.282 22.151 1.000 0.950 750 LEU A CA 1
ATOM 11889 C C . LEU A 1 750 ? -15.585 -2.866 21.984 1.000 0.950 750 LEU A C 1
ATOM 11890 O O . LEU A 1 750 ? -15.287 -3.959 22.471 1.000 0.950 750 LEU A O 1
ATOM 11906 N N . GLY A 1 751 ? -14.706 -2.124 21.307 1.000 0.950 751 GLY A N 1
ATOM 11907 C CA . GLY A 1 751 ? -13.313 -2.478 21.046 1.000 0.950 751 GLY A CA 1
ATOM 11908 C C . GLY A 1 751 ? -13.053 -3.229 19.736 1.000 0.950 751 GLY A C 1
ATOM 11909 O O . GLY A 1 751 ? -11.892 -3.464 19.408 1.000 0.950 751 GLY A O 1
ATOM 11913 N N . GLU A 1 752 ? -14.080 -3.596 18.970 1.000 0.960 752 GLU A N 1
ATOM 11914 C CA . GLU A 1 752 ? -13.925 -4.259 17.669 1.000 0.960 752 GLU A CA 1
ATOM 11915 C C . GLU A 1 752 ? -14.164 -3.314 16.494 1.000 0.960 752 GLU A C 1
ATOM 11916 O O . GLU A 1 752 ? -14.887 -2.326 16.598 1.000 0.960 752 GLU A O 1
ATOM 11928 N N . LEU A 1 753 ? -13.581 -3.652 15.343 1.000 0.970 753 LEU A N 1
ATOM 11929 C CA . LEU A 1 753 ? -13.823 -2.970 14.078 1.000 0.970 753 LEU A CA 1
ATOM 11930 C C . LEU A 1 753 ? -15.265 -3.203 13.589 1.000 0.970 753 LEU A C 1
ATOM 11931 O O . LEU A 1 753 ? -15.705 -4.334 13.389 1.000 0.970 753 LEU A O 1
ATOM 11947 N N . ALA A 1 754 ? -15.985 -2.109 13.364 1.000 0.980 754 ALA A N 1
ATOM 11948 C CA . ALA A 1 754 ? -17.400 -2.058 13.019 1.000 0.980 754 ALA A CA 1
ATOM 11949 C C . ALA A 1 754 ? -17.626 -1.124 11.809 1.000 0.980 754 ALA A C 1
ATOM 11950 O O . ALA A 1 754 ? -18.067 0.016 11.937 1.000 0.980 754 ALA A O 1
ATOM 11957 N N . LEU A 1 755 ? -17.261 -1.594 10.610 1.000 0.980 755 LEU A N 1
ATOM 11958 C CA . LEU A 1 755 ? -17.381 -0.850 9.343 1.000 0.980 755 LEU A CA 1
ATOM 11959 C C . LEU A 1 755 ? -18.819 -0.624 8.828 1.000 0.980 755 LEU A C 1
ATOM 11960 O O . LEU A 1 755 ? -19.009 0.188 7.925 1.000 0.980 755 LEU A O 1
ATOM 11976 N N . GLY A 1 756 ? -19.812 -1.374 9.314 1.000 0.980 756 GLY A N 1
ATOM 11977 C CA . GLY A 1 756 ? -21.137 -1.479 8.699 1.000 0.980 756 GLY A CA 1
ATOM 11978 C C . GLY A 1 756 ? -22.232 -1.884 9.681 1.000 0.980 756 GLY A C 1
ATOM 11979 O O . GLY A 1 756 ? -22.224 -1.467 10.841 1.000 0.980 756 GLY A O 1
ATOM 11983 N N . ARG A 1 757 ? -23.207 -2.659 9.190 1.000 0.980 757 ARG A N 1
ATOM 11984 C CA . ARG A 1 757 ? -24.370 -3.131 9.958 1.000 0.980 757 ARG A CA 1
ATOM 11985 C C . ARG A 1 757 ? -24.756 -4.558 9.582 1.000 0.980 757 ARG A C 1
ATOM 11986 O O . ARG A 1 757 ? -24.558 -4.984 8.443 1.000 0.980 757 ARG A O 1
ATOM 12007 N N . ASN A 1 758 ? -25.350 -5.258 10.547 1.000 0.980 758 ASN A N 1
ATOM 12008 C CA . ASN A 1 758 ? -25.941 -6.582 10.376 1.000 0.980 758 ASN A CA 1
ATOM 12009 C C . ASN A 1 758 ? -27.392 -6.426 9.905 1.000 0.980 758 ASN A C 1
ATOM 12010 O O . ASN A 1 758 ? -28.265 -6.063 10.693 1.000 0.980 758 ASN A O 1
ATOM 12021 N N . VAL A 1 759 ? -27.653 -6.683 8.626 1.000 0.970 759 VAL A N 1
ATOM 12022 C CA . VAL A 1 759 ? -28.973 -6.456 8.015 1.000 0.970 759 VAL A CA 1
ATOM 12023 C C . VAL A 1 759 ? -29.537 -7.728 7.417 1.000 0.970 759 VAL A C 1
ATOM 12024 O O . VAL A 1 759 ? -28.793 -8.616 6.994 1.000 0.970 759 VAL A O 1
ATOM 12037 N N . MET A 1 760 ? -30.864 -7.821 7.389 1.000 0.970 760 MET A N 1
ATOM 12038 C CA . MET A 1 760 ? -31.551 -8.962 6.807 1.000 0.970 760 MET A CA 1
ATOM 12039 C C . MET A 1 760 ? -31.613 -8.847 5.287 1.000 0.970 760 MET A C 1
ATOM 12040 O O . MET A 1 760 ? -32.202 -7.915 4.743 1.000 0.970 760 MET A O 1
ATOM 12054 N N . VAL A 1 761 ? -31.033 -9.826 4.604 1.000 0.960 761 VAL A N 1
ATOM 12055 C CA . VAL A 1 761 ? -30.939 -9.867 3.147 1.000 0.960 761 VAL A CA 1
ATOM 12056 C C . VAL A 1 761 ? -31.732 -11.049 2.604 1.000 0.960 761 VAL A C 1
ATOM 12057 O O . VAL A 1 761 ? -31.610 -12.165 3.109 1.000 0.960 761 VAL A O 1
ATOM 12070 N N . GLY A 1 762 ? -32.510 -10.811 1.548 1.000 0.940 762 GLY A N 1
ATOM 12071 C CA . GLY A 1 762 ? -33.140 -11.847 0.730 1.000 0.940 762 GLY A CA 1
ATOM 12072 C C . GLY A 1 762 ? -32.516 -11.922 -0.664 1.000 0.940 762 GLY A C 1
ATOM 12073 O O . GLY A 1 762 ? -32.372 -10.903 -1.340 1.000 0.940 762 GLY A O 1
ATOM 12077 N N . PHE A 1 763 ? -32.165 -13.127 -1.119 1.000 0.930 763 PHE A N 1
ATOM 12078 C CA . PHE A 1 763 ? -31.688 -13.353 -2.489 1.000 0.930 763 PHE A CA 1
ATOM 12079 C C . PHE A 1 763 ? -32.848 -13.677 -3.432 1.000 0.930 763 PHE A C 1
ATOM 12080 O O . PHE A 1 763 ? -33.210 -14.839 -3.624 1.000 0.930 763 PHE A O 1
ATOM 12097 N N . MET A 1 764 ? -33.424 -12.646 -4.042 1.000 0.890 764 MET A N 1
ATOM 12098 C CA . MET A 1 764 ? -34.526 -12.778 -4.994 1.000 0.890 764 MET A CA 1
ATOM 12099 C C . MET A 1 764 ? -34.514 -11.651 -6.023 1.000 0.890 764 MET A C 1
ATOM 12100 O O . MET A 1 764 ? -33.903 -10.608 -5.811 1.000 0.890 764 MET A O 1
ATOM 12114 N N . THR A 1 765 ? -35.189 -11.863 -7.149 1.000 0.860 765 THR A N 1
ATOM 12115 C CA . THR A 1 765 ? -35.410 -10.801 -8.141 1.000 0.860 765 THR A CA 1
ATOM 12116 C C . THR A 1 765 ? -36.698 -10.057 -7.828 1.000 0.860 765 THR A C 1
ATOM 12117 O O . THR A 1 765 ? -37.631 -10.646 -7.283 1.000 0.860 765 THR A O 1
ATOM 12128 N N . TRP A 1 766 ? -36.735 -8.768 -8.157 1.000 0.860 766 TRP A N 1
ATOM 12129 C CA . TRP A 1 766 ? -37.865 -7.912 -7.815 1.000 0.860 766 TRP A CA 1
ATOM 12130 C C . TRP A 1 766 ? -38.186 -6.903 -8.917 1.000 0.860 766 TRP A C 1
ATOM 12131 O O . TRP A 1 766 ? -37.520 -5.872 -9.014 1.000 0.860 766 TRP A O 1
ATOM 12152 N N . ASP A 1 767 ? -39.173 -7.208 -9.771 1.000 0.790 767 ASP A N 1
ATOM 12153 C CA . ASP A 1 767 ? -39.666 -6.358 -10.878 1.000 0.790 767 ASP A CA 1
ATOM 12154 C C . ASP A 1 767 ? -38.569 -5.678 -11.732 1.000 0.790 767 ASP A C 1
ATOM 12155 O O . ASP A 1 767 ? -38.770 -4.610 -12.304 1.000 0.790 767 ASP A O 1
ATOM 12164 N N . GLY A 1 768 ? -37.374 -6.276 -11.805 1.000 0.820 768 GLY A N 1
ATOM 12165 C CA . GLY A 1 768 ? -36.209 -5.720 -12.501 1.000 0.820 768 GLY A CA 1
ATOM 12166 C C . GLY A 1 768 ? -35.467 -4.582 -11.778 1.000 0.820 768 GLY A C 1
ATOM 12167 O O . GLY A 1 768 ? -34.445 -4.127 -12.285 1.000 0.820 768 GLY A O 1
ATOM 12171 N N . TYR A 1 769 ? -35.898 -4.138 -10.593 1.000 0.850 769 TYR A N 1
ATOM 12172 C CA . TYR A 1 769 ? -35.254 -3.034 -9.863 1.000 0.850 769 TYR A CA 1
ATOM 12173 C C . TYR A 1 769 ? -33.898 -3.401 -9.249 1.000 0.850 769 TYR A C 1
ATOM 12174 O O . TYR A 1 769 ? -33.043 -2.532 -9.118 1.000 0.850 769 TYR A O 1
ATOM 12192 N N . ASN A 1 770 ? -33.667 -4.666 -8.898 1.000 0.820 770 ASN A N 1
ATOM 12193 C CA . ASN A 1 770 ? -32.354 -5.188 -8.501 1.000 0.820 770 ASN A CA 1
ATOM 12194 C C . ASN A 1 770 ? -31.689 -6.001 -9.627 1.000 0.820 770 ASN A C 1
ATOM 12195 O O . ASN A 1 770 ? -30.987 -6.982 -9.384 1.000 0.820 770 ASN A O 1
ATOM 12206 N N . TYR A 1 771 ? -31.952 -5.643 -10.885 1.000 0.820 771 TYR A N 1
ATOM 12207 C CA . TYR A 1 771 ? -31.266 -6.247 -12.025 1.000 0.820 771 TYR A CA 1
ATOM 12208 C C . TYR A 1 771 ? -29.753 -5.939 -11.990 1.000 0.820 771 TYR A C 1
ATOM 12209 O O . TYR A 1 771 ? -29.339 -4.870 -11.545 1.000 0.820 771 TYR A O 1
ATOM 12227 N N . GLU A 1 772 ? -28.926 -6.891 -12.440 1.000 0.750 772 GLU A N 1
ATOM 12228 C CA . GLU A 1 772 ? -27.459 -6.873 -12.288 1.000 0.750 772 GLU A CA 1
ATOM 12229 C C . GLU A 1 772 ? -26.999 -6.626 -10.836 1.000 0.750 772 GLU A C 1
ATOM 12230 O O . GLU A 1 772 ? -27.294 -7.428 -9.951 1.000 0.750 772 GLU A O 1
ATOM 12242 N N . ASP A 1 773 ? -26.255 -5.543 -10.603 1.000 0.780 773 ASP A N 1
ATOM 12243 C CA . ASP A 1 773 ? -25.640 -5.177 -9.328 1.000 0.780 773 ASP A CA 1
ATOM 12244 C C . ASP A 1 773 ? -26.487 -4.118 -8.582 1.000 0.780 773 ASP A C 1
ATOM 12245 O O . ASP A 1 773 ? -26.005 -3.461 -7.662 1.000 0.780 773 ASP A O 1
ATOM 12254 N N . ALA A 1 774 ? -27.740 -3.882 -8.982 1.000 0.920 774 ALA A N 1
ATOM 12255 C CA . ALA A 1 774 ? -28.626 -2.958 -8.280 1.000 0.920 774 ALA A CA 1
ATOM 12256 C C . ALA A 1 774 ? -29.160 -3.563 -6.968 1.000 0.920 774 ALA A C 1
ATOM 12257 O O . ALA A 1 774 ? -29.402 -4.764 -6.868 1.000 0.920 774 ALA A O 1
ATOM 12264 N N . ILE A 1 775 ? -29.361 -2.720 -5.956 1.000 0.950 775 ILE A N 1
ATOM 12265 C CA . ILE A 1 775 ? -29.810 -3.106 -4.613 1.000 0.950 775 ILE A CA 1
ATOM 12266 C C . ILE A 1 775 ? -31.130 -2.405 -4.305 1.000 0.950 775 ILE A C 1
ATOM 12267 O O . ILE A 1 775 ? -31.260 -1.203 -4.532 1.000 0.950 775 ILE A O 1
ATOM 12283 N N . ILE A 1 776 ? -32.080 -3.138 -3.727 1.000 0.960 776 ILE A N 1
ATOM 12284 C CA . ILE A 1 776 ? -33.307 -2.557 -3.168 1.000 0.960 776 ILE A CA 1
ATOM 12285 C C . ILE A 1 776 ? -33.207 -2.573 -1.652 1.000 0.960 776 ILE A C 1
ATOM 12286 O O . ILE A 1 776 ? -32.716 -3.545 -1.075 1.000 0.960 776 ILE A O 1
ATOM 12302 N N . MET A 1 777 ? -33.684 -1.505 -1.023 1.000 0.960 777 MET A N 1
ATOM 12303 C CA . MET A 1 777 ? -33.583 -1.278 0.413 1.000 0.960 777 MET A CA 1
ATOM 12304 C C . MET A 1 777 ? -34.942 -0.909 1.023 1.000 0.960 777 MET A C 1
ATOM 12305 O O . MET A 1 777 ? -35.728 -0.196 0.406 1.000 0.960 777 MET A O 1
ATOM 12319 N N . SER A 1 778 ? -35.196 -1.352 2.255 1.000 0.970 778 SER A N 1
ATOM 12320 C CA . SER A 1 778 ? -36.336 -0.924 3.070 1.000 0.970 778 SER A CA 1
ATOM 12321 C C . SER A 1 778 ? -36.148 0.503 3.599 1.000 0.970 778 SER A C 1
ATOM 12322 O O . SER A 1 778 ? -35.085 0.848 4.126 1.000 0.970 778 SER A O 1
ATOM 12330 N N . GLU A 1 779 ? -37.203 1.323 3.536 1.000 0.970 779 GLU A N 1
ATOM 12331 C CA . GLU A 1 779 ? -37.235 2.684 4.093 1.000 0.970 779 GLU A CA 1
ATOM 12332 C C . GLU A 1 779 ? -36.920 2.708 5.600 1.000 0.970 779 GLU A C 1
ATOM 12333 O O . GLU A 1 779 ? -36.404 3.707 6.110 1.000 0.970 779 GLU A O 1
ATOM 12345 N N . ARG A 1 780 ? -37.133 1.591 6.311 1.000 0.960 780 ARG A N 1
ATOM 12346 C CA . ARG A 1 780 ? -36.737 1.415 7.715 1.000 0.960 780 ARG A CA 1
ATOM 12347 C C . ARG A 1 780 ? -35.280 1.812 7.957 1.000 0.960 780 ARG A C 1
ATOM 12348 O O . ARG A 1 780 ? -34.984 2.543 8.898 1.000 0.960 780 ARG A O 1
ATOM 12369 N N . LEU A 1 781 ? -34.369 1.416 7.063 1.000 0.960 781 LEU A N 1
ATOM 12370 C CA . LEU A 1 781 ? -32.936 1.706 7.193 1.000 0.960 781 LEU A CA 1
ATOM 12371 C C . LEU A 1 781 ? -32.610 3.207 7.087 1.000 0.960 781 LEU A C 1
ATOM 12372 O O . LEU A 1 781 ? -31.608 3.663 7.644 1.000 0.960 781 LEU A O 1
ATOM 12388 N N . VAL A 1 782 ? -33.461 3.978 6.403 1.000 0.970 782 VAL A N 1
ATOM 12389 C CA . VAL A 1 782 ? -33.371 5.441 6.281 1.000 0.970 782 VAL A CA 1
ATOM 12390 C C . VAL A 1 782 ? -34.017 6.131 7.490 1.000 0.970 782 VAL A C 1
ATOM 12391 O O . VAL A 1 782 ? -33.441 7.074 8.051 1.000 0.970 782 VAL A O 1
ATOM 12404 N N . LYS A 1 783 ? -35.215 5.677 7.897 1.000 0.960 783 LYS A N 1
ATOM 12405 C CA . LYS A 1 783 ? -35.984 6.207 9.039 1.000 0.960 783 LYS A CA 1
ATOM 12406 C C . LYS A 1 783 ? -35.228 6.033 10.358 1.000 0.960 783 LYS A C 1
ATOM 12407 O O . LYS A 1 783 ? -35.047 7.025 11.063 1.000 0.960 783 LYS A O 1
ATOM 12426 N N . ASP A 1 784 ? -34.697 4.838 10.610 1.000 0.960 784 ASP A N 1
ATOM 12427 C CA . ASP A 1 784 ? -33.980 4.469 11.840 1.000 0.960 784 ASP A CA 1
ATOM 12428 C C . ASP A 1 784 ? -32.499 4.909 11.850 1.000 0.960 784 ASP A C 1
ATOM 12429 O O . ASP A 1 784 ? -31.752 4.580 12.771 1.000 0.960 784 ASP A O 1
ATOM 12438 N N . ASP A 1 785 ? -32.043 5.659 10.835 1.000 0.970 785 ASP A N 1
ATOM 12439 C CA . ASP A 1 785 ? -30.660 6.148 10.702 1.000 0.970 785 ASP A CA 1
ATOM 12440 C C . ASP A 1 785 ? -29.583 5.032 10.711 1.000 0.970 785 ASP A C 1
ATOM 12441 O O . ASP A 1 785 ? -28.434 5.261 11.102 1.000 0.970 785 ASP A O 1
ATOM 12450 N N . VAL A 1 786 ? -29.926 3.824 10.241 1.000 0.970 786 VAL A N 1
ATOM 12451 C CA . VAL A 1 786 ? -29.058 2.629 10.291 1.000 0.970 786 VAL A CA 1
ATOM 12452 C C . VAL A 1 786 ? -27.772 2.827 9.488 1.000 0.970 786 VAL A C 1
ATOM 12453 O O . VAL A 1 786 ? -26.693 2.505 9.982 1.000 0.970 786 VAL A O 1
ATOM 12466 N N . TYR A 1 787 ? -27.889 3.402 8.286 1.000 0.970 787 TYR A N 1
ATOM 12467 C CA . TYR A 1 787 ? -26.774 3.709 7.377 1.000 0.970 787 TYR A CA 1
ATOM 12468 C C . TYR A 1 787 ? -26.493 5.216 7.252 1.000 0.970 787 TYR A C 1
ATOM 12469 O O . TYR A 1 787 ? -25.982 5.706 6.239 1.000 0.970 787 TYR A O 1
ATOM 12487 N N . THR A 1 788 ? -26.820 5.985 8.288 1.000 0.970 788 THR A N 1
ATOM 12488 C CA . THR A 1 788 ? -26.547 7.423 8.307 1.000 0.970 788 THR A CA 1
ATOM 12489 C C . THR A 1 788 ? -25.100 7.698 8.723 1.000 0.970 788 THR A C 1
ATOM 12490 O O . THR A 1 788 ? -24.641 7.237 9.771 1.000 0.970 788 THR A O 1
ATOM 12501 N N . SER A 1 789 ? -24.389 8.488 7.918 1.000 0.960 789 SER A N 1
ATOM 12502 C CA . SER A 1 789 ? -23.017 8.941 8.174 1.000 0.960 789 SER A CA 1
ATOM 12503 C C . SER A 1 789 ? -22.976 10.450 8.414 1.000 0.960 789 SER A C 1
ATOM 12504 O O . SER A 1 789 ? -23.886 11.192 8.033 1.000 0.960 789 SER A O 1
ATOM 12512 N N . ILE A 1 790 ? -21.920 10.912 9.079 1.000 0.960 790 ILE A N 1
ATOM 12513 C CA . ILE A 1 790 ? -21.661 12.338 9.294 1.000 0.960 790 ILE A CA 1
ATOM 12514 C C . ILE A 1 790 ? -20.441 12.723 8.463 1.000 0.960 790 ILE A C 1
ATOM 12515 O O . ILE A 1 790 ? -19.391 12.088 8.576 1.000 0.960 790 ILE A O 1
ATOM 12531 N N . HIS A 1 791 ? -20.591 13.766 7.655 1.000 0.950 791 HIS A N 1
ATOM 12532 C CA . HIS A 1 791 ? -19.536 14.325 6.817 1.000 0.950 791 HIS A CA 1
ATOM 12533 C C . HIS A 1 791 ? -19.232 15.744 7.269 1.000 0.950 791 HIS A C 1
ATOM 12534 O O . HIS A 1 791 ? -20.143 16.471 7.668 1.000 0.950 791 HIS A O 1
ATOM 12548 N N . ILE A 1 792 ? -17.952 16.103 7.252 1.000 0.950 792 ILE A N 1
ATOM 12549 C CA . ILE A 1 792 ? -17.476 17.403 7.714 1.000 0.950 792 ILE A CA 1
ATOM 12550 C C . ILE A 1 792 ? -16.616 18.019 6.616 1.000 0.950 792 ILE A C 1
ATOM 12551 O O . ILE A 1 792 ? -15.543 17.507 6.289 1.000 0.950 792 ILE A O 1
ATOM 12567 N N . GLU A 1 793 ? -17.095 19.123 6.063 1.000 0.930 793 GLU A N 1
ATOM 12568 C CA . GLU A 1 793 ? -16.371 19.944 5.097 1.000 0.930 793 GLU A CA 1
ATOM 12569 C C . GLU A 1 793 ? -15.706 21.116 5.825 1.000 0.930 793 GLU A C 1
ATOM 12570 O O . GLU A 1 793 ? -16.226 21.636 6.816 1.000 0.930 793 GLU A O 1
ATOM 12582 N N . GLU A 1 794 ? -14.542 21.520 5.333 1.000 0.920 794 GLU A N 1
ATOM 12583 C CA . GLU A 1 794 ? -13.758 22.633 5.857 1.000 0.920 794 GLU A CA 1
ATOM 12584 C C . GLU A 1 794 ? -13.635 23.679 4.758 1.000 0.920 794 GLU A C 1
ATOM 12585 O O . GLU A 1 794 ? -13.181 23.379 3.652 1.000 0.920 794 GLU A O 1
ATOM 12597 N N . TYR A 1 795 ? -14.042 24.902 5.077 1.000 0.940 795 TYR A N 1
ATOM 12598 C CA . TYR A 1 795 ? -13.863 26.047 4.202 1.000 0.940 795 TYR A CA 1
ATOM 12599 C C . TYR A 1 795 ? -13.029 27.102 4.901 1.000 0.940 795 TYR A C 1
ATOM 12600 O O . TYR A 1 795 ? -13.185 27.354 6.098 1.000 0.940 795 TYR A O 1
ATOM 12618 N N . GLU A 1 796 ? -12.157 27.730 4.129 1.000 0.930 796 GLU A N 1
ATOM 12619 C CA . GLU A 1 796 ? -11.125 28.610 4.642 1.000 0.930 796 GLU A CA 1
ATOM 12620 C C . GLU A 1 796 ? -11.159 29.944 3.906 1.000 0.930 796 GLU A C 1
ATOM 12621 O O . GLU A 1 796 ? -11.335 30.009 2.687 1.000 0.930 796 GLU A O 1
ATOM 12633 N N . SER A 1 797 ? -11.026 31.022 4.671 1.000 0.940 797 SER A N 1
ATOM 12634 C CA . SER A 1 797 ? -10.957 32.377 4.150 1.000 0.940 797 SER A CA 1
ATOM 12635 C C . SER A 1 797 ? -9.821 33.129 4.823 1.000 0.940 797 SER A C 1
ATOM 12636 O O . SER A 1 797 ? -9.736 33.202 6.049 1.000 0.940 797 SER A O 1
ATOM 12644 N N . GLU A 1 798 ? -8.977 33.736 3.999 1.000 0.930 798 GLU A N 1
ATOM 12645 C CA . GLU A 1 798 ? -7.832 34.537 4.418 1.000 0.930 798 GLU A CA 1
ATOM 12646 C C . GLU A 1 798 ? -8.060 36.010 4.091 1.000 0.930 798 GLU A C 1
ATOM 12647 O O . GLU A 1 798 ? -8.518 36.340 2.991 1.000 0.930 798 GLU A O 1
ATOM 12659 N N . ALA A 1 799 ? -7.678 36.883 5.023 1.000 0.930 799 ALA A N 1
ATOM 12660 C CA . ALA A 1 799 ? -7.530 38.313 4.793 1.000 0.930 799 ALA A CA 1
ATOM 12661 C C . ALA A 1 799 ? -6.044 38.670 4.692 1.000 0.930 799 ALA A C 1
ATOM 12662 O O . ALA A 1 799 ? -5.277 38.513 5.652 1.000 0.930 799 ALA A O 1
ATOM 12669 N N . ARG A 1 800 ? -5.633 39.124 3.507 1.000 0.910 800 ARG A N 1
ATOM 12670 C CA . ARG A 1 800 ? -4.234 39.425 3.189 1.000 0.910 800 ARG A CA 1
ATOM 12671 C C . ARG A 1 800 ? -3.976 40.910 3.006 1.000 0.910 800 ARG A C 1
ATOM 12672 O O . ARG A 1 800 ? -4.852 41.673 2.604 1.000 0.910 800 ARG A O 1
ATOM 12693 N N . ASP A 1 801 ? -2.720 41.294 3.189 1.000 0.900 801 ASP A N 1
ATOM 12694 C CA . ASP A 1 801 ? -2.243 42.590 2.719 1.000 0.900 801 ASP A CA 1
ATOM 12695 C C . ASP A 1 801 ? -2.139 42.577 1.188 1.000 0.900 801 ASP A C 1
ATOM 12696 O O . ASP A 1 801 ? -1.308 41.873 0.605 1.000 0.900 801 ASP A O 1
ATOM 12705 N N . THR A 1 802 ? -2.978 43.369 0.517 1.000 0.870 802 THR A N 1
ATOM 12706 C CA . THR A 1 802 ? -2.878 43.586 -0.934 1.000 0.870 802 THR A CA 1
ATOM 12707 C C . THR A 1 802 ? -2.166 44.902 -1.238 1.000 0.870 802 THR A C 1
ATOM 12708 O O . THR A 1 802 ? -1.981 45.755 -0.373 1.000 0.870 802 THR A O 1
ATOM 12719 N N . LYS A 1 803 ? -1.783 45.115 -2.504 1.000 0.840 803 LYS A N 1
ATOM 12720 C CA . LYS A 1 803 ? -1.118 46.359 -2.933 1.000 0.840 803 LYS A CA 1
ATOM 12721 C C . LYS A 1 803 ? -1.989 47.620 -2.807 1.000 0.840 803 LYS A C 1
ATOM 12722 O O . LYS A 1 803 ? -1.425 48.702 -2.694 1.000 0.840 803 LYS A O 1
ATOM 12741 N N . LEU A 1 804 ? -3.319 47.504 -2.881 1.000 0.820 804 LEU A N 1
ATOM 12742 C CA . LEU A 1 804 ? -4.256 48.639 -2.789 1.000 0.820 804 LEU A CA 1
ATOM 12743 C C . LEU A 1 804 ? -4.714 48.917 -1.346 1.000 0.820 804 LEU A C 1
ATOM 12744 O O . LEU A 1 804 ? -5.317 49.953 -1.089 1.000 0.820 804 LEU A O 1
ATOM 12760 N N . GLY A 1 805 ? -4.431 47.997 -0.421 1.000 0.830 805 GLY A N 1
ATOM 12761 C CA . GLY A 1 805 ? -4.846 48.043 0.980 1.000 0.830 805 GLY A CA 1
ATOM 12762 C C . GLY A 1 805 ? -5.052 46.634 1.556 1.000 0.830 805 GLY A C 1
ATOM 12763 O O . GLY A 1 805 ? -5.034 45.654 0.805 1.000 0.830 805 GLY A O 1
ATOM 12767 N N . PRO A 1 806 ? -5.234 46.501 2.874 1.000 0.870 806 PRO A N 1
ATOM 12768 C CA . PRO A 1 806 ? -5.526 45.216 3.498 1.000 0.870 806 PRO A CA 1
ATOM 12769 C C . PRO A 1 806 ? -6.934 44.732 3.128 1.000 0.870 806 PRO A C 1
ATOM 12770 O O . PRO A 1 806 ? -7.863 45.531 3.005 1.000 0.870 806 PRO A O 1
ATOM 12781 N N . GLU A 1 807 ? -7.094 43.423 2.940 1.000 0.920 807 GLU A N 1
ATOM 12782 C CA . GLU A 1 807 ? -8.416 42.795 2.985 1.000 0.920 807 GLU A CA 1
ATOM 12783 C C . GLU A 1 807 ? -8.927 42.765 4.423 1.000 0.920 807 GLU A C 1
ATOM 12784 O O . GLU A 1 807 ? -8.142 42.682 5.370 1.000 0.920 807 GLU A O 1
ATOM 12796 N N . GLU A 1 808 ? -10.245 42.783 4.581 1.000 0.900 808 GLU A N 1
ATOM 12797 C CA . GLU A 1 808 ? -10.875 42.832 5.895 1.000 0.900 808 GLU A CA 1
ATOM 12798 C C . GLU A 1 808 ? -12.047 41.853 5.958 1.000 0.900 808 GLU A C 1
ATOM 12799 O O . GLU A 1 808 ? -12.862 41.775 5.031 1.000 0.900 808 GLU A O 1
ATOM 12811 N N . ILE A 1 809 ? -12.119 41.092 7.051 1.000 0.940 809 ILE A N 1
ATOM 12812 C CA . ILE A 1 809 ? -13.283 40.272 7.382 1.000 0.940 809 ILE A CA 1
ATOM 12813 C C . ILE A 1 809 ? -14.244 41.169 8.158 1.000 0.940 809 ILE A C 1
ATOM 12814 O O . ILE A 1 809 ? -13.925 41.634 9.250 1.000 0.940 809 ILE A O 1
ATOM 12830 N N . THR A 1 810 ? -15.392 41.470 7.559 1.000 0.910 810 THR A N 1
ATOM 12831 C CA . THR A 1 810 ? -16.388 42.393 8.116 1.000 0.910 810 THR A CA 1
ATOM 12832 C C . THR A 1 810 ? -17.790 41.989 7.684 1.000 0.910 810 THR A C 1
ATOM 12833 O O . THR A 1 810 ? -17.998 41.332 6.662 1.000 0.910 810 THR A O 1
ATOM 12844 N N . ARG A 1 811 ? -18.782 42.397 8.475 1.000 0.910 811 ARG A N 1
ATOM 12845 C CA . ARG A 1 811 ? -20.203 42.205 8.170 1.000 0.910 811 ARG A CA 1
ATOM 12846 C C . ARG A 1 811 ? -20.711 43.160 7.083 1.000 0.910 811 ARG A C 1
ATOM 12847 O O . ARG A 1 811 ? -21.759 42.914 6.493 1.000 0.910 811 ARG A O 1
ATOM 12868 N N . ASP A 1 812 ? -20.002 44.255 6.829 1.000 0.850 812 ASP A N 1
ATOM 12869 C CA . ASP A 1 812 ? -20.482 45.370 6.007 1.000 0.850 812 ASP A CA 1
ATOM 12870 C C . ASP A 1 812 ? -20.183 45.164 4.504 1.000 0.850 812 ASP A C 1
ATOM 12871 O O . ASP A 1 812 ? -19.365 45.856 3.892 1.000 0.850 812 ASP A O 1
ATOM 12880 N N . ILE A 1 813 ? -20.836 44.164 3.907 1.000 0.850 813 ILE A N 1
ATOM 12881 C CA . ILE A 1 813 ? -20.612 43.726 2.520 1.000 0.850 813 ILE A CA 1
ATOM 12882 C C . ILE A 1 813 ? -21.420 44.606 1.541 1.000 0.850 813 ILE A C 1
ATOM 12883 O O . ILE A 1 813 ? -22.620 44.796 1.747 1.000 0.850 813 ILE A O 1
ATOM 12899 N N . PRO A 1 814 ? -20.820 45.137 0.454 1.000 0.800 814 PRO A N 1
ATOM 12900 C CA . PRO A 1 814 ? -21.552 45.905 -0.559 1.000 0.800 814 PRO A CA 1
ATOM 12901 C C . PRO A 1 814 ? -22.621 45.057 -1.275 1.000 0.800 814 PRO A C 1
ATOM 12902 O O . PRO A 1 814 ? -22.351 43.922 -1.653 1.000 0.800 814 PRO A O 1
ATOM 12913 N N . ASN A 1 815 ? -23.793 45.638 -1.557 1.000 0.750 815 ASN A N 1
ATOM 12914 C CA . ASN A 1 815 ? -24.867 45.072 -2.398 1.000 0.750 815 ASN A CA 1
ATOM 12915 C C . ASN A 1 815 ? -25.500 43.765 -1.883 1.000 0.750 815 ASN A C 1
ATOM 12916 O O . ASN A 1 815 ? -25.904 42.906 -2.668 1.000 0.750 815 ASN A O 1
ATOM 12927 N N . VAL A 1 816 ? -25.609 43.616 -0.562 1.000 0.780 816 VAL A N 1
ATOM 12928 C CA . VAL A 1 816 ? -26.202 42.434 0.076 1.000 0.780 816 VAL A CA 1
ATOM 12929 C C . VAL A 1 816 ? -27.399 42.839 0.935 1.000 0.780 816 VAL A C 1
ATOM 12930 O O . VAL A 1 816 ? -27.306 43.754 1.747 1.000 0.780 816 VAL A O 1
ATOM 12943 N N . GLY A 1 817 ? -28.532 42.150 0.762 1.000 0.760 817 GLY A N 1
ATOM 12944 C CA . GLY A 1 817 ? -29.728 42.373 1.579 1.000 0.760 817 GLY A CA 1
ATOM 12945 C C . GLY A 1 817 ? -29.559 41.875 3.019 1.000 0.760 817 GLY A C 1
ATOM 12946 O O . GLY A 1 817 ? -28.855 40.892 3.258 1.000 0.760 817 GLY A O 1
ATOM 12950 N N . GLU A 1 818 ? -30.248 42.510 3.976 1.000 0.780 818 GLU A N 1
ATOM 12951 C CA . GLU A 1 818 ? -30.180 42.138 5.403 1.000 0.780 818 GLU A CA 1
ATOM 12952 C C . GLU A 1 818 ? -30.460 40.646 5.657 1.000 0.780 818 GLU A C 1
ATOM 12953 O O . GLU A 1 818 ? -29.804 40.035 6.505 1.000 0.780 818 GLU A O 1
ATOM 12965 N N . ASP A 1 819 ? -31.366 40.032 4.887 1.000 0.810 819 ASP A N 1
ATOM 12966 C CA . ASP A 1 819 ? -31.701 38.609 5.010 1.000 0.810 819 ASP A CA 1
ATOM 12967 C C . ASP A 1 819 ? -30.493 37.675 4.806 1.000 0.810 819 ASP A C 1
ATOM 12968 O O . ASP A 1 819 ? -30.406 36.639 5.466 1.000 0.810 819 ASP A O 1
ATOM 12977 N N . ALA A 1 820 ? -29.525 38.033 3.951 1.000 0.830 820 ALA A N 1
ATOM 12978 C CA . ALA A 1 820 ? -28.319 37.228 3.721 1.000 0.830 820 ALA A CA 1
ATOM 12979 C C . ALA A 1 820 ? -27.258 37.407 4.827 1.000 0.830 820 ALA A C 1
ATOM 12980 O O . ALA A 1 820 ? -26.416 36.532 5.027 1.000 0.830 820 ALA A O 1
ATOM 12987 N N . LEU A 1 821 ? -27.322 38.509 5.585 1.000 0.870 821 LEU A N 1
ATOM 12988 C CA . LEU A 1 821 ? -26.412 38.826 6.695 1.000 0.870 821 LEU A CA 1
ATOM 12989 C C . LEU A 1 821 ? -26.910 38.291 8.050 1.000 0.870 821 LEU A C 1
ATOM 12990 O O . LEU A 1 821 ? -26.191 38.396 9.046 1.000 0.870 821 LEU A O 1
ATOM 13006 N N . ARG A 1 822 ? -28.128 37.728 8.119 1.000 0.840 822 ARG A N 1
ATOM 13007 C CA . ARG A 1 822 ? -28.801 37.314 9.370 1.000 0.840 822 ARG A CA 1
ATOM 13008 C C . ARG A 1 822 ? -28.001 36.322 10.225 1.000 0.840 822 ARG A C 1
ATOM 13009 O O . ARG A 1 822 ? -28.114 36.334 11.449 1.000 0.840 822 ARG A O 1
ATOM 13030 N N . ASN A 1 823 ? -27.204 35.470 9.578 1.000 0.900 823 ASN A N 1
ATOM 13031 C CA . ASN A 1 823 ? -26.435 34.408 10.231 1.000 0.900 823 ASN A CA 1
ATOM 13032 C C . ASN A 1 823 ? -25.019 34.849 10.628 1.000 0.900 823 ASN A C 1
ATOM 13033 O O . ASN A 1 823 ? -24.359 34.138 11.387 1.000 0.900 823 ASN A O 1
ATOM 13044 N N . LEU A 1 824 ? -24.557 36.006 10.149 1.000 0.930 824 LEU A N 1
ATOM 13045 C CA . LEU A 1 824 ? -23.247 36.542 10.496 1.000 0.930 824 LEU A CA 1
ATOM 13046 C C . LEU A 1 824 ? -23.284 37.212 11.883 1.000 0.930 824 LEU A C 1
ATOM 13047 O O . LEU A 1 824 ? -24.314 37.717 12.351 1.000 0.930 824 LEU A O 1
ATOM 13063 N N . ASP A 1 825 ? -22.161 37.161 12.587 1.000 0.930 825 ASP A N 1
ATOM 13064 C CA . ASP A 1 825 ? -21.902 37.922 13.805 1.000 0.930 825 ASP A CA 1
ATOM 13065 C C . ASP A 1 825 ? -21.399 39.342 13.482 1.000 0.930 825 ASP A C 1
ATOM 13066 O O . ASP A 1 825 ? -21.296 39.742 12.321 1.000 0.930 825 ASP A O 1
ATOM 13075 N N . ASP A 1 826 ? -21.082 40.119 14.516 1.000 0.890 826 ASP A N 1
ATOM 13076 C CA . ASP A 1 826 ? -20.636 41.510 14.370 1.000 0.890 826 ASP A CA 1
ATOM 13077 C C . ASP A 1 826 ? -19.305 41.645 13.604 1.000 0.890 826 ASP A C 1
ATOM 13078 O O . ASP A 1 826 ? -19.011 42.714 13.075 1.000 0.890 826 ASP A O 1
ATOM 13087 N N . ARG A 1 827 ? -18.518 40.565 13.498 1.000 0.920 827 ARG A N 1
ATOM 13088 C CA . ARG A 1 827 ? -17.256 40.509 12.741 1.000 0.920 827 ARG A CA 1
ATOM 13089 C C . ARG A 1 827 ? -17.465 40.069 11.291 1.000 0.920 827 ARG A C 1
ATOM 13090 O O . ARG A 1 827 ? -16.523 40.103 10.514 1.000 0.920 827 ARG A O 1
ATOM 13111 N N . GLY A 1 828 ? -18.672 39.650 10.911 1.000 0.940 828 GLY A N 1
ATOM 13112 C CA . GLY A 1 828 ? -18.956 39.112 9.580 1.000 0.940 828 GLY A CA 1
ATOM 13113 C C . GLY A 1 828 ? -18.685 37.617 9.447 1.000 0.940 828 GLY A C 1
ATOM 13114 O O . GLY A 1 828 ? -18.553 37.126 8.332 1.000 0.940 828 GLY A O 1
ATOM 13118 N N . ILE A 1 829 ? -18.609 36.878 10.553 1.000 0.950 829 ILE A N 1
ATOM 13119 C CA . ILE A 1 829 ? -18.362 35.434 10.545 1.000 0.950 829 ILE A CA 1
ATOM 13120 C C . ILE A 1 829 ? -19.645 34.699 10.937 1.000 0.950 829 ILE A C 1
ATOM 13121 O O . ILE A 1 829 ? -20.372 35.137 11.829 1.000 0.950 829 ILE A O 1
ATOM 13137 N N . ILE A 1 830 ? -19.956 33.584 10.276 1.000 0.950 830 ILE A N 1
ATOM 13138 C CA . ILE A 1 830 ? -21.169 32.821 10.565 1.000 0.950 830 ILE A CA 1
ATOM 13139 C C . ILE A 1 830 ? -21.174 32.242 11.983 1.000 0.950 830 ILE A C 1
ATOM 13140 O O . ILE A 1 830 ? -20.160 31.781 12.507 1.000 0.950 830 ILE A O 1
ATOM 13156 N N . ARG A 1 831 ? -22.343 32.259 12.624 1.000 0.950 831 ARG A N 1
ATOM 13157 C CA . ARG A 1 831 ? -22.517 31.729 13.979 1.000 0.950 831 ARG A CA 1
ATOM 13158 C C . ARG A 1 831 ? -22.531 30.203 13.983 1.000 0.950 831 ARG A C 1
ATOM 13159 O O . ARG A 1 831 ? -23.155 29.567 13.135 1.000 0.950 831 ARG A O 1
ATOM 13180 N N . ILE A 1 832 ? -21.915 29.625 15.010 1.000 0.940 832 ILE A N 1
ATOM 13181 C CA . ILE A 1 832 ? -21.978 28.186 15.281 1.000 0.940 832 ILE A CA 1
ATOM 13182 C C . ILE A 1 832 ? -23.442 27.760 15.472 1.000 0.940 832 ILE A C 1
ATOM 13183 O O . ILE A 1 832 ? -24.219 28.439 16.144 1.000 0.940 832 ILE A O 1
ATOM 13199 N N . GLY A 1 833 ? -23.815 26.627 14.880 1.000 0.940 833 GLY A N 1
ATOM 13200 C CA . GLY A 1 833 ? -25.167 26.076 14.902 1.000 0.940 833 GLY A CA 1
ATOM 13201 C C . GLY A 1 833 ? -26.114 26.633 13.836 1.000 0.940 833 GLY A C 1
ATOM 13202 O O . GLY A 1 833 ? -27.241 26.149 13.751 1.000 0.940 833 GLY A O 1
ATOM 13206 N N . ALA A 1 834 ? -25.697 27.613 13.021 1.000 0.950 834 ALA A N 1
ATOM 13207 C CA . ALA A 1 834 ? -26.502 28.088 11.896 1.000 0.950 834 ALA A CA 1
ATOM 13208 C C . ALA A 1 834 ? -26.669 26.986 10.835 1.000 0.950 834 ALA A C 1
ATOM 13209 O O . ALA A 1 834 ? -25.711 26.288 10.498 1.000 0.950 834 ALA A O 1
ATOM 13216 N N . GLU A 1 835 ? -27.883 26.842 10.304 1.000 0.940 835 GLU A N 1
ATOM 13217 C CA . GLU A 1 835 ? -28.161 25.975 9.159 1.000 0.940 835 GLU A CA 1
ATOM 13218 C C . GLU A 1 835 ? -28.005 26.790 7.874 1.000 0.940 835 GLU A C 1
ATOM 13219 O O . GLU A 1 835 ? -28.574 27.881 7.746 1.000 0.940 835 GLU A O 1
ATOM 13231 N N . VAL A 1 836 ? -27.201 26.277 6.952 1.000 0.940 836 VAL A N 1
ATOM 13232 C CA . VAL A 1 836 ? -26.784 26.976 5.739 1.000 0.940 836 VAL A CA 1
ATOM 13233 C C . VAL A 1 836 ? -27.150 26.198 4.494 1.000 0.940 836 VAL A C 1
ATOM 13234 O O . VAL A 1 836 ? -27.124 24.966 4.470 1.000 0.940 836 VAL A O 1
ATOM 13247 N N . LYS A 1 837 ? -27.465 26.938 3.442 1.000 0.910 837 LYS A N 1
ATOM 13248 C CA . LYS A 1 837 ? -27.769 26.426 2.111 1.000 0.910 837 LYS A CA 1
ATOM 13249 C C . LYS A 1 837 ? -26.724 26.894 1.113 1.000 0.910 837 LYS A C 1
ATOM 13250 O O . LYS A 1 837 ? -25.889 27.749 1.400 1.000 0.910 837 LYS A O 1
ATOM 13269 N N . ASP A 1 838 ? -26.803 26.337 -0.083 1.000 0.880 838 ASP A N 1
ATOM 13270 C CA . ASP A 1 838 ? -25.950 26.719 -1.198 1.000 0.880 838 ASP A CA 1
ATOM 13271 C C . ASP A 1 838 ? -26.019 28.231 -1.459 1.000 0.880 838 ASP A C 1
ATOM 13272 O O . ASP A 1 838 ? -27.098 28.795 -1.640 1.000 0.880 838 ASP A O 1
ATOM 13281 N N . GLY A 1 839 ? -24.855 28.883 -1.499 1.000 0.880 839 GLY A N 1
ATOM 13282 C CA . GLY A 1 839 ? -24.737 30.324 -1.723 1.000 0.880 839 GLY A CA 1
ATOM 13283 C C . GLY A 1 839 ? -24.839 31.211 -0.474 1.000 0.880 839 GLY A C 1
ATOM 13284 O O . GLY A 1 839 ? -24.555 32.411 -0.592 1.000 0.880 839 GLY A O 1
ATOM 13288 N N . ASP A 1 840 ? -25.171 30.656 0.701 1.000 0.930 840 ASP A N 1
ATOM 13289 C CA . ASP A 1 840 ? -25.156 31.395 1.972 1.000 0.930 840 ASP A CA 1
ATOM 13290 C C . ASP A 1 840 ? -23.733 31.853 2.330 1.000 0.930 840 ASP A C 1
ATOM 13291 O O . ASP A 1 840 ? -22.738 31.205 1.993 1.000 0.930 840 ASP A O 1
ATOM 13300 N N . LEU A 1 841 ? -23.632 32.986 3.026 1.000 0.940 841 LEU A N 1
ATOM 13301 C CA . LEU A 1 841 ? -22.362 33.566 3.465 1.000 0.940 841 LEU A CA 1
ATOM 13302 C C . LEU A 1 841 ? -21.823 32.833 4.700 1.000 0.940 841 LEU A C 1
ATOM 13303 O O . LEU A 1 841 ? -22.521 32.701 5.702 1.000 0.940 841 LEU A O 1
ATOM 13319 N N . LEU A 1 842 ? -20.558 32.418 4.646 1.000 0.960 842 LEU A N 1
ATOM 13320 C CA . LEU A 1 842 ? -19.823 31.855 5.783 1.000 0.960 842 LEU A CA 1
ATOM 13321 C C . LEU A 1 842 ? -18.942 32.914 6.448 1.000 0.960 842 LEU A C 1
ATOM 13322 O O . LEU A 1 842 ? -18.918 33.034 7.671 1.000 0.960 842 LEU A O 1
ATOM 13338 N N . VAL A 1 843 ? -18.221 33.686 5.633 1.000 0.970 843 VAL A N 1
ATOM 13339 C CA . VAL A 1 843 ? -17.318 34.750 6.083 1.000 0.970 843 VAL A CA 1
ATOM 13340 C C . VAL A 1 843 ? -17.446 35.922 5.120 1.000 0.970 843 VAL A C 1
ATOM 13341 O O . VAL A 1 843 ? -17.123 35.793 3.940 1.000 0.970 843 VAL A O 1
ATOM 13354 N N . GLY A 1 844 ? -17.921 37.058 5.619 1.000 0.950 844 GLY A N 1
ATOM 13355 C CA . GLY A 1 844 ? -17.926 38.321 4.896 1.000 0.950 844 GLY A CA 1
ATOM 13356 C C . GLY A 1 844 ? -16.502 38.837 4.724 1.000 0.950 844 GLY A C 1
ATOM 13357 O O . GLY A 1 844 ? -15.796 39.008 5.714 1.000 0.950 844 GLY A O 1
ATOM 13361 N N . LYS A 1 845 ? -16.071 39.073 3.482 1.000 0.940 845 LYS A N 1
ATOM 13362 C CA . LYS A 1 845 ? -14.753 39.631 3.164 1.000 0.940 845 LYS A CA 1
ATOM 13363 C C . LYS A 1 845 ? -14.868 40.685 2.078 1.000 0.940 845 LYS A C 1
ATOM 13364 O O . LYS A 1 845 ? -15.584 40.517 1.090 1.000 0.940 845 LYS A O 1
ATOM 13383 N N . VAL A 1 846 ? -14.111 41.756 2.253 1.000 0.920 846 VAL A N 1
ATOM 13384 C CA . VAL A 1 846 ? -13.998 42.840 1.282 1.000 0.920 846 VAL A CA 1
ATOM 13385 C C . VAL A 1 846 ? -12.548 43.056 0.884 1.000 0.920 846 VAL A C 1
ATOM 13386 O O . VAL A 1 846 ? -11.633 42.992 1.706 1.000 0.920 846 VAL A O 1
ATOM 13399 N N . THR A 1 847 ? -12.360 43.347 -0.401 1.000 0.900 847 THR A N 1
ATOM 13400 C CA . THR A 1 847 ? -11.057 43.658 -0.995 1.000 0.900 847 THR A CA 1
ATOM 13401 C C . THR A 1 847 ? -11.086 45.080 -1.581 1.000 0.900 847 THR A C 1
ATOM 13402 O O . THR A 1 847 ? -12.052 45.431 -2.270 1.000 0.900 847 THR A O 1
ATOM 13413 N N . PRO A 1 848 ? -10.051 45.912 -1.364 1.000 0.850 848 PRO A N 1
ATOM 13414 C CA . PRO A 1 848 ? -9.972 47.262 -1.934 1.000 0.850 848 PRO A CA 1
ATOM 13415 C C . PRO A 1 848 ? -10.007 47.280 -3.470 1.000 0.850 848 PRO A C 1
ATOM 13416 O O . PRO A 1 848 ? -9.412 46.416 -4.120 1.000 0.850 848 PRO A O 1
ATOM 13427 N N . LYS A 1 849 ? -10.665 48.284 -4.067 1.000 0.750 849 LYS A N 1
ATOM 13428 C CA . LYS A 1 849 ? -10.789 48.448 -5.526 1.000 0.750 849 LYS A CA 1
ATOM 13429 C C . LYS A 1 849 ? -10.147 49.760 -5.986 1.000 0.750 849 LYS A C 1
ATOM 13430 O O . LYS A 1 849 ? -10.209 50.771 -5.298 1.000 0.750 849 LYS A O 1
ATOM 13449 N N . GLY A 1 850 ? -9.537 49.747 -7.171 1.000 0.620 850 GLY A N 1
ATOM 13450 C CA . GLY A 1 850 ? -9.076 50.972 -7.829 1.000 0.620 850 GLY A CA 1
ATOM 13451 C C . GLY A 1 850 ? -10.232 51.851 -8.326 1.000 0.620 850 GLY A C 1
ATOM 13452 O O . GLY A 1 850 ? -11.398 51.447 -8.291 1.000 0.620 850 GLY A O 1
ATOM 13456 N N . VAL A 1 851 ? -9.889 53.043 -8.832 1.000 0.540 851 VAL A N 1
ATOM 13457 C CA . VAL A 1 851 ? -10.838 53.971 -9.472 1.000 0.540 851 VAL A CA 1
ATOM 13458 C C . VAL A 1 851 ? -11.551 53.223 -10.591 1.000 0.540 851 VAL A C 1
ATOM 13459 O O . VAL A 1 851 ? -10.898 52.721 -11.502 1.000 0.540 851 VAL A O 1
ATOM 13472 N N . THR A 1 852 ? -12.874 53.107 -10.502 1.000 0.560 852 THR A N 1
ATOM 13473 C CA . THR A 1 852 ? -13.638 52.421 -11.543 1.000 0.560 852 THR A CA 1
ATOM 13474 C C . THR A 1 852 ? -14.530 53.367 -12.306 1.000 0.560 852 THR A C 1
ATOM 13475 O O . THR A 1 852 ? -15.247 54.184 -11.729 1.000 0.560 852 THR A O 1
ATOM 13486 N N . GLU A 1 853 ? -14.458 53.241 -13.625 1.000 0.560 853 GLU A N 1
ATOM 13487 C CA . GLU A 1 853 ? -15.412 53.840 -14.537 1.000 0.560 853 GLU A CA 1
ATOM 13488 C C . GLU A 1 853 ? -16.684 52.999 -14.492 1.000 0.560 853 GLU A C 1
ATOM 13489 O O . GLU A 1 853 ? -16.769 51.924 -15.076 1.000 0.560 853 GLU A O 1
ATOM 13501 N N . LEU A 1 854 ? -17.649 53.466 -13.702 1.000 0.580 854 LEU A N 1
ATOM 13502 C CA . LEU A 1 854 ? -19.019 52.970 -13.770 1.000 0.580 854 LEU A CA 1
ATOM 13503 C C . LEU A 1 854 ? -19.601 53.305 -15.138 1.000 0.580 854 LEU A C 1
ATOM 13504 O O . LEU A 1 854 ? -19.346 54.387 -15.683 1.000 0.580 854 LEU A O 1
ATOM 13520 N N . THR A 1 855 ? -20.438 52.411 -15.639 1.000 0.610 855 THR A N 1
ATOM 13521 C CA . THR A 1 855 ? -21.216 52.675 -16.846 1.000 0.610 855 THR A CA 1
ATOM 13522 C C . THR A 1 855 ? -22.181 53.846 -16.627 1.000 0.610 855 THR A C 1
ATOM 13523 O O . THR A 1 855 ? -22.521 54.220 -15.497 1.000 0.610 855 THR A O 1
ATOM 13534 N N . ALA A 1 856 ? -22.627 54.463 -17.723 1.000 0.580 856 ALA A N 1
ATOM 13535 C CA . ALA A 1 856 ? -23.557 55.589 -17.660 1.000 0.580 856 ALA A CA 1
ATOM 13536 C C . ALA A 1 856 ? -24.878 55.210 -16.963 1.000 0.580 856 ALA A C 1
ATOM 13537 O O . ALA A 1 856 ? -25.400 55.980 -16.155 1.000 0.580 856 ALA A O 1
ATOM 13544 N N . GLU A 1 857 ? -25.380 54.006 -17.233 1.000 0.580 857 GLU A N 1
ATOM 13545 C CA . GLU A 1 857 ? -26.614 53.471 -16.653 1.000 0.580 857 GLU A CA 1
ATOM 13546 C C . GLU A 1 857 ? -26.475 53.242 -15.140 1.000 0.580 857 GLU A C 1
ATOM 13547 O O . GLU A 1 857 ? -27.345 53.663 -14.372 1.000 0.580 857 GLU A O 1
ATOM 13559 N N . GLU A 1 858 ? -25.347 52.685 -14.680 1.000 0.600 858 GLU A N 1
ATOM 13560 C CA . GLU A 1 858 ? -25.061 52.525 -13.247 1.000 0.600 858 GLU A CA 1
ATOM 13561 C C . GLU A 1 858 ? -24.967 53.871 -12.515 1.000 0.600 858 GLU A C 1
ATOM 13562 O O . GLU A 1 858 ? -25.464 53.996 -11.394 1.000 0.600 858 GLU A O 1
ATOM 13574 N N . ARG A 1 859 ? -24.383 54.913 -13.132 1.000 0.600 859 ARG A N 1
ATOM 13575 C CA . ARG A 1 859 ? -24.354 56.267 -12.542 1.000 0.600 859 ARG A CA 1
ATOM 13576 C C . ARG A 1 859 ? -25.752 56.842 -12.347 1.000 0.600 859 ARG A C 1
ATOM 13577 O O . ARG A 1 859 ? -26.003 57.457 -11.310 1.000 0.600 859 ARG A O 1
ATOM 13598 N N . LEU A 1 860 ? -26.638 56.675 -13.331 1.000 0.640 860 LEU A N 1
ATOM 13599 C CA . LEU A 1 860 ? -28.007 57.186 -13.255 1.000 0.640 860 LEU A CA 1
ATOM 13600 C C . LEU A 1 860 ? -28.766 56.504 -12.109 1.000 0.640 860 LEU A C 1
ATOM 13601 O O . LEU A 1 860 ? -29.383 57.188 -11.296 1.000 0.640 860 LEU A O 1
ATOM 13617 N N . LEU A 1 861 ? -28.653 55.178 -11.995 1.000 0.650 861 LEU A N 1
ATOM 13618 C CA . LEU A 1 861 ? -29.235 54.405 -10.894 1.000 0.650 861 LEU A CA 1
ATOM 13619 C C . LEU A 1 861 ? -28.709 54.868 -9.530 1.000 0.650 861 LEU A C 1
ATOM 13620 O O . LEU A 1 861 ? -29.503 55.190 -8.646 1.000 0.650 861 LEU A O 1
ATOM 13636 N N . HIS A 1 862 ? -27.389 54.993 -9.372 1.000 0.630 862 HIS A N 1
ATOM 13637 C CA . HIS A 1 862 ? -26.789 55.489 -8.130 1.000 0.630 862 HIS A CA 1
ATOM 13638 C C . HIS A 1 862 ? -27.277 56.895 -7.755 1.000 0.630 862 HIS A C 1
ATOM 13639 O O . HIS A 1 862 ? -27.555 57.169 -6.586 1.000 0.630 862 HIS A O 1
ATOM 13653 N N . ALA A 1 863 ? -27.429 57.785 -8.737 1.000 0.640 863 ALA A N 1
ATOM 13654 C CA . ALA A 1 863 ? -27.961 59.124 -8.509 1.000 0.640 863 ALA A CA 1
ATOM 13655 C C . ALA A 1 863 ? -29.442 59.104 -8.096 1.000 0.640 863 ALA A C 1
ATOM 13656 O O . ALA A 1 863 ? -29.843 59.883 -7.233 1.000 0.640 863 ALA A O 1
ATOM 13663 N N . ILE A 1 864 ? -30.241 58.208 -8.684 1.000 0.700 864 ILE A N 1
ATOM 13664 C CA . ILE A 1 864 ? -31.668 58.051 -8.369 1.000 0.700 864 ILE A CA 1
ATOM 13665 C C . ILE A 1 864 ? -31.857 57.547 -6.936 1.000 0.700 864 ILE A C 1
ATOM 13666 O O . ILE A 1 864 ? -32.681 58.086 -6.199 1.000 0.700 864 ILE A O 1
ATOM 13682 N N . PHE A 1 865 ? -31.100 56.527 -6.536 1.000 0.700 865 PHE A N 1
ATOM 13683 C CA . PHE A 1 865 ? -31.282 55.869 -5.241 1.000 0.700 865 PHE A CA 1
ATOM 13684 C C . PHE A 1 865 ? -30.437 56.476 -4.111 1.000 0.700 865 PHE A C 1
ATOM 13685 O O . PHE A 1 865 ? -30.658 56.164 -2.943 1.000 0.700 865 PHE A O 1
ATOM 13702 N N . GLY A 1 866 ? -29.503 57.379 -4.424 1.000 0.640 866 GLY A N 1
ATOM 13703 C CA . GLY A 1 866 ? -28.645 58.030 -3.430 1.000 0.640 866 GLY A CA 1
ATOM 13704 C C . GLY A 1 866 ? -27.582 57.106 -2.827 1.000 0.640 866 GLY A C 1
ATOM 13705 O O . GLY A 1 866 ? -26.994 57.433 -1.794 1.000 0.640 866 GLY A O 1
ATOM 13709 N N . GLU A 1 867 ? -27.315 55.961 -3.453 1.000 0.570 867 GLU A N 1
ATOM 13710 C CA . GLU A 1 867 ? -26.274 55.036 -3.017 1.000 0.570 867 GLU A CA 1
ATOM 13711 C C . GLU A 1 867 ? -24.908 55.532 -3.495 1.000 0.570 867 GLU A C 1
ATOM 13712 O O . GLU A 1 867 ? -24.705 55.786 -4.681 1.000 0.570 867 GLU A O 1
ATOM 13724 N N . LYS A 1 868 ? -23.938 55.666 -2.586 1.000 0.580 868 LYS A N 1
ATOM 13725 C CA . LYS A 1 868 ? -22.549 55.935 -2.976 1.000 0.580 868 LYS A CA 1
ATOM 13726 C C . LYS A 1 868 ? -21.906 54.655 -3.494 1.000 0.580 868 LYS A C 1
ATOM 13727 O O . LYS A 1 868 ? -21.942 53.636 -2.808 1.000 0.580 868 LYS A O 1
ATOM 13746 N N . ALA A 1 869 ? -21.235 54.742 -4.639 1.000 0.610 869 ALA A N 1
ATOM 13747 C CA . ALA A 1 869 ? -20.322 53.696 -5.080 1.000 0.610 869 ALA A CA 1
ATOM 13748 C C . ALA A 1 869 ? -19.259 53.467 -3.994 1.000 0.610 869 ALA A C 1
ATOM 13749 O O . ALA A 1 869 ? -18.567 54.406 -3.592 1.000 0.610 869 ALA A O 1
ATOM 13756 N N . ARG A 1 870 ? -19.174 52.241 -3.474 1.000 0.640 870 ARG A N 1
ATOM 13757 C CA . ARG A 1 870 ? -18.194 51.888 -2.442 1.000 0.640 870 ARG A CA 1
ATOM 13758 C C . ARG A 1 870 ? -16.809 51.676 -3.050 1.000 0.640 870 ARG A C 1
ATOM 13759 O O . ARG A 1 870 ? -16.666 51.257 -4.194 1.000 0.640 870 ARG A O 1
ATOM 13780 N N . GLU A 1 871 ? -15.790 51.913 -2.232 1.000 0.690 871 GLU A N 1
ATOM 13781 C CA . GLU A 1 871 ? -14.373 51.781 -2.597 1.000 0.690 871 GLU A CA 1
ATOM 13782 C C . GLU A 1 871 ? -13.850 50.317 -2.508 1.000 0.690 871 GLU A C 1
ATOM 13783 O O . GLU A 1 871 ? -12.666 50.064 -2.730 1.000 0.690 871 GLU A O 1
ATOM 13795 N N . VAL A 1 872 ? -14.714 49.326 -2.214 1.000 0.780 872 VAL A N 1
ATOM 13796 C CA . VAL A 1 872 ? -14.372 47.897 -1.989 1.000 0.780 872 VAL A CA 1
ATOM 13797 C C . VAL A 1 872 ? -15.267 46.936 -2.787 1.000 0.780 872 VAL A C 1
ATOM 13798 O O . VAL A 1 872 ? -16.416 47.252 -3.095 1.000 0.780 872 VAL A O 1
ATOM 13811 N N . ARG A 1 873 ? -14.754 45.742 -3.107 1.000 0.830 873 ARG A N 1
ATOM 13812 C CA . ARG A 1 873 ? -15.472 44.649 -3.793 1.000 0.830 873 ARG A CA 1
ATOM 13813 C C . ARG A 1 873 ? -15.746 43.475 -2.839 1.000 0.830 873 ARG A C 1
ATOM 13814 O O . ARG A 1 873 ? -14.889 43.162 -2.019 1.000 0.830 873 ARG A O 1
ATOM 13835 N N . ASP A 1 874 ? -16.895 42.804 -2.997 1.000 0.860 874 ASP A N 1
ATOM 13836 C CA . ASP A 1 874 ? -17.238 41.549 -2.297 1.000 0.860 874 ASP A CA 1
ATOM 13837 C C . ASP A 1 874 ? -16.360 40.382 -2.784 1.000 0.860 874 ASP A C 1
ATOM 13838 O O . ASP A 1 874 ? -16.348 40.049 -3.974 1.000 0.860 874 ASP A O 1
ATOM 13847 N N . THR A 1 875 ? -15.631 39.771 -1.853 1.000 0.910 875 THR A N 1
ATOM 13848 C CA . THR A 1 875 ? -14.829 38.550 -2.040 1.000 0.910 875 THR A CA 1
ATOM 13849 C C . THR A 1 875 ? -15.094 37.547 -0.912 1.000 0.910 875 THR A C 1
ATOM 13850 O O . THR A 1 875 ? -14.218 36.769 -0.528 1.000 0.910 875 THR A O 1
ATOM 13861 N N . SER A 1 876 ? -16.313 37.580 -0.372 1.000 0.930 876 SER A N 1
ATOM 13862 C CA . SER A 1 876 ? -16.757 36.759 0.751 1.000 0.930 876 SER A CA 1
ATOM 13863 C C . SER A 1 876 ? -16.758 35.266 0.434 1.000 0.930 876 SER A C 1
ATOM 13864 O O . SER A 1 876 ? -17.023 34.838 -0.693 1.000 0.930 876 SER A O 1
ATOM 13872 N N . LEU A 1 877 ? -16.539 34.457 1.468 1.000 0.950 877 LEU A N 1
ATOM 13873 C CA . LEU A 1 877 ? -16.653 33.008 1.396 1.000 0.950 877 LEU A CA 1
ATOM 13874 C C . LEU A 1 877 ? -18.125 32.602 1.478 1.000 0.950 877 LEU A C 1
ATOM 13875 O O . LEU A 1 877 ? -18.831 32.943 2.432 1.000 0.950 877 LEU A O 1
ATOM 13891 N N . ARG A 1 878 ? -18.572 31.833 0.487 1.000 0.920 878 ARG A N 1
ATOM 13892 C CA . ARG A 1 878 ? -19.931 31.294 0.401 1.000 0.920 878 ARG A CA 1
ATOM 13893 C C . ARG A 1 878 ? -19.903 29.777 0.401 1.000 0.920 878 ARG A C 1
ATOM 13894 O O . ARG A 1 878 ? -18.923 29.179 -0.039 1.000 0.920 878 ARG A O 1
ATOM 13915 N N . VAL A 1 879 ? -20.996 29.172 0.850 1.000 0.910 879 VAL A N 1
ATOM 13916 C CA . VAL A 1 879 ? -21.194 27.723 0.754 1.000 0.910 879 VAL A CA 1
ATOM 13917 C C . VAL A 1 879 ? -21.196 27.318 -0.726 1.000 0.910 879 VAL A C 1
ATOM 13918 O O . VAL A 1 879 ? -22.016 27.847 -1.489 1.000 0.910 879 VAL A O 1
ATOM 13931 N N . PRO A 1 880 ? -20.309 26.404 -1.159 1.000 0.870 880 PRO A N 1
ATOM 13932 C CA . PRO A 1 880 ? -20.321 25.893 -2.525 1.000 0.870 880 PRO A CA 1
ATOM 13933 C C . PRO A 1 880 ? -21.629 25.168 -2.848 1.000 0.870 880 PRO A C 1
ATOM 13934 O O . PRO A 1 880 ? -22.363 24.737 -1.962 1.000 0.870 880 PRO A O 1
ATOM 13945 N N . HIS A 1 881 ? -21.914 24.983 -4.133 1.000 0.830 881 HIS A N 1
ATOM 13946 C CA . HIS A 1 881 ? -23.116 24.270 -4.564 1.000 0.830 881 HIS A CA 1
ATOM 13947 C C . HIS A 1 881 ? -23.066 22.785 -4.151 1.000 0.830 881 HIS A C 1
ATOM 13948 O O . HIS A 1 881 ? -22.127 22.067 -4.503 1.000 0.830 881 HIS A O 1
ATOM 13962 N N . GLY A 1 882 ? -24.072 22.320 -3.410 1.000 0.780 882 GLY A N 1
ATOM 13963 C CA . GLY A 1 882 ? -24.109 21.010 -2.757 1.000 0.780 882 GLY A CA 1
ATOM 13964 C C . GLY A 1 882 ? -23.435 20.942 -1.376 1.000 0.780 882 GLY A C 1
ATOM 13965 O O . GLY A 1 882 ? -23.309 19.848 -0.827 1.000 0.780 882 GLY A O 1
ATOM 13969 N N . GLY A 1 883 ? -22.993 22.069 -0.809 1.000 0.780 883 GLY A N 1
ATOM 13970 C CA . GLY A 1 883 ? -22.236 22.136 0.451 1.000 0.780 883 GLY A CA 1
ATOM 13971 C C . GLY A 1 883 ? -23.049 22.485 1.708 1.000 0.780 883 GLY A C 1
ATOM 13972 O O . GLY A 1 883 ? -22.459 22.682 2.767 1.000 0.780 883 GLY A O 1
ATOM 13976 N N . GLY A 1 884 ? -24.381 22.610 1.624 1.000 0.850 884 GLY A N 1
ATOM 13977 C CA . GLY A 1 884 ? -25.235 23.052 2.745 1.000 0.850 884 GLY A CA 1
ATOM 13978 C C . GLY A 1 884 ? -25.209 22.143 3.984 1.000 0.850 884 GLY A C 1
ATOM 13979 O O . GLY A 1 884 ? -24.902 20.969 3.885 1.000 0.850 884 GLY A O 1
ATOM 13983 N N . GLY A 1 885 ? -25.546 22.634 5.175 1.000 0.930 885 GLY A N 1
ATOM 13984 C CA . GLY A 1 885 ? -25.486 21.825 6.400 1.000 0.930 885 GLY A CA 1
ATOM 13985 C C . GLY A 1 885 ? -25.591 22.653 7.672 1.000 0.930 885 GLY A C 1
ATOM 13986 O O . GLY A 1 885 ? -26.186 23.725 7.666 1.000 0.930 885 GLY A O 1
ATOM 13990 N N . ILE A 1 886 ? -25.013 22.163 8.769 1.000 0.960 886 ILE A N 1
ATOM 13991 C CA . ILE A 1 886 ? -25.009 22.851 10.067 1.000 0.960 886 ILE A CA 1
ATOM 13992 C C . ILE A 1 886 ? -23.577 23.261 10.419 1.000 0.960 886 ILE A C 1
ATOM 13993 O O . ILE A 1 886 ? -22.680 22.419 10.406 1.000 0.960 886 ILE A O 1
ATOM 14009 N N . ILE A 1 887 ? -23.353 24.528 10.782 1.000 0.960 887 ILE A N 1
ATOM 14010 C CA . ILE A 1 887 ? -22.035 25.002 11.233 1.000 0.960 887 ILE A CA 1
ATOM 14011 C C . ILE A 1 887 ? -21.684 24.357 12.579 1.000 0.960 887 ILE A C 1
ATOM 14012 O O . ILE A 1 887 ? -22.330 24.626 13.592 1.000 0.960 887 ILE A O 1
ATOM 14028 N N . HIS A 1 888 ? -20.660 23.509 12.602 1.000 0.920 888 HIS A N 1
ATOM 14029 C CA . HIS A 1 888 ? -20.246 22.784 13.802 1.000 0.920 888 HIS A CA 1
ATOM 14030 C C . HIS A 1 888 ? -19.301 23.581 14.691 1.000 0.920 888 HIS A C 1
ATOM 14031 O O . HIS A 1 888 ? -19.500 23.627 15.905 1.000 0.920 888 HIS A O 1
ATOM 14045 N N . ASP A 1 889 ? -18.281 24.184 14.092 1.000 0.910 889 ASP A N 1
ATOM 14046 C CA . ASP A 1 889 ? -17.276 24.975 14.791 1.000 0.910 889 ASP A CA 1
ATOM 14047 C C . ASP A 1 889 ? -16.721 26.042 13.842 1.000 0.910 889 ASP A C 1
ATOM 14048 O O . ASP A 1 889 ? -16.801 25.914 12.614 1.000 0.910 889 ASP A O 1
ATOM 14057 N N . VAL A 1 890 ? -16.164 27.099 14.424 1.000 0.950 890 VAL A N 1
ATOM 14058 C CA . VAL A 1 890 ? -15.496 28.183 13.704 1.000 0.950 890 VAL A CA 1
ATOM 14059 C C . VAL A 1 890 ? -14.204 28.508 14.435 1.000 0.950 890 VAL A C 1
ATOM 14060 O O . VAL A 1 890 ? -14.216 28.824 15.625 1.000 0.950 890 VAL A O 1
ATOM 14073 N N . LYS A 1 891 ? -13.084 28.459 13.717 1.000 0.920 891 LYS A N 1
ATOM 14074 C CA . LYS A 1 891 ? -11.766 28.822 14.241 1.000 0.920 891 LYS A CA 1
ATOM 14075 C C . LYS A 1 891 ? -11.313 30.124 13.597 1.000 0.920 891 LYS A C 1
ATOM 14076 O O . LYS A 1 891 ? -11.446 30.297 12.388 1.000 0.920 891 LYS A O 1
ATOM 14095 N N . VAL A 1 892 ? -10.783 31.028 14.412 1.000 0.930 892 VAL A N 1
ATOM 14096 C CA . VAL A 1 892 ? -10.247 32.320 13.974 1.000 0.930 892 VAL A CA 1
ATOM 14097 C C . VAL A 1 892 ? -8.824 32.418 14.490 1.000 0.930 892 VAL A C 1
ATOM 14098 O O . VAL A 1 892 ? -8.608 32.232 15.685 1.000 0.930 892 VAL A O 1
ATOM 14111 N N . PHE A 1 893 ? -7.888 32.718 13.599 1.000 0.910 893 PHE A N 1
ATOM 14112 C CA . PHE A 1 893 ? -6.481 32.911 13.924 1.000 0.910 893 PHE A CA 1
ATOM 14113 C C . PHE A 1 893 ? -6.073 34.322 13.538 1.000 0.910 893 PHE A C 1
ATOM 14114 O O . PHE A 1 893 ? -6.355 34.778 12.423 1.000 0.910 893 PHE A O 1
ATOM 14131 N N . ASN A 1 894 ? -5.393 34.998 14.455 1.000 0.890 894 ASN A N 1
ATOM 14132 C CA . ASN A 1 894 ? -4.971 36.375 14.263 1.000 0.890 894 ASN A CA 1
ATOM 14133 C C . ASN A 1 894 ? -3.479 36.505 14.494 1.000 0.890 894 ASN A C 1
ATOM 14134 O O . ASN A 1 894 ? -2.911 35.999 15.462 1.000 0.890 894 ASN A O 1
ATOM 14145 N N . ARG A 1 895 ? -2.852 37.325 13.659 1.000 0.850 895 ARG A N 1
ATOM 14146 C CA . ARG A 1 895 ? -1.442 37.659 13.829 1.000 0.850 895 ARG A CA 1
ATOM 14147 C C . ARG A 1 895 ? -1.155 38.410 15.134 1.000 0.850 895 ARG A C 1
ATOM 14148 O O . ARG A 1 895 ? -0.090 38.218 15.713 1.000 0.850 895 ARG A O 1
ATOM 14169 N N . GLU A 1 896 ? -2.089 39.249 15.597 1.000 0.800 896 GLU A N 1
ATOM 14170 C CA . GLU A 1 896 ? -1.975 39.991 16.868 1.000 0.800 896 GLU A CA 1
ATOM 14171 C C . GLU A 1 896 ? -1.971 39.068 18.096 1.000 0.800 896 GLU A C 1
ATOM 14172 O O . GLU A 1 896 ? -1.317 39.378 19.091 1.000 0.800 896 GLU A O 1
ATOM 14184 N N . ASP A 1 897 ? -2.621 37.906 17.995 1.000 0.810 897 ASP A N 1
ATOM 14185 C CA . ASP A 1 897 ? -2.736 36.928 19.082 1.000 0.810 897 ASP A CA 1
ATOM 14186 C C . ASP A 1 897 ? -1.503 35.999 19.183 1.000 0.810 897 ASP A C 1
ATOM 14187 O O . ASP A 1 897 ? -1.396 35.184 20.101 1.000 0.810 897 ASP A O 1
ATOM 14196 N N . GLY A 1 898 ? -0.527 36.148 18.276 1.000 0.790 898 GLY A N 1
ATOM 14197 C CA . GLY A 1 898 ? 0.707 35.358 18.249 1.000 0.790 898 GLY A CA 1
ATOM 14198 C C . GLY A 1 898 ? 0.602 34.038 17.481 1.000 0.790 898 GLY A C 1
ATOM 14199 O O . GLY A 1 898 ? 1.485 33.189 17.621 1.000 0.790 898 GLY A O 1
ATOM 14203 N N . ASP A 1 899 ? -0.446 33.863 16.672 1.000 0.810 899 ASP A N 1
ATOM 14204 C CA . ASP A 1 899 ? -0.609 32.684 15.824 1.000 0.810 899 ASP A CA 1
ATOM 14205 C C . ASP A 1 899 ? 0.389 32.668 14.651 1.000 0.810 899 ASP A C 1
ATOM 14206 O O . ASP A 1 899 ? 0.712 33.696 14.045 1.000 0.810 899 ASP A O 1
ATOM 14215 N N . GLU A 1 900 ? 0.883 31.473 14.307 1.000 0.800 900 GLU A N 1
ATOM 14216 C CA . GLU A 1 900 ? 1.745 31.263 13.139 1.000 0.800 900 GLU A CA 1
ATOM 14217 C C . GLU A 1 900 ? 0.895 31.184 11.868 1.000 0.800 900 GLU A C 1
ATOM 14218 O O . GLU A 1 900 ? 0.292 30.162 11.558 1.000 0.800 900 GLU A O 1
ATOM 14230 N N . LEU A 1 901 ? 0.874 32.283 11.116 1.000 0.850 901 LEU A N 1
ATOM 14231 C CA . LEU A 1 901 ? 0.149 32.402 9.854 1.000 0.850 901 LEU A CA 1
ATOM 14232 C C . LEU A 1 901 ? 1.097 32.407 8.642 1.000 0.850 901 LEU A C 1
ATOM 14233 O O . LEU A 1 901 ? 2.281 32.754 8.771 1.000 0.850 901 LEU A O 1
ATOM 14249 N N . PRO A 1 902 ? 0.594 32.087 7.434 1.000 0.820 902 PRO A N 1
ATOM 14250 C CA . PRO A 1 902 ? 1.360 32.231 6.205 1.000 0.820 902 PRO A CA 1
ATOM 14251 C C . PRO A 1 902 ? 1.822 33.682 5.953 1.000 0.820 902 PRO A C 1
ATOM 14252 O O . PRO A 1 902 ? 1.195 34.643 6.411 1.000 0.820 902 PRO A O 1
ATOM 14263 N N . PRO A 1 903 ? 2.904 33.887 5.179 1.000 0.840 903 PRO A N 1
ATOM 14264 C CA . PRO A 1 903 ? 3.405 35.227 4.887 1.000 0.840 903 PRO A CA 1
ATOM 14265 C C . PRO A 1 903 ? 2.352 36.105 4.192 1.000 0.840 903 PRO A C 1
ATOM 14266 O O . PRO A 1 903 ? 1.869 35.764 3.114 1.000 0.840 903 PRO A O 1
ATOM 14277 N N . GLY A 1 904 ? 2.046 37.261 4.789 1.000 0.880 904 GLY A N 1
ATOM 14278 C CA . GLY A 1 904 ? 1.099 38.246 4.248 1.000 0.880 904 GLY A CA 1
ATOM 14279 C C . GLY A 1 904 ? -0.367 38.028 4.638 1.000 0.880 904 GLY A C 1
ATOM 14280 O O . GLY A 1 904 ? -1.202 38.833 4.239 1.000 0.880 904 GLY A O 1
ATOM 14284 N N . VAL A 1 905 ? -0.684 36.980 5.407 1.000 0.910 905 VAL A N 1
ATOM 14285 C CA . VAL A 1 905 ? -2.020 36.752 5.982 1.000 0.910 905 VAL A CA 1
ATOM 14286 C C . VAL A 1 905 ? -2.086 37.418 7.362 1.000 0.910 905 VAL A C 1
ATOM 14287 O O . VAL A 1 905 ? -1.234 37.155 8.213 1.000 0.910 905 VAL A O 1
ATOM 14300 N N . ASN A 1 906 ? -3.078 38.285 7.583 1.000 0.900 906 ASN A N 1
ATOM 14301 C CA . ASN A 1 906 ? -3.300 38.961 8.871 1.000 0.900 906 ASN A CA 1
ATOM 14302 C C . ASN A 1 906 ? -4.301 38.209 9.746 1.000 0.900 906 ASN A C 1
ATOM 14303 O O . ASN A 1 906 ? -4.143 38.151 10.968 1.000 0.900 906 ASN A O 1
ATOM 14314 N N . GLN A 1 907 ? -5.312 37.634 9.098 1.000 0.930 907 GLN A N 1
ATOM 14315 C CA . GLN A 1 907 ? -6.396 36.914 9.743 1.000 0.930 907 GLN A CA 1
ATOM 14316 C C . GLN A 1 907 ? -6.824 35.724 8.879 1.000 0.930 907 GLN A C 1
ATOM 14317 O O . GLN A 1 907 ? -6.941 35.843 7.655 1.000 0.930 907 GLN A O 1
ATOM 14331 N N . LEU A 1 908 ? -7.052 34.585 9.532 1.000 0.940 908 LEU A N 1
ATOM 14332 C CA . LEU A 1 908 ? -7.512 33.337 8.927 1.000 0.940 908 LEU A CA 1
ATOM 14333 C C . LEU A 1 908 ? -8.768 32.855 9.647 1.000 0.940 908 LEU A C 1
ATOM 14334 O O . LEU A 1 908 ? -8.784 32.764 10.875 1.000 0.940 908 LEU A O 1
ATOM 14350 N N . VAL A 1 909 ? -9.809 32.521 8.889 1.000 0.950 909 VAL A N 1
ATOM 14351 C CA . VAL A 1 909 ? -11.052 31.968 9.433 1.000 0.950 909 VAL A CA 1
ATOM 14352 C C . VAL A 1 909 ? -11.354 30.635 8.763 1.000 0.950 909 VAL A C 1
ATOM 14353 O O . VAL A 1 909 ? -11.451 30.561 7.537 1.000 0.950 909 VAL A O 1
ATOM 14366 N N . ARG A 1 910 ? -11.543 29.596 9.583 1.000 0.940 910 ARG A N 1
ATOM 14367 C CA . ARG A 1 910 ? -11.979 28.263 9.156 1.000 0.940 910 ARG A CA 1
ATOM 14368 C C . ARG A 1 910 ? -13.359 27.956 9.699 1.000 0.940 910 ARG A C 1
ATOM 14369 O O . ARG A 1 910 ? -13.605 28.056 10.902 1.000 0.940 910 ARG A O 1
ATOM 14390 N N . VAL A 1 911 ? -14.250 27.569 8.799 1.000 0.960 911 VAL A N 1
ATOM 14391 C CA . VAL A 1 911 ? -15.631 27.221 9.112 1.000 0.960 911 VAL A CA 1
ATOM 14392 C C . VAL A 1 911 ? -15.841 25.748 8.797 1.000 0.960 911 VAL A C 1
ATOM 14393 O O . VAL A 1 911 ? -15.593 25.306 7.675 1.000 0.960 911 VAL A O 1
ATOM 14406 N N . TYR A 1 912 ? -16.313 24.996 9.790 1.000 0.960 912 TYR A N 1
ATOM 14407 C CA . TYR A 1 912 ? -16.594 23.572 9.655 1.000 0.960 912 TYR A CA 1
ATOM 14408 C C . TYR A 1 912 ? -18.093 23.352 9.482 1.000 0.960 912 TYR A C 1
ATOM 14409 O O . TYR A 1 912 ? -18.878 23.643 10.391 1.000 0.960 912 TYR A O 1
ATOM 14427 N N . ILE A 1 913 ? -18.493 22.813 8.331 1.000 0.960 913 ILE A N 1
ATOM 14428 C CA . ILE A 1 913 ? -19.890 22.476 8.041 1.000 0.960 913 ILE A CA 1
ATOM 14429 C C . ILE A 1 913 ? -20.077 20.978 8.208 1.000 0.960 913 ILE A C 1
ATOM 14430 O O . ILE A 1 913 ? -19.373 20.178 7.596 1.000 0.960 913 ILE A O 1
ATOM 14446 N N . VAL A 1 914 ? -21.050 20.596 9.027 1.000 0.960 914 VAL A N 1
ATOM 14447 C CA . VAL A 1 914 ? -21.435 19.206 9.246 1.000 0.960 914 VAL A CA 1
ATOM 14448 C C . VAL A 1 914 ? -22.714 18.888 8.481 1.000 0.960 914 VAL A C 1
ATOM 14449 O O . VAL A 1 914 ? -23.736 19.557 8.636 1.000 0.960 914 VAL A O 1
ATOM 14462 N N . GLN A 1 915 ? -22.674 17.809 7.704 1.000 0.930 915 GLN A N 1
ATOM 14463 C CA . GLN A 1 915 ? -23.815 17.228 7.005 1.000 0.930 915 GLN A CA 1
ATOM 14464 C C . GLN A 1 915 ? -24.149 15.852 7.583 1.000 0.930 915 GLN A C 1
ATOM 14465 O O . GLN A 1 915 ? -23.299 14.960 7.656 1.000 0.930 915 GLN A O 1
ATOM 14479 N N . LYS A 1 916 ? -25.418 15.650 7.951 1.000 0.920 916 LYS A N 1
ATOM 14480 C CA . LYS A 1 916 ? -25.953 14.327 8.287 1.000 0.920 916 LYS A CA 1
ATOM 14481 C C . LYS A 1 916 ? -26.474 13.680 7.001 1.000 0.920 916 LYS A C 1
ATOM 14482 O O . LYS A 1 916 ? -27.569 14.003 6.552 1.000 0.920 916 LYS A O 1
ATOM 14501 N N . ARG A 1 917 ? -25.687 12.777 6.413 1.000 0.930 917 ARG A N 1
ATOM 14502 C CA . ARG A 1 917 ? -26.022 12.105 5.150 1.000 0.930 917 ARG A CA 1
ATOM 14503 C C . ARG A 1 917 ? -26.677 10.758 5.423 1.000 0.930 917 ARG A C 1
ATOM 14504 O O . ARG A 1 917 ? -26.007 9.770 5.752 1.000 0.930 917 ARG A O 1
ATOM 14525 N N . LYS A 1 918 ? -28.003 10.728 5.301 1.000 0.950 918 LYS A N 1
ATOM 14526 C CA . LYS A 1 918 ? -28.770 9.477 5.276 1.000 0.950 918 LYS A CA 1
ATOM 14527 C C . LYS A 1 918 ? -28.398 8.668 4.033 1.000 0.950 918 LYS A C 1
ATOM 14528 O O . LYS A 1 918 ? -27.869 9.218 3.075 1.000 0.950 918 LYS A O 1
ATOM 14547 N N . ILE A 1 919 ? -28.622 7.359 4.076 1.000 0.950 919 ILE A N 1
ATOM 14548 C CA . ILE A 1 919 ? -28.499 6.527 2.877 1.000 0.950 919 ILE A CA 1
ATOM 14549 C C . ILE A 1 919 ? -29.606 6.913 1.882 1.000 0.950 919 ILE A C 1
ATOM 14550 O O . ILE A 1 919 ? -30.737 7.181 2.294 1.000 0.950 919 ILE A O 1
ATOM 14566 N N . SER A 1 920 ? -29.270 6.981 0.598 1.000 0.940 920 SER A N 1
ATOM 14567 C CA . SER A 1 920 ? -30.149 7.488 -0.456 1.000 0.940 920 SER A CA 1
ATOM 14568 C C . SER A 1 920 ? -30.050 6.673 -1.750 1.000 0.940 920 SER A C 1
ATOM 14569 O O . SER A 1 920 ? -29.103 5.911 -1.956 1.000 0.940 920 SER A O 1
ATOM 14577 N N . GLU A 1 921 ? -31.057 6.794 -2.621 1.000 0.950 921 GLU A N 1
ATOM 14578 C CA . GLU A 1 921 ? -31.004 6.193 -3.960 1.000 0.950 921 GLU A CA 1
ATOM 14579 C C . GLU A 1 921 ? -29.797 6.746 -4.735 1.000 0.950 921 GLU A C 1
ATOM 14580 O O . GLU A 1 921 ? -29.537 7.948 -4.751 1.000 0.950 921 GLU A O 1
ATOM 14592 N N . GLY A 1 922 ? -29.038 5.852 -5.366 1.000 0.950 922 GLY A N 1
ATOM 14593 C CA . GLY A 1 922 ? -27.780 6.162 -6.038 1.000 0.950 922 GLY A CA 1
ATOM 14594 C C . GLY A 1 922 ? -26.526 6.047 -5.161 1.000 0.950 922 GLY A C 1
ATOM 14595 O O . GLY A 1 922 ? -25.419 6.020 -5.709 1.000 0.950 922 GLY A O 1
ATOM 14599 N N . ASP A 1 923 ? -26.660 5.891 -3.840 1.000 0.960 923 ASP A N 1
ATOM 14600 C CA . ASP A 1 923 ? -25.524 5.553 -2.979 1.000 0.960 923 ASP A CA 1
ATOM 14601 C C . ASP A 1 923 ? -25.040 4.120 -3.218 1.000 0.960 923 ASP A C 1
ATOM 14602 O O . ASP A 1 923 ? -25.800 3.216 -3.588 1.000 0.960 923 ASP A O 1
ATOM 14611 N N . LYS A 1 924 ? -23.741 3.901 -2.987 1.000 0.960 924 LYS A N 1
ATOM 14612 C CA . LYS A 1 924 ? -23.105 2.600 -3.188 1.000 0.960 924 LYS A CA 1
ATOM 14613 C C . LYS A 1 924 ? -22.931 1.835 -1.878 1.000 0.960 924 LYS A C 1
ATOM 14614 O O . LYS A 1 924 ? -22.444 2.365 -0.878 1.000 0.960 924 LYS A O 1
ATOM 14633 N N . MET A 1 925 ? -23.247 0.547 -1.922 1.000 0.960 925 MET A N 1
ATOM 14634 C CA . MET A 1 925 ? -23.050 -0.401 -0.829 1.000 0.960 925 MET A CA 1
ATOM 14635 C C . MET A 1 925 ? -22.281 -1.635 -1.294 1.000 0.960 925 MET A C 1
ATOM 14636 O O . MET A 1 925 ? -22.172 -1.904 -2.494 1.000 0.960 925 MET A O 1
ATOM 14650 N N . ALA A 1 926 ? -21.740 -2.390 -0.341 1.000 0.960 926 ALA A N 1
ATOM 14651 C CA . ALA A 1 926 ? -21.149 -3.695 -0.606 1.000 0.960 926 ALA A CA 1
ATOM 14652 C C . ALA A 1 926 ? -21.213 -4.618 0.616 1.000 0.960 926 ALA A C 1
ATOM 14653 O O . ALA A 1 926 ? -21.375 -4.144 1.737 1.000 0.960 926 ALA A O 1
ATOM 14660 N N . GLY A 1 927 ? -21.051 -5.923 0.403 1.000 0.960 927 GLY A N 1
ATOM 14661 C CA . GLY A 1 927 ? -20.607 -6.853 1.445 1.000 0.960 927 GLY A CA 1
ATOM 14662 C C . GLY A 1 927 ? -19.078 -6.989 1.460 1.000 0.960 927 GLY A C 1
ATOM 14663 O O . GLY A 1 927 ? -18.366 -6.346 0.681 1.000 0.960 927 GLY A O 1
ATOM 14667 N N . ARG A 1 928 ? -18.545 -7.854 2.331 1.000 0.970 928 ARG A N 1
ATOM 14668 C CA . ARG A 1 928 ? -17.091 -8.118 2.440 1.000 0.970 928 ARG A CA 1
ATOM 14669 C C . ARG A 1 928 ? -16.531 -9.020 1.334 1.000 0.970 928 ARG A C 1
ATOM 14670 O O . ARG A 1 928 ? -15.321 -9.064 1.153 1.000 0.970 928 ARG A O 1
ATOM 14691 N N . HIS A 1 929 ? -17.405 -9.651 0.555 1.000 0.960 929 HIS A N 1
ATOM 14692 C CA . HIS A 1 929 ? -17.099 -10.649 -0.478 1.000 0.960 929 HIS A CA 1
ATOM 14693 C C . HIS A 1 929 ? -17.025 -10.052 -1.900 1.000 0.960 929 HIS A C 1
ATOM 14694 O O . HIS A 1 929 ? -17.299 -10.716 -2.905 1.000 0.960 929 HIS A O 1
ATOM 14708 N N . GLY A 1 930 ? -16.772 -8.743 -2.012 1.000 0.940 930 GLY A N 1
ATOM 14709 C CA . GLY A 1 930 ? -16.704 -8.029 -3.295 1.000 0.940 930 GLY A CA 1
ATOM 14710 C C . GLY A 1 930 ? -18.046 -7.892 -4.036 1.000 0.940 930 GLY A C 1
ATOM 14711 O O . GLY A 1 930 ? -18.072 -7.460 -5.193 1.000 0.940 930 GLY A O 1
ATOM 14715 N N . ASN A 1 931 ? -19.163 -8.246 -3.395 1.000 0.930 931 ASN A N 1
ATOM 14716 C CA . ASN A 1 931 ? -20.528 -8.027 -3.871 1.000 0.930 931 ASN A CA 1
ATOM 14717 C C . ASN A 1 931 ? -20.920 -6.555 -3.660 1.000 0.930 931 ASN A C 1
ATOM 14718 O O . ASN A 1 931 ? -21.376 -6.165 -2.590 1.000 0.930 931 ASN A O 1
ATOM 14729 N N . LYS A 1 932 ? -20.698 -5.727 -4.686 1.000 0.920 932 LYS A N 1
ATOM 14730 C CA . LYS A 1 932 ? -21.003 -4.289 -4.690 1.000 0.920 932 LYS A CA 1
ATOM 14731 C C . LYS A 1 932 ? -22.279 -3.988 -5.452 1.000 0.920 932 LYS A C 1
ATOM 14732 O O . LYS A 1 932 ? -22.572 -4.682 -6.418 1.000 0.920 932 LYS A O 1
ATOM 14751 N N . GLY A 1 933 ? -22.953 -2.906 -5.080 1.000 0.930 933 GLY A N 1
ATOM 14752 C CA . GLY A 1 933 ? -24.137 -2.456 -5.785 1.000 0.930 933 GLY A CA 1
ATOM 14753 C C . GLY A 1 933 ? -24.550 -1.030 -5.468 1.000 0.930 933 GLY A C 1
ATOM 14754 O O . GLY A 1 933 ? -24.062 -0.424 -4.515 1.000 0.930 933 GLY A O 1
ATOM 14758 N N . VAL A 1 934 ? -25.411 -0.480 -6.316 1.000 0.950 934 VAL A N 1
ATOM 14759 C CA . VAL A 1 934 ? -25.994 0.855 -6.139 1.000 0.950 934 VAL A CA 1
ATOM 14760 C C . VAL A 1 934 ? -27.441 0.689 -5.705 1.000 0.950 934 VAL A C 1
ATOM 14761 O O . VAL A 1 934 ? -28.143 -0.167 -6.241 1.000 0.950 934 VAL A O 1
ATOM 14774 N N . ILE A 1 935 ? -27.889 1.497 -4.748 1.000 0.960 935 ILE A N 1
ATOM 14775 C CA . ILE A 1 935 ? -29.290 1.500 -4.328 1.000 0.960 935 ILE A CA 1
ATOM 14776 C C . ILE A 1 935 ? -30.125 2.070 -5.470 1.000 0.960 935 ILE A C 1
ATOM 14777 O O . ILE A 1 935 ? -30.005 3.246 -5.804 1.000 0.960 935 ILE A O 1
ATOM 14793 N N . SER A 1 936 ? -30.947 1.233 -6.086 1.000 0.940 936 SER A N 1
ATOM 14794 C CA . SER A 1 936 ? -31.808 1.616 -7.203 1.000 0.940 936 SER A CA 1
ATOM 14795 C C . SER A 1 936 ? -33.150 2.150 -6.738 1.000 0.940 936 SER A C 1
ATOM 14796 O O . SER A 1 936 ? -33.717 3.022 -7.391 1.000 0.940 936 SER A O 1
ATOM 14804 N N . LYS A 1 937 ? -33.666 1.585 -5.643 1.000 0.950 937 LYS A N 1
ATOM 14805 C CA . LYS A 1 937 ? -34.981 1.905 -5.106 1.000 0.950 937 LYS A CA 1
ATOM 14806 C C . LYS A 1 937 ? -35.042 1.697 -3.599 1.000 0.950 937 LYS A C 1
ATOM 14807 O O . LYS A 1 937 ? -34.532 0.693 -3.091 1.000 0.950 937 LYS A O 1
ATOM 14826 N N . ILE A 1 938 ? -35.708 2.613 -2.907 1.000 0.970 938 ILE A N 1
ATOM 14827 C CA . ILE A 1 938 ? -36.067 2.476 -1.493 1.000 0.970 938 ILE A CA 1
ATOM 14828 C C . ILE A 1 938 ? -37.588 2.291 -1.397 1.000 0.970 938 ILE A C 1
ATOM 14829 O O . ILE A 1 938 ? -38.343 3.128 -1.888 1.000 0.970 938 ILE A O 1
ATOM 14845 N N . LEU A 1 939 ? -38.046 1.180 -0.812 1.000 0.960 939 LEU A N 1
ATOM 14846 C CA . LEU A 1 939 ? -39.473 0.830 -0.715 1.000 0.960 939 LEU A CA 1
ATOM 14847 C C . LEU A 1 939 ? -40.036 1.106 0.688 1.000 0.960 939 LEU A C 1
ATOM 14848 O O . LEU A 1 939 ? -39.294 0.939 1.661 1.000 0.960 939 LEU A O 1
ATOM 14864 N N . PRO A 1 940 ? -41.332 1.467 0.816 1.000 0.970 940 PRO A N 1
ATOM 14865 C CA . PRO A 1 940 ? -42.015 1.497 2.108 1.000 0.970 940 PRO A CA 1
ATOM 14866 C C . PRO A 1 940 ? -41.853 0.161 2.834 1.000 0.970 940 PRO A C 1
ATOM 14867 O O . PRO A 1 940 ? -41.923 -0.897 2.209 1.000 0.970 940 PRO A O 1
ATOM 14878 N N . GLU A 1 941 ? -41.635 0.204 4.148 1.000 0.940 941 GLU A N 1
ATOM 14879 C CA . GLU A 1 941 ? -41.414 -1.001 4.957 1.000 0.940 941 GLU A CA 1
ATOM 14880 C C . GLU A 1 941 ? -42.569 -2.013 4.822 1.000 0.940 941 GLU A C 1
ATOM 14881 O O . GLU A 1 941 ? -42.311 -3.208 4.716 1.000 0.940 941 GLU A O 1
ATOM 14893 N N . GLU A 1 942 ? -43.820 -1.543 4.738 1.000 0.930 942 GLU A N 1
ATOM 14894 C CA . GLU A 1 942 ? -45.009 -2.376 4.494 1.000 0.930 942 GLU A CA 1
ATOM 14895 C C . GLU A 1 942 ? -45.053 -3.096 3.131 1.000 0.930 942 GLU A C 1
ATOM 14896 O O . GLU A 1 942 ? -45.639 -4.172 3.047 1.000 0.930 942 GLU A O 1
ATOM 14908 N N . ASP A 1 943 ? -44.425 -2.557 2.082 1.000 0.940 943 ASP A N 1
ATOM 14909 C CA . ASP A 1 943 ? -44.407 -3.171 0.743 1.000 0.940 943 ASP A CA 1
ATOM 14910 C C . ASP A 1 943 ? -43.272 -4.205 0.583 1.000 0.940 943 ASP A C 1
ATOM 14911 O O . ASP A 1 943 ? -43.202 -4.915 -0.427 1.000 0.940 943 ASP A O 1
ATOM 14920 N N . MET A 1 944 ? -42.351 -4.289 1.549 1.000 0.960 944 MET A N 1
ATOM 14921 C CA . MET A 1 944 ? -41.218 -5.214 1.499 1.000 0.960 944 MET A CA 1
ATOM 14922 C C . MET A 1 944 ? -41.662 -6.665 1.715 1.000 0.960 944 MET A C 1
ATOM 14923 O O . MET A 1 944 ? -42.574 -6.927 2.502 1.000 0.960 944 MET A O 1
ATOM 14937 N N . PRO A 1 945 ? -40.981 -7.649 1.095 1.000 0.960 945 PRO A N 1
ATOM 14938 C CA . PRO A 1 945 ? -41.168 -9.041 1.468 1.000 0.960 945 PRO A CA 1
ATOM 14939 C C . PRO A 1 945 ? -40.906 -9.249 2.955 1.000 0.960 945 PRO A C 1
ATOM 14940 O O . PRO A 1 945 ? -39.922 -8.744 3.498 1.000 0.960 945 PRO A O 1
ATOM 14951 N N . TYR A 1 946 ? -41.744 -10.036 3.610 1.000 0.950 946 TYR A N 1
ATOM 14952 C CA . TYR A 1 946 ? -41.624 -10.275 5.042 1.000 0.950 946 TYR A CA 1
ATOM 14953 C C . TYR A 1 946 ? -41.658 -11.767 5.377 1.000 0.950 946 TYR A C 1
ATOM 14954 O O . TYR A 1 946 ? -42.170 -12.606 4.629 1.000 0.950 946 TYR A O 1
ATOM 14972 N N . LEU A 1 947 ? -41.032 -12.107 6.499 1.000 0.950 947 LEU A N 1
ATOM 14973 C CA . LEU A 1 947 ? -40.954 -13.451 7.056 1.000 0.950 947 LEU A CA 1
ATOM 14974 C C . LEU A 1 947 ? -42.308 -13.906 7.627 1.000 0.950 947 LEU A C 1
ATOM 14975 O O . LEU A 1 947 ? -43.163 -13.077 7.924 1.000 0.950 947 LEU A O 1
ATOM 14991 N N . PRO A 1 948 ? -42.510 -15.214 7.874 1.000 0.920 948 PRO A N 1
ATOM 14992 C CA . PRO A 1 948 ? -43.760 -15.725 8.447 1.000 0.920 948 PRO A CA 1
ATOM 14993 C C . PRO A 1 948 ? -44.147 -15.146 9.820 1.000 0.920 948 PRO A C 1
ATOM 14994 O O . PRO A 1 948 ? -45.304 -15.251 10.215 1.000 0.920 948 PRO A O 1
ATOM 15005 N N . ASP A 1 949 ? -43.201 -14.567 10.559 1.000 0.920 949 ASP A N 1
ATOM 15006 C CA . ASP A 1 949 ? -43.430 -13.880 11.836 1.000 0.920 949 ASP A CA 1
ATOM 15007 C C . ASP A 1 949 ? -43.827 -12.399 11.673 1.000 0.920 949 ASP A C 1
ATOM 15008 O O . ASP A 1 949 ? -44.122 -11.732 12.665 1.000 0.920 949 ASP A O 1
ATOM 15017 N N . GLY A 1 950 ? -43.849 -11.893 10.436 1.000 0.940 950 GLY A N 1
ATOM 15018 C CA . GLY A 1 950 ? -44.139 -10.502 10.103 1.000 0.940 950 GLY A CA 1
ATOM 15019 C C . GLY A 1 950 ? -42.905 -9.613 9.942 1.000 0.940 950 GLY A C 1
ATOM 15020 O O . GLY A 1 950 ? -43.069 -8.436 9.644 1.000 0.940 950 GLY A O 1
ATOM 15024 N N . THR A 1 951 ? -41.683 -10.121 10.127 1.000 0.940 951 THR A N 1
ATOM 15025 C CA . THR A 1 951 ? -40.472 -9.292 10.021 1.000 0.940 951 THR A CA 1
ATOM 15026 C C . THR A 1 951 ? -40.151 -8.983 8.553 1.000 0.940 951 THR A C 1
ATOM 15027 O O . THR A 1 951 ? -39.854 -9.922 7.809 1.000 0.940 951 THR A O 1
ATOM 15038 N N . PRO A 1 952 ? -40.159 -7.713 8.107 1.000 0.960 952 PRO A N 1
ATOM 15039 C CA . PRO A 1 952 ? -39.754 -7.357 6.751 1.000 0.960 952 PRO A CA 1
ATOM 15040 C C . PRO A 1 952 ? -38.246 -7.551 6.566 1.000 0.960 952 PRO A C 1
ATOM 15041 O O . PRO A 1 952 ? -37.456 -7.340 7.491 1.000 0.960 952 PRO A O 1
ATOM 15052 N N . ILE A 1 953 ? -37.831 -7.949 5.363 1.000 0.950 953 ILE A N 1
ATOM 15053 C CA . ILE A 1 953 ? -36.407 -7.970 5.006 1.000 0.950 953 ILE A CA 1
ATOM 15054 C C . ILE A 1 953 ? -35.898 -6.537 4.785 1.000 0.950 953 ILE A C 1
ATOM 15055 O O . ILE A 1 953 ? -36.648 -5.652 4.375 1.000 0.950 953 ILE A O 1
ATOM 15071 N N . ASP A 1 954 ? -34.610 -6.297 5.036 1.000 0.970 954 ASP A N 1
ATOM 15072 C CA . ASP A 1 954 ? -34.018 -4.961 4.916 1.000 0.970 954 ASP A CA 1
ATOM 15073 C C . ASP A 1 954 ? -33.520 -4.683 3.490 1.000 0.970 954 ASP A C 1
ATOM 15074 O O . ASP A 1 954 ? -33.621 -3.557 3.005 1.000 0.970 954 ASP A O 1
ATOM 15083 N N . ILE A 1 955 ? -32.947 -5.693 2.825 1.000 0.970 955 ILE A N 1
ATOM 15084 C CA . ILE A 1 955 ? -32.293 -5.557 1.518 1.000 0.970 955 ILE A CA 1
ATOM 15085 C C . ILE A 1 955 ? -32.609 -6.757 0.616 1.000 0.970 955 ILE A C 1
ATOM 15086 O O . ILE A 1 955 ? -32.625 -7.903 1.066 1.000 0.970 955 ILE A O 1
ATOM 15102 N N . MET A 1 956 ? -32.778 -6.506 -0.685 1.000 0.950 956 MET A N 1
ATOM 15103 C CA . MET A 1 956 ? -32.883 -7.554 -1.706 1.000 0.950 956 MET A CA 1
ATOM 15104 C C . MET A 1 956 ? -31.695 -7.525 -2.660 1.000 0.950 956 MET A C 1
ATOM 15105 O O . MET A 1 956 ? -31.448 -6.525 -3.337 1.000 0.950 956 MET A O 1
ATOM 15119 N N . LEU A 1 957 ? -30.997 -8.656 -2.756 1.000 0.930 957 LEU A N 1
ATOM 15120 C CA . LEU A 1 957 ? -29.886 -8.859 -3.681 1.000 0.930 957 LEU A CA 1
ATOM 15121 C C . LEU A 1 957 ? -30.271 -9.840 -4.786 1.000 0.930 957 LEU A C 1
ATOM 15122 O O . LEU A 1 957 ? -31.043 -10.775 -4.574 1.000 0.930 957 LEU A O 1
ATOM 15138 N N . ASN A 1 958 ? -29.687 -9.651 -5.966 1.000 0.890 958 ASN A N 1
ATOM 15139 C CA . ASN A 1 958 ? -29.943 -10.522 -7.102 1.000 0.890 958 ASN A CA 1
ATOM 15140 C C . ASN A 1 958 ? -29.234 -11.884 -6.943 1.000 0.890 958 ASN A C 1
ATOM 15141 O O . ASN A 1 958 ? -28.005 -11.917 -6.819 1.000 0.890 958 ASN A O 1
ATOM 15152 N N . PRO A 1 959 ? -29.955 -13.020 -7.013 1.000 0.860 959 PRO A N 1
ATOM 15153 C CA . PRO A 1 959 ? -29.347 -14.345 -6.904 1.000 0.860 959 PRO A CA 1
ATOM 15154 C C . PRO A 1 959 ? -28.388 -14.686 -8.061 1.000 0.860 959 PRO A C 1
ATOM 15155 O O . PRO A 1 959 ? -27.466 -15.472 -7.862 1.000 0.860 959 PRO A O 1
ATOM 15166 N N . LEU A 1 960 ? -28.540 -14.088 -9.251 1.000 0.810 960 LEU A N 1
ATOM 15167 C CA . LEU A 1 960 ? -27.691 -14.367 -10.425 1.000 0.810 960 LEU A CA 1
ATOM 15168 C C . LEU A 1 960 ? -26.253 -13.848 -10.276 1.000 0.810 960 LEU A C 1
ATOM 15169 O O . LEU A 1 960 ? -25.331 -14.350 -10.929 1.000 0.810 960 LEU A O 1
ATOM 15185 N N . GLY A 1 961 ? -26.049 -12.853 -9.412 1.000 0.740 961 GLY A N 1
ATOM 15186 C CA . GLY A 1 961 ? -24.734 -12.276 -9.157 1.000 0.740 961 GLY A CA 1
ATOM 15187 C C . GLY A 1 961 ? -23.791 -13.210 -8.394 1.000 0.740 961 GLY A C 1
ATOM 15188 O O . GLY A 1 961 ? -22.584 -13.013 -8.461 1.000 0.740 961 GLY A O 1
ATOM 15192 N N . VAL A 1 962 ? -24.302 -14.224 -7.685 1.000 0.810 962 VAL A N 1
ATOM 15193 C CA . VAL A 1 962 ? -23.473 -15.104 -6.839 1.000 0.810 962 VAL A CA 1
ATOM 15194 C C . VAL A 1 962 ? -22.710 -16.158 -7.661 1.000 0.810 962 VAL A C 1
ATOM 15195 O O . VAL A 1 962 ? -21.480 -16.176 -7.596 1.000 0.810 962 VAL A O 1
ATOM 15208 N N . PRO A 1 963 ? -23.360 -17.011 -8.485 1.000 0.720 963 PRO A N 1
ATOM 15209 C CA . PRO A 1 963 ? -22.668 -18.098 -9.184 1.000 0.720 963 PRO A CA 1
ATOM 15210 C C . PRO A 1 963 ? -21.727 -17.567 -10.265 1.000 0.720 963 PRO A C 1
ATOM 15211 O O . PRO A 1 963 ? -20.615 -18.057 -10.424 1.000 0.720 963 PRO A O 1
ATOM 15222 N N . SER A 1 964 ? -22.162 -16.524 -10.979 1.000 0.680 964 SER A N 1
ATOM 15223 C CA . SER A 1 964 ? -21.406 -15.904 -12.071 1.000 0.680 964 SER A CA 1
ATOM 15224 C C . SER A 1 964 ? -20.101 -15.248 -11.612 1.000 0.680 964 SER A C 1
ATOM 15225 O O . SER A 1 964 ? -19.197 -15.056 -12.420 1.000 0.680 964 SER A O 1
ATOM 15233 N N . ARG A 1 965 ? -19.993 -14.898 -10.325 1.000 0.800 965 ARG A N 1
ATOM 15234 C CA . ARG A 1 965 ? -18.857 -14.162 -9.761 1.000 0.800 965 ARG A CA 1
ATOM 15235 C C . ARG A 1 965 ? -18.003 -14.997 -8.796 1.000 0.800 965 ARG A C 1
ATOM 15236 O O . ARG A 1 965 ? -17.024 -14.465 -8.285 1.000 0.800 965 ARG A O 1
ATOM 15257 N N . MET A 1 966 ? -18.371 -16.258 -8.544 1.000 0.870 966 MET A N 1
ATOM 15258 C CA . MET A 1 966 ? -17.651 -17.203 -7.673 1.000 0.870 966 MET A CA 1
ATOM 15259 C C . MET A 1 966 ? -17.326 -16.664 -6.263 1.000 0.870 966 MET A C 1
ATOM 15260 O O . MET A 1 966 ? -16.231 -16.866 -5.753 1.000 0.870 966 MET A O 1
ATOM 15274 N N . ASN A 1 967 ? -18.264 -15.964 -5.623 1.000 0.890 967 ASN A N 1
ATOM 15275 C CA . ASN A 1 967 ? -18.114 -15.451 -4.254 1.000 0.890 967 ASN A CA 1
ATOM 15276 C C . ASN A 1 967 ? -19.191 -16.022 -3.326 1.000 0.890 967 ASN A C 1
ATOM 15277 O O . ASN A 1 967 ? -20.106 -15.329 -2.868 1.000 0.890 967 ASN A O 1
ATOM 15288 N N . ILE A 1 968 ? -19.109 -17.336 -3.117 1.000 0.920 968 ILE A N 1
ATOM 15289 C CA . ILE A 1 968 ? -20.067 -18.100 -2.312 1.000 0.920 968 ILE A CA 1
ATOM 15290 C C . ILE A 1 968 ? -19.920 -17.805 -0.816 1.000 0.920 968 ILE A C 1
ATOM 15291 O O . ILE A 1 968 ? -20.888 -18.015 -0.080 1.000 0.920 968 ILE A O 1
ATOM 15307 N N . GLY A 1 969 ? -18.786 -17.250 -0.368 1.000 0.940 969 GLY A N 1
ATOM 15308 C CA . GLY A 1 969 ? -18.576 -16.880 1.032 1.000 0.940 969 GLY A CA 1
ATOM 15309 C C . GLY A 1 969 ? -19.703 -16.000 1.580 1.000 0.940 969 GLY A C 1
ATOM 15310 O O . GLY A 1 969 ? -20.147 -16.196 2.707 1.000 0.940 969 GLY A O 1
ATOM 15314 N N . GLN A 1 970 ? -20.280 -15.141 0.734 1.000 0.940 970 GLN A N 1
ATOM 15315 C CA . GLN A 1 970 ? -21.394 -14.269 1.107 1.000 0.940 970 GLN A CA 1
ATOM 15316 C C . GLN A 1 970 ? -22.671 -15.043 1.504 1.000 0.940 970 GLN A C 1
ATOM 15317 O O . GLN A 1 970 ? -23.422 -14.595 2.366 1.000 0.940 970 GLN A O 1
ATOM 15331 N N . VAL A 1 971 ? -22.943 -16.204 0.893 1.000 0.940 971 VAL A N 1
ATOM 15332 C CA . VAL A 1 971 ? -24.122 -17.038 1.209 1.000 0.940 971 VAL A CA 1
ATOM 15333 C C . VAL A 1 971 ? -23.892 -17.820 2.504 1.000 0.940 971 VAL A C 1
ATOM 15334 O O . VAL A 1 971 ? -24.814 -17.979 3.303 1.000 0.940 971 VAL A O 1
ATOM 15347 N N . LEU A 1 972 ? -22.655 -18.260 2.749 1.000 0.950 972 LEU A N 1
ATOM 15348 C CA . LEU A 1 972 ? -22.274 -18.879 4.020 1.000 0.950 972 LEU A CA 1
ATOM 15349 C C . LEU A 1 972 ? -22.360 -17.866 5.169 1.000 0.950 972 LEU A C 1
ATOM 15350 O O . LEU A 1 972 ? -22.965 -18.167 6.199 1.000 0.950 972 LEU A O 1
ATOM 15366 N N . GLU A 1 973 ? -21.843 -16.647 4.970 1.000 0.950 973 GLU A N 1
ATOM 15367 C CA . GLU A 1 973 ? -21.967 -15.535 5.919 1.000 0.950 973 GLU A CA 1
ATOM 15368 C C . GLU A 1 973 ? -23.438 -15.215 6.211 1.000 0.950 973 GLU A C 1
ATOM 15369 O O . GLU A 1 973 ? -23.815 -15.117 7.375 1.000 0.950 973 GLU A O 1
ATOM 15381 N N . LEU A 1 974 ? -24.276 -15.125 5.171 1.000 0.950 974 LEU A N 1
ATOM 15382 C CA . LEU A 1 974 ? -25.717 -14.882 5.280 1.000 0.950 974 LEU A CA 1
ATOM 15383 C C . LEU A 1 974 ? -26.401 -15.891 6.220 1.000 0.950 974 LEU A C 1
ATOM 15384 O O . LEU A 1 974 ? -27.155 -15.516 7.125 1.000 0.950 974 LEU A O 1
ATOM 15400 N N . HIS A 1 975 ? -26.156 -17.182 5.991 1.000 0.930 975 HIS A N 1
ATOM 15401 C CA . HIS A 1 975 ? -26.775 -18.265 6.752 1.000 0.930 975 HIS A CA 1
ATOM 15402 C C . HIS A 1 975 ? -26.256 -18.317 8.193 1.000 0.930 975 HIS A C 1
ATOM 15403 O O . HIS A 1 975 ? -27.051 -18.375 9.134 1.000 0.930 975 HIS A O 1
ATOM 15417 N N . MET A 1 976 ? -24.940 -18.198 8.378 1.000 0.940 976 MET A N 1
ATOM 15418 C CA . MET A 1 976 ? -24.325 -18.127 9.705 1.000 0.940 976 MET A CA 1
ATOM 15419 C C . MET A 1 976 ? -24.752 -16.886 10.484 1.000 0.940 976 MET A C 1
ATOM 15420 O O . MET A 1 976 ? -24.960 -16.971 11.690 1.000 0.940 976 MET A O 1
ATOM 15434 N N . GLY A 1 977 ? -24.943 -15.747 9.821 1.000 0.960 977 GLY A N 1
ATOM 15435 C CA . GLY A 1 977 ? -25.412 -14.523 10.458 1.000 0.960 977 GLY A CA 1
ATOM 15436 C C . GLY A 1 977 ? -26.836 -14.657 10.983 1.000 0.960 977 GLY A C 1
ATOM 15437 O O . GLY A 1 977 ? -27.143 -14.158 12.068 1.000 0.960 977 GLY A O 1
ATOM 15441 N N . MET A 1 978 ? -27.703 -15.363 10.254 1.000 0.960 978 MET A N 1
ATOM 15442 C CA . MET A 1 978 ? -29.059 -15.641 10.724 1.000 0.960 978 MET A CA 1
ATOM 15443 C C . MET A 1 978 ? -29.054 -16.557 11.950 1.000 0.960 978 MET A C 1
ATOM 15444 O O . MET A 1 978 ? -29.705 -16.245 12.948 1.000 0.960 978 MET A O 1
ATOM 15458 N N . ALA A 1 979 ? -28.269 -17.638 11.910 1.000 0.950 979 ALA A N 1
ATOM 15459 C CA . ALA A 1 979 ? -28.106 -18.538 13.048 1.000 0.950 979 ALA A CA 1
ATOM 15460 C C . ALA A 1 979 ? -27.524 -17.803 14.270 1.000 0.950 979 ALA A C 1
ATOM 15461 O O . ALA A 1 979 ? -28.056 -17.916 15.373 1.000 0.950 979 ALA A O 1
ATOM 15468 N N . ALA A 1 980 ? -26.494 -16.974 14.068 1.000 0.960 980 ALA A N 1
ATOM 15469 C CA . ALA A 1 980 ? -25.878 -16.149 15.105 1.000 0.960 980 ALA A CA 1
ATOM 15470 C C . ALA A 1 980 ? -26.887 -15.203 15.770 1.000 0.960 980 ALA A C 1
ATOM 15471 O O . ALA A 1 980 ? -26.930 -15.110 16.998 1.000 0.960 980 ALA A O 1
ATOM 15478 N N . ARG A 1 981 ? -27.747 -14.552 14.973 1.000 0.950 981 ARG A N 1
ATOM 15479 C CA . ARG A 1 981 ? -28.815 -13.683 15.478 1.000 0.950 981 ARG A CA 1
ATOM 15480 C C . ARG A 1 981 ? -29.833 -14.455 16.321 1.000 0.950 981 ARG A C 1
ATOM 15481 O O . ARG A 1 981 ? -30.186 -13.974 17.394 1.000 0.950 981 ARG A O 1
ATOM 15502 N N . TYR A 1 982 ? -30.294 -15.625 15.873 1.000 0.940 982 TYR A N 1
ATOM 15503 C CA . TYR A 1 982 ? -31.252 -16.443 16.634 1.000 0.940 982 TYR A CA 1
ATOM 15504 C C . TYR A 1 982 ? -30.663 -17.022 17.919 1.000 0.940 982 TYR A C 1
ATOM 15505 O O . TYR A 1 982 ? -31.352 -17.088 18.934 1.000 0.940 982 TYR A O 1
ATOM 15523 N N . LEU A 1 983 ? -29.384 -17.387 17.895 1.000 0.940 983 LEU A N 1
ATOM 15524 C CA . LEU A 1 983 ? -28.661 -17.851 19.075 1.000 0.940 983 LEU A CA 1
ATOM 15525 C C . LEU A 1 983 ? -28.226 -16.699 19.997 1.000 0.940 983 LEU A C 1
ATOM 15526 O O . LEU A 1 983 ? -27.858 -16.945 21.144 1.000 0.940 983 LEU A O 1
ATOM 15542 N N . GLY A 1 984 ? -28.255 -15.451 19.520 1.000 0.940 984 GLY A N 1
ATOM 15543 C CA . GLY A 1 984 ? -27.815 -14.276 20.274 1.000 0.940 984 GLY A CA 1
ATOM 15544 C C . GLY A 1 984 ? -26.308 -14.252 20.550 1.000 0.940 984 GLY A C 1
ATOM 15545 O O . GLY A 1 984 ? -25.878 -13.713 21.569 1.000 0.940 984 GLY A O 1
ATOM 15549 N N . ILE A 1 985 ? -25.498 -14.849 19.674 1.000 0.930 985 ILE A N 1
ATOM 15550 C CA . ILE A 1 985 ? -24.041 -14.955 19.830 1.000 0.930 985 ILE A CA 1
ATOM 15551 C C . ILE A 1 985 ? -23.318 -14.236 18.695 1.000 0.930 985 ILE A C 1
ATOM 15552 O O . ILE A 1 985 ? -23.863 -14.043 17.615 1.000 0.930 985 ILE A O 1
ATOM 15568 N N . HIS A 1 986 ? -22.060 -13.873 18.925 1.000 0.960 986 HIS A N 1
ATOM 15569 C CA . HIS A 1 986 ? -21.150 -13.494 17.848 1.000 0.960 986 HIS A CA 1
ATOM 15570 C C . HIS A 1 986 ? -20.283 -14.701 17.490 1.000 0.960 986 HIS A C 1
ATOM 15571 O O . HIS A 1 986 ? -19.893 -15.481 18.359 1.000 0.960 986 HIS A O 1
ATOM 15585 N N . ILE A 1 987 ? -19.973 -14.859 16.214 1.000 0.960 987 ILE A N 1
ATOM 15586 C CA . ILE A 1 987 ? -19.184 -15.956 15.668 1.000 0.960 987 ILE A CA 1
ATOM 15587 C C . ILE A 1 987 ? -17.851 -15.412 15.156 1.000 0.960 987 ILE A C 1
ATOM 15588 O O . ILE A 1 987 ? -17.783 -14.296 14.634 1.000 0.960 987 ILE A O 1
ATOM 15604 N N . ALA A 1 988 ? -16.790 -16.200 15.317 1.000 0.950 988 ALA A N 1
ATOM 15605 C CA . ALA A 1 988 ? -15.513 -16.000 14.648 1.000 0.950 988 ALA A CA 1
ATOM 15606 C C . ALA A 1 988 ? -15.221 -17.202 13.738 1.000 0.950 988 ALA A C 1
ATOM 15607 O O . ALA A 1 988 ? -15.122 -18.341 14.196 1.000 0.950 988 ALA A O 1
ATOM 15614 N N . SER A 1 989 ? -15.075 -16.939 12.445 1.000 0.940 989 SER A N 1
ATOM 15615 C CA . SER A 1 989 ? -14.628 -17.898 11.440 1.000 0.940 989 SER A CA 1
ATOM 15616 C C . SER A 1 989 ? -13.340 -17.367 10.811 1.000 0.940 989 SER A C 1
ATOM 15617 O O . SER A 1 989 ? -13.415 -16.604 9.844 1.000 0.940 989 SER A O 1
ATOM 15625 N N . PRO A 1 990 ? -12.161 -17.682 11.384 1.000 0.920 990 PRO A N 1
ATOM 15626 C CA . PRO A 1 990 ? -10.886 -17.249 10.826 1.000 0.920 990 PRO A CA 1
ATOM 15627 C C . PRO A 1 990 ? -10.712 -17.746 9.394 1.000 0.920 990 PRO A C 1
ATOM 15628 O O . PRO A 1 990 ? -11.142 -18.843 9.061 1.000 0.920 990 PRO A O 1
ATOM 15639 N N . VAL A 1 991 ? -10.037 -16.966 8.557 1.000 0.920 991 VAL A N 1
ATOM 15640 C CA . VAL A 1 991 ? -9.716 -17.392 7.189 1.000 0.920 991 VAL A CA 1
ATOM 15641 C C . VAL A 1 991 ? -8.821 -18.632 7.188 1.000 0.920 991 VAL A C 1
ATOM 15642 O O . VAL A 1 991 ? -7.868 -18.710 7.968 1.000 0.920 991 VAL A O 1
ATOM 15655 N N . PHE A 1 992 ? -9.123 -19.586 6.311 1.000 0.890 992 PHE A N 1
ATOM 15656 C CA . PHE A 1 992 ? -8.427 -20.871 6.135 1.000 0.890 992 PHE A CA 1
ATOM 15657 C C . PHE A 1 992 ? -8.441 -21.855 7.331 1.000 0.890 992 PHE A C 1
ATOM 156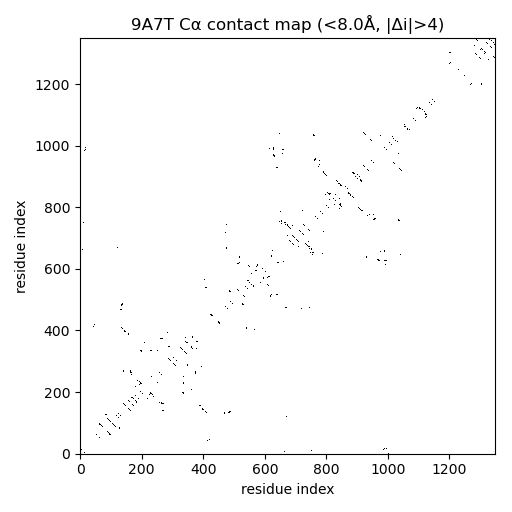58 O O . PHE A 1 992 ? -7.977 -22.984 7.179 1.000 0.890 992 PHE A O 1
ATOM 15675 N N . ASP A 1 993 ? -8.978 -21.483 8.496 1.000 0.870 993 ASP A N 1
ATOM 15676 C CA . ASP A 1 993 ? -9.280 -22.377 9.638 1.000 0.870 993 ASP A CA 1
ATOM 15677 C C . ASP A 1 993 ? -10.624 -21.978 10.264 1.000 0.870 993 ASP A C 1
ATOM 15678 O O . ASP A 1 993 ? -10.766 -21.794 11.474 1.000 0.870 993 ASP A O 1
ATOM 15687 N N . GLY A 1 994 ? -11.597 -21.731 9.389 1.000 0.890 994 GLY A N 1
ATOM 15688 C CA . GLY A 1 994 ? -12.936 -21.289 9.740 1.000 0.890 994 GLY A CA 1
ATOM 15689 C C . GLY A 1 994 ? -13.922 -22.435 9.943 1.000 0.890 994 GLY A C 1
ATOM 15690 O O . GLY A 1 994 ? -13.564 -23.613 10.016 1.000 0.890 994 GLY A O 1
ATOM 15694 N N . ALA A 1 995 ? -15.203 -22.073 10.009 1.000 0.920 995 ALA A N 1
ATOM 15695 C CA . ALA A 1 995 ? -16.297 -23.034 10.010 1.000 0.920 995 ALA A CA 1
ATOM 15696 C C . ALA A 1 995 ? -16.327 -23.802 8.679 1.000 0.920 995 ALA A C 1
ATOM 15697 O O . ALA A 1 995 ? -16.369 -23.202 7.604 1.000 0.920 995 ALA A O 1
ATOM 15704 N N . ARG A 1 996 ? -16.329 -25.135 8.750 1.000 0.880 996 ARG A N 1
ATOM 15705 C CA . ARG A 1 996 ? -16.529 -26.002 7.581 1.000 0.880 996 ARG A CA 1
ATOM 15706 C C . ARG A 1 996 ? -18.011 -26.096 7.236 1.000 0.880 996 ARG A C 1
ATOM 15707 O O . ARG A 1 996 ? -18.866 -25.699 8.020 1.000 0.880 996 ARG A O 1
ATOM 15728 N N . GLU A 1 997 ? -18.322 -26.708 6.097 1.000 0.850 997 GLU A N 1
ATOM 15729 C CA . GLU A 1 997 ? -19.709 -26.963 5.689 1.000 0.850 997 GLU A CA 1
ATOM 15730 C C . GLU A 1 997 ? -20.510 -27.666 6.797 1.000 0.850 997 GLU A C 1
ATOM 15731 O O . GLU A 1 997 ? -21.562 -27.179 7.197 1.000 0.850 997 GLU A O 1
ATOM 15743 N N . GLU A 1 998 ? -19.975 -28.758 7.352 1.000 0.860 998 GLU A N 1
ATOM 15744 C CA . GLU A 1 998 ? -20.573 -29.518 8.463 1.000 0.860 998 GLU A CA 1
ATOM 15745 C C . GLU A 1 998 ? -20.868 -28.631 9.684 1.000 0.860 998 GLU A C 1
ATOM 15746 O O . GLU A 1 998 ? -21.955 -28.716 10.253 1.000 0.860 998 GLU A O 1
ATOM 15758 N N . ASP A 1 999 ? -19.942 -27.729 10.032 1.000 0.900 999 ASP A N 1
ATOM 15759 C CA . ASP A 1 999 ? -20.100 -26.795 11.150 1.000 0.900 999 ASP A CA 1
ATOM 15760 C C . ASP A 1 999 ? -21.241 -25.792 10.881 1.000 0.900 999 ASP A C 1
ATOM 15761 O O . ASP A 1 999 ? -21.999 -25.462 11.794 1.000 0.900 999 ASP A O 1
ATOM 15770 N N . VAL A 1 1000 ? -21.413 -25.334 9.632 1.000 0.890 1000 VAL A N 1
ATOM 15771 C CA . VAL A 1 1000 ? -22.527 -24.454 9.230 1.000 0.890 1000 VAL A CA 1
ATOM 15772 C C . VAL A 1 1000 ? -23.871 -25.185 9.347 1.000 0.890 1000 VAL A C 1
ATOM 15773 O O . VAL A 1 1000 ? -24.805 -24.628 9.926 1.000 0.890 1000 VAL A O 1
ATOM 15786 N N . TRP A 1 1001 ? -23.974 -26.435 8.868 1.000 0.890 1001 TRP A N 1
ATOM 15787 C CA . TRP A 1 1001 ? -25.207 -27.237 8.965 1.000 0.890 1001 TRP A CA 1
ATOM 15788 C C . TRP A 1 1001 ? -25.604 -27.522 10.417 1.000 0.890 1001 TRP A C 1
ATOM 15789 O O . TRP A 1 1001 ? -26.776 -27.373 10.766 1.000 0.890 1001 TRP A O 1
ATOM 15810 N N . GLU A 1 1002 ? -24.644 -27.887 11.271 1.000 0.890 1002 GLU A N 1
ATOM 15811 C CA . GLU A 1 1002 ? -24.902 -28.103 12.700 1.000 0.890 1002 GLU A CA 1
ATOM 15812 C C . GLU A 1 1002 ? -25.355 -26.818 13.397 1.000 0.890 1002 GLU A C 1
ATOM 15813 O O . GLU A 1 1002 ? -26.291 -26.840 14.195 1.000 0.890 1002 GLU A O 1
ATOM 15825 N N . THR A 1 1003 ? -24.731 -25.686 13.068 1.000 0.910 1003 THR A N 1
ATOM 15826 C CA . THR A 1 1003 ? -25.075 -24.395 13.678 1.000 0.910 1003 THR A CA 1
ATOM 15827 C C . THR A 1 1003 ? -26.475 -23.926 13.259 1.000 0.910 1003 THR A C 1
ATOM 15828 O O . THR A 1 1003 ? -27.207 -23.366 14.075 1.000 0.910 1003 THR A O 1
ATOM 15839 N N . LEU A 1 1004 ? -26.891 -24.192 12.014 1.000 0.910 1004 LEU A N 1
ATOM 15840 C CA . LEU A 1 1004 ? -28.254 -23.934 11.531 1.000 0.910 1004 LEU A CA 1
ATOM 15841 C C . LEU A 1 1004 ? -29.298 -24.803 12.250 1.000 0.910 1004 LEU A C 1
ATOM 15842 O O . LEU A 1 1004 ? -30.343 -24.287 12.655 1.000 0.910 1004 LEU A O 1
ATOM 15858 N N . GLU A 1 1005 ? -29.017 -26.098 12.438 1.000 0.910 1005 GLU A N 1
ATOM 15859 C CA . GLU A 1 1005 ? -29.886 -26.997 13.212 1.000 0.910 1005 GLU A CA 1
ATOM 15860 C C . GLU A 1 1005 ? -29.971 -26.564 14.685 1.000 0.910 1005 GLU A C 1
ATOM 15861 O O . GLU A 1 1005 ? -31.068 -26.545 15.246 1.000 0.910 1005 GLU A O 1
ATOM 15873 N N . GLU A 1 1006 ? -28.855 -26.142 15.298 1.000 0.910 1006 GLU A N 1
ATOM 15874 C CA . GLU A 1 1006 ? -28.833 -25.594 16.666 1.000 0.910 1006 GLU A CA 1
ATOM 15875 C C . GLU A 1 1006 ? -29.727 -24.350 16.791 1.000 0.910 1006 GLU A C 1
ATOM 15876 O O . GLU A 1 1006 ? -30.422 -24.184 17.794 1.000 0.910 1006 GLU A O 1
ATOM 15888 N N . ALA A 1 1007 ? -29.768 -23.505 15.759 1.000 0.920 1007 ALA A N 1
ATOM 15889 C CA . ALA A 1 1007 ? -30.615 -22.316 15.712 1.000 0.920 1007 ALA A CA 1
ATOM 15890 C C . ALA A 1 1007 ? -32.102 -22.607 15.409 1.000 0.920 1007 ALA A C 1
ATOM 15891 O O . ALA A 1 1007 ? -32.901 -21.672 15.360 1.000 0.920 1007 ALA A O 1
ATOM 15898 N N . GLY A 1 1008 ? -32.498 -23.869 15.187 1.000 0.910 1008 GLY A N 1
ATOM 15899 C CA . GLY A 1 1008 ? -33.871 -24.246 14.823 1.000 0.910 1008 GLY A CA 1
ATOM 15900 C C . GLY A 1 1008 ? -34.266 -23.871 13.389 1.000 0.910 1008 GLY A C 1
ATOM 15901 O O . GLY A 1 1008 ? -35.455 -23.831 13.063 1.000 0.910 1008 GLY A O 1
ATOM 15905 N N . MET A 1 1009 ? -33.282 -23.582 12.532 1.000 0.890 1009 MET A N 1
ATOM 15906 C CA . MET A 1 1009 ? -33.499 -23.259 11.125 1.000 0.890 1009 MET A CA 1
ATOM 15907 C C . MET A 1 1009 ? -33.639 -24.531 10.280 1.000 0.890 1009 MET A C 1
ATOM 15908 O O . MET A 1 1009 ? -33.160 -25.608 10.632 1.000 0.890 1009 MET A O 1
ATOM 15922 N N . SER A 1 1010 ? -34.288 -24.414 9.119 1.000 0.860 1010 SER A N 1
ATOM 15923 C CA . SER A 1 1010 ? -34.300 -25.497 8.133 1.000 0.860 1010 SER A CA 1
ATOM 15924 C C . SER A 1 1010 ? -32.887 -25.773 7.627 1.000 0.860 1010 SER A C 1
ATOM 15925 O O . SER A 1 1010 ? -32.146 -24.821 7.383 1.000 0.860 1010 SER A O 1
ATOM 15933 N N . ARG A 1 1011 ? -32.561 -27.039 7.346 1.000 0.810 1011 ARG A N 1
ATOM 15934 C CA . ARG A 1 1011 ? -31.260 -27.437 6.788 1.000 0.810 1011 ARG A CA 1
ATOM 15935 C C . ARG A 1 1011 ? -30.828 -26.563 5.608 1.000 0.810 1011 ARG A C 1
ATOM 15936 O O . ARG A 1 1011 ? -29.745 -26.008 5.631 1.000 0.810 1011 ARG A O 1
ATOM 15957 N N . ASP A 1 1012 ? -31.680 -26.383 4.604 1.000 0.840 1012 ASP A N 1
ATOM 15958 C CA . ASP A 1 1012 ? -31.369 -25.595 3.404 1.000 0.840 1012 ASP A CA 1
ATOM 15959 C C . ASP A 1 1012 ? -31.343 -24.072 3.626 1.000 0.840 1012 ASP A C 1
ATOM 15960 O O . ASP A 1 1012 ? -31.184 -23.329 2.662 1.000 0.840 1012 ASP A O 1
ATOM 15969 N N . ALA A 1 1013 ? -31.527 -23.612 4.870 1.000 0.870 1013 ALA A N 1
ATOM 15970 C CA . ALA A 1 1013 ? -31.500 -22.214 5.297 1.000 0.870 1013 ALA A CA 1
ATOM 15971 C C . ALA A 1 1013 ? -32.388 -21.262 4.464 1.000 0.870 1013 ALA A C 1
ATOM 15972 O O . ALA A 1 1013 ? -32.135 -20.059 4.373 1.000 0.870 1013 ALA A O 1
ATOM 15979 N N . LYS A 1 1014 ? -33.458 -21.801 3.865 1.000 0.910 1014 LYS A N 1
ATOM 15980 C CA . LYS A 1 1014 ? -34.456 -21.053 3.091 1.000 0.910 1014 LYS A CA 1
ATOM 15981 C C . LYS A 1 1014 ? -35.752 -20.900 3.870 1.000 0.910 1014 LYS A C 1
ATOM 15982 O O . LYS A 1 1014 ? -36.096 -21.721 4.714 1.000 0.910 1014 LYS A O 1
ATOM 16001 N N . THR A 1 1015 ? -36.544 -19.903 3.521 1.000 0.910 1015 THR A N 1
ATOM 16002 C CA . THR A 1 1015 ? -37.855 -19.666 4.136 1.000 0.910 1015 THR A CA 1
ATOM 16003 C C . THR A 1 1015 ? -38.891 -19.272 3.087 1.000 0.910 1015 THR A C 1
ATOM 16004 O O . THR A 1 1015 ? -38.543 -18.986 1.942 1.000 0.910 1015 THR A O 1
ATOM 16015 N N . VAL A 1 1016 ? -40.170 -19.312 3.457 1.000 0.930 1016 VAL A N 1
ATOM 16016 C CA . VAL A 1 1016 ? -41.256 -18.761 2.638 1.000 0.930 1016 VAL A CA 1
ATOM 16017 C C . VAL A 1 1016 ? -41.407 -17.297 3.020 1.000 0.930 1016 VAL A C 1
ATOM 16018 O O . VAL A 1 1016 ? -41.689 -16.989 4.176 1.000 0.930 1016 VAL A O 1
ATOM 16031 N N . LEU A 1 1017 ? -41.187 -16.412 2.054 1.000 0.950 1017 LEU A N 1
ATOM 16032 C CA . LEU A 1 1017 ? -41.492 -14.994 2.192 1.000 0.950 1017 LEU A CA 1
ATOM 16033 C C . LEU A 1 1017 ? -42.919 -14.728 1.704 1.000 0.950 1017 LEU A C 1
ATOM 16034 O O . LEU A 1 1017 ? -43.422 -15.442 0.834 1.000 0.950 1017 LEU A O 1
ATOM 16050 N N . TYR A 1 1018 ? -43.535 -13.683 2.239 1.000 0.960 1018 TYR A N 1
ATOM 16051 C CA . TYR A 1 1018 ? -44.794 -13.122 1.753 1.000 0.960 1018 TYR A CA 1
ATOM 16052 C C . TYR A 1 1018 ? -44.509 -11.772 1.098 1.000 0.960 1018 TYR A C 1
ATOM 16053 O O . TYR A 1 1018 ? -43.688 -11.014 1.612 1.000 0.960 1018 TYR A O 1
ATOM 16071 N N . ASP A 1 1019 ? -45.127 -11.485 -0.048 1.000 0.930 1019 ASP A N 1
ATOM 16072 C CA . ASP A 1 1019 ? -44.999 -10.185 -0.716 1.000 0.930 1019 ASP A CA 1
ATOM 16073 C C . ASP A 1 1019 ? -45.751 -9.130 0.104 1.000 0.930 1019 ASP A C 1
ATOM 16074 O O . ASP A 1 1019 ? -46.960 -9.258 0.310 1.000 0.930 1019 ASP A O 1
ATOM 16083 N N . GLY A 1 1020 ? -45.050 -8.084 0.556 1.000 0.930 1020 GLY A N 1
ATOM 16084 C CA . GLY A 1 1020 ? -45.648 -6.980 1.315 1.000 0.930 1020 GLY A CA 1
ATOM 16085 C C . GLY A 1 1020 ? -46.809 -6.292 0.589 1.000 0.930 1020 GLY A C 1
ATOM 16086 O O . GLY A 1 1020 ? -47.744 -5.816 1.226 1.000 0.930 1020 GLY A O 1
ATOM 16090 N N . ARG A 1 1021 ? -46.823 -6.316 -0.750 1.000 0.910 1021 ARG A N 1
ATOM 16091 C CA . ARG A 1 1021 ? -47.820 -5.618 -1.576 1.000 0.910 1021 ARG A CA 1
ATOM 16092 C C . ARG A 1 1021 ? -49.118 -6.404 -1.754 1.000 0.910 1021 ARG A C 1
ATOM 16093 O O . ARG A 1 1021 ? -50.195 -5.812 -1.759 1.000 0.910 1021 ARG A O 1
ATOM 16114 N N . THR A 1 1022 ? -49.037 -7.722 -1.966 1.000 0.910 1022 THR A N 1
ATOM 16115 C CA . THR A 1 1022 ? -50.215 -8.579 -2.231 1.000 0.910 1022 THR A CA 1
ATOM 16116 C C . THR A 1 1022 ? -50.681 -9.350 -0.998 1.000 0.910 1022 THR A C 1
ATOM 16117 O O . THR A 1 1022 ? -51.846 -9.742 -0.928 1.000 0.910 1022 THR A O 1
ATOM 16128 N N . GLY A 1 1023 ? -49.785 -9.572 -0.032 1.000 0.910 1023 GLY A N 1
ATOM 16129 C CA . GLY A 1 1023 ? -49.996 -10.457 1.112 1.000 0.910 1023 GLY A CA 1
ATOM 16130 C C . GLY A 1 1023 ? -49.924 -11.951 0.771 1.000 0.910 1023 GLY A C 1
ATOM 16131 O O . GLY A 1 1023 ? -50.169 -12.785 1.645 1.000 0.910 1023 GLY A O 1
ATOM 16135 N N . GLU A 1 1024 ? -49.607 -12.315 -0.477 1.000 0.940 1024 GLU A N 1
ATOM 16136 C CA . GLU A 1 1024 ? -49.475 -13.710 -0.912 1.000 0.940 1024 GLU A CA 1
ATOM 16137 C C . GLU A 1 1024 ? -48.032 -14.232 -0.726 1.000 0.940 1024 GLU A C 1
ATOM 16138 O O . GLU A 1 1024 ? -47.072 -13.462 -0.825 1.000 0.940 1024 GLU A O 1
ATOM 16150 N N . PRO A 1 1025 ? -47.840 -15.534 -0.436 1.000 0.940 1025 PRO A N 1
ATOM 16151 C CA . PRO A 1 1025 ? -46.512 -16.140 -0.344 1.000 0.940 1025 PRO A CA 1
ATOM 16152 C C . PRO A 1 1025 ? -45.842 -16.263 -1.720 1.000 0.940 1025 PRO A C 1
ATOM 16153 O O . PRO A 1 1025 ? -46.503 -16.570 -2.708 1.000 0.940 1025 PRO A O 1
ATOM 16164 N N . PHE A 1 1026 ? -44.515 -16.118 -1.784 1.000 0.920 1026 PHE A N 1
ATOM 16165 C CA . PHE A 1 1026 ? -43.764 -16.439 -3.004 1.000 0.920 1026 PHE A CA 1
ATOM 16166 C C . PHE A 1 1026 ? -43.807 -17.943 -3.297 1.000 0.920 1026 PHE A C 1
ATOM 16167 O O . PHE A 1 1026 ? -43.660 -18.764 -2.389 1.000 0.920 1026 PHE A O 1
ATOM 16184 N N . ASP A 1 1027 ? -43.926 -18.302 -4.581 1.000 0.900 1027 ASP A N 1
ATOM 16185 C CA . ASP A 1 1027 ? -44.055 -19.694 -5.044 1.000 0.900 1027 ASP A CA 1
ATOM 16186 C C . ASP A 1 1027 ? -42.925 -20.613 -4.552 1.000 0.900 1027 ASP A C 1
ATOM 16187 O O . ASP A 1 1027 ? -43.133 -21.799 -4.295 1.000 0.900 1027 ASP A O 1
ATOM 16196 N N . ASN A 1 1028 ? -41.710 -20.067 -4.440 1.000 0.900 1028 ASN A N 1
ATOM 16197 C CA . ASN A 1 1028 ? -40.507 -20.806 -4.078 1.000 0.900 1028 ASN A CA 1
ATOM 16198 C C . ASN A 1 1028 ? -39.879 -20.260 -2.797 1.000 0.900 1028 ASN A C 1
ATOM 16199 O O . ASN A 1 1028 ? -39.860 -19.055 -2.551 1.000 0.900 1028 ASN A O 1
ATOM 16210 N N . ARG A 1 1029 ? -39.277 -21.158 -2.008 1.000 0.920 1029 ARG A N 1
ATOM 16211 C CA . ARG A 1 1029 ? -38.522 -20.774 -0.810 1.000 0.920 1029 ARG A CA 1
ATOM 16212 C C . ARG A 1 1029 ? -37.292 -19.950 -1.202 1.000 0.920 1029 ARG A C 1
ATOM 16213 O O . ARG A 1 1029 ? -36.508 -20.364 -2.059 1.000 0.920 1029 ARG A O 1
ATOM 16234 N N . VAL A 1 1030 ? -37.107 -18.821 -0.530 1.000 0.920 1030 VAL A N 1
ATOM 16235 C CA . VAL A 1 1030 ? -36.037 -17.849 -0.779 1.000 0.920 1030 VAL A CA 1
ATOM 16236 C C . VAL A 1 1030 ? -34.975 -17.969 0.309 1.000 0.920 1030 VAL A C 1
ATOM 16237 O O . VAL A 1 1030 ? -35.288 -18.223 1.475 1.000 0.920 1030 VAL A O 1
ATOM 16250 N N . SER A 1 1031 ? -33.708 -17.801 -0.066 1.000 0.930 1031 SER A N 1
ATOM 16251 C CA . SER A 1 1031 ? -32.614 -17.699 0.901 1.000 0.930 1031 SER A CA 1
ATOM 16252 C C . SER A 1 1031 ? -32.668 -16.333 1.578 1.000 0.930 1031 SER A C 1
ATOM 16253 O O . SER A 1 1031 ? -32.502 -15.306 0.917 1.000 0.930 1031 SER A O 1
ATOM 16261 N N . VAL A 1 1032 ? -32.896 -16.339 2.890 1.000 0.950 1032 VAL A N 1
ATOM 16262 C CA . VAL A 1 1032 ? -32.945 -15.144 3.736 1.000 0.950 1032 VAL A CA 1
ATOM 16263 C C . VAL A 1 1032 ? -31.982 -15.344 4.897 1.000 0.950 1032 VAL A C 1
ATOM 16264 O O . VAL A 1 1032 ? -31.919 -16.432 5.471 1.000 0.950 1032 VAL A O 1
ATOM 16277 N N . GLY A 1 1033 ? -31.230 -14.309 5.254 1.000 0.960 1033 GLY A N 1
ATOM 16278 C CA . GLY A 1 1033 ? -30.390 -14.338 6.445 1.000 0.960 1033 GLY A CA 1
ATOM 16279 C C . GLY A 1 1033 ? -29.773 -12.987 6.767 1.000 0.960 1033 GLY A C 1
ATOM 16280 O O . GLY A 1 1033 ? -30.233 -11.970 6.256 1.000 0.960 1033 GLY A O 1
ATOM 16284 N N . ILE A 1 1034 ? -28.757 -12.966 7.629 1.000 0.970 1034 ILE A N 1
ATOM 16285 C CA . ILE A 1 1034 ? -28.107 -11.724 8.063 1.000 0.970 1034 ILE A CA 1
ATOM 16286 C C . ILE A 1 1034 ? -26.737 -11.623 7.414 1.000 0.970 1034 ILE A C 1
ATOM 16287 O O . ILE A 1 1034 ? -25.892 -12.484 7.630 1.000 0.970 1034 ILE A O 1
ATOM 16303 N N . MET A 1 1035 ? -26.512 -10.556 6.657 1.000 0.970 1035 MET A N 1
ATOM 16304 C CA . MET A 1 1035 ? -25.226 -10.260 6.029 1.000 0.970 1035 MET A CA 1
ATOM 16305 C C . MET A 1 1035 ? -24.665 -8.960 6.597 1.000 0.970 1035 MET A C 1
ATOM 16306 O O . MET A 1 1035 ? -25.414 -8.030 6.915 1.000 0.970 1035 MET A O 1
ATOM 16320 N N . TYR A 1 1036 ? -23.341 -8.876 6.700 1.000 0.980 1036 TYR A N 1
ATOM 16321 C CA . TYR A 1 1036 ? -22.681 -7.643 7.084 1.000 0.980 1036 TYR A CA 1
ATOM 16322 C C . TYR A 1 1036 ? -22.430 -6.750 5.867 1.000 0.980 1036 TYR A C 1
ATOM 16323 O O . TYR A 1 1036 ? -21.520 -6.982 5.066 1.000 0.980 1036 TYR A O 1
ATOM 16341 N N . MET A 1 1037 ? -23.251 -5.711 5.735 1.000 0.980 1037 MET A N 1
ATOM 16342 C CA . MET A 1 1037 ? -23.212 -4.779 4.609 1.000 0.980 1037 MET A CA 1
ATOM 16343 C C . MET A 1 1037 ? -22.651 -3.423 5.049 1.000 0.980 1037 MET A C 1
ATOM 16344 O O . MET A 1 1037 ? -22.972 -2.909 6.126 1.000 0.980 1037 MET A O 1
ATOM 16358 N N . ILE A 1 1038 ? -21.829 -2.829 4.188 1.000 0.980 1038 ILE A N 1
ATOM 16359 C CA . ILE A 1 1038 ? -21.087 -1.584 4.409 1.000 0.980 1038 ILE A CA 1
ATOM 16360 C C . ILE A 1 1038 ? -21.536 -0.487 3.437 1.000 0.980 1038 ILE A C 1
ATOM 16361 O O . ILE A 1 1038 ? -21.742 -0.731 2.245 1.000 0.980 1038 ILE A O 1
ATOM 16377 N N . LYS A 1 1039 ? -21.652 0.743 3.953 1.000 0.970 1039 LYS A N 1
ATOM 16378 C CA . LYS A 1 1039 ? -21.859 1.962 3.156 1.000 0.970 1039 LYS A CA 1
ATOM 16379 C C . LYS A 1 1039 ? -20.511 2.454 2.636 1.000 0.970 1039 LYS A C 1
ATOM 16380 O O . LYS A 1 1039 ? -19.601 2.685 3.430 1.000 0.970 1039 LYS A O 1
ATOM 16399 N N . LEU A 1 1040 ? -20.372 2.623 1.324 1.000 0.970 1040 LEU A N 1
ATOM 16400 C CA . LEU A 1 1040 ? -19.112 3.035 0.699 1.000 0.970 1040 LEU A CA 1
ATOM 16401 C C . LEU A 1 1040 ? -19.017 4.557 0.544 1.000 0.970 1040 LEU A C 1
ATOM 16402 O O . LEU A 1 1040 ? -20.026 5.247 0.449 1.000 0.970 1040 LEU A O 1
ATOM 16418 N N . ALA A 1 1041 ? -17.792 5.070 0.418 1.000 0.940 1041 ALA A N 1
ATOM 16419 C CA . ALA A 1 1041 ? -17.508 6.493 0.202 1.000 0.940 1041 ALA A CA 1
ATOM 16420 C C . ALA A 1 1041 ? -17.982 7.050 -1.159 1.000 0.940 1041 ALA A C 1
ATOM 16421 O O . ALA A 1 1041 ? -17.869 8.242 -1.417 1.000 0.940 1041 ALA A O 1
ATOM 16428 N N . HIS A 1 1042 ? -18.508 6.208 -2.052 1.000 0.920 1042 HIS A N 1
ATOM 16429 C CA . HIS A 1 1042 ? -19.089 6.640 -3.322 1.000 0.920 1042 HIS A CA 1
ATOM 16430 C C . HIS A 1 1042 ? -20.584 6.950 -3.154 1.000 0.920 1042 HIS A C 1
ATOM 16431 O O . HIS A 1 1042 ? -21.413 6.056 -3.329 1.000 0.920 1042 HIS A O 1
ATOM 16445 N N . MET A 1 1043 ? -20.913 8.204 -2.847 1.000 0.910 1043 MET A N 1
ATOM 16446 C CA . MET A 1 1043 ? -22.292 8.669 -2.637 1.000 0.910 1043 MET A CA 1
ATOM 16447 C C . MET A 1 1043 ? -22.802 9.547 -3.781 1.000 0.910 1043 MET A C 1
ATOM 16448 O O . MET A 1 1043 ? -22.009 10.139 -4.525 1.000 0.910 1043 MET A O 1
ATOM 16462 N N . VAL A 1 1044 ? -24.128 9.659 -3.902 1.000 0.880 1044 VAL A N 1
ATOM 16463 C CA . VAL A 1 1044 ? -24.768 10.511 -4.918 1.000 0.880 1044 VAL A CA 1
ATOM 16464 C C . VAL A 1 1044 ? -24.393 11.981 -4.731 1.000 0.880 1044 VAL A C 1
ATOM 16465 O O . VAL A 1 1044 ? -24.087 12.649 -5.716 1.000 0.880 1044 VAL A O 1
ATOM 16478 N N . ASP A 1 1045 ? -24.299 12.462 -3.491 1.000 0.830 1045 ASP A N 1
ATOM 16479 C CA . ASP A 1 1045 ? -23.998 13.867 -3.190 1.000 0.830 1045 ASP A CA 1
ATOM 16480 C C . ASP A 1 1045 ? -22.634 14.329 -3.729 1.000 0.830 1045 ASP A C 1
ATOM 16481 O O . ASP A 1 1045 ? -22.500 15.473 -4.158 1.000 0.830 1045 ASP A O 1
ATOM 16490 N N . ASP A 1 1046 ? -21.624 13.456 -3.786 1.000 0.860 1046 ASP A N 1
ATOM 16491 C CA . ASP A 1 1046 ? -20.287 13.822 -4.284 1.000 0.860 1046 ASP A CA 1
ATOM 16492 C C . ASP A 1 1046 ? -20.172 13.664 -5.810 1.000 0.860 1046 ASP A C 1
ATOM 16493 O O . ASP A 1 1046 ? -19.326 14.294 -6.450 1.000 0.860 1046 ASP A O 1
ATOM 16502 N N . LYS A 1 1047 ? -21.027 12.823 -6.411 1.000 0.880 1047 LYS A N 1
ATOM 16503 C CA . LYS A 1 1047 ? -20.981 12.480 -7.841 1.000 0.880 1047 LYS A CA 1
ATOM 16504 C C . LYS A 1 1047 ? -21.981 13.232 -8.705 1.000 0.880 1047 LYS A C 1
ATOM 16505 O O . LYS A 1 1047 ? -21.715 13.427 -9.891 1.000 0.880 1047 LYS A O 1
ATOM 16524 N N . LEU A 1 1048 ? -23.121 13.623 -8.147 1.000 0.880 1048 LEU A N 1
ATOM 16525 C CA . LEU A 1 1048 ? -24.143 14.342 -8.884 1.000 0.880 1048 LEU A CA 1
ATOM 16526 C C . LEU A 1 1048 ? -23.634 15.749 -9.186 1.000 0.880 1048 LEU A C 1
ATOM 16527 O O . LEU A 1 1048 ? -23.272 16.514 -8.284 1.000 0.880 1048 LEU A O 1
ATOM 16543 N N . HIS A 1 1049 ? -23.609 16.076 -10.472 1.000 0.870 1049 HIS A N 1
ATOM 16544 C CA . HIS A 1 1049 ? -23.172 17.371 -10.956 1.000 0.870 1049 HIS A CA 1
ATOM 16545 C C . HIS A 1 1049 ? -23.992 17.765 -12.177 1.000 0.870 1049 HIS A C 1
ATOM 16546 O O . HIS A 1 1049 ? -24.193 16.955 -13.082 1.000 0.870 1049 HIS A O 1
ATOM 16560 N N . ALA A 1 1050 ? -24.466 19.003 -12.188 1.000 0.900 1050 ALA A N 1
ATOM 16561 C CA . ALA A 1 1050 ? -25.308 19.547 -13.240 1.000 0.900 1050 ALA A CA 1
ATOM 16562 C C . ALA A 1 1050 ? -24.954 21.016 -13.475 1.000 0.900 1050 ALA A C 1
ATOM 16563 O O . ALA A 1 1050 ? -24.532 21.719 -12.557 1.000 0.900 1050 ALA A O 1
ATOM 16570 N N . ARG A 1 1051 ? -25.132 21.477 -14.714 1.000 0.900 1051 ARG A N 1
ATOM 16571 C CA . ARG A 1 1051 ? -24.815 22.842 -15.136 1.000 0.900 1051 ARG A CA 1
ATOM 16572 C C . ARG A 1 1051 ? -25.669 23.230 -16.338 1.000 0.900 1051 ARG A C 1
ATOM 16573 O O . ARG A 1 1051 ? -25.865 22.423 -17.240 1.000 0.900 1051 ARG A O 1
ATOM 16594 N N . SER A 1 1052 ? -26.108 24.485 -16.355 1.000 0.900 1052 SER A N 1
ATOM 16595 C CA . SER A 1 1052 ? -26.600 25.166 -17.559 1.000 0.900 1052 SER A CA 1
ATOM 16596 C C . SER A 1 1052 ? -25.523 26.144 -18.028 1.000 0.900 1052 SER A C 1
ATOM 16597 O O . SER A 1 1052 ? -24.745 25.849 -18.931 1.000 0.900 1052 SER A O 1
ATOM 16605 N N . THR A 1 1053 ? -25.374 27.245 -17.298 1.000 0.890 1053 THR A N 1
ATOM 16606 C CA . THR A 1 1053 ? -24.294 28.221 -17.442 1.000 0.890 1053 THR A CA 1
ATOM 16607 C C . THR A 1 1053 ? -23.453 28.253 -16.168 1.000 0.890 1053 THR A C 1
ATOM 16608 O O . THR A 1 1053 ? -23.824 27.680 -15.144 1.000 0.890 1053 THR A O 1
ATOM 16619 N N . GLY A 1 1054 ? -22.275 28.867 -16.228 1.000 0.870 1054 GLY A N 1
ATOM 16620 C CA . GLY A 1 1054 ? -21.374 28.940 -15.082 1.000 0.870 1054 GLY A CA 1
ATOM 16621 C C . GLY A 1 1054 ? -20.056 29.616 -15.443 1.000 0.870 1054 GLY A C 1
ATOM 16622 O O . GLY A 1 1054 ? -19.948 30.182 -16.530 1.000 0.870 1054 GLY A O 1
ATOM 16626 N N . PRO A 1 1055 ? -19.041 29.545 -14.570 1.000 0.870 1055 PRO A N 1
ATOM 16627 C CA . PRO A 1 1055 ? -17.742 30.145 -14.840 1.000 0.870 1055 PRO A CA 1
ATOM 16628 C C . PRO A 1 1055 ? -17.038 29.441 -16.006 1.000 0.870 1055 PRO A C 1
ATOM 16629 O O . PRO A 1 1055 ? -17.204 28.232 -16.228 1.000 0.870 1055 PRO A O 1
ATOM 16640 N N . TYR A 1 1056 ? -16.251 30.214 -16.747 1.000 0.900 1056 TYR A N 1
ATOM 16641 C CA . TYR A 1 1056 ? -15.469 29.765 -17.896 1.000 0.900 1056 TYR A CA 1
ATOM 16642 C C . TYR A 1 1056 ? -13.982 29.992 -17.633 1.000 0.900 1056 TYR A C 1
ATOM 16643 O O . TYR A 1 1056 ? -13.600 30.864 -16.851 1.000 0.900 1056 TYR A O 1
ATOM 16661 N N . SER A 1 1057 ? -13.140 29.188 -18.277 1.000 0.880 1057 SER A N 1
ATOM 16662 C CA . SER A 1 1057 ? -11.691 29.365 -18.238 1.000 0.880 1057 SER A CA 1
ATOM 16663 C C . SER A 1 1057 ? -11.295 30.710 -18.858 1.000 0.880 1057 SER A C 1
ATOM 16664 O O . SER A 1 1057 ? -11.766 31.041 -19.943 1.000 0.880 1057 SER A O 1
ATOM 16672 N N . LEU A 1 1058 ? -10.391 31.456 -18.209 1.000 0.820 1058 LEU A N 1
ATOM 16673 C CA . LEU A 1 1058 ? -9.854 32.723 -18.732 1.000 0.820 1058 LEU A CA 1
ATOM 16674 C C . LEU A 1 1058 ? -9.097 32.538 -20.057 1.000 0.820 1058 LEU A C 1
ATOM 16675 O O . LEU A 1 1058 ? -9.093 33.446 -20.879 1.000 0.820 1058 LEU A O 1
ATOM 16691 N N . VAL A 1 1059 ? -8.452 31.380 -20.250 1.000 0.780 1059 VAL A N 1
ATOM 16692 C CA . VAL A 1 1059 ? -7.582 31.131 -21.411 1.000 0.780 1059 VAL A CA 1
ATOM 16693 C C . VAL A 1 1059 ? -8.370 30.532 -22.574 1.000 0.780 1059 VAL A C 1
ATOM 16694 O O . VAL A 1 1059 ? -8.371 31.086 -23.661 1.000 0.780 1059 VAL A O 1
ATOM 16707 N N . THR A 1 1060 ? -9.060 29.409 -22.359 1.000 0.790 1060 THR A N 1
ATOM 16708 C CA . THR A 1 1060 ? -9.714 28.663 -23.451 1.000 0.790 1060 THR A CA 1
ATOM 16709 C C . THR A 1 1060 ? -11.160 29.076 -23.698 1.000 0.790 1060 THR A C 1
ATOM 16710 O O . THR A 1 1060 ? -11.767 28.584 -24.640 1.000 0.790 1060 THR A O 1
ATOM 16721 N N . GLN A 1 1061 ? -11.756 29.888 -22.816 1.000 0.880 1061 GLN A N 1
ATOM 16722 C CA . GLN A 1 1061 ? -13.191 30.216 -22.795 1.000 0.880 1061 GLN A CA 1
ATOM 16723 C C . GLN A 1 1061 ? -14.149 29.023 -22.651 1.000 0.880 1061 GLN A C 1
ATOM 16724 O O . GLN A 1 1061 ? -15.354 29.235 -22.515 1.000 0.880 1061 GLN A O 1
ATOM 16738 N N . GLN A 1 1062 ? -13.635 27.793 -22.588 1.000 0.910 1062 GLN A N 1
ATOM 16739 C CA . GLN A 1 1062 ? -14.413 26.588 -22.329 1.000 0.910 1062 GLN A CA 1
ATOM 16740 C C . GLN A 1 1062 ? -14.855 26.525 -20.858 1.000 0.910 1062 GLN A C 1
ATOM 16741 O O . GLN A 1 1062 ? -14.171 27.051 -19.966 1.000 0.910 1062 GLN A O 1
ATOM 16755 N N . PRO A 1 1063 ? -15.982 25.857 -20.563 1.000 0.910 1063 PRO A N 1
ATOM 16756 C CA . PRO A 1 1063 ? -16.348 25.504 -19.198 1.000 0.910 1063 PRO A CA 1
ATOM 16757 C C . PRO A 1 1063 ? -15.207 24.774 -18.472 1.000 0.910 1063 PRO A C 1
ATOM 16758 O O . PRO A 1 1063 ? -14.610 23.842 -19.009 1.000 0.910 1063 PRO A O 1
ATOM 16769 N N . LEU A 1 1064 ? -14.925 25.164 -17.225 1.000 0.890 1064 LEU A N 1
ATOM 16770 C CA . LEU A 1 1064 ? -14.013 24.407 -16.355 1.000 0.890 1064 LEU A CA 1
ATOM 16771 C C . LEU A 1 1064 ? -14.618 23.042 -15.988 1.000 0.890 1064 LEU A C 1
ATOM 16772 O O . LEU A 1 1064 ? -15.820 22.847 -16.121 1.000 0.890 1064 LEU A O 1
ATOM 16788 N N . GLY A 1 1065 ? -13.809 22.100 -15.501 1.000 0.890 1065 GLY A N 1
ATOM 16789 C CA . GLY A 1 1065 ? -14.286 20.815 -14.977 1.000 0.890 1065 GLY A CA 1
ATOM 16790 C C . GLY A 1 1065 ? -14.411 20.800 -13.449 1.000 0.890 1065 GLY A C 1
ATOM 16791 O O . GLY A 1 1065 ? -13.736 21.556 -12.754 1.000 0.890 1065 GLY A O 1
ATOM 16795 N N . GLY A 1 1066 ? -15.232 19.886 -12.927 1.000 0.880 1066 GLY A N 1
ATOM 16796 C CA . GLY A 1 1066 ? -15.330 19.590 -11.493 1.000 0.880 1066 GLY A CA 1
ATOM 16797 C C . GLY A 1 1066 ? -16.421 20.359 -10.742 1.000 0.880 1066 GLY A C 1
ATOM 16798 O O . GLY A 1 1066 ? -16.778 21.487 -11.084 1.000 0.880 1066 GLY A O 1
ATOM 16802 N N . LYS A 1 1067 ? -16.941 19.734 -9.678 1.000 0.860 1067 LYS A N 1
ATOM 16803 C CA . LYS A 1 1067 ? -18.051 20.270 -8.875 1.000 0.860 1067 LYS A CA 1
ATOM 16804 C C . LYS A 1 1067 ? -17.678 21.558 -8.133 1.000 0.860 1067 LYS A C 1
ATOM 16805 O O . LYS A 1 1067 ? -18.458 22.503 -8.134 1.000 0.860 1067 LYS A O 1
ATOM 16824 N N . ALA A 1 1068 ? -16.449 21.638 -7.615 1.000 0.820 1068 ALA A N 1
ATOM 16825 C CA . ALA A 1 1068 ? -15.938 22.805 -6.888 1.000 0.820 1068 ALA A CA 1
ATOM 16826 C C . ALA A 1 1068 ? -15.928 24.110 -7.712 1.000 0.820 1068 ALA A C 1
ATOM 16827 O O . ALA A 1 1068 ? -16.079 25.186 -7.149 1.000 0.820 1068 ALA A O 1
ATOM 16834 N N . GLN A 1 1069 ? -15.773 24.027 -9.038 1.000 0.860 1069 GLN A N 1
ATOM 16835 C CA . GLN A 1 1069 ? -15.789 25.183 -9.950 1.000 0.860 1069 GLN A CA 1
ATOM 16836 C C . GLN A 1 1069 ? -17.147 25.360 -10.645 1.000 0.860 1069 GLN A C 1
ATOM 16837 O O . GLN A 1 1069 ? -17.237 26.082 -11.633 1.000 0.860 1069 GLN A O 1
ATOM 16851 N N . PHE A 1 1070 ? -18.191 24.649 -10.201 1.000 0.880 1070 PHE A N 1
ATOM 16852 C CA . PHE A 1 1070 ? -19.468 24.558 -10.912 1.000 0.880 1070 PHE A CA 1
ATOM 16853 C C . PHE A 1 1070 ? -19.264 24.261 -12.414 1.000 0.880 1070 PHE A C 1
ATOM 16854 O O . PHE A 1 1070 ? -19.819 24.912 -13.302 1.000 0.880 1070 PHE A O 1
ATOM 16871 N N . GLY A 1 1071 ? -18.351 23.325 -12.698 1.000 0.900 1071 GLY A N 1
ATOM 16872 C CA . GLY A 1 1071 ? -17.831 23.042 -14.033 1.000 0.900 1071 GLY A CA 1
ATOM 16873 C C . GLY A 1 1071 ? -18.827 22.357 -14.972 1.000 0.900 1071 GLY A C 1
ATOM 16874 O O . GLY A 1 1071 ? -19.913 21.958 -14.567 1.000 0.900 1071 GLY A O 1
ATOM 16878 N N . GLY A 1 1072 ? -18.472 22.210 -16.241 1.000 0.900 1072 GLY A N 1
ATOM 16879 C CA . GLY A 1 1072 ? -19.183 21.354 -17.187 1.000 0.900 1072 GLY A CA 1
ATOM 16880 C C . GLY A 1 1072 ? -18.752 19.889 -17.097 1.000 0.900 1072 GLY A C 1
ATOM 16881 O O . GLY A 1 1072 ? -17.817 19.528 -16.377 1.000 0.900 1072 GLY A O 1
ATOM 16885 N N . GLN A 1 1073 ? -19.441 19.050 -17.869 1.000 0.930 1073 GLN A N 1
ATOM 16886 C CA . GLN A 1 1073 ? -18.976 17.706 -18.199 1.000 0.930 1073 GLN A CA 1
ATOM 16887 C C . GLN A 1 1073 ? -18.151 17.750 -19.479 1.000 0.930 1073 GLN A C 1
ATOM 16888 O O . GLN A 1 1073 ? -18.462 18.498 -20.405 1.000 0.930 1073 GLN A O 1
ATOM 16902 N N . ARG A 1 1074 ? -17.093 16.944 -19.524 1.000 0.910 1074 ARG A N 1
ATOM 16903 C CA . ARG A 1 1074 ? -16.219 16.872 -20.691 1.000 0.910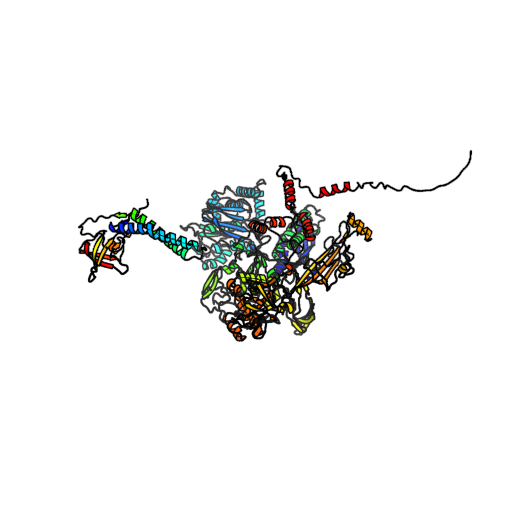 1074 ARG A CA 1
ATOM 16904 C C . ARG A 1 1074 ? -16.906 16.078 -21.801 1.000 0.910 1074 ARG A C 1
ATOM 16905 O O . ARG A 1 1074 ? -17.287 14.937 -21.572 1.000 0.910 1074 ARG A O 1
ATOM 16926 N N . PHE A 1 1075 ? -16.979 16.658 -22.994 1.000 0.930 1075 PHE A N 1
ATOM 16927 C CA . PHE A 1 1075 ? -17.299 15.944 -24.229 1.000 0.930 1075 PHE A CA 1
ATOM 16928 C C . PHE A 1 1075 ? -15.981 15.594 -24.926 1.000 0.930 1075 PHE A C 1
ATOM 16929 O O . PHE A 1 1075 ? -15.267 16.481 -25.393 1.000 0.930 1075 PHE A O 1
ATOM 16946 N N . GLY A 1 1076 ? -15.571 14.331 -24.846 1.000 0.890 1076 GLY A N 1
ATOM 16947 C CA . GLY A 1 1076 ? -14.290 13.853 -25.348 1.000 0.890 1076 GLY A CA 1
ATOM 16948 C C . GLY A 1 1076 ? -14.347 13.387 -26.801 1.000 0.890 1076 GLY A C 1
ATOM 16949 O O . GLY A 1 1076 ? -15.371 13.449 -27.473 1.000 0.890 1076 GLY A O 1
ATOM 16953 N N . GLU A 1 1077 ? -13.208 12.890 -27.282 1.000 0.870 1077 GLU A N 1
ATOM 16954 C CA . GLU A 1 1077 ? -13.029 12.422 -28.663 1.000 0.870 1077 GLU A CA 1
ATOM 16955 C C . GLU A 1 1077 ? -13.920 11.210 -28.997 1.000 0.870 1077 GLU A C 1
ATOM 16956 O O . GLU A 1 1077 ? -14.486 11.132 -30.082 1.000 0.870 1077 GLU A O 1
ATOM 16968 N N . MET A 1 1078 ? -14.128 10.298 -28.040 1.000 0.910 1078 MET A N 1
ATOM 16969 C CA . MET A 1 1078 ? -15.006 9.135 -28.231 1.000 0.910 1078 MET A CA 1
ATOM 16970 C C . MET A 1 1078 ? -16.477 9.535 -28.378 1.000 0.910 1078 MET A C 1
ATOM 16971 O O . MET A 1 1078 ? -17.200 8.930 -29.170 1.000 0.910 1078 MET A O 1
ATOM 16985 N N . GLU A 1 1079 ? -16.930 10.557 -27.647 1.000 0.900 1079 GLU A N 1
ATOM 16986 C CA . GLU A 1 1079 ? -18.285 11.075 -27.816 1.000 0.900 1079 GLU A CA 1
ATOM 16987 C C . GLU A 1 1079 ? -18.458 11.795 -29.171 1.000 0.900 1079 GLU A C 1
ATOM 16988 O O . GLU A 1 1079 ? -19.519 11.666 -29.787 1.000 0.900 1079 GLU A O 1
ATOM 17000 N N . VAL A 1 1080 ? -17.416 12.473 -29.686 1.000 0.930 1080 VAL A N 1
ATOM 17001 C CA . VAL A 1 1080 ? -17.393 13.030 -31.059 1.000 0.930 1080 VAL A CA 1
ATOM 17002 C C . VAL A 1 1080 ? -17.556 11.915 -32.092 1.000 0.930 1080 VAL A C 1
ATOM 17003 O O . VAL A 1 1080 ? -18.440 11.999 -32.945 1.000 0.930 1080 VAL A O 1
ATOM 17016 N N . TRP A 1 1081 ? -16.777 10.835 -31.971 1.000 0.900 1081 TRP A N 1
ATOM 17017 C CA . TRP A 1 1081 ? -16.883 9.678 -32.865 1.000 0.900 1081 TRP A CA 1
ATOM 17018 C C . TRP A 1 1081 ? -18.272 9.042 -32.826 1.000 0.900 1081 TRP A C 1
ATOM 17019 O O . TRP A 1 1081 ? -18.804 8.655 -33.865 1.000 0.900 1081 TRP A O 1
ATOM 17040 N N . ALA A 1 1082 ? -18.884 8.951 -31.642 1.000 0.930 1082 ALA A N 1
ATOM 17041 C CA . ALA A 1 1082 ? -20.230 8.411 -31.503 1.000 0.930 1082 ALA A CA 1
ATOM 17042 C C . ALA A 1 1082 ? -21.269 9.262 -32.257 1.000 0.930 1082 ALA A C 1
ATOM 17043 O O . ALA A 1 1082 ? -22.088 8.708 -32.990 1.000 0.930 1082 ALA A O 1
ATOM 17050 N N . LEU A 1 1083 ? -21.233 10.596 -32.131 1.000 0.910 1083 LEU A N 1
ATOM 17051 C CA . LEU A 1 1083 ? -22.151 11.480 -32.865 1.000 0.910 1083 LEU A CA 1
ATOM 17052 C C . LEU A 1 1083 ? -21.872 11.528 -34.375 1.000 0.910 1083 LEU A C 1
ATOM 17053 O O . LEU A 1 1083 ? -22.830 11.595 -35.148 1.000 0.910 1083 LEU A O 1
ATOM 17069 N N . GLU A 1 1084 ? -20.608 11.457 -34.812 1.000 0.920 1084 GLU A N 1
ATOM 17070 C CA . GLU A 1 1084 ? -20.255 11.320 -36.235 1.000 0.920 1084 GLU A CA 1
ATOM 17071 C C . GLU A 1 1084 ? -20.788 10.011 -36.823 1.000 0.920 1084 GLU A C 1
ATOM 17072 O O . GLU A 1 1084 ? -21.344 10.020 -37.920 1.000 0.920 1084 GLU A O 1
ATOM 17084 N N . ALA A 1 1085 ? -20.706 8.901 -36.083 1.000 0.940 1085 ALA A N 1
ATOM 17085 C CA . ALA A 1 1085 ? -21.264 7.618 -36.508 1.000 0.940 1085 ALA A CA 1
ATOM 17086 C C . ALA A 1 1085 ? -22.796 7.665 -36.669 1.000 0.940 1085 ALA A C 1
ATOM 17087 O O . ALA A 1 1085 ? -23.339 7.016 -37.563 1.000 0.940 1085 ALA A O 1
ATOM 17094 N N . TYR A 1 1086 ? -23.494 8.466 -35.853 1.000 0.940 1086 TYR A N 1
ATOM 17095 C CA . TYR A 1 1086 ? -24.919 8.764 -36.045 1.000 0.940 1086 TYR A CA 1
ATOM 17096 C C . TYR A 1 1086 ? -25.199 9.758 -37.182 1.000 0.940 1086 TYR A C 1
ATOM 17097 O O . TYR A 1 1086 ? -26.345 9.878 -37.614 1.000 0.940 1086 TYR A O 1
ATOM 17115 N N . GLY A 1 1087 ? -24.192 10.496 -37.654 1.000 0.940 1087 GLY A N 1
ATOM 17116 C CA . GLY A 1 1087 ? -24.360 11.591 -38.610 1.000 0.940 1087 GLY A CA 1
ATOM 17117 C C . GLY A 1 1087 ? -25.005 12.847 -38.008 1.000 0.940 1087 GLY A C 1
ATOM 17118 O O . GLY A 1 1087 ? -25.592 13.647 -38.735 1.000 0.940 1087 GLY A O 1
ATOM 17122 N N . ALA A 1 1088 ? -24.924 13.039 -36.687 1.000 0.950 1088 ALA A N 1
ATOM 17123 C CA . ALA A 1 1088 ? -25.593 14.122 -35.961 1.000 0.950 1088 ALA A CA 1
ATOM 17124 C C . ALA A 1 1088 ? -24.820 15.461 -36.022 1.000 0.950 1088 ALA A C 1
ATOM 17125 O O . ALA A 1 1088 ? -24.445 16.023 -34.992 1.000 0.950 1088 ALA A O 1
ATOM 17132 N N . ALA A 1 1089 ? -24.594 15.987 -37.233 1.000 0.930 1089 ALA A N 1
ATOM 17133 C CA . ALA A 1 1089 ? -23.748 17.163 -37.480 1.000 0.930 1089 ALA A CA 1
ATOM 17134 C C . ALA A 1 1089 ? -24.192 18.426 -36.717 1.000 0.930 1089 ALA A C 1
ATOM 17135 O O . ALA A 1 1089 ? -23.361 19.073 -36.084 1.000 0.930 1089 ALA A O 1
ATOM 17142 N N . TYR A 1 1090 ? -25.495 18.744 -36.721 1.000 0.930 1090 TYR A N 1
ATOM 17143 C CA . TYR A 1 1090 ? -26.031 19.907 -35.998 1.000 0.930 1090 TYR A CA 1
ATOM 17144 C C . TYR A 1 1090 ? -25.794 19.798 -34.484 1.000 0.930 1090 TYR A C 1
ATOM 17145 O O . TYR A 1 1090 ? -25.363 20.761 -33.861 1.000 0.930 1090 TYR A O 1
ATOM 17163 N N . THR A 1 1091 ? -25.998 18.616 -33.892 1.000 0.930 1091 THR A N 1
ATOM 17164 C CA . THR A 1 1091 ? -25.753 18.389 -32.458 1.000 0.930 1091 THR A CA 1
ATOM 17165 C C . THR A 1 1091 ? -24.267 18.464 -32.117 1.000 0.930 1091 THR A C 1
ATOM 17166 O O . THR A 1 1091 ? -23.898 19.072 -31.116 1.000 0.930 1091 THR A O 1
ATOM 17177 N N . LEU A 1 1092 ? -23.408 17.868 -32.949 1.000 0.940 1092 LEU A N 1
ATOM 17178 C CA . LEU A 1 1092 ? -21.960 17.909 -32.759 1.000 0.940 1092 LEU A CA 1
ATOM 17179 C C . LEU A 1 1092 ? -21.431 19.352 -32.816 1.000 0.940 1092 LEU A C 1
ATOM 17180 O O . LEU A 1 1092 ? -20.700 19.774 -31.920 1.000 0.940 1092 LEU A O 1
ATOM 17196 N N . GLN A 1 1093 ? -21.853 20.123 -33.824 1.000 0.920 1093 GLN A N 1
ATOM 17197 C CA . GLN A 1 1093 ? -21.506 21.538 -33.958 1.000 0.920 1093 GLN A CA 1
ATOM 17198 C C . GLN A 1 1093 ? -21.977 22.344 -32.741 1.000 0.920 1093 GLN A C 1
ATOM 17199 O O . GLN A 1 1093 ? -21.197 23.116 -32.190 1.000 0.920 1093 GLN A O 1
ATOM 17213 N N . GLU A 1 1094 ? -23.219 22.148 -32.287 1.000 0.910 1094 GLU A N 1
ATOM 17214 C CA . GLU A 1 1094 ? -23.797 22.855 -31.136 1.000 0.910 1094 GLU A CA 1
ATOM 17215 C C . GLU A 1 1094 ? -22.989 22.616 -29.845 1.000 0.910 1094 GLU A C 1
ATOM 17216 O O . GLU A 1 1094 ? -22.726 23.546 -29.079 1.000 0.910 1094 GLU A O 1
ATOM 17228 N N . ILE A 1 1095 ? -22.550 21.372 -29.617 1.000 0.930 1095 ILE A N 1
ATOM 17229 C CA . ILE A 1 1095 ? -21.735 20.999 -28.452 1.000 0.930 1095 ILE A CA 1
ATOM 17230 C C . ILE A 1 1095 ? -20.357 21.675 -28.484 1.000 0.930 1095 ILE A C 1
ATOM 17231 O O . ILE A 1 1095 ? -19.891 22.149 -27.449 1.000 0.930 1095 ILE A O 1
ATOM 17247 N N . LEU A 1 1096 ? -19.727 21.748 -29.657 1.000 0.930 1096 LEU A N 1
ATOM 17248 C CA . LEU A 1 1096 ? -18.374 22.286 -29.836 1.000 0.930 1096 LEU A CA 1
ATOM 17249 C C . LEU A 1 1096 ? -18.324 23.813 -30.047 1.000 0.930 1096 LEU A C 1
ATOM 17250 O O . LEU A 1 1096 ? -17.247 24.350 -30.273 1.000 0.930 1096 LEU A O 1
ATOM 17266 N N . THR A 1 1097 ? -19.461 24.518 -29.997 1.000 0.930 1097 THR A N 1
ATOM 17267 C CA . THR A 1 1097 ? -19.536 25.976 -30.223 1.000 0.930 1097 THR A CA 1
ATOM 17268 C C . THR A 1 1097 ? -20.320 26.680 -29.113 1.000 0.930 1097 THR A C 1
ATOM 17269 O O . THR A 1 1097 ? -19.751 27.032 -28.079 1.000 0.930 1097 THR A O 1
ATOM 17280 N N . VAL A 1 1098 ? -21.637 26.850 -29.281 1.000 0.920 1098 VAL A N 1
ATOM 17281 C CA . VAL A 1 1098 ? -22.526 27.607 -28.383 1.000 0.920 1098 VAL A CA 1
ATOM 17282 C C . VAL A 1 1098 ? -22.618 27.024 -26.970 1.000 0.920 1098 VAL A C 1
ATOM 17283 O O . VAL A 1 1098 ? -22.902 27.767 -26.033 1.000 0.920 1098 VAL A O 1
ATOM 17296 N N . LYS A 1 1099 ? -22.344 25.726 -26.775 1.000 0.930 1099 LYS A N 1
ATOM 17297 C CA . LYS A 1 1099 ? -22.286 25.092 -25.439 1.000 0.930 1099 LYS A CA 1
ATOM 17298 C C . LYS A 1 1099 ? -20.909 25.150 -24.772 1.000 0.930 1099 LYS A C 1
ATOM 17299 O O . LYS A 1 1099 ? -20.782 24.767 -23.609 1.000 0.930 1099 LYS A O 1
ATOM 17318 N N . SER A 1 1100 ? -19.892 25.610 -25.490 1.000 0.910 1100 SER A N 1
ATOM 17319 C CA . SER A 1 1100 ? -18.492 25.523 -25.090 1.000 0.910 1100 SER A CA 1
ATOM 17320 C C . SER A 1 1100 ? -17.831 26.905 -25.177 1.000 0.910 1100 SER A C 1
ATOM 17321 O O . SER A 1 1100 ? -17.925 27.697 -24.236 1.000 0.910 1100 SER A O 1
ATOM 17329 N N . ASP A 1 1101 ? -17.183 27.204 -26.294 1.000 0.830 1101 ASP A N 1
ATOM 17330 C CA . ASP A 1 1101 ? -16.180 28.250 -26.464 1.000 0.830 1101 ASP A CA 1
ATOM 17331 C C . ASP A 1 1101 ? -16.575 29.338 -27.469 1.000 0.830 1101 ASP A C 1
ATOM 17332 O O . ASP A 1 1101 ? -15.823 30.290 -27.644 1.000 0.830 1101 ASP A O 1
ATOM 17341 N N . ASP A 1 1102 ? -17.758 29.288 -28.086 1.000 0.880 1102 ASP A N 1
ATOM 17342 C CA . ASP A 1 1102 ? -18.297 30.462 -28.785 1.000 0.880 1102 ASP A CA 1
ATOM 17343 C C . ASP A 1 1102 ? -18.798 31.501 -27.767 1.000 0.880 1102 ASP A C 1
ATOM 17344 O O . ASP A 1 1102 ? -19.894 31.402 -27.202 1.000 0.880 1102 ASP A O 1
ATOM 17353 N N . VAL A 1 1103 ? -17.964 32.516 -27.534 1.000 0.880 1103 VAL A N 1
ATOM 17354 C CA . VAL A 1 1103 ? -18.184 33.567 -26.535 1.000 0.880 1103 VAL A CA 1
ATOM 17355 C C . VAL A 1 1103 ? -19.464 34.365 -26.790 1.000 0.880 1103 VAL A C 1
ATOM 17356 O O . VAL A 1 1103 ? -20.169 34.680 -25.828 1.000 0.880 1103 VAL A O 1
ATOM 17369 N N . VAL A 1 1104 ? -19.775 34.679 -28.053 1.000 0.860 1104 VAL A N 1
ATOM 17370 C CA . VAL A 1 1104 ? -20.957 35.475 -28.433 1.000 0.860 1104 VAL A CA 1
ATOM 17371 C C . VAL A 1 1104 ? -22.164 34.569 -28.601 1.000 0.860 1104 VAL A C 1
ATOM 17372 O O . VAL A 1 1104 ? -23.252 34.872 -28.102 1.000 0.860 1104 VAL A O 1
ATOM 17385 N N . GLY A 1 1105 ? -21.972 33.437 -29.274 1.000 0.910 1105 GLY A N 1
ATOM 17386 C CA . GLY A 1 1105 ? -23.035 32.487 -29.551 1.000 0.910 1105 GLY A CA 1
ATOM 17387 C C . GLY A 1 1105 ? -23.685 31.957 -28.281 1.000 0.910 1105 GLY A C 1
ATOM 17388 O O . GLY A 1 1105 ? -24.910 31.861 -28.239 1.000 0.910 1105 GLY A O 1
ATOM 17392 N N . ARG A 1 1106 ? -22.927 31.702 -27.205 1.000 0.910 1106 ARG A N 1
ATOM 17393 C CA . ARG A 1 1106 ? -23.508 31.260 -25.922 1.000 0.910 1106 ARG A CA 1
ATOM 17394 C C . ARG A 1 1106 ? -24.440 32.299 -25.283 1.000 0.910 1106 ARG A C 1
ATOM 17395 O O . ARG A 1 1106 ? -25.480 31.924 -24.746 1.000 0.910 1106 ARG A O 1
ATOM 17416 N N . VAL A 1 1107 ? -24.112 33.596 -25.359 1.000 0.910 1107 VAL A N 1
ATOM 17417 C CA . VAL A 1 1107 ? -24.930 34.680 -24.770 1.000 0.910 1107 VAL A CA 1
ATOM 17418 C C . VAL A 1 1107 ? -26.203 34.889 -25.578 1.000 0.910 1107 VAL A C 1
ATOM 17419 O O . VAL A 1 1107 ? -27.289 34.945 -25.007 1.000 0.910 1107 VAL A O 1
ATOM 17432 N N . LYS A 1 1108 ? -26.089 34.915 -26.909 1.000 0.910 1108 LYS A N 1
ATOM 17433 C CA . LYS A 1 1108 ? -27.255 34.998 -27.796 1.000 0.910 1108 LYS A CA 1
ATOM 17434 C C . LYS A 1 1108 ? -28.151 33.769 -27.675 1.000 0.910 1108 LYS A C 1
ATOM 17435 O O . LYS A 1 1108 ? -29.367 33.902 -27.679 1.000 0.910 1108 LYS A O 1
ATOM 17454 N N . THR A 1 1109 ? -27.565 32.580 -27.529 1.000 0.920 1109 THR A N 1
ATOM 17455 C CA . THR A 1 1109 ? -28.320 31.345 -27.277 1.000 0.920 1109 THR A CA 1
ATOM 17456 C C . THR A 1 1109 ? -29.065 31.426 -25.945 1.000 0.920 1109 THR A C 1
ATOM 17457 O O . THR A 1 1109 ? -30.243 31.086 -25.893 1.000 0.920 1109 THR A O 1
ATOM 17468 N N . TYR A 1 1110 ? -28.429 31.938 -24.882 1.000 0.930 1110 TYR A N 1
ATOM 17469 C CA . TYR A 1 1110 ? -29.094 32.168 -23.594 1.000 0.930 1110 TYR A CA 1
ATOM 17470 C C . TYR A 1 1110 ? -30.255 33.168 -23.716 1.000 0.930 1110 TYR A C 1
ATOM 17471 O O . TYR A 1 1110 ? -31.349 32.911 -23.217 1.000 0.930 1110 TYR A O 1
ATOM 17489 N N . GLU A 1 1111 ? -30.049 34.280 -24.422 1.000 0.890 1111 GLU A N 1
ATOM 17490 C CA . GLU A 1 1111 ? -31.082 35.286 -24.683 1.000 0.890 1111 GLU A CA 1
ATOM 17491 C C . GLU A 1 1111 ? -32.254 34.712 -25.493 1.000 0.890 1111 GLU A C 1
ATOM 17492 O O . GLU A 1 1111 ? -33.412 34.924 -25.126 1.000 0.890 1111 GLU A O 1
ATOM 17504 N N . ALA A 1 1112 ? -31.954 33.936 -26.539 1.000 0.920 1112 ALA A N 1
ATOM 17505 C CA . ALA A 1 1112 ? -32.948 33.286 -27.383 1.000 0.920 1112 ALA A CA 1
ATOM 17506 C C . ALA A 1 1112 ? -33.827 32.318 -26.578 1.000 0.920 1112 ALA A C 1
ATOM 17507 O O . ALA A 1 1112 ? -35.051 32.369 -26.674 1.000 0.920 1112 ALA A O 1
ATOM 17514 N N . ILE A 1 1113 ? -33.227 31.497 -25.709 1.000 0.930 1113 ILE A N 1
ATOM 17515 C CA . ILE A 1 1113 ? -33.965 30.549 -24.861 1.000 0.930 1113 ILE A CA 1
ATOM 17516 C C . ILE A 1 1113 ? -34.901 31.277 -23.888 1.000 0.930 1113 ILE A C 1
ATOM 17517 O O . ILE A 1 1113 ? -36.058 30.885 -23.741 1.000 0.930 1113 ILE A O 1
ATOM 17533 N N . VAL A 1 1114 ? -34.427 32.337 -23.227 1.000 0.920 1114 VAL A N 1
ATOM 17534 C CA . VAL A 1 1114 ? -35.239 33.086 -22.251 1.000 0.920 1114 VAL A CA 1
ATOM 17535 C C . VAL A 1 1114 ? -36.408 33.813 -22.922 1.000 0.920 1114 VAL A C 1
ATOM 17536 O O . VAL A 1 1114 ? -37.496 33.878 -22.350 1.000 0.920 1114 VAL A O 1
ATOM 17549 N N . LYS A 1 1115 ? -36.206 34.346 -24.132 1.000 0.930 1115 LYS A N 1
ATOM 17550 C CA . LYS A 1 1115 ? -37.262 35.013 -24.912 1.000 0.930 1115 LYS A CA 1
ATOM 17551 C C . LYS A 1 1115 ? -38.221 34.038 -25.600 1.000 0.930 1115 LYS A C 1
ATOM 17552 O O . LYS A 1 1115 ? -39.337 34.428 -25.937 1.000 0.930 1115 LYS A O 1
ATOM 17571 N N . GLY A 1 1116 ? -37.814 32.780 -25.775 1.000 0.950 1116 GLY A N 1
ATOM 17572 C CA . GLY A 1 1116 ? -38.540 31.800 -26.581 1.000 0.950 1116 GLY A CA 1
ATOM 17573 C C . GLY A 1 1116 ? -38.341 31.991 -28.090 1.000 0.950 1116 GLY A C 1
ATOM 17574 O O . GLY A 1 1116 ? -39.194 31.569 -28.868 1.000 0.950 1116 GLY A O 1
ATOM 17578 N N . ASP A 1 1117 ? -37.239 32.630 -28.491 1.000 0.920 1117 ASP A N 1
ATOM 17579 C CA . ASP A 1 1117 ? -36.842 32.817 -29.885 1.000 0.920 1117 ASP A CA 1
ATOM 17580 C C . ASP A 1 1117 ? -36.076 31.596 -30.413 1.000 0.920 1117 ASP A C 1
ATOM 17581 O O . ASP A 1 1117 ? -35.671 30.690 -29.677 1.000 0.920 1117 ASP A O 1
ATOM 17590 N N . ASN A 1 1118 ? -35.843 31.578 -31.723 1.000 0.910 1118 ASN A N 1
ATOM 17591 C CA . ASN A 1 1118 ? -35.021 30.547 -32.341 1.000 0.910 1118 ASN A CA 1
ATOM 17592 C C . ASN A 1 1118 ? -33.558 30.671 -31.899 1.000 0.910 1118 ASN A C 1
ATOM 17593 O O . ASN A 1 1118 ? -32.995 31.767 -31.859 1.000 0.910 1118 ASN A O 1
ATOM 17604 N N . VAL A 1 1119 ? -32.931 29.524 -31.636 1.000 0.910 1119 VAL A N 1
ATOM 17605 C CA . VAL A 1 1119 ? -31.499 29.445 -31.332 1.000 0.910 1119 VAL A CA 1
ATOM 17606 C C . VAL A 1 1119 ? -30.701 29.923 -32.557 1.000 0.910 1119 VAL A C 1
ATOM 17607 O O . VAL A 1 1119 ? -30.973 29.461 -33.667 1.000 0.910 1119 VAL A O 1
ATOM 17620 N N . PRO A 1 1120 ? -29.754 30.861 -32.390 1.000 0.900 1120 PRO A N 1
ATOM 17621 C CA . PRO A 1 1120 ? -28.994 31.434 -33.499 1.000 0.900 1120 PRO A CA 1
ATOM 17622 C C . PRO A 1 1120 ? -28.028 30.425 -34.136 1.000 0.900 1120 PRO A C 1
ATOM 17623 O O . PRO A 1 1120 ? -27.607 29.465 -33.489 1.000 0.900 1120 PRO A O 1
ATOM 17634 N N . GLU A 1 1121 ? -27.630 30.680 -35.389 1.000 0.890 1121 GLU A N 1
ATOM 17635 C CA . GLU A 1 1121 ? -26.531 29.935 -36.015 1.000 0.890 1121 GLU A CA 1
ATOM 17636 C C . GLU A 1 1121 ? -25.221 30.172 -35.230 1.000 0.890 1121 GLU A C 1
ATOM 17637 O O . GLU A 1 1121 ? -24.900 31.329 -34.926 1.000 0.890 1121 GLU A O 1
ATOM 17649 N N . PRO A 1 1122 ? -24.474 29.109 -34.868 1.000 0.890 1122 PRO A N 1
ATOM 17650 C CA . PRO A 1 1122 ? -23.228 29.238 -34.119 1.000 0.890 1122 PRO A CA 1
ATOM 17651 C C . PRO A 1 1122 ? -22.150 30.016 -34.875 1.000 0.890 1122 PRO A C 1
ATOM 17652 O O . PRO A 1 1122 ? -22.043 29.924 -36.098 1.000 0.890 1122 PRO A O 1
ATOM 17663 N N . GLY A 1 1123 ? -21.313 30.743 -34.139 1.000 0.850 1123 GLY A N 1
ATOM 17664 C CA . GLY A 1 1123 ? -20.161 31.452 -34.675 1.000 0.850 1123 GLY A CA 1
ATOM 17665 C C . GLY A 1 1123 ? -18.890 30.603 -34.723 1.000 0.850 1123 GLY A C 1
ATOM 17666 O O . GLY A 1 1123 ? -18.907 29.369 -34.717 1.000 0.850 1123 GLY A O 1
ATOM 17670 N N . VAL A 1 1124 ? -17.755 31.300 -34.769 1.000 0.820 1124 VAL A N 1
ATOM 17671 C CA . VAL A 1 1124 ? -16.426 30.683 -34.769 1.000 0.820 1124 VAL A CA 1
ATOM 17672 C C . VAL A 1 1124 ? -16.011 30.356 -33.325 1.000 0.820 1124 VAL A C 1
ATOM 17673 O O . VAL A 1 1124 ? -16.021 31.259 -32.482 1.000 0.820 1124 VAL A O 1
ATOM 17686 N N . PRO A 1 1125 ? -15.609 29.110 -33.019 1.000 0.860 1125 PRO A N 1
ATOM 17687 C CA . PRO A 1 1125 ? -15.174 28.735 -31.679 1.000 0.860 1125 PRO A CA 1
ATOM 17688 C C . PRO A 1 1125 ? -13.860 29.427 -31.303 1.000 0.860 1125 PRO A C 1
ATOM 17689 O O . PRO A 1 1125 ? -12.950 29.550 -32.128 1.000 0.860 1125 PRO A O 1
ATOM 17700 N N . GLU A 1 1126 ? -13.731 29.846 -30.041 1.000 0.850 1126 GLU A N 1
ATOM 17701 C CA . GLU A 1 1126 ? -12.533 30.550 -29.566 1.000 0.850 1126 GLU A CA 1
ATOM 17702 C C . GLU A 1 1126 ? -11.266 29.694 -29.680 1.000 0.850 1126 GLU A C 1
ATOM 17703 O O . GLU A 1 1126 ? -10.202 30.205 -30.026 1.000 0.850 1126 GLU A O 1
ATOM 17715 N N . SER A 1 1127 ? -11.377 28.375 -29.502 1.000 0.860 1127 SER A N 1
ATOM 17716 C CA . SER A 1 1127 ? -10.263 27.443 -29.709 1.000 0.860 1127 SER A CA 1
ATOM 17717 C C . SER A 1 1127 ? -9.651 27.519 -31.112 1.000 0.860 1127 SER A C 1
ATOM 17718 O O . SER A 1 1127 ? -8.435 27.384 -31.250 1.000 0.860 1127 SER A O 1
ATOM 17726 N N . PHE A 1 1128 ? -10.448 27.787 -32.153 1.000 0.850 1128 PHE A N 1
ATOM 17727 C CA . PHE A 1 1128 ? -9.932 27.943 -33.515 1.000 0.850 1128 PHE A CA 1
ATOM 17728 C C . PHE A 1 1128 ? -9.154 29.252 -33.685 1.000 0.850 1128 PHE A C 1
ATOM 17729 O O . PHE A 1 1128 ? -8.106 29.273 -34.333 1.000 0.850 1128 PHE A O 1
ATOM 17746 N N . LYS A 1 1129 ? -9.617 30.338 -33.057 1.000 0.840 1129 LYS A N 1
ATOM 17747 C CA . LYS A 1 1129 ? -8.899 31.621 -33.068 1.000 0.840 1129 LYS A CA 1
ATOM 17748 C C . LYS A 1 1129 ? -7.574 31.524 -32.326 1.000 0.840 1129 LYS A C 1
ATOM 17749 O O . LYS A 1 1129 ? -6.551 31.994 -32.823 1.000 0.840 1129 LYS A O 1
ATOM 17768 N N . VAL A 1 1130 ? -7.590 30.877 -31.161 1.000 0.860 1130 VAL A N 1
ATOM 17769 C CA . VAL A 1 1130 ? -6.381 30.616 -30.375 1.000 0.860 1130 VAL A CA 1
ATOM 17770 C C . VAL A 1 1130 ? -5.392 29.790 -31.195 1.000 0.860 1130 VAL A C 1
ATOM 17771 O O . VAL A 1 1130 ? -4.230 30.174 -31.283 1.000 0.860 1130 VAL A O 1
ATOM 17784 N N . LEU A 1 1131 ? -5.852 28.741 -31.885 1.000 0.870 1131 LEU A N 1
ATOM 17785 C CA . LEU A 1 1131 ? -5.004 27.934 -32.763 1.000 0.870 1131 LEU A CA 1
ATOM 17786 C C . LEU A 1 1131 ? -4.351 28.771 -33.875 1.000 0.870 1131 LEU A C 1
ATOM 17787 O O . LEU A 1 1131 ? -3.155 28.632 -34.119 1.000 0.870 1131 LEU A O 1
ATOM 17803 N N . ILE A 1 1132 ? -5.105 29.658 -34.535 1.000 0.860 1132 ILE A N 1
ATOM 17804 C CA . ILE A 1 1132 ? -4.569 30.556 -35.574 1.000 0.860 1132 ILE A CA 1
ATOM 17805 C C . ILE A 1 1132 ? -3.478 31.459 -34.985 1.000 0.860 1132 ILE A C 1
ATOM 17806 O O . ILE A 1 1132 ? -2.392 31.548 -35.561 1.000 0.860 1132 ILE A O 1
ATOM 17822 N N . LYS A 1 1133 ? -3.728 32.083 -33.824 1.000 0.870 1133 LYS A N 1
ATOM 17823 C CA . LYS A 1 1133 ? -2.737 32.944 -33.154 1.000 0.870 1133 LYS A CA 1
ATOM 17824 C C . LYS A 1 1133 ? -1.492 32.154 -32.731 1.000 0.870 1133 LYS A C 1
ATOM 17825 O O . LYS A 1 1133 ? -0.377 32.641 -32.910 1.000 0.870 1133 LYS A O 1
ATOM 17844 N N . GLU A 1 1134 ? -1.647 30.929 -32.233 1.000 0.870 1134 GLU A N 1
ATOM 17845 C CA . GLU A 1 1134 ? -0.520 30.051 -31.900 1.000 0.870 1134 GLU A CA 1
ATOM 17846 C C . GLU A 1 1134 ? 0.303 29.681 -33.147 1.000 0.870 1134 GLU A C 1
ATOM 17847 O O . GLU A 1 1134 ? 1.530 29.788 -33.122 1.000 0.870 1134 GLU A O 1
ATOM 17859 N N . LEU A 1 1135 ? -0.336 29.339 -34.272 1.000 0.910 1135 LEU A N 1
ATOM 17860 C CA . LEU A 1 1135 ? 0.362 29.044 -35.531 1.000 0.910 1135 LEU A CA 1
ATOM 17861 C C . LEU A 1 1135 ? 1.086 30.279 -36.100 1.000 0.910 1135 LEU A C 1
ATOM 17862 O O . LEU A 1 1135 ? 2.255 30.182 -36.479 1.000 0.910 1135 LEU A O 1
ATOM 17878 N N . GLN A 1 1136 ? 0.446 31.453 -36.097 1.000 0.890 1136 GLN A N 1
ATOM 17879 C CA . GLN A 1 1136 ? 1.077 32.716 -36.502 1.000 0.890 1136 GLN A CA 1
ATOM 17880 C C . GLN A 1 1136 ? 2.280 33.057 -35.621 1.000 0.890 1136 GLN A C 1
ATOM 17881 O O . GLN A 1 1136 ? 3.318 33.489 -36.127 1.000 0.890 1136 GLN A O 1
ATOM 17895 N N . SER A 1 1137 ? 2.188 32.790 -34.314 1.000 0.890 1137 SER A N 1
ATOM 17896 C CA . SER A 1 1137 ? 3.290 33.012 -33.374 1.000 0.890 1137 SER A CA 1
ATOM 17897 C C . SER A 1 1137 ? 4.515 32.128 -33.645 1.000 0.890 1137 SER A C 1
ATOM 17898 O O . SER A 1 1137 ? 5.638 32.530 -33.339 1.000 0.890 1137 SER A O 1
ATOM 17906 N N . LEU A 1 1138 ? 4.325 30.966 -34.284 1.000 0.920 1138 LEU A N 1
ATOM 17907 C CA . LEU A 1 1138 ? 5.399 30.095 -34.778 1.000 0.920 1138 LEU A CA 1
ATOM 17908 C C . LEU A 1 1138 ? 5.987 30.557 -36.128 1.000 0.920 1138 LEU A C 1
ATOM 17909 O O . LEU A 1 1138 ? 6.866 29.886 -36.670 1.000 0.920 1138 LEU A O 1
ATOM 17925 N N . GLY A 1 1139 ? 5.536 31.693 -36.671 1.000 0.910 1139 GLY A N 1
ATOM 17926 C CA . GLY A 1 1139 ? 5.989 32.256 -37.946 1.000 0.910 1139 GLY A CA 1
ATOM 17927 C C . GLY A 1 1139 ? 5.260 31.710 -39.177 1.000 0.910 1139 GLY A C 1
ATOM 17928 O O . GLY A 1 1139 ? 5.764 31.859 -40.291 1.000 0.910 1139 GLY A O 1
ATOM 17932 N N . MET A 1 1140 ? 4.105 31.062 -38.999 1.000 0.920 1140 MET A N 1
ATOM 17933 C CA . MET A 1 1140 ? 3.296 30.556 -40.109 1.000 0.920 1140 MET A CA 1
ATOM 17934 C C . MET A 1 1140 ? 2.283 31.603 -40.590 1.000 0.920 1140 MET A C 1
ATOM 17935 O O . MET A 1 1140 ? 1.434 32.041 -39.820 1.000 0.920 1140 MET A O 1
ATOM 17949 N N . ASP A 1 1141 ? 2.330 31.958 -41.877 1.000 0.860 1141 ASP A N 1
ATOM 17950 C CA . ASP A 1 1141 ? 1.309 32.802 -42.516 1.000 0.860 1141 ASP A CA 1
ATOM 17951 C C . ASP A 1 1141 ? 0.076 31.952 -42.862 1.000 0.860 1141 ASP A C 1
ATOM 17952 O O . ASP A 1 1141 ? 0.024 31.289 -43.899 1.000 0.860 1141 ASP A O 1
ATOM 17961 N N . VAL A 1 1142 ? -0.879 31.887 -41.932 1.000 0.870 1142 VAL A N 1
ATOM 17962 C CA . VAL A 1 1142 ? -2.133 31.139 -42.088 1.000 0.870 1142 VAL A CA 1
ATOM 17963 C C . VAL A 1 1142 ? -3.250 32.118 -42.396 1.000 0.870 1142 VAL A C 1
ATOM 17964 O O . VAL A 1 1142 ? -3.547 32.996 -41.588 1.000 0.870 1142 VAL A O 1
ATOM 17977 N N . LYS A 1 1143 ? -3.893 31.922 -43.544 1.000 0.830 1143 LYS A N 1
ATOM 17978 C CA . LYS A 1 1143 ? -4.980 32.768 -44.034 1.000 0.830 1143 LYS A CA 1
ATOM 17979 C C . LYS A 1 1143 ? -6.221 31.938 -44.300 1.000 0.830 1143 LYS A C 1
ATOM 17980 O O . LYS A 1 1143 ? -6.123 30.792 -44.737 1.000 0.830 1143 LYS A O 1
ATOM 17999 N N . ILE A 1 1144 ? -7.383 32.530 -44.052 1.000 0.810 1144 ILE A N 1
ATOM 18000 C CA . ILE A 1 1144 ? -8.682 31.936 -44.364 1.000 0.810 1144 ILE A CA 1
ATOM 18001 C C . ILE A 1 1144 ? -9.197 32.627 -45.614 1.000 0.810 1144 ILE A C 1
ATOM 18002 O O . ILE A 1 1144 ? -9.259 33.853 -45.671 1.000 0.810 1144 ILE A O 1
ATOM 18018 N N . LEU A 1 1145 ? -9.548 31.832 -46.614 1.000 0.830 1145 LEU A N 1
ATOM 18019 C CA . LEU A 1 1145 ? -9.996 32.329 -47.905 1.000 0.830 1145 LEU A CA 1
ATOM 18020 C C . LEU A 1 1145 ? -11.485 32.032 -48.071 1.000 0.830 1145 LEU A C 1
ATOM 18021 O O . LEU A 1 1145 ? -11.944 30.937 -47.734 1.000 0.830 1145 LEU A O 1
ATOM 18037 N N . SER A 1 1146 ? -12.229 33.008 -48.590 1.000 0.820 1146 SER A N 1
ATOM 18038 C CA . SER A 1 1146 ? -13.600 32.804 -49.056 1.000 0.820 1146 SER A CA 1
ATOM 18039 C C . SER A 1 1146 ? -13.616 32.014 -50.376 1.000 0.820 1146 SER A C 1
ATOM 18040 O O . SER A 1 1146 ? -12.571 31.716 -50.958 1.000 0.820 1146 SER A O 1
ATOM 18048 N N . GLY A 1 1147 ? -14.809 31.679 -50.881 1.000 0.810 1147 GLY A N 1
ATOM 18049 C CA . GLY A 1 1147 ? -14.952 31.054 -52.204 1.000 0.810 1147 GLY A CA 1
ATOM 18050 C C . GLY A 1 1147 ? -14.438 31.923 -53.361 1.000 0.810 1147 GLY A C 1
ATOM 18051 O O . GLY A 1 1147 ? -14.095 31.375 -54.405 1.000 0.810 1147 GLY A O 1
ATOM 18055 N N . ASP A 1 1148 ? -14.335 33.240 -53.150 1.000 0.830 1148 ASP A N 1
ATOM 18056 C CA . ASP A 1 1148 ? -13.857 34.227 -54.126 1.000 0.830 1148 ASP A CA 1
ATOM 18057 C C . ASP A 1 1148 ? -12.364 34.578 -53.940 1.000 0.830 1148 ASP A C 1
ATOM 18058 O O . ASP A 1 1148 ? -11.891 35.581 -54.463 1.000 0.830 1148 ASP A O 1
ATOM 18067 N N . GLU A 1 1149 ? -11.612 33.762 -53.188 1.000 0.790 1149 GLU A N 1
ATOM 18068 C CA . GLU A 1 1149 ? -10.190 33.969 -52.850 1.000 0.790 1149 GLU A CA 1
ATOM 18069 C C . GLU A 1 1149 ? -9.886 35.267 -52.072 1.000 0.790 1149 GLU A C 1
ATOM 18070 O O . GLU A 1 1149 ? -8.722 35.643 -51.923 1.000 0.790 1149 GLU A O 1
ATOM 18082 N N . GLU A 1 1150 ? -10.899 35.931 -51.509 1.000 0.740 1150 GLU A N 1
ATOM 18083 C CA . GLU A 1 1150 ? -10.679 37.065 -50.610 1.000 0.740 1150 GLU A CA 1
ATOM 18084 C C . GLU A 1 1150 ? -10.338 36.598 -49.195 1.000 0.740 1150 GLU A C 1
ATOM 18085 O O . GLU A 1 1150 ? -10.938 35.666 -48.649 1.000 0.740 1150 GLU A O 1
ATOM 18097 N N . GLU A 1 1151 ? -9.357 37.274 -48.603 1.000 0.790 1151 GLU A N 1
ATOM 18098 C CA . GLU A 1 1151 ? -8.926 37.040 -47.233 1.000 0.790 1151 GLU A CA 1
ATOM 18099 C C . GLU A 1 1151 ? -10.028 37.454 -46.258 1.000 0.790 1151 GLU A C 1
ATOM 18100 O O . GLU A 1 1151 ? -10.499 38.592 -46.252 1.000 0.790 1151 GLU A O 1
ATOM 18112 N N . ILE A 1 1152 ? -10.432 36.509 -45.416 1.000 0.720 1152 ILE A N 1
ATOM 18113 C CA . ILE A 1 1152 ? -11.393 36.758 -44.352 1.000 0.720 1152 ILE A CA 1
ATOM 18114 C C . ILE A 1 1152 ? -10.603 37.161 -43.102 1.000 0.720 1152 ILE A C 1
ATOM 18115 O O . ILE A 1 1152 ? -10.034 36.302 -42.423 1.000 0.720 1152 ILE A O 1
ATOM 18131 N N . GLU A 1 1153 ? -10.569 38.462 -42.788 1.000 0.650 1153 GLU A N 1
ATOM 18132 C CA . GLU A 1 1153 ? -10.032 38.954 -41.512 1.000 0.650 1153 GLU A CA 1
ATOM 18133 C C . GLU A 1 1153 ? -10.969 38.568 -40.361 1.000 0.650 1153 GLU A C 1
ATOM 18134 O O . GLU A 1 1153 ? -12.101 39.050 -40.257 1.000 0.650 1153 GLU A O 1
ATOM 18146 N N . MET A 1 1154 ? -10.481 37.726 -39.447 1.000 0.600 1154 MET A N 1
ATOM 18147 C CA . MET A 1 1154 ? -11.142 37.519 -38.160 1.000 0.600 1154 MET A CA 1
ATOM 18148 C C . MET A 1 1154 ? -10.884 38.738 -37.267 1.000 0.600 1154 MET A C 1
ATOM 18149 O O . MET A 1 1154 ? -9.883 38.783 -36.557 1.000 0.600 1154 MET A O 1
ATOM 18163 N N . ARG A 1 1155 ? -11.766 39.743 -37.329 1.000 0.490 1155 ARG A N 1
ATOM 18164 C CA . ARG A 1 1155 ? -11.706 40.906 -36.430 1.000 0.490 1155 ARG A CA 1
ATOM 18165 C C . ARG A 1 1155 ? -11.977 40.496 -34.987 1.000 0.490 1155 ARG A C 1
ATOM 18166 O O . ARG A 1 1155 ? -12.922 39.753 -34.712 1.000 0.490 1155 ARG A O 1
ATOM 18187 N N . ASP A 1 1156 ? -11.156 41.006 -34.076 1.000 0.450 1156 ASP A N 1
ATOM 18188 C CA . ASP A 1 1156 ? -11.435 40.942 -32.645 1.000 0.450 1156 ASP A CA 1
ATOM 18189 C C . ASP A 1 1156 ? -12.612 41.887 -32.318 1.000 0.450 1156 ASP A C 1
ATOM 18190 O O . ASP A 1 1156 ? -12.795 42.933 -32.939 1.000 0.450 1156 ASP A O 1
ATOM 18199 N N . LEU A 1 1157 ? -13.442 41.499 -31.346 1.000 0.400 1157 LEU A N 1
ATOM 18200 C CA . LEU A 1 1157 ? -14.632 42.259 -30.927 1.000 0.400 1157 LEU A CA 1
ATOM 18201 C C . LEU A 1 1157 ? -14.318 43.660 -30.378 1.000 0.400 1157 LEU A C 1
ATOM 18202 O O . LEU A 1 1157 ? -15.221 44.490 -30.337 1.000 0.400 1157 LEU A O 1
ATOM 18218 N N . GLU A 1 1158 ? -13.086 43.916 -29.927 1.000 0.360 1158 GLU A N 1
ATOM 18219 C CA . GLU A 1 1158 ? -12.706 45.205 -29.325 1.000 0.360 1158 GLU A CA 1
ATOM 18220 C C . GLU A 1 1158 ? -12.796 46.379 -30.315 1.000 0.360 1158 GLU A C 1
ATOM 18221 O O . GLU A 1 1158 ? -13.118 47.490 -29.904 1.000 0.360 1158 GLU A O 1
ATOM 18233 N N . ASP A 1 1159 ? -12.596 46.154 -31.619 1.000 0.350 1159 ASP A N 1
ATOM 18234 C CA . ASP A 1 1159 ? -12.595 47.240 -32.611 1.000 0.350 1159 ASP A CA 1
ATOM 18235 C C . ASP A 1 1159 ? -14.006 47.784 -32.936 1.000 0.350 1159 ASP A C 1
ATOM 18236 O O . ASP A 1 1159 ? -14.132 48.873 -33.502 1.000 0.350 1159 ASP A O 1
ATOM 18245 N N . GLU A 1 1160 ? -15.089 47.054 -32.626 1.000 0.330 1160 GLU A N 1
ATOM 18246 C CA . GLU A 1 1160 ? -16.459 47.512 -32.933 1.000 0.330 1160 GLU A CA 1
ATOM 18247 C C . GLU A 1 1160 ? -17.018 48.535 -31.926 1.000 0.330 1160 GLU A C 1
ATOM 18248 O O . GLU A 1 1160 ? -17.942 49.278 -32.276 1.000 0.330 1160 GLU A O 1
ATOM 18260 N N . GLU A 1 1161 ? -16.498 48.614 -30.694 1.000 0.320 1161 GLU A N 1
ATOM 18261 C CA . GLU A 1 1161 ? -17.047 49.527 -29.675 1.000 0.320 1161 GLU A CA 1
ATOM 18262 C C . GLU A 1 1161 ? -16.685 50.998 -29.916 1.000 0.320 1161 GLU A C 1
ATOM 18263 O O . GLU A 1 1161 ? -17.520 51.879 -29.689 1.000 0.320 1161 GLU A O 1
ATOM 18275 N N . ASP A 1 1162 ? -15.491 51.282 -30.439 1.000 0.310 1162 ASP A N 1
ATOM 18276 C CA . ASP A 1 1162 ? -15.038 52.663 -30.643 1.000 0.310 1162 ASP A CA 1
ATOM 18277 C C . ASP A 1 1162 ? -15.880 53.421 -31.690 1.000 0.310 1162 ASP A C 1
ATOM 18278 O O . ASP A 1 1162 ? -16.044 54.642 -31.609 1.000 0.310 1162 ASP A O 1
ATOM 18287 N N . ALA A 1 1163 ? -16.465 52.729 -32.675 1.000 0.300 1163 ALA A N 1
ATOM 18288 C CA . ALA A 1 1163 ? -17.167 53.385 -33.780 1.000 0.300 1163 ALA A CA 1
ATOM 18289 C C . ALA A 1 1163 ? -18.519 54.000 -33.379 1.000 0.300 1163 ALA A C 1
ATOM 18290 O O . ALA A 1 1163 ? -18.943 55.000 -33.962 1.000 0.300 1163 ALA A O 1
ATOM 18297 N N . LYS A 1 1164 ? -19.223 53.424 -32.395 1.000 0.280 1164 LYS A N 1
ATOM 18298 C CA . LYS A 1 1164 ? -20.596 53.850 -32.066 1.000 0.280 1164 LYS A CA 1
ATOM 18299 C C . LYS A 1 1164 ? -20.692 55.178 -31.305 1.000 0.280 1164 LYS A C 1
ATOM 18300 O O . LYS A 1 1164 ? -21.795 55.710 -31.209 1.000 0.280 1164 LYS A O 1
ATOM 18319 N N . GLN A 1 1165 ? -19.604 55.740 -30.766 1.000 0.270 1165 GLN A N 1
ATOM 18320 C CA . GLN A 1 1165 ? -19.680 56.993 -29.991 1.000 0.270 1165 GLN A CA 1
ATOM 18321 C C . GLN A 1 1165 ? -19.923 58.251 -30.837 1.000 0.270 1165 GLN A C 1
ATOM 18322 O O . GLN A 1 1165 ? -20.437 59.240 -30.311 1.000 0.270 1165 GLN A O 1
ATOM 18336 N N . ALA A 1 1166 ? -19.532 58.262 -32.114 1.000 0.250 1166 ALA A N 1
ATOM 18337 C CA . ALA A 1 1166 ? -19.491 59.509 -32.879 1.000 0.250 1166 ALA A CA 1
ATOM 18338 C C . ALA A 1 1166 ? -20.884 60.065 -33.228 1.000 0.250 1166 ALA A C 1
ATOM 18339 O O . ALA A 1 1166 ? -21.070 61.282 -33.243 1.000 0.250 1166 ALA A O 1
ATOM 18346 N N . ASP A 1 1167 ? -21.859 59.193 -33.501 1.000 0.250 1167 ASP A N 1
ATOM 18347 C CA . ASP A 1 1167 ? -23.134 59.609 -34.106 1.000 0.250 1167 ASP A CA 1
ATOM 18348 C C . ASP A 1 1167 ? -24.066 60.360 -33.150 1.000 0.250 1167 ASP A C 1
ATOM 18349 O O . ASP A 1 1167 ? -24.910 61.146 -33.586 1.000 0.250 1167 ASP A O 1
ATOM 18358 N N . GLY A 1 1168 ? -23.940 60.142 -31.839 1.000 0.230 1168 GLY A N 1
ATOM 18359 C CA . GLY A 1 1168 ? -24.951 60.600 -30.882 1.000 0.230 1168 GLY A CA 1
ATOM 18360 C C . GLY A 1 1168 ? -25.147 62.123 -30.816 1.000 0.230 1168 GLY A C 1
ATOM 18361 O O . GLY A 1 1168 ? -26.174 62.580 -30.319 1.000 0.230 1168 GLY A O 1
ATOM 18365 N N . LEU A 1 1169 ? -24.188 62.929 -31.290 1.000 0.210 1169 LEU A N 1
ATOM 18366 C CA . LEU A 1 1169 ? -24.239 64.394 -31.186 1.000 0.210 1169 LEU A CA 1
ATOM 18367 C C . LEU A 1 1169 ? -25.138 65.058 -32.228 1.000 0.210 1169 LEU A C 1
ATOM 18368 O O . LEU A 1 1169 ? -25.444 66.241 -32.086 1.000 0.210 1169 LEU A O 1
ATOM 18384 N N . ALA A 1 1170 ? -25.554 64.334 -33.267 1.000 0.220 1170 ALA A N 1
ATOM 18385 C CA . ALA A 1 1170 ? -26.272 64.918 -34.394 1.000 0.220 1170 ALA A CA 1
ATOM 18386 C C . ALA A 1 1170 ? -27.755 65.209 -34.098 1.000 0.220 1170 ALA A C 1
ATOM 18387 O O . ALA A 1 1170 ? -28.567 65.161 -35.020 1.000 0.220 1170 ALA A O 1
ATOM 18394 N N . LEU A 1 1171 ? -28.130 65.497 -32.842 1.000 0.190 1171 LEU A N 1
ATOM 18395 C CA . LEU A 1 1171 ? -29.500 65.884 -32.510 1.000 0.190 1171 LEU A CA 1
ATOM 18396 C C . LEU A 1 1171 ? -29.880 67.100 -33.354 1.000 0.190 1171 LEU A C 1
ATOM 18397 O O . LEU A 1 1171 ? -29.316 68.191 -33.211 1.000 0.190 1171 LEU A O 1
ATOM 18413 N N . SER A 1 1172 ? -30.806 66.857 -34.280 1.000 0.190 1172 SER A N 1
ATOM 18414 C CA . SER A 1 1172 ? -31.290 67.851 -35.210 1.000 0.190 1172 SER A CA 1
ATOM 18415 C C . SER A 1 1172 ? -31.912 68.973 -34.401 1.000 0.190 1172 SER A C 1
ATOM 18416 O O . SER A 1 1172 ? -32.788 68.771 -33.559 1.000 0.190 1172 SER A O 1
ATOM 18424 N N . GLY A 1 1173 ? -31.429 70.183 -34.648 1.000 0.210 1173 GLY A N 1
ATOM 18425 C CA . GLY A 1 1173 ? -32.037 71.393 -34.112 1.000 0.210 1173 GLY A CA 1
ATOM 18426 C C . GLY A 1 1173 ? -33.343 71.723 -34.833 1.000 0.210 1173 GLY A C 1
ATOM 18427 O O . GLY A 1 1173 ? -33.536 72.875 -35.194 1.000 0.210 1173 GLY A O 1
ATOM 18431 N N . ASP A 1 1174 ? -34.165 70.714 -35.130 1.000 0.180 1174 ASP A N 1
ATOM 18432 C CA . ASP A 1 1174 ? -35.168 70.769 -36.194 1.000 0.180 1174 ASP A CA 1
ATOM 18433 C C . ASP A 1 1174 ? -36.323 71.682 -35.889 1.000 0.180 1174 ASP A C 1
ATOM 18434 O O . ASP A 1 1174 ? -36.783 72.382 -36.786 1.000 0.180 1174 ASP A O 1
ATOM 18443 N N . GLU A 1 1175 ? -36.867 71.564 -34.679 1.000 0.180 1175 GLU A N 1
ATOM 18444 C CA . GLU A 1 1175 ? -38.145 72.174 -34.361 1.000 0.180 1175 GLU A CA 1
ATOM 18445 C C . GLU A 1 1175 ? -37.942 73.681 -34.218 1.000 0.180 1175 GLU A C 1
ATOM 18446 O O . GLU A 1 1175 ? -37.928 74.205 -33.110 1.000 0.180 1175 GLU A O 1
ATOM 18458 N N . GLU A 1 1176 ? -37.760 74.385 -35.338 1.000 0.220 1176 GLU A N 1
ATOM 18459 C CA . GLU A 1 1176 ? -38.048 75.803 -35.465 1.000 0.220 1176 GLU A CA 1
ATOM 18460 C C . GLU A 1 1176 ? -39.543 75.946 -35.162 1.000 0.220 1176 GLU A C 1
ATOM 18461 O O . GLU A 1 1176 ? -40.381 75.637 -36.015 1.000 0.220 1176 GLU A O 1
ATOM 18473 N N . PRO A 1 1177 ? -39.934 76.328 -33.936 1.000 0.200 1177 PRO A N 1
ATOM 18474 C CA . PRO A 1 1177 ? -41.334 76.314 -33.573 1.000 0.200 1177 PRO A CA 1
ATOM 18475 C C . PRO A 1 1177 ? -42.008 77.470 -34.313 1.000 0.200 1177 PRO A C 1
ATOM 18476 O O . PRO A 1 1177 ? -41.503 78.593 -34.328 1.000 0.200 1177 PRO A O 1
ATOM 18487 N N . GLU A 1 1178 ? -43.146 77.180 -34.935 1.000 0.190 1178 GLU A N 1
ATOM 18488 C CA . GLU A 1 1178 ? -43.686 78.000 -36.021 1.000 0.190 1178 GLU A CA 1
ATOM 18489 C C . GLU A 1 1178 ? -44.315 79.331 -35.556 1.000 0.190 1178 GLU A C 1
ATOM 18490 O O . GLU A 1 1178 ? -43.988 80.410 -36.046 1.000 0.190 1178 GLU A O 1
ATOM 18502 N N . GLU A 1 1179 ? -45.320 79.256 -34.682 1.000 0.170 1179 GLU A N 1
ATOM 18503 C CA . GLU A 1 1179 ? -46.568 79.925 -35.070 1.000 0.170 1179 GLU A CA 1
ATOM 18504 C C . GLU A 1 1179 ? -46.736 81.386 -34.617 1.000 0.170 1179 GLU A C 1
ATOM 18505 O O . GLU A 1 1179 ? -47.260 82.216 -35.364 1.000 0.170 1179 GLU A O 1
ATOM 18517 N N . THR A 1 1180 ? -46.481 81.694 -33.343 1.000 0.180 1180 THR A N 1
ATOM 18518 C CA . THR A 1 1180 ? -47.473 82.513 -32.625 1.000 0.180 1180 THR A CA 1
ATOM 18519 C C . THR A 1 1180 ? -47.520 83.986 -33.037 1.000 0.180 1180 THR A C 1
ATOM 18520 O O . THR A 1 1180 ? -46.642 84.787 -32.727 1.000 0.180 1180 THR A O 1
ATOM 18531 N N . ALA A 1 1181 ? -48.639 84.351 -33.668 1.000 0.190 1181 ALA A N 1
ATOM 18532 C CA . ALA A 1 1181 ? -48.780 85.582 -34.437 1.000 0.190 1181 ALA A CA 1
ATOM 18533 C C . ALA A 1 1181 ? -48.879 86.908 -33.652 1.000 0.190 1181 ALA A C 1
ATOM 18534 O O . ALA A 1 1181 ? -48.522 87.943 -34.201 1.000 0.190 1181 ALA A O 1
ATOM 18541 N N . SER A 1 1182 ? -49.520 86.945 -32.477 1.000 0.180 1182 SER A N 1
ATOM 18542 C CA . SER A 1 1182 ? -50.632 87.907 -32.328 1.000 0.180 1182 SER A CA 1
ATOM 18543 C C . SER A 1 1182 ? -50.336 89.348 -31.876 1.000 0.180 1182 SER A C 1
ATOM 18544 O O . SER A 1 1182 ? -50.404 90.281 -32.673 1.000 0.180 1182 SER A O 1
ATOM 18552 N N . ALA A 1 1183 ? -50.302 89.546 -30.561 1.000 0.180 1183 ALA A N 1
ATOM 18553 C CA . ALA A 1 1183 ? -50.939 90.706 -29.926 1.000 0.180 1183 ALA A CA 1
ATOM 18554 C C . ALA A 1 1183 ? -49.961 91.896 -29.789 1.000 0.180 1183 ALA A C 1
ATOM 18555 O O . ALA A 1 1183 ? -48.831 91.831 -30.252 1.000 0.180 1183 ALA A O 1
ATOM 18562 N N . ASP A 1 1184 ? -50.210 93.031 -29.142 1.000 0.180 1184 ASP A N 1
ATOM 18563 C CA . ASP A 1 1184 ? -51.425 93.774 -28.770 1.000 0.180 1184 ASP A CA 1
ATOM 18564 C C . ASP A 1 1184 ? -50.983 95.237 -28.618 1.000 0.180 1184 ASP A C 1
ATOM 18565 O O . ASP A 1 1184 ? -51.591 96.177 -29.124 1.000 0.180 1184 ASP A O 1
ATOM 18574 N N . VAL A 1 1185 ? -49.926 95.408 -27.811 1.000 0.200 1185 VAL A N 1
ATOM 18575 C CA . VAL A 1 1185 ? -50.014 96.447 -26.787 1.000 0.200 1185 VAL A CA 1
ATOM 18576 C C . VAL A 1 1185 ? -49.845 97.857 -27.370 1.000 0.200 1185 VAL A C 1
ATOM 18577 O O . VAL A 1 1185 ? -48.885 98.154 -28.072 1.000 0.200 1185 VAL A O 1
ATOM 18590 N N . GLU A 1 1186 ? -50.797 98.721 -26.994 1.000 0.200 1186 GLU A N 1
ATOM 18591 C CA . GLU A 1 1186 ? -51.254 99.960 -27.653 1.000 0.200 1186 GLU A CA 1
ATOM 18592 C C . GLU A 1 1186 ? -50.267 101.144 -27.777 1.000 0.200 1186 GLU A C 1
ATOM 18593 O O . GLU A 1 1186 ? -50.174 101.757 -28.833 1.000 0.200 1186 GLU A O 1
ATOM 18605 N N . ARG A 1 1187 ? -49.689 101.603 -26.658 1.000 0.180 1187 ARG A N 1
ATOM 18606 C CA . ARG A 1 1187 ? -50.118 102.921 -26.129 1.000 0.180 1187 ARG A CA 1
ATOM 18607 C C . ARG A 1 1187 ? -49.597 104.238 -26.745 1.000 0.180 1187 ARG A C 1
ATOM 18608 O O . ARG A 1 1187 ? -50.253 104.795 -27.613 1.000 0.180 1187 ARG A O 1
ATOM 18629 N N . ASP A 1 1188 ? -48.625 104.880 -26.096 1.000 0.210 1188 ASP A N 1
ATOM 18630 C CA . ASP A 1 1188 ? -48.886 106.252 -25.594 1.000 0.210 1188 ASP A CA 1
ATOM 18631 C C . ASP A 1 1188 ? -48.242 107.408 -26.432 1.000 0.210 1188 ASP A C 1
ATOM 18632 O O . ASP A 1 1188 ? -48.351 107.407 -27.650 1.000 0.210 1188 ASP A O 1
ATOM 18641 N N . VAL A 1 1189 ? -47.527 108.394 -25.849 1.000 0.220 1189 VAL A N 1
ATOM 18642 C CA . VAL A 1 1189 ? -47.805 109.871 -25.831 1.000 0.220 1189 VAL A CA 1
ATOM 18643 C C . VAL A 1 1189 ? -46.864 110.600 -26.847 1.000 0.220 1189 VAL A C 1
ATOM 18644 O O . VAL A 1 1189 ? -46.049 109.944 -27.480 1.000 0.220 1189 VAL A O 1
ATOM 18657 N N . VAL A 1 1190 ? -46.664 111.932 -26.905 1.000 0.220 1190 VAL A N 1
ATOM 18658 C CA . VAL A 1 1190 ? -47.459 112.994 -27.581 1.000 0.220 1190 VAL A CA 1
ATOM 18659 C C . VAL A 1 1190 ? -46.545 113.990 -28.337 1.000 0.220 1190 VAL A C 1
ATOM 18660 O O . VAL A 1 1190 ? -46.816 114.252 -29.498 1.000 0.220 1190 VAL A O 1
ATOM 18673 N N . THR A 1 1191 ? -45.570 114.651 -27.675 1.000 0.220 1191 THR A N 1
ATOM 18674 C CA . THR A 1 1191 ? -45.443 116.137 -27.783 1.000 0.220 1191 THR A CA 1
ATOM 18675 C C . THR A 1 1191 ? -44.619 116.839 -28.885 1.000 0.220 1191 THR A C 1
ATOM 18676 O O . THR A 1 1191 ? -45.221 117.283 -29.855 1.000 0.220 1191 THR A O 1
ATOM 18687 N N . LYS A 1 1192 ? -43.383 117.282 -28.590 1.000 0.200 1192 LYS A N 1
ATOM 18688 C CA . LYS A 1 1192 ? -42.948 118.673 -28.898 1.000 0.200 1192 LYS A CA 1
ATOM 18689 C C . LYS A 1 1192 ? -42.347 118.884 -30.300 1.000 0.200 1192 LYS A C 1
ATOM 18690 O O . LYS A 1 1192 ? -42.165 117.942 -31.054 1.000 0.200 1192 LYS A O 1
ATOM 18709 N N . GLU A 1 1193 ? -42.095 120.156 -30.599 1.000 0.180 1193 GLU A N 1
ATOM 18710 C CA . GLU A 1 1193 ? -41.491 120.700 -31.831 1.000 0.180 1193 GLU A CA 1
ATOM 18711 C C . GLU A 1 1193 ? -40.159 120.056 -32.239 1.000 0.180 1193 GLU A C 1
ATOM 18712 O O . GLU A 1 1193 ? -39.857 120.135 -33.452 1.000 0.180 1193 GLU A O 1
ATOM 18725 N N . MET B 2 1 ? 5.602 -34.923 -61.198 1.000 0.220 1 MET B N 1
ATOM 18726 C CA . MET B 2 1 ? 4.486 -35.452 -62.010 1.000 0.220 1 MET B CA 1
ATOM 18727 C C . MET B 2 1 ? 3.576 -36.226 -61.081 1.000 0.220 1 MET B C 1
ATOM 18728 O O . MET B 2 1 ? 4.026 -37.220 -60.525 1.000 0.220 1 MET B O 1
ATOM 18744 N N . ALA B 2 2 ? 2.366 -35.724 -60.836 1.000 0.240 2 ALA B N 1
ATOM 18745 C CA . ALA B 2 2 ? 1.386 -36.435 -60.023 1.000 0.240 2 ALA B CA 1
ATOM 18746 C C . ALA B 2 2 ? 0.993 -37.725 -60.750 1.000 0.240 2 ALA B C 1
ATOM 18747 O O . ALA B 2 2 ? 0.712 -37.697 -61.947 1.000 0.240 2 ALA B O 1
ATOM 18754 N N . GLN B 2 3 ? 1.034 -38.853 -60.047 1.000 0.310 3 GLN B N 1
ATOM 18755 C CA . GLN B 2 3 ? 0.582 -40.121 -60.605 1.000 0.310 3 GLN B CA 1
ATOM 18756 C C . GLN B 2 3 ? -0.950 -40.099 -60.686 1.000 0.310 3 GLN B C 1
ATOM 18757 O O . GLN B 2 3 ? -1.623 -40.301 -59.676 1.000 0.310 3 GLN B O 1
ATOM 18771 N N . GLU B 2 4 ? -1.493 -39.803 -61.874 1.000 0.430 4 GLU B N 1
ATOM 18772 C CA . GLU B 2 4 ? -2.937 -39.846 -62.147 1.000 0.430 4 GLU B CA 1
ATOM 18773 C C . GLU B 2 4 ? -3.476 -41.269 -61.927 1.000 0.430 4 GLU B C 1
ATOM 18774 O O . GLU B 2 4 ? -2.994 -42.239 -62.514 1.000 0.430 4 GLU B O 1
ATOM 18786 N N . LYS B 2 5 ? -4.461 -41.400 -61.031 1.000 0.550 5 LYS B N 1
ATOM 18787 C CA . LYS B 2 5 ? -5.052 -42.677 -60.604 1.000 0.550 5 LYS B CA 1
ATOM 18788 C C . LYS B 2 5 ? -5.998 -43.190 -61.704 1.000 0.550 5 LYS B C 1
ATOM 18789 O O . LYS B 2 5 ? -7.033 -42.580 -61.949 1.000 0.550 5 LYS B O 1
ATOM 18808 N N . VAL B 2 6 ? -5.643 -44.289 -62.373 1.000 0.690 6 VAL B N 1
ATOM 18809 C CA . VAL B 2 6 ? -6.451 -44.908 -63.447 1.000 0.690 6 VAL B CA 1
ATOM 18810 C C . VAL B 2 6 ? -7.559 -45.777 -62.837 1.000 0.690 6 VAL B C 1
ATOM 18811 O O . VAL B 2 6 ? -7.283 -46.534 -61.908 1.000 0.690 6 VAL B O 1
ATOM 18824 N N . PHE B 2 7 ? -8.788 -45.710 -63.360 1.000 0.700 7 PHE B N 1
ATOM 18825 C CA . PHE B 2 7 ? -9.937 -46.489 -62.871 1.000 0.700 7 PHE B CA 1
ATOM 18826 C C . PHE B 2 7 ? -10.298 -47.611 -63.869 1.000 0.700 7 PHE B C 1
ATOM 18827 O O . PHE B 2 7 ? -10.906 -47.331 -64.904 1.000 0.700 7 PHE B O 1
ATOM 18844 N N . PRO B 2 8 ? -9.918 -48.880 -63.629 1.000 0.710 8 PRO B N 1
ATOM 18845 C CA . PRO B 2 8 ? -10.301 -49.994 -64.499 1.000 0.710 8 PRO B CA 1
ATOM 18846 C C . PRO B 2 8 ? -11.793 -50.319 -64.341 1.000 0.710 8 PRO B C 1
ATOM 18847 O O . PRO B 2 8 ? -12.287 -50.345 -63.215 1.000 0.710 8 PRO B O 1
ATOM 18858 N N . MET B 2 9 ? -12.514 -50.581 -65.436 1.000 0.750 9 MET B N 1
ATOM 18859 C CA . MET B 2 9 ? -13.940 -50.942 -65.377 1.000 0.750 9 MET B CA 1
ATOM 18860 C C . MET B 2 9 ? -14.401 -51.757 -66.581 1.000 0.750 9 MET B C 1
ATOM 18861 O O . MET B 2 9 ? -13.743 -51.780 -67.624 1.000 0.750 9 MET B O 1
ATOM 18875 N N . THR B 2 10 ? -15.550 -52.407 -66.425 1.000 0.690 10 THR B N 1
ATOM 18876 C CA . THR B 2 10 ? -16.205 -53.132 -67.512 1.000 0.690 10 THR B CA 1
ATOM 18877 C C . THR B 2 10 ? -16.969 -52.184 -68.444 1.000 0.690 10 THR B C 1
ATOM 18878 O O . THR B 2 10 ? -17.236 -51.020 -68.118 1.000 0.690 10 THR B O 1
ATOM 18889 N N . ALA B 2 11 ? -17.329 -52.687 -69.629 1.000 0.690 11 ALA B N 1
ATOM 18890 C CA . ALA B 2 11 ? -18.132 -51.938 -70.594 1.000 0.690 11 ALA B CA 1
ATOM 18891 C C . ALA B 2 11 ? -19.539 -51.617 -70.056 1.000 0.690 11 ALA B C 1
ATOM 18892 O O . ALA B 2 11 ? -19.988 -50.478 -70.167 1.000 0.690 11 ALA B O 1
ATOM 18899 N N . GLU B 2 12 ? -20.205 -52.588 -69.426 1.000 0.690 12 GLU B N 1
ATOM 18900 C CA . GLU B 2 12 ? -21.493 -52.362 -68.758 1.000 0.690 12 GLU B CA 1
ATOM 18901 C C . GLU B 2 12 ? -21.372 -51.380 -67.579 1.000 0.690 12 GLU B C 1
ATOM 18902 O O . GLU B 2 12 ? -22.189 -50.465 -67.465 1.000 0.690 12 GLU B O 1
ATOM 18914 N N . GLY B 2 13 ? -20.338 -51.503 -66.733 1.000 0.720 13 GLY B N 1
ATOM 18915 C CA . GLY B 2 13 ? -20.117 -50.636 -65.569 1.000 0.720 13 GLY B CA 1
ATOM 18916 C C . GLY B 2 13 ? -19.967 -49.161 -65.911 1.000 0.720 13 GLY B C 1
ATOM 18917 O O . GLY B 2 13 ? -20.565 -48.291 -65.272 1.000 0.720 13 GLY B O 1
ATOM 18921 N N . LYS B 2 14 ? -19.226 -48.872 -66.984 1.000 0.720 14 LYS B N 1
ATOM 18922 C CA . LYS B 2 14 ? -19.113 -47.511 -67.507 1.000 0.720 14 LYS B CA 1
ATOM 18923 C C . LYS B 2 14 ? -20.471 -46.950 -67.940 1.000 0.720 14 LYS B C 1
ATOM 18924 O O . LYS B 2 14 ? -20.741 -45.774 -67.720 1.000 0.720 14 LYS B O 1
ATOM 18943 N N . GLN B 2 15 ? -21.338 -47.781 -68.510 1.000 0.750 15 GLN B N 1
ATOM 18944 C CA . GLN B 2 15 ? -22.652 -47.359 -68.986 1.000 0.750 15 GLN B CA 1
ATOM 18945 C C . GLN B 2 15 ? -23.626 -47.058 -67.834 1.000 0.750 15 GLN B C 1
ATOM 18946 O O . GLN B 2 15 ? -24.338 -46.056 -67.905 1.000 0.750 15 GLN B O 1
ATOM 18960 N N . LYS B 2 16 ? -23.615 -47.857 -66.748 1.000 0.740 16 LYS B N 1
ATOM 18961 C CA . LYS B 2 16 ? -24.339 -47.543 -65.492 1.000 0.740 16 LYS B CA 1
ATOM 18962 C C . LYS B 2 16 ? -23.875 -46.189 -64.925 1.000 0.740 16 LYS B C 1
ATOM 18963 O O . LYS B 2 16 ? -24.716 -45.371 -64.557 1.000 0.740 16 LYS B O 1
ATOM 18982 N N . LEU B 2 17 ? -22.561 -45.919 -64.927 1.000 0.790 17 LEU B N 1
ATOM 18983 C CA . LEU B 2 17 ? -21.985 -44.643 -64.466 1.000 0.790 17 LEU B CA 1
ATOM 18984 C C . LEU B 2 17 ? -22.362 -43.446 -65.358 1.000 0.790 17 LEU B C 1
ATOM 18985 O O . LEU B 2 17 ? -22.685 -42.375 -64.845 1.000 0.790 17 LEU B O 1
ATOM 19001 N N . GLU B 2 18 ? -22.335 -43.596 -66.684 1.000 0.800 18 GLU B N 1
ATOM 19002 C CA . GLU B 2 18 ? -22.758 -42.539 -67.617 1.000 0.800 18 GLU B CA 1
ATOM 19003 C C . GLU B 2 18 ? -24.259 -42.219 -67.471 1.000 0.800 18 GLU B C 1
ATOM 19004 O O . GLU B 2 18 ? -24.634 -41.046 -67.477 1.000 0.800 18 GLU B O 1
ATOM 19016 N N . GLN B 2 19 ? -25.114 -43.225 -67.248 1.000 0.800 19 GLN B N 1
ATOM 19017 C CA . GLN B 2 19 ? -26.543 -43.016 -66.968 1.000 0.800 19 GLN B CA 1
ATOM 19018 C C . GLN B 2 19 ? -26.791 -42.321 -65.622 1.000 0.800 19 GLN B C 1
ATOM 19019 O O . GLN B 2 19 ? -27.632 -41.422 -65.543 1.000 0.800 19 GLN B O 1
ATOM 19033 N N . GLU B 2 20 ? -26.059 -42.694 -64.566 1.000 0.790 20 GLU B N 1
ATOM 19034 C CA . GLU B 2 20 ? -26.130 -41.998 -63.273 1.000 0.790 20 GLU B CA 1
ATOM 19035 C C . GLU B 2 20 ? -25.752 -40.520 -63.444 1.000 0.790 20 GLU B C 1
ATOM 19036 O O . GLU B 2 20 ? -26.486 -39.629 -63.004 1.000 0.790 20 GLU B O 1
ATOM 19048 N N . LEU B 2 21 ? -24.643 -40.243 -64.142 1.000 0.810 21 LEU B N 1
ATOM 19049 C CA . LEU B 2 21 ? -24.198 -38.877 -64.417 1.000 0.810 21 LEU B CA 1
ATOM 19050 C C . LEU B 2 21 ? -25.283 -38.064 -65.139 1.000 0.810 21 LEU B C 1
ATOM 19051 O O . LEU B 2 21 ? -25.529 -36.905 -64.786 1.000 0.810 21 LEU B O 1
ATOM 19067 N N . GLU B 2 22 ? -25.946 -38.660 -66.128 1.000 0.810 22 GLU B N 1
ATOM 19068 C CA . GLU B 2 22 ? -27.010 -38.001 -66.877 1.000 0.810 22 GLU B CA 1
ATOM 19069 C C . GLU B 2 22 ? -28.259 -37.748 -66.014 1.000 0.810 22 GLU B C 1
ATOM 19070 O O . GLU B 2 22 ? -28.770 -36.625 -66.035 1.000 0.810 22 GLU B O 1
ATOM 19082 N N . TYR B 2 23 ? -28.687 -38.696 -65.162 1.000 0.810 23 TYR B N 1
ATOM 19083 C CA . TYR B 2 23 ? -29.787 -38.507 -64.194 1.000 0.810 23 TYR B CA 1
ATOM 19084 C C . TYR B 2 23 ? -29.509 -37.351 -63.226 1.000 0.810 23 TYR B C 1
ATOM 19085 O O . TYR B 2 23 ? -30.370 -36.504 -62.962 1.000 0.810 23 TYR B O 1
ATOM 19103 N N . LEU B 2 24 ? -28.272 -37.259 -62.743 1.000 0.810 24 LEU B N 1
ATOM 19104 C CA . LEU B 2 24 ? -27.864 -36.193 -61.838 1.000 0.810 24 LEU B CA 1
ATOM 19105 C C . LEU B 2 24 ? -27.903 -34.825 -62.520 1.000 0.810 24 LEU B C 1
ATOM 19106 O O . LEU B 2 24 ? -28.482 -33.882 -61.978 1.000 0.810 24 LEU B O 1
ATOM 19122 N N . LYS B 2 25 ? -27.335 -34.707 -63.724 1.000 0.820 25 LYS B N 1
ATOM 19123 C CA . LYS B 2 25 ? -27.286 -33.426 -64.443 1.000 0.820 25 LYS B CA 1
ATOM 19124 C C . LYS B 2 25 ? -28.649 -32.956 -64.934 1.000 0.820 25 LYS B C 1
ATOM 19125 O O . LYS B 2 25 ? -28.888 -31.748 -64.972 1.000 0.820 25 LYS B O 1
ATOM 19144 N N . THR B 2 26 ? -29.515 -33.877 -65.339 1.000 0.830 26 THR B N 1
ATOM 19145 C CA . THR B 2 26 ? -30.774 -33.528 -66.008 1.000 0.830 26 THR B CA 1
ATOM 19146 C C . THR B 2 26 ? -31.981 -33.497 -65.075 1.000 0.830 26 THR B C 1
ATOM 19147 O O . THR B 2 26 ? -32.864 -32.666 -65.302 1.000 0.830 26 THR B O 1
ATOM 19158 N N . VAL B 2 27 ? -32.008 -34.330 -64.025 1.000 0.810 27 VAL B N 1
ATOM 19159 C CA . VAL B 2 27 ? -33.156 -34.482 -63.111 1.000 0.810 27 VAL B CA 1
ATOM 19160 C C . VAL B 2 27 ? -32.833 -33.907 -61.737 1.000 0.810 27 VAL B C 1
ATOM 19161 O O . VAL B 2 27 ? -33.307 -32.828 -61.380 1.000 0.810 27 VAL B O 1
ATOM 19174 N N . LYS B 2 28 ? -31.951 -34.582 -60.999 1.000 0.800 28 LYS B N 1
ATOM 19175 C CA . LYS B 2 28 ? -31.667 -34.287 -59.587 1.000 0.800 28 LYS B CA 1
ATOM 19176 C C . LYS B 2 28 ? -31.178 -32.850 -59.382 1.000 0.800 28 LYS B C 1
ATOM 19177 O O . LYS B 2 28 ? -31.646 -32.154 -58.486 1.000 0.800 28 LYS B O 1
ATOM 19196 N N . ARG B 2 29 ? -30.289 -32.354 -60.252 1.000 0.790 29 ARG B N 1
ATOM 19197 C CA . ARG B 2 29 ? -29.802 -30.964 -60.192 1.000 0.790 29 ARG B CA 1
ATOM 19198 C C . ARG B 2 29 ? -30.931 -29.938 -60.351 1.000 0.790 29 ARG B C 1
ATOM 19199 O O . ARG B 2 29 ? -30.906 -28.919 -59.665 1.000 0.790 29 ARG B O 1
ATOM 19220 N N . LYS B 2 30 ? -31.915 -30.184 -61.227 1.000 0.790 30 LYS B N 1
ATOM 19221 C CA . LYS B 2 30 ? -33.061 -29.274 -61.400 1.000 0.790 30 LYS B CA 1
ATOM 19222 C C . LYS B 2 30 ? -33.969 -29.281 -60.171 1.000 0.790 30 LYS B C 1
ATOM 19223 O O . LYS B 2 30 ? -34.308 -28.204 -59.694 1.000 0.790 30 LYS B O 1
ATOM 19242 N N . GLU B 2 31 ? -34.281 -30.456 -59.621 1.000 0.820 31 GLU B N 1
ATOM 19243 C CA . GLU B 2 31 ? -35.102 -30.577 -58.403 1.000 0.820 31 GLU B CA 1
ATOM 19244 C C . GLU B 2 31 ? -34.505 -29.810 -57.215 1.000 0.820 31 GLU B C 1
ATOM 19245 O O . GLU B 2 31 ? -35.221 -29.082 -56.524 1.000 0.820 31 GLU B O 1
ATOM 19257 N N . VAL B 2 32 ? -33.188 -29.917 -57.003 1.000 0.810 32 VAL B N 1
ATOM 19258 C CA . VAL B 2 32 ? -32.506 -29.225 -55.897 1.000 0.810 32 VAL B CA 1
ATOM 19259 C C . VAL B 2 32 ? -32.540 -27.703 -56.077 1.000 0.810 32 VAL B C 1
ATOM 19260 O O . VAL B 2 32 ? -32.835 -26.973 -55.131 1.000 0.810 32 VAL B O 1
ATOM 19273 N N . VAL B 2 33 ? -32.294 -27.195 -57.290 1.000 0.800 33 VAL B N 1
ATOM 19274 C CA . VAL B 2 33 ? -32.376 -25.748 -57.567 1.000 0.800 33 VAL B CA 1
ATOM 19275 C C . VAL B 2 33 ? -33.808 -25.219 -57.379 1.000 0.800 33 VAL B C 1
ATOM 19276 O O . VAL B 2 33 ? -33.981 -24.123 -56.839 1.000 0.800 33 VAL B O 1
ATOM 19289 N N . GLU B 2 34 ? -34.835 -25.987 -57.764 1.000 0.790 34 GLU B N 1
ATOM 19290 C CA . GLU B 2 34 ? -36.248 -25.638 -57.541 1.000 0.790 34 GLU B CA 1
ATOM 19291 C C . GLU B 2 34 ? -36.561 -25.523 -56.033 1.000 0.790 34 GLU B C 1
ATOM 19292 O O . GLU B 2 34 ? -37.157 -24.535 -55.597 1.000 0.790 34 GLU B O 1
ATOM 19304 N N . ARG B 2 35 ? -36.076 -26.470 -55.214 1.000 0.770 35 ARG B N 1
ATOM 19305 C CA . ARG B 2 35 ? -36.234 -26.461 -53.747 1.000 0.770 35 ARG B CA 1
ATOM 19306 C C . ARG B 2 35 ? -35.588 -25.249 -53.080 1.000 0.770 35 ARG B C 1
ATOM 19307 O O . ARG B 2 35 ? -36.227 -24.599 -52.257 1.000 0.770 35 ARG B O 1
ATOM 19328 N N . ILE B 2 36 ? -34.365 -24.890 -53.474 1.000 0.770 36 ILE B N 1
ATOM 19329 C CA . ILE B 2 36 ? -33.674 -23.701 -52.941 1.000 0.770 36 ILE B CA 1
ATOM 19330 C C . ILE B 2 36 ? -34.470 -22.420 -53.245 1.000 0.770 36 ILE B C 1
ATOM 19331 O O . ILE B 2 36 ? -34.514 -21.490 -52.436 1.000 0.770 36 ILE B O 1
ATOM 19347 N N . LYS B 2 37 ? -35.125 -22.356 -54.410 1.000 0.760 37 LYS B N 1
ATOM 19348 C CA . LYS B 2 37 ? -35.927 -21.200 -54.830 1.000 0.760 37 LYS B CA 1
ATOM 19349 C C . LYS B 2 37 ? -37.207 -21.056 -54.002 1.000 0.760 37 LYS B C 1
ATOM 19350 O O . LYS B 2 37 ? -37.542 -19.937 -53.617 1.000 0.760 37 LYS B O 1
ATOM 19369 N N . ILE B 2 38 ? -37.876 -22.173 -53.702 1.000 0.720 38 ILE B N 1
ATOM 19370 C CA . ILE B 2 38 ? -39.024 -22.204 -52.784 1.000 0.720 38 ILE B CA 1
ATOM 19371 C C . ILE B 2 38 ? -38.566 -21.767 -51.387 1.000 0.720 38 ILE B C 1
ATOM 19372 O O . ILE B 2 38 ? -39.158 -20.858 -50.811 1.000 0.720 38 ILE B O 1
ATOM 19388 N N . ALA B 2 39 ? -37.445 -22.302 -50.900 1.000 0.700 39 ALA B N 1
ATOM 19389 C CA . ALA B 2 39 ? -36.930 -21.981 -49.573 1.000 0.700 39 ALA B CA 1
ATOM 19390 C C . ALA B 2 39 ? -36.622 -20.477 -49.380 1.000 0.700 39 ALA B C 1
ATOM 19391 O O . ALA B 2 39 ? -37.040 -19.890 -48.384 1.000 0.700 39 ALA B O 1
ATOM 19398 N N . ARG B 2 40 ? -35.987 -19.800 -50.355 1.000 0.710 40 ARG B N 1
ATOM 19399 C CA . ARG B 2 40 ? -35.696 -18.344 -50.283 1.000 0.710 40 ARG B CA 1
ATOM 19400 C C . ARG B 2 40 ? -36.935 -17.448 -50.212 1.000 0.710 40 ARG B C 1
ATOM 19401 O O . ARG B 2 40 ? -36.814 -16.294 -49.812 1.000 0.710 40 ARG B O 1
ATOM 19422 N N . SER B 2 41 ? -38.102 -17.930 -50.633 1.000 0.620 41 SER B N 1
ATOM 19423 C CA . SER B 2 41 ? -39.332 -17.130 -50.587 1.000 0.620 41 SER B CA 1
ATOM 19424 C C . SER B 2 41 ? -39.878 -16.950 -49.168 1.000 0.620 41 SER B C 1
ATOM 19425 O O . SER B 2 41 ? -40.652 -16.027 -48.928 1.000 0.620 41 SER B O 1
ATOM 19433 N N . PHE B 2 42 ? -39.424 -17.776 -48.221 1.000 0.610 42 PHE B N 1
ATOM 19434 C CA . PHE B 2 42 ? -39.847 -17.717 -46.825 1.000 0.610 42 PHE B CA 1
ATOM 19435 C C . PHE B 2 42 ? -39.092 -16.676 -45.978 1.000 0.610 42 PHE B C 1
ATOM 19436 O O . PHE B 2 42 ? -39.391 -16.519 -44.798 1.000 0.610 42 PHE B O 1
ATOM 19453 N N . GLY B 2 43 ? -38.176 -15.903 -46.571 1.000 0.510 43 GLY B N 1
ATOM 19454 C CA . GLY B 2 43 ? -37.540 -14.764 -45.908 1.000 0.510 43 GLY B CA 1
ATOM 19455 C C . GLY B 2 43 ? -36.342 -15.152 -45.043 1.000 0.510 43 GLY B C 1
ATOM 19456 O O . GLY B 2 43 ? -35.262 -15.375 -45.593 1.000 0.510 43 GLY B O 1
ATOM 19460 N N . ASP B 2 44 ? -36.524 -15.147 -43.717 1.000 0.450 44 ASP B N 1
ATOM 19461 C CA . ASP B 2 44 ? -35.439 -15.113 -42.723 1.000 0.450 44 ASP B CA 1
ATOM 19462 C C . ASP B 2 44 ? -34.507 -16.338 -42.822 1.000 0.450 44 ASP B C 1
ATOM 19463 O O . ASP B 2 44 ? -34.945 -17.481 -42.701 1.000 0.450 44 ASP B O 1
ATOM 19472 N N . LEU B 2 45 ? -33.222 -16.110 -43.124 1.000 0.500 45 LEU B N 1
ATOM 19473 C CA . LEU B 2 45 ? -32.305 -17.158 -43.602 1.000 0.500 45 LEU B CA 1
ATOM 19474 C C . LEU B 2 45 ? -31.679 -17.996 -42.478 1.000 0.500 45 LEU B C 1
ATOM 19475 O O . LEU B 2 45 ? -31.308 -19.137 -42.736 1.000 0.500 45 LEU B O 1
ATOM 19491 N N . SER B 2 46 ? -31.508 -17.447 -41.271 1.000 0.450 46 SER B N 1
ATOM 19492 C CA . SER B 2 46 ? -30.710 -18.084 -40.209 1.000 0.450 46 SER B CA 1
ATOM 19493 C C . SER B 2 46 ? -31.423 -19.202 -39.445 1.000 0.450 46 SER B C 1
ATOM 19494 O O . SER B 2 46 ? -30.750 -20.080 -38.922 1.000 0.450 46 SER B O 1
ATOM 19502 N N . GLU B 2 47 ? -32.757 -19.197 -39.382 1.000 0.500 47 GLU B N 1
ATOM 19503 C CA . GLU B 2 47 ? -33.555 -20.219 -38.673 1.000 0.500 47 GLU B CA 1
ATOM 19504 C C . GLU B 2 47 ? -34.307 -21.166 -39.646 1.000 0.500 47 GLU B C 1
ATOM 19505 O O . GLU B 2 47 ? -35.237 -21.872 -39.255 1.000 0.500 47 GLU B O 1
ATOM 19517 N N . ASN B 2 48 ? -33.945 -21.195 -40.942 1.000 0.580 48 ASN B N 1
ATOM 19518 C CA . ASN B 2 48 ? -34.714 -21.889 -41.988 1.000 0.580 48 ASN B CA 1
ATOM 19519 C C . ASN B 2 48 ? -34.169 -23.288 -42.348 1.000 0.580 48 ASN B C 1
ATOM 19520 O O . ASN B 2 48 ? -33.328 -23.450 -43.235 1.000 0.580 48 ASN B O 1
ATOM 19531 N N . SER B 2 49 ? -34.733 -24.315 -41.707 1.000 0.590 49 SER B N 1
ATOM 19532 C CA . SER B 2 49 ? -34.328 -25.726 -41.864 1.000 0.590 49 SER B CA 1
ATOM 19533 C C . SER B 2 49 ? -34.405 -26.283 -43.293 1.000 0.590 49 SER B C 1
ATOM 19534 O O . SER B 2 49 ? -33.557 -27.080 -43.704 1.000 0.590 49 SER B O 1
ATOM 19542 N N . GLU B 2 50 ? -35.395 -25.868 -44.083 1.000 0.650 50 GLU B N 1
ATOM 19543 C CA . GLU B 2 50 ? -35.551 -26.373 -45.449 1.000 0.650 50 GLU B CA 1
ATOM 19544 C C . GLU B 2 50 ? -34.489 -25.809 -46.400 1.000 0.650 50 GLU B C 1
ATOM 19545 O O . GLU B 2 50 ? -34.069 -26.500 -47.332 1.000 0.650 50 GLU B O 1
ATOM 19557 N N . TYR B 2 51 ? -34.022 -24.578 -46.165 1.000 0.650 51 TYR B N 1
ATOM 19558 C CA . TYR B 2 51 ? -32.944 -23.982 -46.953 1.000 0.650 51 TYR B CA 1
ATOM 19559 C C . TYR B 2 51 ? -31.612 -24.714 -46.732 1.000 0.650 51 TYR B C 1
ATOM 19560 O O . TYR B 2 51 ? -30.955 -25.066 -47.715 1.000 0.650 51 TYR B O 1
ATOM 19578 N N . ASP B 2 52 ? -31.242 -25.001 -45.478 1.000 0.640 52 ASP B N 1
ATOM 19579 C CA . ASP B 2 52 ? -29.988 -25.695 -45.146 1.000 0.640 52 ASP B CA 1
ATOM 19580 C C . ASP B 2 52 ? -29.957 -27.131 -45.676 1.000 0.640 52 ASP B C 1
ATOM 19581 O O . ASP B 2 52 ? -28.988 -27.524 -46.331 1.000 0.640 52 ASP B O 1
ATOM 19590 N N . SER B 2 53 ? -31.048 -27.886 -45.505 1.000 0.710 53 SER B N 1
ATOM 19591 C CA . SER B 2 53 ? -31.157 -29.251 -46.037 1.000 0.710 53 SER B CA 1
ATOM 19592 C C . SER B 2 53 ? -31.021 -29.293 -47.567 1.000 0.710 53 SER B C 1
ATOM 19593 O O . SER B 2 53 ? -30.291 -30.127 -48.110 1.000 0.710 53 SER B O 1
ATOM 19601 N N . ALA B 2 54 ? -31.657 -28.358 -48.287 1.000 0.760 54 ALA B N 1
ATOM 19602 C CA . ALA B 2 54 ? -31.536 -28.272 -49.744 1.000 0.760 54 ALA B CA 1
ATOM 19603 C C . ALA B 2 54 ? -30.112 -27.899 -50.201 1.000 0.760 54 ALA B C 1
ATOM 19604 O O . ALA B 2 54 ? -29.674 -28.311 -51.280 1.000 0.760 54 ALA B O 1
ATOM 19611 N N . LYS B 2 55 ? -29.371 -27.138 -49.388 1.000 0.710 55 LYS B N 1
ATOM 19612 C CA . LYS B 2 55 ? -27.984 -26.749 -49.669 1.000 0.710 55 LYS B CA 1
ATOM 19613 C C . LYS B 2 55 ? -26.989 -27.883 -49.418 1.000 0.710 55 LYS B C 1
ATOM 19614 O O . LYS B 2 55 ? -26.082 -28.073 -50.231 1.000 0.710 55 LYS B O 1
ATOM 19633 N N . GLU B 2 56 ? -27.159 -28.651 -48.340 1.000 0.700 56 GLU B N 1
ATOM 19634 C CA . GLU B 2 56 ? -26.390 -29.884 -48.120 1.000 0.700 56 GLU B CA 1
ATOM 19635 C C . GLU B 2 56 ? -26.611 -30.880 -49.270 1.000 0.700 56 GLU B C 1
ATOM 19636 O O . GLU B 2 56 ? -25.644 -31.436 -49.795 1.000 0.700 56 GLU B O 1
ATOM 19648 N N . GLU B 2 57 ? -27.855 -31.041 -49.746 1.000 0.770 57 GLU B N 1
ATOM 19649 C CA . GLU B 2 57 ? -28.172 -31.914 -50.885 1.000 0.770 57 GLU B CA 1
ATOM 19650 C C . GLU B 2 57 ? -27.550 -31.404 -52.199 1.000 0.770 57 GLU B C 1
ATOM 19651 O O . GLU B 2 57 ? -27.059 -32.197 -53.008 1.000 0.770 57 GLU B O 1
ATOM 19663 N N . GLN B 2 58 ? -27.481 -30.082 -52.392 1.000 0.760 58 GLN B N 1
ATOM 19664 C CA . GLN B 2 58 ? -26.770 -29.473 -53.518 1.000 0.760 58 GLN B CA 1
ATOM 19665 C C . GLN B 2 58 ? -25.274 -29.801 -53.498 1.000 0.760 58 GLN B C 1
ATOM 19666 O O . GLN B 2 58 ? -24.722 -30.203 -54.526 1.000 0.760 58 GLN B O 1
ATOM 19680 N N . ALA B 2 59 ? -24.623 -29.660 -52.342 1.000 0.700 59 ALA B N 1
ATOM 19681 C CA . ALA B 2 59 ? -23.212 -29.994 -52.187 1.000 0.700 59 ALA B CA 1
ATOM 19682 C C . ALA B 2 59 ? -22.956 -31.485 -52.459 1.000 0.700 59 ALA B C 1
ATOM 19683 O O . ALA B 2 59 ? -21.981 -31.830 -53.130 1.000 0.700 59 ALA B O 1
ATOM 19690 N N . PHE B 2 60 ? -23.861 -32.365 -52.020 1.000 0.770 60 PHE B N 1
ATOM 19691 C CA . PHE B 2 60 ? -23.762 -33.802 -52.275 1.000 0.770 60 PHE B CA 1
ATOM 19692 C C . PHE B 2 60 ? -23.904 -34.136 -53.772 1.000 0.770 60 PHE B C 1
ATOM 19693 O O . PHE B 2 60 ? -23.094 -34.893 -54.314 1.000 0.770 60 PHE B O 1
ATOM 19710 N N . VAL B 2 61 ? -24.880 -33.538 -54.475 1.000 0.800 61 VAL B N 1
ATOM 19711 C CA . VAL B 2 61 ? -25.072 -33.743 -55.925 1.000 0.800 61 VAL B CA 1
ATOM 19712 C C . VAL B 2 61 ? -23.883 -33.202 -56.724 1.000 0.800 61 VAL B C 1
ATOM 19713 O O . VAL B 2 61 ? -23.385 -33.909 -57.597 1.000 0.800 61 VAL B O 1
ATOM 19726 N N . GLU B 2 62 ? -23.367 -32.008 -56.416 1.000 0.780 62 GLU B N 1
ATOM 19727 C CA . GLU B 2 62 ? -22.190 -31.454 -57.109 1.000 0.780 62 GLU B CA 1
ATOM 19728 C C . GLU B 2 62 ? -20.903 -32.242 -56.816 1.000 0.780 62 GLU B C 1
ATOM 19729 O O . GLU B 2 62 ? -20.110 -32.505 -57.726 1.000 0.780 62 GLU B O 1
ATOM 19741 N N . GLY B 2 63 ? -20.716 -32.703 -55.576 1.000 0.720 63 GLY B N 1
ATOM 19742 C CA . GLY B 2 63 ? -19.613 -33.590 -55.212 1.000 0.720 63 GLY B CA 1
ATOM 19743 C C . GLY B 2 63 ? -19.650 -34.905 -55.996 1.000 0.720 63 GLY B C 1
ATOM 19744 O O . GLY B 2 63 ? -18.625 -35.334 -56.541 1.000 0.720 63 GLY B O 1
ATOM 19748 N N . ARG B 2 64 ? -20.836 -35.519 -56.135 1.000 0.780 64 ARG B N 1
ATOM 19749 C CA . ARG B 2 64 ? -21.021 -36.755 -56.913 1.000 0.780 64 ARG B CA 1
ATOM 19750 C C . ARG B 2 64 ? -20.818 -36.524 -58.408 1.000 0.780 64 ARG B C 1
ATOM 19751 O O . ARG B 2 64 ? -20.118 -37.316 -59.032 1.000 0.780 64 ARG B O 1
ATOM 19772 N N . VAL B 2 65 ? -21.333 -35.425 -58.965 1.000 0.810 65 VAL B N 1
ATOM 19773 C CA . VAL B 2 65 ? -21.109 -35.062 -60.377 1.000 0.810 65 VAL B CA 1
ATOM 19774 C C . VAL B 2 65 ? -19.615 -34.893 -60.667 1.000 0.810 65 VAL B C 1
ATOM 19775 O O . VAL B 2 65 ? -19.115 -35.485 -61.622 1.000 0.810 65 VAL B O 1
ATOM 19788 N N . THR B 2 66 ? -18.878 -34.172 -59.818 1.000 0.750 66 THR B N 1
ATOM 19789 C CA . THR B 2 66 ? -17.428 -33.966 -59.999 1.000 0.750 66 THR B CA 1
ATOM 19790 C C . THR B 2 66 ? -16.652 -35.285 -59.904 1.000 0.750 66 THR B C 1
ATOM 19791 O O . THR B 2 66 ? -15.741 -35.540 -60.694 1.000 0.750 66 THR B O 1
ATOM 19802 N N . THR B 2 67 ? -17.034 -36.157 -58.964 1.000 0.760 67 THR B N 1
ATOM 19803 C CA . THR B 2 67 ? -16.407 -37.476 -58.776 1.000 0.760 67 THR B CA 1
ATOM 19804 C C . THR B 2 67 ? -16.639 -38.391 -59.981 1.000 0.760 67 THR B C 1
ATOM 19805 O O . THR B 2 67 ? -15.695 -39.011 -60.476 1.000 0.760 67 THR B O 1
ATOM 19816 N N . LEU B 2 68 ? -17.876 -38.444 -60.488 1.000 0.800 68 LEU B N 1
ATOM 19817 C CA . LEU B 2 68 ? -18.252 -39.265 -61.639 1.000 0.800 68 LEU B CA 1
ATOM 19818 C C . LEU B 2 68 ? -17.545 -38.819 -62.926 1.000 0.800 68 LEU B C 1
ATOM 19819 O O . LEU B 2 68 ? -16.994 -39.661 -63.632 1.000 0.800 68 LEU B O 1
ATOM 19835 N N . GLU B 2 69 ? -17.481 -37.515 -63.224 1.000 0.790 69 GLU B N 1
ATOM 19836 C CA . GLU B 2 69 ? -16.751 -37.011 -64.401 1.000 0.790 69 GLU B CA 1
ATOM 19837 C C . GLU B 2 69 ? -15.266 -37.404 -64.372 1.000 0.790 69 GLU B C 1
ATOM 19838 O O . GLU B 2 69 ? -14.709 -37.794 -65.402 1.000 0.790 69 GLU B O 1
ATOM 19850 N N . ASN B 2 70 ? -14.633 -37.357 -63.193 1.000 0.710 70 ASN B N 1
ATOM 19851 C CA . ASN B 2 70 ? -13.235 -37.758 -63.021 1.000 0.710 70 ASN B CA 1
ATOM 19852 C C . ASN B 2 70 ? -13.030 -39.272 -63.193 1.000 0.710 70 ASN B C 1
ATOM 19853 O O . ASN B 2 70 ? -12.050 -39.686 -63.816 1.000 0.710 70 ASN B O 1
ATOM 19864 N N . MET B 2 71 ? -13.949 -40.097 -62.676 1.000 0.770 71 MET B N 1
ATOM 19865 C CA . MET B 2 71 ? -13.916 -41.552 -62.868 1.000 0.770 71 MET B CA 1
ATOM 19866 C C . MET B 2 71 ? -14.124 -41.942 -64.338 1.000 0.770 71 MET B C 1
ATOM 19867 O O . MET B 2 71 ? -13.377 -42.777 -64.840 1.000 0.770 71 MET B O 1
ATOM 19881 N N . ILE B 2 72 ? -15.078 -41.318 -65.048 1.000 0.780 72 ILE B N 1
ATOM 19882 C CA . ILE B 2 72 ? -15.392 -41.617 -66.462 1.000 0.780 72 ILE B CA 1
ATOM 19883 C C . ILE B 2 72 ? -14.266 -41.160 -67.398 1.000 0.780 72 ILE B C 1
ATOM 19884 O O . ILE B 2 72 ? -13.933 -41.859 -68.357 1.000 0.780 72 ILE B O 1
ATOM 19900 N N . ARG B 2 73 ? -13.639 -40.009 -67.123 1.000 0.720 73 ARG B N 1
ATOM 19901 C CA . ARG B 2 73 ? -12.528 -39.484 -67.933 1.000 0.720 73 ARG B CA 1
ATOM 19902 C C . ARG B 2 73 ? -11.257 -40.346 -67.824 1.000 0.720 73 ARG B C 1
ATOM 19903 O O . ARG B 2 73 ? -10.525 -40.451 -68.802 1.000 0.720 73 ARG B O 1
ATOM 19924 N N . ASN B 2 74 ? -11.034 -40.994 -66.674 1.000 0.710 74 ASN B N 1
ATOM 19925 C CA . ASN B 2 74 ? -9.880 -41.866 -66.382 1.000 0.710 74 ASN B CA 1
ATOM 19926 C C . ASN B 2 74 ? -10.210 -43.370 -66.430 1.000 0.710 74 ASN B C 1
ATOM 19927 O O . ASN B 2 74 ? -9.445 -44.203 -65.929 1.000 0.710 74 ASN B O 1
ATOM 19938 N N . ALA B 2 75 ? -11.359 -43.716 -67.006 1.000 0.710 75 ALA B N 1
ATOM 19939 C CA . ALA B 2 75 ? -11.794 -45.090 -67.172 1.000 0.710 75 ALA B CA 1
ATOM 19940 C C . ALA B 2 75 ? -10.909 -45.831 -68.190 1.000 0.710 75 ALA B C 1
ATOM 19941 O O . ALA B 2 75 ? -10.714 -45.350 -69.308 1.000 0.710 75 ALA B O 1
ATOM 19948 N N . LYS B 2 76 ? -10.420 -47.031 -67.853 1.000 0.690 76 LYS B N 1
ATOM 19949 C CA . LYS B 2 76 ? -9.729 -47.938 -68.790 1.000 0.690 76 LYS B CA 1
ATOM 19950 C C . LYS B 2 76 ? -10.544 -49.223 -68.938 1.000 0.690 76 LYS B C 1
ATOM 19951 O O . LYS B 2 76 ? -10.714 -49.957 -67.967 1.000 0.690 76 LYS B O 1
ATOM 19970 N N . ILE B 2 77 ? -11.061 -49.457 -70.141 1.000 0.700 77 ILE B N 1
ATOM 19971 C CA . ILE B 2 77 ? -11.894 -50.625 -70.464 1.000 0.700 77 ILE B CA 1
ATOM 19972 C C . ILE B 2 77 ? -10.998 -51.870 -70.559 1.000 0.700 77 ILE B C 1
ATOM 19973 O O . ILE B 2 77 ? -9.927 -51.797 -71.162 1.000 0.700 77 ILE B O 1
ATOM 19989 N N . ILE B 2 78 ? -11.415 -52.984 -69.948 1.000 0.620 78 ILE B N 1
ATOM 19990 C CA . ILE B 2 78 ? -10.739 -54.291 -70.024 1.000 0.620 78 ILE B CA 1
ATOM 19991 C C . ILE B 2 78 ? -11.555 -55.173 -70.971 1.000 0.620 78 ILE B C 1
ATOM 19992 O O . ILE B 2 78 ? -12.720 -55.453 -70.698 1.000 0.620 78 ILE B O 1
ATOM 20008 N N . GLU B 2 79 ? -10.969 -55.552 -72.104 1.000 0.590 79 GLU B N 1
ATOM 20009 C CA . GLU B 2 79 ? -11.568 -56.550 -72.993 1.000 0.590 79 GLU B CA 1
ATOM 20010 C C . GLU B 2 79 ? -11.372 -57.951 -72.399 1.000 0.590 79 GLU B C 1
ATOM 20011 O O . GLU B 2 79 ? -10.353 -58.243 -71.772 1.000 0.590 79 GLU B O 1
ATOM 20023 N N . ASP B 2 80 ? -12.384 -58.801 -72.545 1.000 0.490 80 ASP B N 1
ATOM 20024 C CA . ASP B 2 80 ? -12.355 -60.171 -72.046 1.000 0.490 80 ASP B CA 1
ATOM 20025 C C . ASP B 2 80 ? -11.547 -61.047 -73.017 1.000 0.490 80 ASP B C 1
ATOM 20026 O O . ASP B 2 80 ? -12.023 -61.420 -74.091 1.000 0.490 80 ASP B O 1
ATOM 20035 N N . ASP B 2 81 ? -10.304 -61.365 -72.652 1.000 0.470 81 ASP B N 1
ATOM 20036 C CA . ASP B 2 81 ? -9.355 -62.139 -73.472 1.000 0.470 81 ASP B CA 1
ATOM 20037 C C . ASP B 2 81 ? -9.708 -63.651 -73.580 1.000 0.470 81 ASP B C 1
ATOM 20038 O O . ASP B 2 81 ? -8.848 -64.511 -73.798 1.000 0.470 81 ASP B O 1
ATOM 20047 N N . GLY B 2 82 ? -10.986 -64.018 -73.445 1.000 0.470 82 GLY B N 1
ATOM 20048 C CA . GLY B 2 82 ? -11.504 -65.366 -73.673 1.000 0.470 82 GLY B CA 1
ATOM 20049 C C . GLY B 2 82 ? -11.009 -66.432 -72.683 1.000 0.470 82 GLY B C 1
ATOM 20050 O O . GLY B 2 82 ? -10.848 -66.204 -71.481 1.000 0.470 82 GLY B O 1
ATOM 20054 N N . GLY B 2 83 ? -10.810 -67.653 -73.195 1.000 0.500 83 GLY B N 1
ATOM 20055 C CA . GLY B 2 83 ? -10.720 -68.917 -72.441 1.000 0.500 83 GLY B CA 1
ATOM 20056 C C . GLY B 2 83 ? -9.468 -69.156 -71.584 1.000 0.500 83 GLY B C 1
ATOM 20057 O O . GLY B 2 83 ? -8.969 -70.278 -71.534 1.000 0.500 83 GLY B O 1
ATOM 20061 N N . SER B 2 84 ? -8.916 -68.140 -70.924 1.000 0.540 84 SER B N 1
ATOM 20062 C CA . SER B 2 84 ? -7.822 -68.327 -69.972 1.000 0.540 84 SER B CA 1
ATOM 20063 C C . SER B 2 84 ? -8.326 -68.914 -68.644 1.000 0.540 84 SER B C 1
ATOM 20064 O O . SER B 2 84 ? -9.234 -68.384 -68.004 1.000 0.540 84 SER B O 1
ATOM 20072 N N . ASN B 2 85 ? -7.691 -70.000 -68.199 1.000 0.650 85 ASN B N 1
ATOM 20073 C CA . ASN B 2 85 ? -7.954 -70.673 -66.917 1.000 0.650 85 ASN B CA 1
ATOM 20074 C C . ASN B 2 85 ? -7.323 -69.954 -65.707 1.000 0.650 85 ASN B C 1
ATOM 20075 O O . ASN B 2 85 ? -6.867 -70.600 -64.769 1.000 0.650 85 ASN B O 1
ATOM 20086 N N . VAL B 2 86 ? -7.210 -68.632 -65.736 1.000 0.730 86 VAL B N 1
ATOM 20087 C CA . VAL B 2 86 ? -6.581 -67.844 -64.670 1.000 0.730 86 VAL B CA 1
ATOM 20088 C C . VAL B 2 86 ? -7.568 -66.770 -64.242 1.000 0.730 86 VAL B C 1
ATOM 20089 O O . VAL B 2 86 ? -8.246 -66.184 -65.083 1.000 0.730 86 VAL B O 1
ATOM 20102 N N . VAL B 2 87 ? -7.653 -66.501 -62.946 1.000 0.780 87 VAL B N 1
ATOM 20103 C CA . VAL B 2 87 ? -8.495 -65.442 -62.400 1.000 0.780 87 VAL B CA 1
ATOM 20104 C C . VAL B 2 87 ? -7.948 -64.082 -62.818 1.000 0.780 87 VAL B C 1
ATOM 20105 O O . VAL B 2 87 ? -6.810 -63.722 -62.504 1.000 0.780 87 VAL B O 1
ATOM 20118 N N . GLY B 2 88 ? -8.791 -63.312 -63.495 1.000 0.740 88 GLY B N 1
ATOM 20119 C CA . GLY B 2 88 ? -8.521 -61.945 -63.915 1.000 0.740 88 GLY B CA 1
ATOM 20120 C C . GLY B 2 88 ? -9.673 -61.009 -63.562 1.000 0.740 88 GLY B C 1
ATOM 20121 O O . GLY B 2 88 ? -10.707 -61.426 -63.043 1.000 0.740 88 GLY B O 1
ATOM 20125 N N . LEU B 2 89 ? -9.484 -59.727 -63.860 1.000 0.730 89 LEU B N 1
ATOM 20126 C CA . LEU B 2 89 ? -10.507 -58.696 -63.688 1.000 0.730 89 LEU B CA 1
ATOM 20127 C C . LEU B 2 89 ? -11.633 -58.889 -64.714 1.000 0.730 89 LEU B C 1
ATOM 20128 O O . LEU B 2 89 ? -11.355 -59.196 -65.867 1.000 0.730 89 LEU B O 1
ATOM 20144 N N . GLY B 2 90 ? -12.883 -58.709 -64.293 1.000 0.750 90 GLY B N 1
ATOM 20145 C CA . GLY B 2 90 ? -14.085 -58.942 -65.099 1.000 0.750 90 GLY B CA 1
ATOM 20146 C C . GLY B 2 90 ? -14.604 -60.384 -65.068 1.000 0.750 90 GLY B C 1
ATOM 20147 O O . GLY B 2 90 ? -15.751 -60.610 -65.441 1.000 0.750 90 GLY B O 1
ATOM 20151 N N . LYS B 2 91 ? -13.814 -61.352 -64.588 1.000 0.750 91 LYS B N 1
ATOM 20152 C CA . LYS B 2 91 ? -14.232 -62.760 -64.516 1.000 0.750 91 LYS B CA 1
ATOM 20153 C C . LYS B 2 91 ? -15.070 -63.054 -63.275 1.000 0.750 91 LYS B C 1
ATOM 20154 O O . LYS B 2 91 ? -14.897 -62.423 -62.227 1.000 0.750 91 LYS B O 1
ATOM 20173 N N . THR B 2 92 ? -15.939 -64.055 -63.390 1.000 0.780 92 THR B N 1
ATOM 20174 C CA . THR B 2 92 ? -16.706 -64.613 -62.271 1.000 0.780 92 THR B CA 1
ATOM 20175 C C . THR B 2 92 ? -16.004 -65.864 -61.748 1.000 0.780 92 THR B C 1
ATOM 20176 O O . THR B 2 92 ? -15.728 -66.804 -62.495 1.000 0.780 92 THR B O 1
ATOM 20187 N N . VAL B 2 93 ? -15.675 -65.866 -60.458 1.000 0.810 93 VAL B N 1
ATOM 20188 C CA . VAL B 2 93 ? -14.951 -66.938 -59.770 1.000 0.810 93 VAL B CA 1
ATOM 20189 C C . VAL B 2 93 ? -15.890 -67.589 -58.772 1.000 0.810 93 VAL B C 1
ATOM 20190 O O . VAL B 2 93 ? -16.472 -66.902 -57.935 1.000 0.810 93 VAL B O 1
ATOM 20203 N N . THR B 2 94 ? -15.994 -68.909 -58.841 1.000 0.810 94 THR B N 1
ATOM 20204 C CA . THR B 2 94 ? -16.715 -69.728 -57.868 1.000 0.810 94 THR B CA 1
ATOM 20205 C C . THR B 2 94 ? -15.707 -70.497 -57.021 1.000 0.810 94 THR B C 1
ATOM 20206 O O . THR B 2 94 ? -14.838 -71.186 -57.573 1.000 0.810 94 THR B O 1
ATOM 20217 N N . PHE B 2 95 ? -15.806 -70.404 -55.698 1.000 0.810 95 PHE B N 1
ATOM 20218 C CA . PHE B 2 95 ? -14.915 -71.093 -54.763 1.000 0.810 95 PHE B CA 1
ATOM 20219 C C . PHE B 2 95 ? -15.687 -71.751 -53.614 1.000 0.810 95 PHE B C 1
ATOM 20220 O O . PHE B 2 95 ? -16.829 -71.396 -53.335 1.000 0.810 95 PHE B O 1
ATOM 20237 N N . VAL B 2 96 ? -15.031 -72.713 -52.960 1.000 0.800 96 VAL B N 1
ATOM 20238 C CA . VAL B 2 96 ? -15.544 -73.444 -51.787 1.000 0.800 96 VAL B CA 1
ATOM 20239 C C . VAL B 2 96 ? -14.588 -73.254 -50.606 1.000 0.800 96 VAL B C 1
ATOM 20240 O O . VAL B 2 96 ? -13.369 -73.377 -50.786 1.000 0.800 96 VAL B O 1
ATOM 20253 N N . GLU B 2 97 ? -15.121 -72.966 -49.411 1.000 0.750 97 GLU B N 1
ATOM 20254 C CA . GLU B 2 97 ? -14.359 -72.916 -48.151 1.000 0.750 97 GLU B CA 1
ATOM 20255 C C . GLU B 2 97 ? -14.088 -74.344 -47.648 1.000 0.750 97 GLU B C 1
ATOM 20256 O O . GLU B 2 97 ? -15.001 -75.155 -47.494 1.000 0.750 97 GLU B O 1
ATOM 20268 N N . LEU B 2 98 ? -12.821 -74.692 -47.429 1.000 0.720 98 LEU B N 1
ATOM 20269 C CA . LEU B 2 98 ? -12.467 -76.029 -46.947 1.000 0.720 98 LEU B CA 1
ATOM 20270 C C . LEU B 2 98 ? -12.621 -76.102 -45.412 1.000 0.720 98 LEU B C 1
ATOM 20271 O O . LEU B 2 98 ? -12.145 -75.197 -44.727 1.000 0.720 98 LEU B O 1
ATOM 20287 N N . PRO B 2 99 ? -13.206 -77.185 -44.846 1.000 0.680 99 PRO B N 1
ATOM 20288 C CA . PRO B 2 99 ? -13.563 -78.440 -45.514 1.000 0.680 99 PRO B CA 1
ATOM 20289 C C . PRO B 2 99 ? -15.013 -78.523 -46.027 1.000 0.680 99 PRO B C 1
ATOM 20290 O O . PRO B 2 99 ? -15.232 -79.247 -46.993 1.000 0.680 99 PRO B O 1
ATOM 20301 N N . ASP B 2 100 ? -15.964 -77.816 -45.399 1.000 0.690 100 ASP B N 1
ATOM 20302 C CA . ASP B 2 100 ? -17.421 -78.017 -45.560 1.000 0.690 100 ASP B CA 1
ATOM 20303 C C . ASP B 2 100 ? -18.195 -76.704 -45.852 1.000 0.690 100 ASP B C 1
ATOM 20304 O O . ASP B 2 100 ? -19.293 -76.491 -45.336 1.000 0.690 100 ASP B O 1
ATOM 20313 N N . GLY B 2 101 ? -17.618 -75.783 -46.629 1.000 0.630 101 GLY B N 1
ATOM 20314 C CA . GLY B 2 101 ? -18.268 -74.526 -47.020 1.000 0.630 101 GLY B CA 1
ATOM 20315 C C . GLY B 2 101 ? -19.240 -74.658 -48.196 1.000 0.630 101 GLY B C 1
ATOM 20316 O O . GLY B 2 101 ? -19.107 -75.553 -49.033 1.000 0.630 101 GLY B O 1
ATOM 20320 N N . ASP B 2 102 ? -20.195 -73.731 -48.289 1.000 0.750 102 ASP B N 1
ATOM 20321 C CA . ASP B 2 102 ? -21.088 -73.614 -49.446 1.000 0.750 102 ASP B CA 1
ATOM 20322 C C . ASP B 2 102 ? -20.327 -73.087 -50.686 1.000 0.750 102 ASP B C 1
ATOM 20323 O O . ASP B 2 102 ? -19.317 -72.388 -50.577 1.000 0.750 102 ASP B O 1
ATOM 20332 N N . GLU B 2 103 ? -20.794 -73.438 -51.890 1.000 0.770 103 GLU B N 1
ATOM 20333 C CA . GLU B 2 103 ? -20.263 -72.868 -53.139 1.000 0.770 103 GLU B CA 1
ATOM 20334 C C . GLU B 2 103 ? -20.692 -71.392 -53.284 1.000 0.770 103 GLU B C 1
ATOM 20335 O O . GLU B 2 103 ? -21.873 -71.107 -53.494 1.000 0.770 103 GLU B O 1
ATOM 20347 N N . GLU B 2 104 ? -19.743 -70.448 -53.264 1.000 0.770 104 GLU B N 1
ATOM 20348 C CA . GLU B 2 104 ? -19.997 -69.012 -53.485 1.000 0.770 104 GLU B CA 1
ATOM 20349 C C . GLU B 2 104 ? -19.411 -68.525 -54.823 1.000 0.770 104 GLU B C 1
ATOM 20350 O O . GLU B 2 104 ? -18.311 -68.925 -55.203 1.000 0.770 104 GLU B O 1
ATOM 20362 N N . SER B 2 105 ? -20.126 -67.646 -55.549 1.000 0.780 105 SER B N 1
ATOM 20363 C CA . SER B 2 105 ? -19.694 -67.071 -56.840 1.000 0.780 105 SER B CA 1
ATOM 20364 C C . SER B 2 105 ? -19.647 -65.544 -56.805 1.000 0.780 105 SER B C 1
ATOM 20365 O O . SER B 2 105 ? -20.665 -64.910 -56.539 1.000 0.780 105 SER B O 1
ATOM 20373 N N . TYR B 2 106 ? -18.501 -64.957 -57.159 1.000 0.800 106 TYR B N 1
ATOM 20374 C CA . TYR B 2 106 ? -18.316 -63.504 -57.214 1.000 0.800 106 TYR B CA 1
ATOM 20375 C C . TYR B 2 106 ? -17.656 -63.052 -58.508 1.000 0.800 106 TYR B C 1
ATOM 20376 O O . TYR B 2 106 ? -16.731 -63.692 -59.010 1.000 0.800 106 TYR B O 1
ATOM 20394 N N . THR B 2 107 ? -18.064 -61.891 -59.006 1.000 0.780 107 THR B N 1
ATOM 20395 C CA . THR B 2 107 ? -17.411 -61.231 -60.137 1.000 0.780 107 THR B CA 1
ATOM 20396 C C . THR B 2 107 ? -16.405 -60.204 -59.629 1.000 0.780 107 THR B C 1
ATOM 20397 O O . THR B 2 107 ? -16.739 -59.337 -58.819 1.000 0.780 107 THR B O 1
ATOM 20408 N N . ILE B 2 108 ? -15.161 -60.291 -60.106 1.000 0.760 108 ILE B N 1
ATOM 20409 C CA . ILE B 2 108 ? -14.089 -59.373 -59.701 1.000 0.760 108 ILE B CA 1
ATOM 20410 C C . ILE B 2 108 ? -14.150 -58.105 -60.564 1.000 0.760 108 ILE B C 1
ATOM 20411 O O . ILE B 2 108 ? -13.876 -58.157 -61.762 1.000 0.760 108 ILE B O 1
ATOM 20427 N N . VAL B 2 109 ? -14.462 -56.953 -59.958 1.000 0.770 109 VAL B N 1
ATOM 20428 C CA . VAL B 2 109 ? -14.660 -55.660 -60.643 1.000 0.770 109 VAL B CA 1
ATOM 20429 C C . VAL B 2 109 ? -13.752 -54.551 -60.116 1.000 0.770 109 VAL B C 1
ATOM 20430 O O . VAL B 2 109 ? -13.132 -54.664 -59.062 1.000 0.770 109 VAL B O 1
ATOM 20443 N N . GLY B 2 110 ? -13.663 -53.449 -60.862 1.000 0.740 110 GLY B N 1
ATOM 20444 C CA . GLY B 2 110 ? -13.022 -52.233 -60.373 1.000 0.740 110 GLY B CA 1
ATOM 20445 C C . GLY B 2 110 ? -13.783 -51.622 -59.195 1.000 0.740 110 GLY B C 1
ATOM 20446 O O . GLY B 2 110 ? -14.987 -51.814 -59.033 1.000 0.740 110 GLY B O 1
ATOM 20450 N N . SER B 2 111 ? -13.085 -50.833 -58.385 1.000 0.660 111 SER B N 1
ATOM 20451 C CA . SER B 2 111 ? -13.636 -50.231 -57.166 1.000 0.660 111 SER B CA 1
ATOM 20452 C C . SER B 2 111 ? -14.876 -49.350 -57.366 1.000 0.660 111 SER B C 1
ATOM 20453 O O . SER B 2 111 ? -15.726 -49.314 -56.483 1.000 0.660 111 SER B O 1
ATOM 20461 N N . ALA B 2 112 ? -15.019 -48.669 -58.506 1.000 0.680 112 ALA B N 1
ATOM 20462 C CA . ALA B 2 112 ? -16.193 -47.842 -58.809 1.000 0.680 112 ALA B CA 1
ATOM 20463 C C . ALA B 2 112 ? -17.469 -48.652 -59.128 1.000 0.680 112 ALA B C 1
ATOM 20464 O O . ALA B 2 112 ? -18.554 -48.078 -59.131 1.000 0.680 112 ALA B O 1
ATOM 20471 N N . GLU B 2 113 ? -17.339 -49.957 -59.407 1.000 0.750 113 GLU B N 1
ATOM 20472 C CA . GLU B 2 113 ? -18.428 -50.861 -59.817 1.000 0.750 113 GLU B CA 1
ATOM 20473 C C . GLU B 2 113 ? -18.765 -51.919 -58.749 1.000 0.750 113 GLU B C 1
ATOM 20474 O O . GLU B 2 113 ? -19.565 -52.822 -58.996 1.000 0.750 113 GLU B O 1
ATOM 20486 N N . ALA B 2 114 ? -18.108 -51.843 -57.589 1.000 0.700 114 ALA B N 1
ATOM 20487 C CA . ALA B 2 114 ? -18.219 -52.835 -56.531 1.000 0.700 114 ALA B CA 1
ATOM 20488 C C . ALA B 2 114 ? -19.558 -52.724 -55.788 1.000 0.700 114 ALA B C 1
ATOM 20489 O O . ALA B 2 114 ? -19.884 -51.673 -55.237 1.000 0.700 114 ALA B O 1
ATOM 20496 N N . ASP B 2 115 ? -20.288 -53.835 -55.733 1.000 0.690 115 ASP B N 1
ATOM 20497 C CA . ASP B 2 115 ? -21.548 -53.992 -55.013 1.000 0.690 115 ASP B CA 1
ATOM 20498 C C . ASP B 2 115 ? -21.633 -55.424 -54.437 1.000 0.690 115 ASP B C 1
ATOM 20499 O O . ASP B 2 115 ? -21.895 -56.379 -55.179 1.000 0.690 115 ASP B O 1
ATOM 20508 N N . PRO B 2 116 ? -21.399 -55.609 -53.121 1.000 0.630 116 PRO B N 1
ATOM 20509 C CA . PRO B 2 116 ? -21.433 -56.923 -52.483 1.000 0.630 116 PRO B CA 1
ATOM 20510 C C . PRO B 2 116 ? -22.814 -57.580 -52.541 1.000 0.630 116 PRO B C 1
ATOM 20511 O O . PRO B 2 116 ? -22.894 -58.806 -52.549 1.000 0.630 116 PRO B O 1
ATOM 20522 N N . PHE B 2 117 ? -23.891 -56.785 -52.592 1.000 0.670 117 PHE B N 1
ATOM 20523 C CA . PHE B 2 117 ? -25.254 -57.313 -52.661 1.000 0.670 117 PHE B CA 1
ATOM 20524 C C . PHE B 2 117 ? -25.578 -57.896 -54.042 1.000 0.670 117 PHE B C 1
ATOM 20525 O O . PHE B 2 117 ? -26.372 -58.830 -54.122 1.000 0.670 117 PHE B O 1
ATOM 20542 N N . GLU B 2 118 ? -24.938 -57.400 -55.111 1.000 0.720 118 GLU B N 1
ATOM 20543 C CA . GLU B 2 118 ? -25.000 -57.985 -56.464 1.000 0.720 118 GLU B CA 1
ATOM 20544 C C . GLU B 2 118 ? -23.864 -59.001 -56.743 1.000 0.720 118 GLU B C 1
ATOM 20545 O O . GLU B 2 118 ? -23.705 -59.442 -57.879 1.000 0.720 118 GLU B O 1
ATOM 20557 N N . GLY B 2 119 ? -23.051 -59.397 -55.752 1.000 0.740 119 GLY B N 1
ATOM 20558 C CA . GLY B 2 119 ? -21.943 -60.348 -55.952 1.000 0.740 119 GLY B CA 1
ATOM 20559 C C . GLY B 2 119 ? -20.734 -59.777 -56.716 1.000 0.740 119 GLY B C 1
ATOM 20560 O O . GLY B 2 119 ? -19.884 -60.533 -57.191 1.000 0.740 119 GLY B O 1
ATOM 20564 N N . LYS B 2 120 ? -20.629 -58.445 -56.831 1.000 0.750 120 LYS B N 1
ATOM 20565 C CA . LYS B 2 120 ? -19.524 -57.727 -57.486 1.000 0.750 120 LYS B CA 1
ATOM 20566 C C . LYS B 2 120 ? -18.509 -57.233 -56.450 1.000 0.750 120 LYS B C 1
ATOM 20567 O O . LYS B 2 120 ? -18.726 -56.216 -55.793 1.000 0.750 120 LYS B O 1
ATOM 20586 N N . ILE B 2 121 ? -17.367 -57.908 -56.315 1.000 0.730 121 ILE B N 1
ATOM 20587 C CA . ILE B 2 121 ? -16.305 -57.529 -55.362 1.000 0.730 121 ILE B CA 1
ATOM 20588 C C . ILE B 2 121 ? -15.207 -56.689 -56.029 1.000 0.730 121 ILE B C 1
ATOM 20589 O O . ILE B 2 121 ? -14.749 -56.990 -57.128 1.000 0.730 121 ILE B O 1
ATOM 20605 N N . SER B 2 122 ? -14.747 -55.639 -55.344 1.000 0.740 122 SER B N 1
ATOM 20606 C CA . SER B 2 122 ? -13.660 -54.759 -55.808 1.000 0.740 122 SER B CA 1
ATOM 20607 C C . SER B 2 122 ? -12.315 -55.490 -55.920 1.000 0.740 122 SER B C 1
ATOM 20608 O O . SER B 2 122 ? -11.963 -56.285 -55.046 1.000 0.740 122 SER B O 1
ATOM 20616 N N . ASN B 2 123 ? -11.497 -55.124 -56.905 1.000 0.740 123 ASN B N 1
ATOM 20617 C CA . ASN B 2 123 ? -10.111 -55.560 -57.092 1.000 0.740 123 ASN B CA 1
ATOM 20618 C C . ASN B 2 123 ? -9.171 -55.154 -55.942 1.000 0.740 123 ASN B C 1
ATOM 20619 O O . ASN B 2 123 ? -8.110 -55.750 -55.771 1.000 0.740 123 ASN B O 1
ATOM 20630 N N . ASP B 2 124 ? -9.543 -54.140 -55.162 1.000 0.660 124 ASP B N 1
ATOM 20631 C CA . ASP B 2 124 ? -8.788 -53.719 -53.981 1.000 0.660 124 ASP B CA 1
ATOM 20632 C C . ASP B 2 124 ? -9.175 -54.487 -52.708 1.000 0.660 124 ASP B C 1
ATOM 20633 O O . ASP B 2 124 ? -8.523 -54.309 -51.675 1.000 0.660 124 ASP B O 1
ATOM 20642 N N . SER B 2 125 ? -10.190 -55.360 -52.768 1.000 0.700 125 SER B N 1
ATOM 20643 C CA . SER B 2 125 ? -10.599 -56.183 -51.627 1.000 0.700 125 SER B CA 1
ATOM 20644 C C . SER B 2 125 ? -9.569 -57.280 -51.310 1.000 0.700 125 SER B C 1
ATOM 20645 O O . SER B 2 125 ? -8.874 -57.763 -52.213 1.000 0.700 125 SER B O 1
ATOM 20653 N N . PRO B 2 126 ? -9.474 -57.717 -50.041 1.000 0.680 126 PRO B N 1
ATOM 20654 C CA . PRO B 2 126 ? -8.566 -58.791 -49.642 1.000 0.680 126 PRO B CA 1
ATOM 20655 C C . PRO B 2 126 ? -8.827 -60.073 -50.436 1.000 0.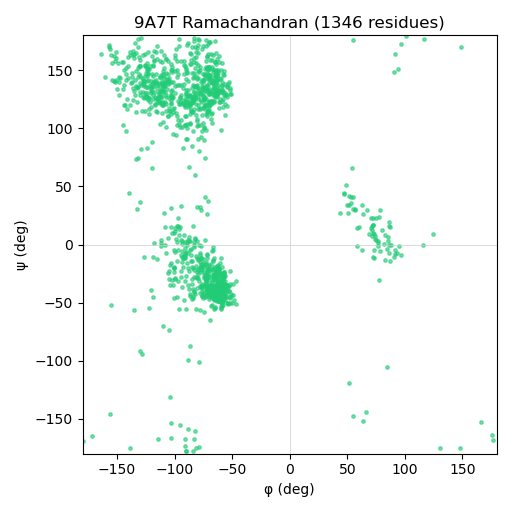680 126 PRO B C 1
ATOM 20656 O O . PRO B 2 126 ? -7.895 -60.647 -50.991 1.000 0.680 126 PRO B O 1
ATOM 20667 N N . ILE B 2 127 ? -10.104 -60.447 -50.575 1.000 0.750 127 ILE B N 1
ATOM 20668 C CA . ILE B 2 127 ? -10.543 -61.622 -51.336 1.000 0.750 127 ILE B CA 1
ATOM 20669 C C . ILE B 2 127 ? -10.067 -61.522 -52.790 1.000 0.750 127 ILE B C 1
ATOM 20670 O O . ILE B 2 127 ? -9.395 -62.425 -53.282 1.000 0.750 127 ILE B O 1
ATOM 20686 N N . ALA B 2 128 ? -10.330 -60.404 -53.475 1.000 0.780 128 ALA B N 1
ATOM 20687 C CA . ALA B 2 128 ? -9.959 -60.268 -54.883 1.000 0.780 128 ALA B CA 1
ATOM 20688 C C . ALA B 2 128 ? -8.441 -60.296 -55.115 1.000 0.780 128 ALA B C 1
ATOM 20689 O O . ALA B 2 128 ? -7.982 -60.927 -56.066 1.000 0.780 128 ALA B O 1
ATOM 20696 N N . LYS B 2 129 ? -7.639 -59.655 -54.256 1.000 0.740 129 LYS B N 1
ATOM 20697 C CA . LYS B 2 129 ? -6.170 -59.684 -54.373 1.000 0.740 129 LYS B CA 1
ATOM 20698 C C . LYS B 2 129 ? -5.588 -61.072 -54.162 1.000 0.740 129 LYS B C 1
ATOM 20699 O O . LYS B 2 129 ? -4.658 -61.442 -54.873 1.000 0.740 129 LYS B O 1
ATOM 20718 N N . SER B 2 130 ? -6.117 -61.821 -53.199 1.000 0.780 130 SER B N 1
ATOM 20719 C CA . SER B 2 130 ? -5.694 -63.202 -52.967 1.000 0.780 130 SER B CA 1
ATOM 20720 C C . SER B 2 130 ? -5.995 -64.096 -54.173 1.000 0.780 130 SER B C 1
ATOM 20721 O O . SER B 2 130 ? -5.209 -64.992 -54.484 1.000 0.780 130 SER B O 1
ATOM 20729 N N . LEU B 2 131 ? -7.108 -63.837 -54.869 1.000 0.790 131 LEU B N 1
ATOM 20730 C CA . LEU B 2 131 ? -7.570 -64.634 -56.007 1.000 0.790 131 LEU B CA 1
ATOM 20731 C C . LEU B 2 131 ? -6.930 -64.228 -57.346 1.000 0.790 131 LEU B C 1
ATOM 20732 O O . LEU B 2 131 ? -6.775 -65.076 -58.220 1.000 0.790 131 LEU B O 1
ATOM 20748 N N . LEU B 2 132 ? -6.545 -62.965 -57.538 1.000 0.760 132 LEU B N 1
ATOM 20749 C CA . LEU B 2 132 ? -5.982 -62.471 -58.801 1.000 0.760 132 LEU B CA 1
ATOM 20750 C C . LEU B 2 132 ? -4.715 -63.244 -59.220 1.000 0.760 132 LEU B C 1
ATOM 20751 O O . LEU B 2 132 ? -3.733 -63.327 -58.485 1.000 0.760 132 LEU B O 1
ATOM 20767 N N . GLY B 2 133 ? -4.721 -63.784 -60.444 1.000 0.770 133 GLY B N 1
ATOM 20768 C CA . GLY B 2 133 ? -3.612 -64.563 -61.008 1.000 0.770 133 GLY B CA 1
ATOM 20769 C C . GLY B 2 133 ? -3.607 -66.063 -60.669 1.000 0.770 133 GLY B C 1
ATOM 20770 O O . GLY B 2 133 ? -2.719 -66.770 -61.150 1.000 0.770 133 GLY B O 1
ATOM 20774 N N . LYS B 2 134 ? -4.576 -66.562 -59.887 1.000 0.800 134 LYS B N 1
ATOM 20775 C CA . LYS B 2 134 ? -4.715 -67.980 -59.490 1.000 0.800 134 LYS B CA 1
ATOM 20776 C C . LYS B 2 134 ? -5.495 -68.818 -60.511 1.000 0.800 134 LYS B C 1
ATOM 20777 O O . LYS B 2 134 ? -6.139 -68.263 -61.398 1.000 0.800 134 LYS B O 1
ATOM 20796 N N . LYS B 2 135 ? -5.433 -70.150 -60.429 1.000 0.780 135 LYS B N 1
ATOM 20797 C CA . LYS B 2 135 ? -6.068 -71.087 -61.389 1.000 0.780 135 LYS B CA 1
ATOM 20798 C C . LYS B 2 135 ? -7.136 -71.986 -60.756 1.000 0.780 135 LYS B C 1
ATOM 20799 O O . LYS B 2 135 ? -7.212 -72.109 -59.538 1.000 0.780 135 LYS B O 1
ATOM 20818 N N . VAL B 2 136 ? -7.929 -72.650 -61.609 1.000 0.770 136 VAL B N 1
ATOM 20819 C CA . VAL B 2 136 ? -8.828 -73.749 -61.202 1.000 0.770 136 VAL B CA 1
ATOM 20820 C C . VAL B 2 136 ? -8.010 -74.813 -60.471 1.000 0.770 136 VAL B C 1
ATOM 20821 O O . VAL B 2 136 ? -6.920 -75.158 -60.927 1.000 0.770 136 VAL B O 1
ATOM 20834 N N . ASP B 2 137 ? -8.550 -75.296 -59.355 1.000 0.730 137 ASP B N 1
ATOM 20835 C CA . ASP B 2 137 ? -7.936 -76.245 -58.420 1.000 0.730 137 ASP B CA 1
ATOM 20836 C C . ASP B 2 137 ? -6.815 -75.722 -57.509 1.000 0.730 137 ASP B C 1
ATOM 20837 O O . ASP B 2 137 ? -6.275 -76.502 -56.724 1.000 0.730 137 ASP B O 1
ATOM 20846 N N . GLU B 2 138 ? -6.485 -74.431 -57.514 1.000 0.760 138 GLU B N 1
ATOM 20847 C CA . GLU B 2 138 ? -5.568 -73.898 -56.500 1.000 0.760 138 GLU B CA 1
ATOM 20848 C C . GLU B 2 138 ? -6.281 -73.634 -55.163 1.000 0.760 138 GLU B C 1
ATOM 20849 O O . GLU B 2 138 ? -7.318 -72.967 -55.111 1.000 0.760 138 GLU B O 1
ATOM 20861 N N . GLU B 2 139 ? -5.687 -74.145 -54.080 1.000 0.770 139 GLU B N 1
ATOM 20862 C CA . GLU B 2 139 ? -6.010 -73.797 -52.691 1.000 0.770 139 GLU B CA 1
ATOM 20863 C C . GLU B 2 139 ? -5.281 -72.490 -52.302 1.000 0.770 139 GLU B C 1
ATOM 20864 O O . GLU B 2 139 ? -4.071 -72.355 -52.513 1.000 0.770 139 GLU B O 1
ATOM 20876 N N . VAL B 2 140 ? -6.002 -71.497 -51.762 1.000 0.790 140 VAL B N 1
ATOM 20877 C CA . VAL B 2 140 ? -5.492 -70.138 -51.486 1.000 0.790 140 VAL B CA 1
ATOM 20878 C C . VAL B 2 140 ? -5.863 -69.673 -50.076 1.000 0.790 140 VAL B C 1
ATOM 20879 O O . VAL B 2 140 ? -7.012 -69.777 -49.658 1.000 0.790 140 VAL B O 1
ATOM 20892 N N . THR B 2 141 ? -4.895 -69.098 -49.359 1.000 0.740 141 THR B N 1
ATOM 20893 C CA . THR B 2 141 ? -5.103 -68.482 -48.041 1.000 0.740 141 THR B CA 1
ATOM 20894 C C . THR B 2 141 ? -5.510 -67.012 -48.175 1.000 0.740 141 THR B C 1
ATOM 20895 O O . THR B 2 141 ? -4.841 -66.219 -48.843 1.000 0.740 141 THR B O 1
ATOM 20906 N N . VAL B 2 142 ? -6.594 -66.631 -47.512 1.000 0.710 142 VAL B N 1
ATOM 20907 C CA . VAL B 2 142 ? -7.188 -65.294 -47.507 1.000 0.710 142 VAL B CA 1
ATOM 20908 C C . VAL B 2 142 ? -7.133 -64.731 -46.090 1.000 0.710 142 VAL B C 1
ATOM 20909 O O . VAL B 2 142 ? -7.530 -65.393 -45.133 1.000 0.710 142 VAL B O 1
ATOM 20922 N N . GLN B 2 143 ? -6.653 -63.493 -45.945 1.000 0.620 143 GLN B N 1
ATOM 20923 C CA . GLN B 2 143 ? -6.674 -62.798 -44.657 1.000 0.620 143 GLN B CA 1
ATOM 20924 C C . GLN B 2 143 ? -7.997 -62.062 -44.450 1.000 0.620 143 GLN B C 1
ATOM 20925 O O . GLN B 2 143 ? -8.354 -61.179 -45.233 1.000 0.620 143 GLN B O 1
ATOM 20939 N N . THR B 2 144 ? -8.682 -62.386 -43.353 1.000 0.550 144 THR B N 1
ATOM 20940 C CA . THR B 2 144 ? -9.869 -61.673 -42.876 1.000 0.550 144 THR B CA 1
ATOM 20941 C C . THR B 2 144 ? -9.618 -61.115 -41.474 1.000 0.550 144 THR B C 1
ATOM 20942 O O . THR B 2 144 ? -8.726 -61.585 -40.764 1.000 0.550 144 THR B O 1
ATOM 20953 N N . PRO B 2 145 ? -10.415 -60.140 -41.018 1.000 0.490 145 PRO B N 1
ATOM 20954 C CA . PRO B 2 145 ? -10.302 -59.633 -39.653 1.000 0.490 145 PRO B CA 1
ATOM 20955 C C . PRO B 2 145 ? -10.520 -60.715 -38.581 1.000 0.490 145 PRO B C 1
ATOM 20956 O O . PRO B 2 145 ? -10.038 -60.566 -37.464 1.000 0.490 145 PRO B O 1
ATOM 20967 N N . GLY B 2 146 ? -11.256 -61.782 -38.912 1.000 0.580 146 GLY B N 1
ATOM 20968 C CA . GLY B 2 146 ? -11.567 -62.894 -38.012 1.000 0.580 146 GLY B CA 1
ATOM 20969 C C . GLY B 2 146 ? -10.551 -64.043 -38.021 1.000 0.580 146 GLY B C 1
ATOM 20970 O O . GLY B 2 146 ? -10.750 -65.006 -37.289 1.000 0.580 146 GLY B O 1
ATOM 20974 N N . GLY B 2 147 ? -9.481 -63.970 -38.822 1.000 0.670 147 GLY B N 1
ATOM 20975 C CA . GLY B 2 147 ? -8.490 -65.043 -38.976 1.000 0.670 147 GLY B CA 1
ATOM 20976 C C . GLY B 2 147 ? -8.191 -65.399 -40.438 1.000 0.670 147 GLY B C 1
ATOM 20977 O O . GLY B 2 147 ? -8.660 -64.738 -41.370 1.000 0.670 147 GLY B O 1
ATOM 20981 N N . GLU B 2 148 ? -7.376 -66.435 -40.646 1.000 0.740 148 GLU B N 1
ATOM 20982 C CA . GLU B 2 148 ? -7.015 -66.946 -41.977 1.000 0.740 148 GLU B CA 1
ATOM 20983 C C . GLU B 2 148 ? -8.077 -67.920 -42.507 1.000 0.740 148 GLU B C 1
ATOM 20984 O O . GLU B 2 148 ? -8.423 -68.897 -41.847 1.000 0.740 148 GLU B O 1
ATOM 20996 N N . MET B 2 149 ? -8.566 -67.646 -43.715 1.000 0.740 149 MET B N 1
ATOM 20997 C CA . MET B 2 149 ? -9.553 -68.431 -44.459 1.000 0.740 149 MET B CA 1
ATOM 20998 C C . MET B 2 149 ? -8.851 -69.172 -45.595 1.000 0.740 149 MET B C 1
ATOM 20999 O O . MET B 2 149 ? -7.972 -68.610 -46.244 1.000 0.740 149 MET B O 1
ATOM 21013 N N . LEU B 2 150 ? -9.245 -70.410 -45.880 1.000 0.770 150 LEU B N 1
ATOM 21014 C CA . LEU B 2 150 ? -8.660 -71.215 -46.952 1.000 0.770 150 LEU B CA 1
ATOM 21015 C C . LEU B 2 150 ? -9.748 -71.607 -47.955 1.000 0.770 150 LEU B C 1
ATOM 21016 O O . LEU B 2 150 ? -10.709 -72.291 -47.613 1.000 0.770 150 LEU B O 1
ATOM 21032 N N . VAL B 2 151 ? -9.589 -71.167 -49.200 1.000 0.830 151 VAL B N 1
ATOM 21033 C CA . VAL B 2 151 ? -10.590 -71.314 -50.271 1.000 0.830 151 VAL B CA 1
ATOM 21034 C C . VAL B 2 151 ? -9.996 -72.043 -51.490 1.000 0.830 151 VAL B C 1
ATOM 21035 O O . VAL B 2 151 ? -8.839 -71.798 -51.838 1.000 0.830 151 VAL B O 1
ATOM 21048 N N . LYS B 2 152 ? -10.758 -72.942 -52.152 1.000 0.800 152 LYS B N 1
ATOM 21049 C CA . LYS B 2 152 ? -10.370 -73.668 -53.393 1.000 0.800 152 LYS B CA 1
ATOM 21050 C C . LYS B 2 152 ? -11.195 -73.181 -54.601 1.000 0.800 152 LYS B C 1
ATOM 21051 O O . LYS B 2 152 ? -12.418 -73.303 -54.587 1.000 0.800 152 LYS B O 1
ATOM 21070 N N . ILE B 2 153 ? -10.554 -72.639 -55.651 1.000 0.810 153 ILE B N 1
ATOM 21071 C CA . ILE B 2 153 ? -11.248 -72.138 -56.865 1.000 0.810 153 ILE B CA 1
ATOM 21072 C C . ILE B 2 153 ? -11.784 -73.326 -57.676 1.000 0.810 153 ILE B C 1
ATOM 21073 O O . ILE B 2 153 ? -11.006 -74.072 -58.273 1.000 0.810 153 ILE B O 1
ATOM 21089 N N . VAL B 2 154 ? -13.107 -73.494 -57.722 1.000 0.810 154 VAL B N 1
ATOM 21090 C CA . VAL B 2 154 ? -13.774 -74.623 -58.399 1.000 0.810 154 VAL B CA 1
ATOM 21091 C C . VAL B 2 154 ? -13.997 -74.326 -59.875 1.000 0.810 154 VAL B C 1
ATOM 21092 O O . VAL B 2 154 ? -13.789 -75.177 -60.738 1.000 0.810 154 VAL B O 1
ATOM 21105 N N . LYS B 2 155 ? -14.433 -73.108 -60.189 1.000 0.800 155 LYS B N 1
ATOM 21106 C CA . LYS B 2 155 ? -14.794 -72.727 -61.553 1.000 0.800 155 LYS B CA 1
ATOM 21107 C C . LYS B 2 155 ? -14.466 -71.254 -61.789 1.000 0.800 155 LYS B C 1
ATOM 21108 O O . LYS B 2 155 ? -14.626 -70.434 -60.891 1.000 0.800 155 LYS B O 1
ATOM 21127 N N . ILE B 2 156 ? -14.007 -70.926 -62.996 1.000 0.770 156 ILE B N 1
ATOM 21128 C CA . ILE B 2 156 ? -13.805 -69.551 -63.479 1.000 0.770 156 ILE B CA 1
ATOM 21129 C C . ILE B 2 156 ? -14.593 -69.435 -64.783 1.000 0.770 156 ILE B C 1
ATOM 21130 O O . ILE B 2 156 ? -14.420 -70.278 -65.672 1.000 0.770 156 ILE B O 1
ATOM 21146 N N . SER B 2 157 ? -15.459 -68.428 -64.885 1.000 0.720 157 SER B N 1
ATOM 21147 C CA . SER B 2 157 ? -16.230 -68.107 -66.093 1.000 0.720 157 SER B CA 1
ATOM 21148 C C . SER B 2 157 ? -16.019 -66.669 -66.519 1.000 0.720 157 SER B C 1
ATOM 21149 O O . SER B 2 157 ? -16.129 -65.785 -65.635 1.000 0.720 157 SER B O 1
#

Solvent-accessible surface area: 73906 Å² total; per-residue (Å²): 220,38,39,89,122,48,94,35,27,92,69,20,91,0,30,2,6,20,129,46,86,100,61,40,150,35,19,77,0,16,54,12,0,46,56,16,10,90,88,0,28,73,106,0,0,123,44,1,6,124,63,12,29,56,0,63,15,164,110,25,43,1,4,0,51,12,75,64,40,62,54,35,151,45,132,47,83,46,86,52,0,64,91,78,57,16,38,29,15,0,39,3,133,0,92,0,79,9,45,12,119,126,82,60,85,84,66,69,61,89,4,89,4,4,85,9,10,30,18,10,113,40,0,1,0,1,15,100,10,26,14,27,0,1,1,2,0,11,7,108,0,7,0,2,12,0,38,55,91,103,57,208,130,53,97,176,16,43,34,1,33,0,15,8,59,101,31,10,105,0,59,2,33,21,50,58,162,37,7,0,38,1,91,2,44,239,24,194,92,3,17,1,0,2,2,0,5,0,1,3,13,13,48,60,114,88,0,25,105,15,5,9,93,7,129,53,0,136,45,0,16,128,123,15,121,3,129,66,8,67,91,0,0,51,58,1,6,94,86,25,101,120,78,74,105,56,70,47,146,74,1,51,73,20,4,63,25,58,1,28,40,89,106,140,0,15,0,24,74,5,0,1,64,21,0,6,83,39,0,24,0,82,91,2,0,79,91,23,96,0,10,48,59,6,63,16,105,170,96,49,111,103,40,2,104,130,36,70,100,1,63,160,203,26,11,90,164,1,36,78,82,2,111,133,23,9,24,75,130,118,47,149,9,121,43,0,16,14,146,112,88,6,46,3,8,18,0,74,0,30,4,76,87,39,182,155,23,138,60,57,3,10,0,2,2,4,18,149,23,120,104,152,72,56,19,1,19,24,7,1,2,0,0,0,0,1,8,0,2,4,10,21,12,52,0,22,99,67,30,72,55,25,14,1,2,16,14,15,1,46,10,0,0,25,10,1,11,37,43,2,43,77,0,0,47,118,0,31,191,40,0,72,109,77,8,73,147,70,105,58,108,101,5,45,2,109,91,0,12,42,49,190,23,4,56,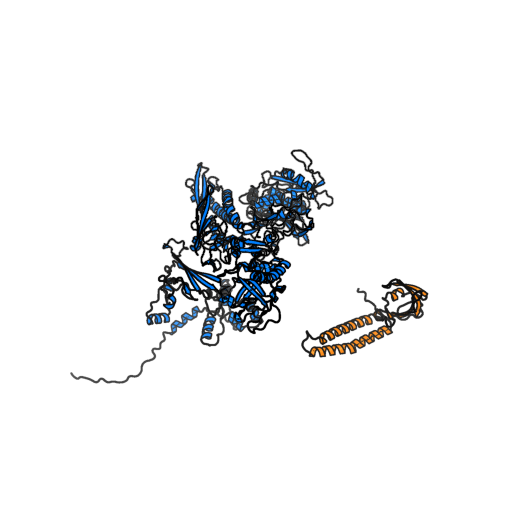47,2,9,148,98,9,3,55,88,16,125,5,5,49,116,0,20,13,11,0,0,0,0,4,0,3,7,3,6,40,2,6,5,20,13,84,59,29,57,81,108,159,207,7,42,142,145,24,44,95,84,29,91,5,13,50,0,0,4,0,46,21,9,13,38,81,37,86,36,76,14,1,22,16,5,2,0,0,1,4,62,39,33,183,21,5,6,1,33,0,0,0,30,93,5,48,120,171,79,18,66,8,42,68,138,46,24,68,12,13,2,39,58,24,27,81,80,22,2,0,50,4,96,23,167,50,62,162,126,12,18,7,110,63,105,74,5,69,0,28,84,148,32,122,109,52,101,23,54,101,125,173,9,53,12,8,3,4,5,14,26,0,23,0,1,2,0,0,3,4,0,0,1,5,76,62,17,38,66,100,16,1,20,44,0,0,11,8,1,30,52,0,0,8,12,48,112,18,53,0,2,43,4,0,4,8,8,5,34,36,0,0,56,19,0,21,0,7,20,55,1,117,65,65,4,52,1,75,138,40,58,64,135,22,0,42,0,54,62,55,113,144,81,150,68,135,136,73,132,30,112,79,21,124,20,52,11,47,47,74,62,84,3,38,95,13,4,10,17,16,10,103,40,28,8,70,99,53,32,104,1,92,154,17,20,6,0,0,10,5,10,2,7,42,69,1,0,5,0,7,0,27,22,3,4,0,0,20,15,82,9,107,53,97,1,146,122,51,25,4,0,0,1,56,80,0,28,134,84,28,15,0,0,0,23,18,1,74,53,29,83,9,41,2,110,84,51,218,125,19,87,24,110,14,33,86,87,10,19,154,36,52,151,121,50,23,166,33,0,29,131,137,0,2,5,126,109,50,16,130,3,154,59,36,47,5,0,0,0,26,10,26,29,96,36,161,68,170,52,79,86,138,76,157,120,97,54,82,114,144,66,111,187,56,122,152,48,160,44,59,18,34,103,5,48,110,40,7,18,14,93,1,70,39,27,64,47,24,39,132,175,109,63,31,110,34,62,130,30,0,46,46,10,0,12,0,39,1,26,26,110,22,83,3,40,87,28,2,52,0,0,0,5,0,0,18,49,2,64,2,44,68,39,22,55,60,136,46,1,0,61,10,90,109,44,45,28,0,6,0,0,15,13,51,127,24,15,96,89,86,121,0,91,0,3,36,30,2,0,19,0,2,6,0,0,110,120,52,67,45,34,0,0,0,5,2,89,21,8,11,137,124,122,8,8,109,91,0,5,96,85,17,72,33,47,162,59,4,86,33,55,0,68,12,20,113,96,43,120,74,50,151,113,105,15,18,5,0,3,0,7,0,0,0,0,42,78,4,44,66,78,144,120,41,76,54,104,65,24,62,64,22,174,118,59,46,71,39,64,57,43,68,98,97,64,0,18,150,220,66,16,121,138,74,31,145,48,34,108,95,186,58,30,70,197,59,24,87,57,36,80,9,8,119,17,3,6,50,57,5,37,95,111,18,119,81,8,118,109,134,70,87,141,81,40,171,39,41,70,35,35,54,81,55,50,84,18,125,100,47,90,94,141,71,92,123,43,105,54,107,40,88,130,147,128,94,87,131,67,188,73,108,154,108,131,148,131,80,185,166,86,125,62,169,90,168,76,81,108,162,159,127,167,147,140,101,105,88,129,151,156,192,111,126,126,120,196,232,243,100,183,146,170,91,44,37,1,34,69,138,0,51,108,127,11,76,121,61,27,116,119,16,80,70,62,60,75,139,100,5,80,110,149,25,155,104,3,168,90,134,46,118,102,104,170,25,89,114,41,84,69,5,110,136,54,65,69,164,8,70,38,97,6,84,57,0,67,85,37,29,201,47,25,140,92,73,148,117,136,40,87,58,105,49,3,24,43,35,23,41,1,23,10,30,77,76,120,142,27,128,124,78,65,51,34,0,2,1,59,33,20,44,54,104,206,108,18,45,20,19,30,91,27,85,53,0,126,29,1,65,52,74,107,55,95,69,112,10,71,0,134,52,154,82,40,135,51,81,2,66,0,64,136,28,97

Sequence (1350 aa):
MTGQLVQYGRHRQRRSYARISEVLELPNLIEIQTSSYQWFLDEGLREMFQDISPIEDFTGNLSLEFIDYSLGEPKYPVEESKERDVTYSAPLRVKVRLINKETGEVKDQDVFMGDFPIMTDTGTFIINGAERVIVSQLVRSPSVYFSGKVDKNGKKGFTATVIPNRGAWLEYETDAKDVVYVRIDRTRKLPVTVLLRALGFGSDQEILDLIGENEYLRNTLDKDNTENSDKALLEIYERLRPGEPPTVENAKSLLDSRFFDPKRYDLANVGRYKINKKLHIKNRLFNQRLAETLVDPETGEILAEKGQILDRRTLDKVLPYLENGIGFRKLYPNGGVVEDEVTLQSIKIFAPTDQEGEQVINVIGNAYIEEEIKNITPADIISSISYFFNLLHGVGDTDDIDHLGNRRLRSVGELLQNQFRIGLSRMERVVRERMSIQDTNTITPQQLINIRPVIASIKEFFGSSQLSQFMDQTNPLAELTHKRRLSALGPGGLTRERAGMEVRDVHYSHYGRMCPIETPEGPNIGLINSLSSYAKVNRFGFIETPYRRVDPETGKVTGRIDYLTADEEDNYVVAQANARLDDEGAFIDDSIVARFRGENTVVSRNRVDYMDVSPKQVVSAATACIPFLENDDSNRALMGANMQRQAVPLMQPEAPFVGTGMEYVSGKDSGAAVICKHPGIVERVEAKNVWVRRYEEVDGQKVKGNLDKYSLLKFVRSNQGTCYNQRPIVSVGDEVVKGEILADGPSMELGELALGRNVMVGFMTWDGYNYEDAIIMSERLVKDDVYTSIHIEEYESEARDTKLGPEEITRDIPNVGEDALRNLDDRGIIRIGAEVKDGDLLVGKVTPKGVTELTAEERLLHAIFGEKAREVRDTSLRVPHGGGGIIHDVKVFNREDGDELPPGVNQLVRVYIVQKRKISEGDKMAGRHGNKGVISKILPEEDMPYLPDGTPIDIMLNPLGVPSRMNIGQVLELHMGMAARYLGIHIASPVFDGAREEDVWETLEEAGMSRDAKTVLYDGRTGEPFDNRVSVGIMYMIKLAHMVDDKLHARSTGPYSLVTQQPLGGKAQFGGQRFGEMEVWALEAYGAAYTLQEILTVKSDDVVGRVKTYEAIVKGDNVPEPGVPESFKVLIKELQSLGMDVKILSGDEEEIEMRDLEDEEDAKQADGLALSGDEEPEETASADVERDVVTKEMAQEKVFPMTAEGKQKLEQELEYLKTVKRKEVVERIKIARSFGDLSENSEYDSAKEEQAFVEGRVTTLENMIRNAKIIEDDGGSNVVGLGKTVTFVELPDGDEESYTIVGSAEADPFEGKISNDSPIAKSLLGKKVDEEVTVQTPGGEMLVKIVKIS

Nearest PDB structures (foldseek):
  1grj-assembly1_A  TM=9.117E-01  e=1.199E-14  Escherichia coli
  3aoh-assembly2_Y  TM=8.968E-01  e=6.828E-14  Thermus thermophilus HB8
  4wqt-assembly3_Z  TM=9.239E-01  e=2.365E-13  Thermus thermophilus HB8
  6rin-assembly1_F  TM=9.173E-01  e=5.644E-13  Escherichia coli K-12
  2f23-assembly2_B  TM=4.686E-01  e=1.629E-13  Thermus thermophilus HB27